Protein AF-0000000074441657 (afdb_homodimer)

pLDDT: mean 85.47, std 17.8, range [18.61, 98.5]

Secondary structure (DSSP, 8-state):
--GGGSHHHHHHHHHHHHHHHHHHHHHHHHHHHHHHHHHHHHHHHHH-HHHH-HHHHH--SPPTT-----TTGGGTHHHH--HHHHHHHH-HHHHHHHHHHHHHHHHHHHHHHHIIIIIHHHHHTSB----GGGGGSGGGBPTT-GGGHHHHHHHHHHHHHHHHHHHHHHHHHHHHHHHHHTS--GGGGEEEEES--GGG-SHHHHHHHHHHHSTTTEEEEEEEE--HHHHHHHHHHHHHHHHHHHHHHHHHHHSSPPEEE-TTTTT-EEEHHHHHHHHHHHHHHHHHHHHHSPPPEEEEEEEEESSHHHHHHHHHS---S-TTS-EEEEPPPGGGB-GGGGG--HHHHHHHHHHHHHHHHHHHHHTHHHHHHHHHHHSHHHHHHH-GGGGGGGGS-HHHHHHIIIIIHHHHHHHHHTTHHHHHHHHHHHTT-SBHHHHHHHHHHHHHHIIIIIIIIIHHHHHH-TTHHHHHHH-GGGHHHHHHHHGGGGHHHHHHHHHIIIIIIHHHHHH-HHHHHHHHHIIIII--SHHHHHHHTPPPPP-HHHHHHHHHHHHHHHHHHHTTSTTHHHHHHHHHHHHHHHHHHHHHHT---SS--TTTHHHHHHHHHHHHHHHHHHHHHHHHHHTT-HHHHHTTTHHHHHHHHHHHHHHHHHHHHHHS--HHHHHTSPPPPHHHHHHHHHHT-GGGG--------S-----SGGGSHHHH--------------/--GGGSHHHHHHHHHHHHHHHHHHHHHHHHHHHHHHHHHHHHHHHHH-HHHH-HHHHH--SPPTT-----TTGGGTHHHH--HHHHHHHH-HHHHHHHHHHHHHHHHHHHHHHIIIIIIHHHHHTSB----GGGGGSGGGBPTT-GGGHHHHHHHHHHHHHHHHHHHHHHHHHHHHHHHHHTS--GGGGEEEEES--GGG-SHHHHHHHHHHHSTTTEEEEEEEE--HHHHHHHHHHHHHHHHHHHHHHHHHHHSSPPEEE-TTTTT-EEEHHHHHHHHHHHHHHHHHHHHHSPPPEEEEEEEEESSHHHHHHHHHS---S-TTS-EEEEPPPGGGB-GGGGG--HHHHHHHHHHHHHHHHHHHHHTHHHHHHHHHHHSHHHHHHH-GGGGGGGGS-HHHHHHIIIIIHHHHHHHHHTTHHHHHHHHHHHTT-SBHHHHHHHHHHHHHHIIIIIIIIIHHHHHH-TTHHHHHHH-GGGHHHHHHHHGGGGHHHHHHHHHIIIIIIHHHHHH-HHHHHHHHHIIIII--SHHHHHHHTPPPPP-HHHHHHHHHHHHHHHHHHHTTSTTHHHHHHHHHHHHHHHHHHHHHHT---SS--TTTHHHHHHHHHHHHHHHHHHHHHHHHHHTT-HHHHHTTTHHHHHHHHHHHHHHHHHHHHHHS--HHHHHTSPPPPHHHHHHHHHHT-GGGG--------S-----SGGGTHHHH--------------

Structure (mmCIF, N/CA/C/O backbone):
data_AF-0000000074441657-model_v1
#
loop_
_entity.id
_entity.type
_entity.pdbx_description
1 polymer 'Putative membrane protein C2G11.09'
#
loop_
_atom_site.group_PDB
_atom_site.id
_atom_site.type_symbol
_atom_site.label_atom_id
_atom_site.label_alt_id
_atom_site.label_comp_id
_atom_site.label_asym_id
_atom_site.label_entity_id
_atom_site.label_seq_id
_atom_site.pdbx_PDB_ins_code
_atom_site.Cartn_x
_atom_site.Cartn_y
_atom_site.Cartn_z
_atom_site.occupancy
_atom_site.B_iso_or_equiv
_atom_site.auth_seq_id
_atom_site.auth_comp_id
_atom_site.auth_asym_id
_atom_site.auth_atom_id
_atom_site.pdbx_PDB_model_num
ATOM 1 N N . MET A 1 1 ? -62.219 13.516 2.383 1 20.77 1 MET A N 1
ATOM 2 C CA . MET A 1 1 ? -61.062 13.477 3.268 1 20.77 1 MET A CA 1
ATOM 3 C C . MET A 1 1 ? -59.781 13.773 2.494 1 20.77 1 MET A C 1
ATOM 5 O O . MET A 1 1 ? -58.688 13.523 2.986 1 20.77 1 MET A O 1
ATOM 9 N N . ALA A 1 2 ? -59.875 14.156 1.187 1 24.62 2 ALA A N 1
ATOM 10 C CA . ALA A 1 2 ? -59.125 14.555 0.015 1 24.62 2 ALA A CA 1
ATOM 11 C C . ALA A 1 2 ? -58.375 15.867 0.267 1 24.62 2 ALA A C 1
ATOM 13 O O . ALA A 1 2 ? -57.562 16.297 -0.552 1 24.62 2 ALA A O 1
ATOM 14 N N . ASN A 1 3 ? -59 16.594 1.187 1 26.42 3 ASN A N 1
ATOM 15 C CA . ASN A 1 3 ? -58.531 17.984 1.292 1 26.42 3 ASN A CA 1
ATOM 16 C C . ASN A 1 3 ? -57.156 18.047 1.92 1 26.42 3 ASN A C 1
ATOM 18 O O . ASN A 1 3 ? -56.656 19.141 2.205 1 26.42 3 ASN A O 1
ATOM 22 N N . ASP A 1 4 ? -56.781 16.984 2.65 1 27.11 4 ASP A N 1
ATOM 23 C CA . ASP A 1 4 ? -55.594 17.109 3.5 1 27.11 4 ASP A CA 1
ATOM 24 C C . ASP A 1 4 ? -54.312 17.016 2.676 1 27.11 4 ASP A C 1
ATOM 26 O O . ASP A 1 4 ? -53.25 16.797 3.223 1 27.11 4 ASP A O 1
ATOM 30 N N . SER A 1 5 ? -54.469 16.766 1.38 1 32.03 5 SER A N 1
ATOM 31 C CA . SER A 1 5 ? -53.25 16.656 0.582 1 32.03 5 SER A CA 1
ATOM 32 C C . SER A 1 5 ? -52.531 18 0.481 1 32.03 5 SER A C 1
ATOM 34 O O . SER A 1 5 ? -51.438 18.078 -0.107 1 32.03 5 SER A O 1
ATOM 36 N N . ALA A 1 6 ? -53.312 19.078 0.592 1 33.84 6 ALA A N 1
ATOM 37 C CA . ALA A 1 6 ? -52.812 20.438 0.366 1 33.84 6 ALA A CA 1
ATOM 38 C C . ALA A 1 6 ? -51.844 20.844 1.466 1 33.84 6 ALA A C 1
ATOM 40 O O . ALA A 1 6 ? -51.188 21.891 1.373 1 33.84 6 ALA A O 1
ATOM 41 N N . SER A 1 7 ? -51.938 20.328 2.615 1 31.73 7 SER A N 1
ATOM 42 C CA . SER A 1 7 ? -51.094 20.75 3.73 1 31.73 7 SER A CA 1
ATOM 43 C C . SER A 1 7 ? -49.656 20.266 3.568 1 31.73 7 SER A C 1
ATOM 45 O O . SER A 1 7 ? -48.781 20.625 4.355 1 31.73 7 SER A O 1
ATOM 47 N N . GLY A 1 8 ? -49.438 19.188 2.818 1 34.69 8 GLY A N 1
ATOM 48 C CA . GLY A 1 8 ? -48.094 18.688 2.582 1 34.69 8 GLY A CA 1
ATOM 49 C C . GLY A 1 8 ? -47.219 19.656 1.78 1 34.69 8 GLY A C 1
ATOM 50 O O . GLY A 1 8 ? -46 19.531 1.766 1 34.69 8 GLY A O 1
ATOM 51 N N . ASN A 1 9 ? -47.812 20.438 0.836 1 36.59 9 ASN A N 1
ATOM 52 C CA . ASN A 1 9 ? -47.094 21.359 -0.031 1 36.59 9 ASN A CA 1
ATOM 53 C C . ASN A 1 9 ? -46.594 22.578 0.744 1 36.59 9 ASN A C 1
ATOM 55 O O . ASN A 1 9 ? -45.594 23.203 0.348 1 36.59 9 ASN A O 1
ATOM 59 N N . ASP A 1 10 ? -47.312 23.094 1.669 1 37.53 10 ASP A N 1
ATOM 60 C CA . ASP A 1 10 ? -46.906 24.281 2.408 1 37.53 10 ASP A CA 1
ATOM 61 C C . ASP A 1 10 ? -45.656 24.016 3.24 1 37.53 10 ASP A C 1
ATOM 63 O O . ASP A 1 10 ? -44.844 24.922 3.449 1 37.53 10 ASP A O 1
ATOM 67 N N . THR A 1 11 ? -45.469 22.875 3.787 1 38.56 11 THR A N 1
ATOM 68 C CA . THR A 1 11 ? -44.344 22.562 4.633 1 38.56 11 THR A CA 1
ATOM 69 C C . THR A 1 11 ? -43.062 22.484 3.807 1 38.56 11 THR A C 1
ATOM 71 O O . THR A 1 11 ? -42 22.875 4.277 1 38.56 11 THR A O 1
ATOM 74 N N . VAL A 1 12 ? -43.156 22.016 2.607 1 43.22 12 VAL A N 1
ATOM 75 C CA . VAL A 1 12 ? -41.969 21.953 1.752 1 43.22 12 VAL A CA 1
ATOM 76 C C . VAL A 1 12 ? -41.594 23.359 1.301 1 43.22 12 VAL A C 1
ATOM 78 O O . VAL A 1 12 ? -40.406 23.703 1.262 1 43.22 12 VAL A O 1
ATOM 81 N N . ASN A 1 13 ? -42.562 24.188 0.944 1 41.06 13 ASN A N 1
ATOM 82 C CA . ASN A 1 13 ? -42.281 25.547 0.482 1 41.06 13 ASN A CA 1
ATOM 83 C C . ASN A 1 13 ? -41.656 26.391 1.586 1 41.06 13 ASN A C 1
ATOM 85 O O . ASN A 1 13 ? -40.812 27.25 1.313 1 41.06 13 ASN A O 1
ATOM 89 N N . ASP A 1 14 ? -42.094 26.25 2.729 1 44.28 14 ASP A N 1
ATOM 90 C CA . ASP A 1 14 ? -41.562 27.016 3.857 1 44.28 14 ASP A CA 1
ATOM 91 C C . ASP A 1 14 ? -40.125 26.641 4.176 1 44.28 14 ASP A C 1
ATOM 93 O O . ASP A 1 14 ? -39.312 27.5 4.527 1 44.28 14 ASP A O 1
ATOM 97 N N . VAL A 1 15 ? -39.812 25.406 4.039 1 48.25 15 VAL A N 1
ATOM 98 C CA . VAL A 1 15 ? -38.438 24.953 4.332 1 48.25 15 VAL A CA 1
ATOM 99 C C . VAL A 1 15 ? -37.469 25.531 3.311 1 48.25 15 VAL A C 1
ATOM 101 O O . VAL A 1 15 ? -36.344 25.922 3.66 1 48.25 15 VAL A O 1
ATOM 104 N N . VAL A 1 16 ? -37.906 25.656 2.002 1 48.97 16 VAL A N 1
ATOM 105 C CA . VAL A 1 16 ? -37.094 26.094 0.882 1 48.97 16 VAL A CA 1
ATOM 106 C C . VAL A 1 16 ? -36.812 27.594 0.998 1 48.97 16 VAL A C 1
ATOM 108 O O . VAL A 1 16 ? -35.688 28.047 0.768 1 48.97 16 VAL A O 1
ATOM 111 N N . ALA A 1 17 ? -37.875 28.453 1.226 1 50.66 17 ALA A N 1
ATOM 112 C CA . ALA A 1 17 ? -37.75 29.891 1.392 1 50.66 17 ALA A CA 1
ATOM 113 C C . ALA A 1 17 ? -36.781 30.219 2.52 1 50.66 17 ALA A C 1
ATOM 115 O O . ALA A 1 17 ? -36.062 31.219 2.457 1 50.66 17 ALA A O 1
ATOM 116 N N . ASP A 1 18 ? -36.531 29.125 3.193 1 68.12 18 ASP A N 1
ATOM 117 C CA . ASP A 1 18 ? -35.719 29.25 4.41 1 68.12 18 ASP A CA 1
ATOM 118 C C . ASP A 1 18 ? -34.25 29.109 4.105 1 68.12 18 ASP A C 1
ATOM 120 O O . ASP A 1 18 ? -33.406 29.859 4.641 1 68.12 18 ASP A O 1
ATOM 124 N N . GLY A 1 19 ? -33.812 28.531 2.984 1 76.31 19 GLY A N 1
ATOM 125 C CA . GLY A 1 19 ? -32.406 28.375 2.666 1 76.31 19 GLY A CA 1
ATOM 126 C C . GLY A 1 19 ? -31.797 29.641 2.094 1 76.31 19 GLY A C 1
ATOM 127 O O . GLY A 1 19 ? -30.656 30 2.441 1 76.31 19 GLY A O 1
ATOM 128 N N . THR A 1 20 ? -32.562 30.344 1.317 1 81.38 20 THR A N 1
ATOM 129 C CA . THR A 1 20 ? -32.094 31.578 0.697 1 81.38 20 THR A CA 1
ATOM 130 C C . THR A 1 20 ? -31.938 32.688 1.737 1 81.38 20 THR A C 1
ATOM 132 O O . THR A 1 20 ? -30.984 33.469 1.692 1 81.38 20 THR A O 1
ATOM 135 N N . SER A 1 21 ? -32.875 32.719 2.605 1 81.19 21 SER A N 1
ATOM 136 C CA . SER A 1 21 ? -32.781 33.719 3.662 1 81.19 21 SER A CA 1
ATOM 137 C C . SER A 1 21 ? -31.562 33.469 4.559 1 81.19 21 SER A C 1
ATOM 139 O O . SER A 1 21 ? -30.891 34.438 4.977 1 81.19 21 SER A O 1
ATOM 141 N N . LYS A 1 22 ? -31.281 32.219 4.809 1 84.12 22 LYS A N 1
ATOM 142 C CA . LYS A 1 22 ? -30.109 31.844 5.578 1 84.12 22 LYS A CA 1
ATOM 143 C C . LYS A 1 22 ? -28.828 32.312 4.879 1 84.12 22 LYS A C 1
ATOM 145 O O . LYS A 1 22 ? -27.922 32.844 5.52 1 84.12 22 LYS A O 1
ATOM 150 N N . PHE A 1 23 ? -28.828 32.156 3.637 1 87.5 23 PHE A N 1
ATOM 151 C CA . PHE A 1 23 ? -27.656 32.469 2.822 1 87.5 23 PHE A CA 1
ATOM 152 C C . PHE A 1 23 ? -27.438 33.969 2.775 1 87.5 23 PHE A C 1
ATOM 154 O O . PHE A 1 23 ? -26.312 34.438 2.979 1 87.5 23 PHE A O 1
ATOM 161 N N . ILE A 1 24 ? -28.422 34.688 2.574 1 87.69 24 ILE A N 1
ATOM 162 C CA . ILE A 1 24 ? -28.312 36.125 2.42 1 87.69 24 ILE A CA 1
ATOM 163 C C . ILE A 1 24 ? -27.906 36.75 3.75 1 87.69 24 ILE A C 1
ATOM 165 O O . ILE A 1 24 ? -27.047 37.625 3.789 1 87.69 24 ILE A O 1
ATOM 169 N N . SER A 1 25 ? -28.531 36.344 4.816 1 88.38 25 SER A N 1
ATOM 170 C CA . SER A 1 25 ? -28.188 36.875 6.133 1 88.38 25 SER A CA 1
ATOM 171 C C . SER A 1 25 ? -26.719 36.562 6.465 1 88.38 25 SER A C 1
ATOM 173 O O . SER A 1 25 ? -26.016 37.438 6.98 1 88.38 25 SER A O 1
ATOM 175 N N . ALA A 1 26 ? -26.328 35.375 6.148 1 89 26 ALA A N 1
ATOM 176 C CA . ALA A 1 26 ? -24.953 34.969 6.414 1 89 26 ALA A CA 1
ATOM 177 C C . ALA A 1 26 ? -23.969 35.781 5.551 1 89 26 ALA A C 1
ATOM 179 O O . ALA A 1 26 ? -22.922 36.188 6.023 1 89 26 ALA A O 1
ATOM 180 N N . LEU A 1 27 ? -24.328 36 4.324 1 90.38 27 LEU A N 1
ATOM 181 C CA . LEU A 1 27 ? -23.484 36.75 3.396 1 90.38 27 LEU A CA 1
ATOM 182 C C . LEU A 1 27 ? -23.297 38.188 3.863 1 90.38 27 LEU A C 1
ATOM 184 O O . LEU A 1 27 ? -22.172 38.688 3.873 1 90.38 27 LEU A O 1
ATOM 188 N N . ILE A 1 28 ? -24.344 38.781 4.305 1 91.19 28 ILE A N 1
ATOM 189 C CA . ILE A 1 28 ? -24.297 40.188 4.727 1 91.19 28 ILE A CA 1
ATOM 190 C C . ILE A 1 28 ? -23.453 40.312 5.992 1 91.19 28 ILE A C 1
ATOM 192 O O . ILE A 1 28 ? -22.594 41.188 6.09 1 91.19 28 ILE A O 1
ATOM 196 N N . LEU A 1 29 ? -23.703 39.469 6.871 1 91.06 29 LEU A N 1
ATOM 197 C CA . LEU A 1 29 ? -22.953 39.5 8.125 1 91.06 29 LEU A CA 1
ATOM 198 C C . LEU A 1 29 ? -21.469 39.281 7.879 1 91.06 29 LEU A C 1
ATOM 200 O O . LEU A 1 29 ? -20.625 40 8.43 1 91.06 29 LEU A O 1
ATOM 204 N N . ASN A 1 30 ? -21.141 38.312 7.055 1 93.44 30 ASN A N 1
ATOM 205 C CA . ASN A 1 30 ? -19.75 38.031 6.754 1 93.44 30 ASN A CA 1
ATOM 206 C C . ASN A 1 30 ? -19.078 39.188 6.012 1 93.44 30 ASN A C 1
ATOM 208 O O . ASN A 1 30 ? -17.922 39.5 6.258 1 93.44 30 ASN A O 1
ATOM 212 N N . LEU A 1 31 ? -19.797 39.812 5.184 1 94.06 31 LEU A N 1
ATOM 213 C CA . LEU A 1 31 ? -19.25 40.938 4.422 1 94.06 31 LEU A CA 1
ATOM 214 C C . LEU A 1 31 ? -18.969 42.125 5.332 1 94.06 31 LEU A C 1
ATOM 216 O O . LEU A 1 31 ? -17.938 42.781 5.195 1 94.06 31 LEU A O 1
ATOM 220 N N . ILE A 1 32 ? -19.875 42.344 6.23 1 94.38 32 ILE A N 1
ATOM 221 C CA . ILE A 1 32 ? -19.703 43.469 7.16 1 94.38 32 ILE A CA 1
ATOM 222 C C . ILE A 1 32 ? -18.484 43.219 8.055 1 94.38 32 ILE A C 1
ATOM 224 O O . ILE A 1 32 ? -17.625 44.094 8.195 1 94.38 32 ILE A O 1
ATOM 228 N N . ILE A 1 33 ? -18.438 42.062 8.547 1 93.69 33 ILE A N 1
ATOM 229 C CA . ILE A 1 33 ? -17.328 41.719 9.438 1 93.69 33 ILE A CA 1
ATOM 230 C C . ILE A 1 33 ? -16.016 41.781 8.664 1 93.69 33 ILE A C 1
ATOM 232 O O . ILE A 1 33 ? -15.016 42.312 9.148 1 93.69 33 ILE A O 1
ATOM 236 N N . ALA A 1 34 ? -16 41.25 7.492 1 96.19 34 ALA A N 1
ATOM 237 C CA . ALA A 1 34 ? -14.797 41.219 6.664 1 96.19 34 ALA A CA 1
ATOM 238 C C . ALA A 1 34 ? -14.336 42.625 6.312 1 96.19 34 ALA A C 1
ATOM 240 O O . ALA A 1 34 ? -13.141 42.938 6.387 1 96.19 34 ALA A O 1
ATOM 241 N N . LEU A 1 35 ? -15.234 43.5 6.004 1 95.69 35 LEU A N 1
ATOM 242 C CA . LEU A 1 35 ? -14.891 44.844 5.625 1 95.69 35 LEU A CA 1
ATOM 243 C C . LEU A 1 35 ? -14.312 45.625 6.816 1 95.69 35 LEU A C 1
ATOM 245 O O . LEU A 1 35 ? -13.32 46.344 6.676 1 95.69 35 LEU A O 1
ATOM 249 N N . ILE A 1 36 ? -14.898 45.438 7.906 1 96.19 36 ILE A N 1
ATOM 250 C CA . ILE A 1 36 ? -14.414 46.094 9.117 1 96.19 36 ILE A CA 1
ATOM 251 C C . ILE A 1 36 ? -13.008 45.594 9.453 1 96.19 36 ILE A C 1
ATOM 253 O O . ILE A 1 36 ? -12.102 46.375 9.719 1 96.19 36 ILE A O 1
ATOM 257 N N . CYS A 1 37 ? -12.883 44.312 9.383 1 96.31 37 CYS A N 1
ATOM 258 C CA . CYS A 1 37 ? -11.594 43.688 9.711 1 96.31 37 CYS A CA 1
ATOM 259 C C . CYS A 1 37 ? -10.523 44.125 8.711 1 96.31 37 CYS A C 1
ATOM 261 O O . CYS A 1 37 ? -9.391 44.406 9.094 1 96.31 37 CYS A O 1
ATOM 263 N N . LEU A 1 38 ? -10.82 44.188 7.492 1 95.88 38 LEU A N 1
ATOM 264 C CA . LEU A 1 38 ? -9.852 44.531 6.457 1 95.88 38 LEU A CA 1
ATOM 265 C C . LEU A 1 38 ? -9.445 46 6.566 1 95.88 38 LEU A C 1
ATOM 267 O O . LEU A 1 38 ? -8.273 46.344 6.375 1 95.88 38 LEU A O 1
ATOM 271 N N . ILE A 1 39 ? -10.367 46.844 6.898 1 95.44 39 ILE A N 1
ATOM 272 C CA . ILE A 1 39 ? -10.07 48.25 7.062 1 95.44 39 ILE A CA 1
ATOM 273 C C . ILE A 1 39 ? -9.172 48.438 8.281 1 95.44 39 ILE A C 1
ATOM 275 O O . ILE A 1 39 ? -8.172 49.156 8.211 1 95.44 39 ILE A O 1
ATOM 279 N N . LEU A 1 40 ? -9.531 47.781 9.312 1 95.06 40 LEU A N 1
ATOM 280 C CA . LEU A 1 40 ? -8.719 47.875 10.523 1 95.06 40 LEU A CA 1
ATOM 281 C C . LEU A 1 40 ? -7.312 47.344 10.266 1 95.06 40 LEU A C 1
ATOM 283 O O . LEU A 1 40 ? -6.332 47.906 10.773 1 95.06 40 LEU A O 1
ATOM 287 N N . PHE A 1 41 ? -7.176 46.312 9.531 1 95.38 41 PHE A N 1
ATOM 288 C CA . PHE A 1 41 ? -5.891 45.719 9.18 1 95.38 41 PHE A CA 1
ATOM 289 C C . PHE A 1 41 ? -5.051 46.719 8.367 1 95.38 41 PHE A C 1
ATOM 291 O O . PHE A 1 41 ? -3.861 46.875 8.641 1 95.38 41 PHE A O 1
ATOM 298 N N . CYS A 1 42 ? -5.656 47.344 7.402 1 94.06 42 CYS A N 1
ATOM 299 C CA . CYS A 1 42 ? -4.922 48.25 6.543 1 94.06 42 CYS A CA 1
ATOM 300 C C . CYS A 1 42 ? -4.402 49.438 7.336 1 94.06 42 CYS A C 1
ATOM 302 O O . CYS A 1 42 ? -3.312 49.969 7.062 1 94.06 42 CYS A O 1
ATOM 304 N N . ILE A 1 43 ? -5.113 49.812 8.367 1 93.69 43 ILE A N 1
ATOM 305 C CA . ILE A 1 43 ? -4.711 50.938 9.188 1 93.69 43 ILE A CA 1
ATOM 306 C C . ILE A 1 43 ? -3.643 50.5 10.188 1 93.69 43 ILE A C 1
ATOM 308 O O . ILE A 1 43 ? -2.592 51.156 10.305 1 93.69 43 ILE A O 1
ATOM 312 N N . LEU A 1 44 ? -3.885 49.469 10.781 1 93.62 44 LEU A N 1
ATOM 313 C CA . LEU A 1 44 ? -3.021 49.031 11.875 1 93.62 44 LEU A CA 1
ATOM 314 C C . LEU A 1 44 ? -1.712 48.438 11.336 1 93.62 44 LEU A C 1
ATOM 316 O O . LEU A 1 44 ? -0.68 48.531 12.008 1 93.62 44 LEU A O 1
ATOM 320 N N . ARG A 1 45 ? -1.665 47.875 10.195 1 92.62 45 ARG A N 1
ATOM 321 C CA . ARG A 1 45 ? -0.482 47.281 9.578 1 92.62 45 ARG A CA 1
ATOM 322 C C . ARG A 1 45 ? 0.619 48.344 9.391 1 92.62 45 ARG A C 1
ATOM 324 O O . ARG A 1 45 ? 1.805 48 9.5 1 92.62 45 ARG A O 1
ATOM 331 N N . GLN A 1 46 ? 0.225 49.469 9.172 1 88.81 46 GLN A N 1
ATOM 332 C CA . GLN A 1 46 ? 1.188 50.562 8.938 1 88.81 46 GLN A CA 1
ATOM 333 C C . GLN A 1 46 ? 1.77 51.062 10.25 1 88.81 46 GLN A C 1
ATOM 335 O O . GLN A 1 46 ? 2.906 51.562 10.289 1 88.81 46 GLN A O 1
ATOM 340 N N . LYS A 1 47 ? 1.051 50.844 11.266 1 89.44 47 LYS A N 1
ATOM 341 C CA . LYS A 1 47 ? 1.471 51.406 12.547 1 89.44 47 LYS A CA 1
ATOM 342 C C . LYS A 1 47 ? 2.227 50.375 13.375 1 89.44 47 LYS A C 1
ATOM 344 O O . LYS A 1 47 ? 3.123 50.719 14.148 1 89.44 47 LYS A O 1
ATOM 349 N N . HIS A 1 48 ? 1.855 49.156 13.266 1 91.81 48 HIS A N 1
ATOM 350 C CA . HIS A 1 48 ? 2.424 48.125 14.133 1 91.81 48 HIS A CA 1
ATOM 351 C C . HIS A 1 48 ? 3.168 47.062 13.32 1 91.81 48 HIS A C 1
ATOM 353 O O . HIS A 1 48 ? 2.701 45.938 13.188 1 91.81 48 HIS A O 1
ATOM 359 N N . LYS A 1 49 ? 4.375 47.25 12.992 1 89.81 49 LYS A N 1
ATOM 360 C CA . LYS A 1 49 ? 5.168 46.344 12.141 1 89.81 49 LYS A CA 1
ATOM 361 C C . LYS A 1 49 ? 5.645 45.125 12.922 1 89.81 49 LYS A C 1
ATOM 363 O O . LYS A 1 49 ? 5.891 44.094 12.336 1 89.81 49 LYS A O 1
ATOM 368 N N . ILE A 1 50 ? 5.691 45.25 14.188 1 90.62 50 ILE A N 1
ATOM 369 C CA . ILE A 1 50 ? 6.172 44.188 15.039 1 90.62 50 ILE A CA 1
ATOM 370 C C . ILE A 1 50 ? 5.195 43 14.984 1 90.62 50 ILE A C 1
ATOM 372 O O . ILE A 1 50 ? 5.594 41.844 15.117 1 90.62 50 ILE A O 1
ATOM 376 N N . ILE A 1 51 ? 3.979 43.406 14.742 1 92.44 51 ILE A N 1
ATOM 377 C CA . ILE A 1 51 ? 2.947 42.375 14.734 1 92.44 51 ILE A CA 1
ATOM 378 C C . ILE A 1 51 ? 2.688 41.906 13.297 1 92.44 51 ILE A C 1
ATOM 380 O O . ILE A 1 51 ? 2.523 40.719 13.047 1 92.44 51 ILE A O 1
ATOM 384 N N . TYR A 1 52 ? 2.695 42.812 12.367 1 93.31 52 TYR A N 1
ATOM 385 C CA . TYR A 1 52 ? 2.203 42.531 11.023 1 93.31 52 TYR A CA 1
ATOM 386 C C . TYR A 1 52 ? 3.357 42.281 10.062 1 93.31 52 TYR A C 1
ATOM 388 O O . TYR A 1 52 ? 3.148 41.812 8.938 1 93.31 52 TYR A O 1
ATOM 396 N N . ALA A 1 53 ? 4.645 42.5 10.398 1 91.94 53 ALA A N 1
ATOM 397 C CA . ALA A 1 53 ? 5.801 42.188 9.562 1 91.94 53 ALA A CA 1
ATOM 398 C C . ALA A 1 53 ? 7.023 41.844 10.414 1 91.94 53 ALA A C 1
ATOM 400 O O . ALA A 1 53 ? 8.102 42.406 10.195 1 91.94 53 ALA A O 1
ATOM 401 N N . PRO A 1 54 ? 6.82 40.969 11.305 1 91.56 54 PRO A N 1
ATOM 402 C CA . PRO A 1 54 ? 7.965 40.625 12.156 1 91.56 54 PRO A CA 1
ATOM 403 C C . PRO A 1 54 ? 9.078 39.906 11.398 1 91.56 54 PRO A C 1
ATOM 405 O O . PRO A 1 54 ? 10.258 40.094 11.703 1 91.56 54 PRO A O 1
ATOM 408 N N . ARG A 1 55 ? 8.773 39.156 10.422 1 91.19 55 ARG A N 1
ATOM 409 C CA . ARG A 1 55 ? 9.766 38.438 9.625 1 91.19 55 ARG A CA 1
ATOM 410 C C . ARG A 1 55 ? 10.68 39.406 8.891 1 91.19 55 ARG A C 1
ATOM 412 O O . ARG A 1 55 ? 11.898 39.188 8.836 1 91.19 55 ARG A O 1
ATOM 419 N N . GLN A 1 56 ? 10.094 40.406 8.406 1 88.25 56 GLN A N 1
ATOM 420 C CA . GLN A 1 56 ? 10.859 41.406 7.648 1 88.25 56 GLN A CA 1
ATOM 421 C C . GLN A 1 56 ? 11.781 42.219 8.562 1 88.25 56 GLN A C 1
ATOM 423 O O . GLN A 1 56 ? 12.797 42.75 8.117 1 88.25 56 GLN A O 1
ATOM 428 N N . LEU A 1 57 ? 11.445 42.188 9.797 1 87.38 57 LEU A N 1
ATOM 429 C CA . LEU A 1 57 ? 12.266 42.875 10.766 1 87.38 57 LEU A CA 1
ATOM 430 C C . LEU A 1 57 ? 13.422 42 11.234 1 87.38 57 LEU A C 1
ATOM 432 O O . LEU A 1 57 ? 14.5 42.531 11.555 1 87.38 57 LEU A O 1
ATOM 436 N N . LEU A 1 58 ? 13.188 40.781 11.273 1 86.81 58 LEU A N 1
ATOM 437 C CA . LEU A 1 58 ? 14.172 39.875 11.859 1 86.81 58 LEU A CA 1
ATOM 438 C C . LEU A 1 58 ? 15.117 39.344 10.797 1 86.81 58 LEU A C 1
ATOM 440 O O . LEU A 1 58 ? 16.281 39.031 11.086 1 86.81 58 LEU A O 1
ATOM 444 N N . ILE A 1 59 ? 14.633 39.125 9.641 1 84.75 59 ILE A N 1
ATOM 445 C CA . ILE A 1 59 ? 15.453 38.562 8.57 1 84.75 59 ILE A CA 1
ATOM 446 C C . ILE A 1 59 ? 16.031 39.719 7.723 1 84.75 59 ILE A C 1
ATOM 448 O O . ILE A 1 59 ? 15.289 40.594 7.27 1 84.75 59 ILE A O 1
ATOM 452 N N . ASP A 1 60 ? 17.172 39.688 7.418 1 81.5 60 ASP A N 1
ATOM 453 C CA . ASP A 1 60 ? 17.875 40.781 6.727 1 81.5 60 ASP A CA 1
ATOM 454 C C . ASP A 1 60 ? 17.641 40.719 5.219 1 81.5 60 ASP A C 1
ATOM 456 O O . ASP A 1 60 ? 17.656 41.719 4.531 1 81.5 60 ASP A O 1
ATOM 460 N N . THR A 1 61 ? 17.328 39.469 4.766 1 80.88 61 THR A N 1
ATOM 461 C CA . THR A 1 61 ? 17.109 39.344 3.328 1 80.88 61 THR A CA 1
ATOM 462 C C . THR A 1 61 ? 15.82 40.031 2.898 1 80.88 61 THR A C 1
ATOM 464 O O . THR A 1 61 ? 14.805 39.938 3.588 1 80.88 61 THR A O 1
ATOM 467 N N . LEU A 1 62 ? 15.953 40.719 1.895 1 79.44 62 LEU A N 1
ATOM 468 C CA . LEU A 1 62 ? 14.797 41.438 1.38 1 79.44 62 LEU A CA 1
ATOM 469 C C . LEU A 1 62 ? 13.719 40.469 0.91 1 79.44 62 LEU A C 1
ATOM 471 O O . LEU A 1 62 ? 14.008 39.531 0.196 1 79.44 62 LEU A O 1
ATOM 475 N N . ALA A 1 63 ? 12.531 40.844 1.397 1 86.19 63 ALA A N 1
ATOM 476 C CA . ALA A 1 63 ? 11.398 40.031 0.965 1 86.19 63 ALA A CA 1
ATOM 477 C C . ALA A 1 63 ? 11.117 40.219 -0.521 1 86.19 63 ALA A C 1
ATOM 479 O O . ALA A 1 63 ? 11.172 41.344 -1.024 1 86.19 63 ALA A O 1
ATOM 480 N N . PRO A 1 64 ? 10.852 39.156 -1.182 1 85.75 64 PRO A N 1
ATOM 481 C CA . PRO A 1 64 ? 10.492 39.312 -2.594 1 85.75 64 PRO A CA 1
ATOM 482 C C . PRO A 1 64 ? 9.203 40.094 -2.797 1 85.75 64 PRO A C 1
ATOM 484 O O . PRO A 1 64 ? 8.266 39.969 -2.006 1 85.75 64 PRO A O 1
ATOM 487 N N . GLY A 1 65 ? 9.242 41.031 -3.717 1 75.94 65 GLY A N 1
ATOM 488 C CA . GLY A 1 65 ? 8.062 41.812 -4.074 1 75.94 65 GLY A CA 1
ATOM 489 C C . GLY A 1 65 ? 7.785 42.969 -3.117 1 75.94 65 GLY A C 1
ATOM 490 O O . GLY A 1 65 ? 6.668 43.469 -3.074 1 75.94 65 GLY A O 1
ATOM 491 N N . LYS A 1 66 ? 8.711 43.219 -2.238 1 78.75 66 LYS A N 1
ATOM 492 C CA . LYS A 1 66 ? 8.508 44.281 -1.262 1 78.75 66 LYS A CA 1
ATOM 493 C C . LYS A 1 66 ? 8.234 45.594 -1.952 1 78.75 66 LYS A C 1
ATOM 495 O O . LYS A 1 66 ? 8.93 45.969 -2.9 1 78.75 66 LYS A O 1
ATOM 500 N N . ARG A 1 67 ? 7.113 46.156 -1.547 1 74.81 67 ARG A N 1
ATOM 501 C CA . ARG A 1 67 ? 6.707 47.438 -2.064 1 74.81 67 ARG A CA 1
ATOM 502 C C . ARG A 1 67 ? 6.605 48.469 -0.942 1 74.81 67 ARG A C 1
ATOM 504 O O . ARG A 1 67 ? 6.59 48.125 0.237 1 74.81 67 ARG A O 1
ATOM 511 N N . PRO A 1 68 ? 6.555 49.719 -1.421 1 77.62 68 PRO A N 1
ATOM 512 C CA . PRO A 1 68 ? 6.363 50.75 -0.39 1 77.62 68 PRO A CA 1
ATOM 513 C C . PRO A 1 68 ? 5.035 50.594 0.348 1 77.62 68 PRO A C 1
ATOM 515 O O . PRO A 1 68 ? 4.051 50.125 -0.233 1 77.62 68 PRO A O 1
ATOM 518 N N . GLN A 1 69 ? 5.047 50.969 1.556 1 79.62 69 GLN A N 1
ATOM 519 C CA . GLN A 1 69 ? 3.895 50.75 2.43 1 79.62 69 GLN A CA 1
ATOM 520 C C . GLN A 1 69 ? 2.705 51.594 1.977 1 79.62 69 GLN A C 1
ATOM 522 O O . GLN A 1 69 ? 2.836 52.812 1.776 1 79.62 69 GLN A O 1
ATOM 527 N N . SER A 1 70 ? 1.706 51 1.467 1 84.75 70 SER A N 1
ATOM 528 C CA . SER A 1 70 ? 0.426 51.625 1.117 1 84.75 70 SER A CA 1
ATOM 529 C C . SER A 1 70 ? -0.741 50.781 1.637 1 84.75 70 SER A C 1
ATOM 531 O O . SER A 1 70 ? -0.541 49.688 2.166 1 84.75 70 SER A O 1
ATOM 533 N N . PHE A 1 71 ? -1.896 51.312 1.55 1 87.75 71 PHE A N 1
ATOM 534 C CA . PHE A 1 71 ? -3.098 50.688 2.072 1 87.75 71 PHE A CA 1
ATOM 535 C C . PHE A 1 71 ? -3.33 49.344 1.399 1 87.75 71 PHE A C 1
ATOM 537 O O . PHE A 1 71 ? -3.764 48.375 2.045 1 87.75 71 PHE A O 1
ATOM 544 N N . PHE A 1 72 ? -2.934 49.156 0.132 1 88.38 72 PHE A N 1
ATOM 545 C CA . PHE A 1 72 ? -3.244 47.938 -0.609 1 88.38 72 PHE A CA 1
ATOM 546 C C . PHE A 1 72 ? -1.966 47.219 -1.045 1 88.38 72 PHE A C 1
ATOM 548 O O . PHE A 1 72 ? -2 46.344 -1.914 1 88.38 72 PHE A O 1
ATOM 555 N N . SER A 1 73 ? -0.903 47.5 -0.468 1 88.06 73 SER A N 1
ATOM 556 C CA . SER A 1 73 ? 0.388 46.969 -0.868 1 88.06 73 SER A CA 1
ATOM 557 C C . SER A 1 73 ? 0.472 45.469 -0.56 1 88.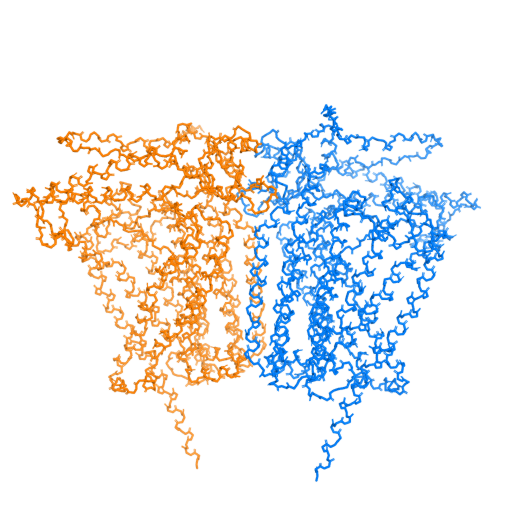06 73 SER A C 1
ATOM 559 O O . SER A 1 73 ? 1.245 44.75 -1.188 1 88.06 73 SER A O 1
ATOM 561 N N . TRP A 1 74 ? -0.322 45.031 0.392 1 90.38 74 TRP A N 1
ATOM 562 C CA . TRP A 1 74 ? -0.272 43.656 0.822 1 90.38 74 TRP A CA 1
ATOM 563 C C . TRP A 1 74 ? -0.838 42.719 -0.253 1 90.38 74 TRP A C 1
ATOM 565 O O . TRP A 1 74 ? -0.586 41.531 -0.239 1 90.38 74 TRP A O 1
ATOM 575 N N . LEU A 1 75 ? -1.497 43.219 -1.254 1 91.31 75 LEU A N 1
ATOM 576 C CA . LEU A 1 75 ? -2.164 42.438 -2.287 1 91.31 75 LEU A CA 1
ATOM 577 C C . LEU A 1 75 ? -1.197 42.094 -3.416 1 91.31 75 LEU A C 1
ATOM 579 O O . LEU A 1 75 ? -1.355 41.062 -4.082 1 91.31 75 LEU A O 1
ATOM 583 N N . PHE A 1 76 ? -0.169 42.75 -3.604 1 88.38 76 PHE A N 1
ATOM 584 C CA . PHE A 1 76 ? 0.597 42.75 -4.844 1 88.38 76 PHE A CA 1
ATOM 585 C C . PHE A 1 76 ? 1.553 41.562 -4.879 1 88.38 76 PHE A C 1
ATOM 587 O O . PHE A 1 76 ? 1.749 40.938 -5.93 1 88.38 76 PHE A O 1
ATOM 594 N N . PRO A 1 77 ? 2.096 41.188 -3.799 1 88.81 77 PRO A N 1
ATOM 595 C CA . PRO A 1 77 ? 3.037 40.062 -3.842 1 88.81 77 PRO A CA 1
ATOM 596 C C . PRO A 1 77 ? 2.414 38.812 -4.41 1 88.81 77 PRO A C 1
ATOM 598 O O . PRO A 1 77 ? 3.105 38 -5.047 1 88.81 77 PRO A O 1
ATOM 601 N N . ALA A 1 78 ? 1.209 38.594 -4.191 1 88.19 78 ALA A N 1
ATOM 602 C CA . ALA A 1 78 ? 0.526 37.406 -4.688 1 88.19 78 ALA A CA 1
ATOM 603 C C . ALA A 1 78 ? 0.577 37.344 -6.211 1 88.19 78 ALA A C 1
ATOM 605 O O . ALA A 1 78 ? 0.562 36.25 -6.789 1 88.19 78 ALA A O 1
ATOM 606 N N . PHE A 1 79 ? 0.737 38.406 -6.855 1 89.44 79 PHE A N 1
ATOM 607 C CA . PHE A 1 79 ? 0.666 38.438 -8.312 1 89.44 79 PHE A CA 1
ATOM 608 C C . PHE A 1 79 ? 2.057 38.594 -8.922 1 89.44 79 PHE A C 1
ATOM 610 O O . PHE A 1 79 ? 2.246 38.344 -10.117 1 89.44 79 PHE A O 1
ATOM 617 N N . THR A 1 80 ? 3.047 38.875 -8.102 1 90.88 80 THR A N 1
ATOM 618 C CA . THR A 1 80 ? 4.348 39.219 -8.672 1 90.88 80 THR A CA 1
ATOM 619 C C . THR A 1 80 ? 5.398 38.188 -8.25 1 90.88 80 THR A C 1
ATOM 621 O O . THR A 1 80 ? 6.352 37.938 -8.992 1 90.88 80 THR A O 1
ATOM 624 N N . VAL A 1 81 ? 5.324 37.656 -7.09 1 94.06 81 VAL A N 1
ATOM 625 C CA . VAL A 1 81 ? 6.352 36.781 -6.551 1 94.06 81 VAL A CA 1
ATOM 626 C C . VAL A 1 81 ? 6.242 35.406 -7.203 1 94.06 81 VAL A C 1
ATOM 628 O O . VAL A 1 81 ? 5.152 34.812 -7.273 1 94.06 81 VAL A O 1
ATOM 631 N N . LYS A 1 82 ? 7.363 34.906 -7.66 1 95.06 82 LYS A N 1
ATOM 632 C CA . LYS A 1 82 ? 7.406 33.594 -8.305 1 95.06 82 LYS A CA 1
ATOM 633 C C . LYS A 1 82 ? 7.668 32.5 -7.289 1 95.06 82 LYS A C 1
ATOM 635 O O . LYS A 1 82 ? 8.164 32.75 -6.188 1 95.06 82 LYS A O 1
ATOM 640 N N . ASP A 1 83 ? 7.371 31.312 -7.66 1 95.81 83 ASP A N 1
ATOM 641 C CA . ASP A 1 83 ? 7.535 30.156 -6.785 1 95.81 83 ASP A CA 1
ATOM 642 C C . ASP A 1 83 ? 9 29.984 -6.375 1 95.81 83 ASP A C 1
ATOM 644 O O . ASP A 1 83 ? 9.289 29.656 -5.223 1 95.81 83 ASP A O 1
ATOM 648 N N . ASP A 1 84 ? 9.922 30.266 -7.262 1 95.62 84 ASP A N 1
ATOM 649 C CA . ASP A 1 84 ? 11.352 30.109 -6.988 1 95.62 84 ASP A CA 1
ATOM 650 C C . ASP A 1 84 ? 11.812 31.078 -5.902 1 95.62 84 ASP A C 1
ATOM 652 O O . ASP A 1 84 ? 12.641 30.734 -5.062 1 95.62 84 ASP A O 1
ATOM 656 N N . GLU A 1 85 ? 11.203 32.25 -5.934 1 95.38 85 GLU A N 1
ATOM 657 C CA . GLU A 1 85 ? 11.547 33.25 -4.922 1 95.38 85 GLU A CA 1
ATOM 658 C C . GLU A 1 85 ? 11.016 32.844 -3.551 1 95.38 85 GLU A C 1
ATOM 660 O O . GLU A 1 85 ? 11.68 33.062 -2.535 1 95.38 85 GLU A O 1
ATOM 665 N N . VAL A 1 86 ? 9.828 32.344 -3.566 1 95.62 86 VAL A N 1
ATOM 666 C CA . VAL A 1 86 ? 9.258 31.859 -2.312 1 95.62 86 VAL A CA 1
ATOM 667 C C . VAL A 1 86 ? 10.109 30.719 -1.769 1 95.62 86 VAL A C 1
ATOM 669 O O . VAL A 1 86 ? 10.367 30.641 -0.565 1 95.62 86 VAL A O 1
ATOM 672 N N . PHE A 1 87 ? 10.586 29.859 -2.65 1 95.44 87 PHE A N 1
ATOM 673 C CA . PHE A 1 87 ? 11.414 28.719 -2.287 1 95.44 87 PHE A CA 1
ATOM 674 C C . PHE A 1 87 ? 12.695 29.172 -1.603 1 95.44 87 PHE A C 1
ATOM 676 O O . PHE A 1 87 ? 13.078 28.641 -0.563 1 95.44 87 PHE A O 1
ATOM 683 N N . LEU A 1 88 ? 13.266 30.219 -2.072 1 92.81 88 LEU A N 1
ATOM 684 C CA . LEU A 1 88 ? 14.547 30.703 -1.561 1 92.81 88 LEU A CA 1
ATOM 685 C C . LEU A 1 88 ? 14.352 31.5 -0.27 1 92.81 88 LEU A C 1
ATOM 687 O O . LEU A 1 88 ? 15.148 31.375 0.665 1 92.81 88 LEU A O 1
ATOM 691 N N . TYR A 1 89 ? 13.203 32.219 -0.221 1 93.69 89 TYR A N 1
ATOM 692 C CA . TYR A 1 89 ? 13.008 33.125 0.895 1 93.69 89 TYR A CA 1
ATOM 693 C C . TYR A 1 89 ? 12.305 32.438 2.057 1 93.69 89 TYR A C 1
ATOM 695 O O . TYR A 1 89 ? 12.664 32.625 3.219 1 93.69 89 TYR A O 1
ATOM 703 N N . ALA A 1 90 ? 11.281 31.625 1.756 1 94.12 90 ALA A N 1
ATOM 704 C CA . ALA A 1 90 ? 10.422 31.094 2.812 1 94.12 90 ALA A CA 1
ATOM 705 C C . ALA A 1 90 ? 10.594 29.578 2.949 1 94.12 90 ALA A C 1
ATOM 707 O O . ALA A 1 90 ? 10.133 28.984 3.926 1 94.12 90 ALA A O 1
ATOM 708 N N . GLY A 1 91 ? 11.219 28.922 2.012 1 94.19 91 GLY A N 1
ATOM 709 C CA . GLY A 1 91 ? 11.492 27.5 2.135 1 94.19 91 GLY A CA 1
ATOM 710 C C . GLY A 1 91 ? 10.562 26.625 1.31 1 94.19 91 GLY A C 1
ATOM 711 O O . GLY A 1 91 ? 9.602 27.141 0.716 1 94.19 91 GLY A O 1
ATOM 712 N N . ILE A 1 92 ? 10.766 25.344 1.291 1 96.56 92 ILE A N 1
ATOM 713 C CA . ILE A 1 92 ? 10.055 24.406 0.416 1 96.56 92 ILE A CA 1
ATOM 714 C C . ILE A 1 92 ? 8.633 24.203 0.932 1 96.56 92 ILE A C 1
ATOM 716 O O . ILE A 1 92 ? 7.699 24.047 0.145 1 96.56 92 ILE A O 1
ATOM 720 N N . ASP A 1 93 ? 8.438 24.156 2.246 1 97.31 93 ASP A N 1
ATOM 721 C CA . ASP A 1 93 ? 7.102 23.953 2.791 1 97.31 93 ASP A CA 1
ATOM 722 C C . ASP A 1 93 ? 6.156 25.078 2.387 1 97.31 93 ASP A C 1
ATOM 724 O O . ASP A 1 93 ? 4.98 24.828 2.105 1 97.31 93 ASP A O 1
ATOM 728 N N . ALA A 1 94 ? 6.633 26.297 2.357 1 97.19 94 ALA A N 1
ATOM 729 C CA . ALA A 1 94 ? 5.844 27.453 1.918 1 97.19 94 ALA A CA 1
ATOM 730 C C . ALA A 1 94 ? 5.469 27.328 0.444 1 97.19 94 ALA A C 1
ATOM 732 O O . ALA A 1 94 ? 4.332 27.609 0.059 1 97.19 94 ALA A O 1
ATOM 733 N N . VAL A 1 95 ? 6.398 26.891 -0.348 1 97.12 95 VAL A N 1
ATOM 734 C CA . VAL A 1 95 ? 6.133 26.734 -1.774 1 97.12 95 VAL A CA 1
ATOM 735 C C . VAL A 1 95 ? 5.055 25.672 -1.986 1 97.12 95 VAL A C 1
ATOM 737 O O . VAL A 1 95 ? 4.148 25.844 -2.803 1 97.12 95 VAL A O 1
ATOM 740 N N . VAL A 1 96 ? 5.211 24.578 -1.247 1 97.81 96 VAL A N 1
ATOM 741 C CA . VAL A 1 96 ? 4.234 23.5 -1.368 1 97.81 96 VAL A CA 1
ATOM 742 C C . VAL A 1 96 ? 2.848 24.016 -0.986 1 97.81 96 VAL A C 1
ATOM 744 O O . VAL A 1 96 ? 1.861 23.734 -1.667 1 97.81 96 VAL A O 1
ATOM 747 N N . HIS A 1 97 ? 2.777 24.797 0.025 1 98.06 97 HIS A N 1
ATOM 748 C CA . HIS A 1 97 ? 1.508 25.359 0.472 1 98.06 97 HIS A CA 1
ATOM 749 C C . HIS A 1 97 ? 0.931 26.312 -0.567 1 98.06 97 HIS A C 1
ATOM 751 O O . HIS A 1 97 ? -0.246 26.219 -0.922 1 98.06 97 HIS A O 1
ATOM 757 N N . MET A 1 98 ? 1.729 27.172 -1.092 1 97.62 98 MET A N 1
ATOM 758 C CA . MET A 1 98 ? 1.276 28.156 -2.066 1 97.62 98 MET A CA 1
ATOM 759 C C . MET A 1 98 ? 0.849 27.484 -3.367 1 97.62 98 MET A C 1
ATOM 761 O O . MET A 1 98 ? -0.177 27.844 -3.947 1 97.62 98 MET A O 1
ATOM 765 N N . ARG A 1 99 ? 1.576 26.547 -3.746 1 97.75 99 ARG A N 1
ATOM 766 C CA . ARG A 1 99 ? 1.235 25.844 -4.973 1 97.75 99 ARG A CA 1
ATOM 767 C C . ARG A 1 99 ? -0.03 25 -4.793 1 97.75 99 ARG A C 1
ATOM 769 O O . ARG A 1 99 ? -0.808 24.828 -5.734 1 97.75 99 ARG A O 1
ATOM 776 N N . PHE A 1 100 ? -0.125 24.5 -3.621 1 98.12 100 PHE A N 1
ATOM 777 C CA . PHE A 1 100 ? -1.358 23.781 -3.324 1 98.12 100 PHE A CA 1
ATOM 778 C C . PHE A 1 100 ? -2.564 24.703 -3.432 1 98.12 100 PHE A C 1
ATOM 780 O O . PHE A 1 100 ? -3.58 24.344 -4.027 1 98.12 100 PHE A O 1
ATOM 787 N N . MET A 1 101 ? -2.498 25.875 -2.863 1 98.19 101 MET A N 1
ATOM 788 C CA . MET A 1 101 ? -3.58 26.859 -2.941 1 98.19 101 MET A CA 1
ATOM 789 C C . MET A 1 101 ? -3.879 27.219 -4.391 1 98.19 101 MET A C 1
ATOM 791 O O . MET A 1 101 ? -5.043 27.297 -4.789 1 98.19 101 MET A O 1
ATOM 795 N N . LYS A 1 102 ? -2.863 27.391 -5.121 1 97.69 102 LYS A N 1
ATOM 796 C CA . LYS A 1 102 ? -3.027 27.703 -6.535 1 97.69 102 LYS A CA 1
ATOM 797 C C . LYS A 1 102 ? -3.68 26.547 -7.285 1 97.69 102 LYS A C 1
ATOM 799 O O . LYS A 1 102 ? -4.531 26.766 -8.148 1 97.69 102 LYS A O 1
ATOM 804 N N . LEU A 1 103 ? -3.238 25.359 -6.977 1 98.19 103 LEU A N 1
ATOM 805 C CA . LEU A 1 103 ? -3.787 24.172 -7.605 1 98.19 103 LEU A CA 1
ATOM 806 C C . LEU A 1 103 ? -5.289 24.062 -7.352 1 98.19 103 LEU A C 1
ATOM 808 O O . LEU A 1 103 ? -6.066 23.844 -8.281 1 98.19 103 LEU A O 1
ATOM 812 N N . CYS A 1 104 ? -5.684 24.219 -6.062 1 98.44 104 CYS A N 1
ATOM 813 C CA . CYS A 1 104 ? -7.098 24.125 -5.715 1 98.44 104 CYS A CA 1
ATOM 814 C C . CYS A 1 104 ? -7.891 25.25 -6.355 1 98.44 104 CYS A C 1
ATOM 816 O O . CYS A 1 104 ? -9.047 25.062 -6.75 1 98.44 104 CYS A O 1
ATOM 818 N N . PHE A 1 105 ? -7.301 26.438 -6.441 1 98.06 105 PHE A N 1
ATOM 819 C CA . PHE A 1 105 ? -7.93 27.547 -7.137 1 98.06 105 PHE A CA 1
ATOM 820 C C . PHE A 1 105 ? -8.156 27.219 -8.609 1 98.06 105 PHE A C 1
ATOM 822 O O . PHE A 1 105 ? -9.234 27.453 -9.141 1 98.06 105 PHE A O 1
ATOM 829 N N . LYS A 1 106 ? -7.168 26.672 -9.25 1 97.62 106 LYS A N 1
ATOM 830 C CA . LYS A 1 106 ? -7.266 26.266 -10.648 1 97.62 106 LYS A CA 1
ATOM 831 C C . LYS A 1 106 ? -8.352 25.219 -10.844 1 97.62 106 LYS A C 1
ATOM 833 O O . LYS A 1 106 ? -9.117 25.281 -11.812 1 97.62 106 LYS A O 1
ATOM 838 N N . ILE A 1 107 ? -8.391 24.266 -9.938 1 97.75 107 ILE A N 1
ATOM 839 C CA . ILE A 1 107 ? -9.414 23.234 -10.023 1 97.75 107 ILE A CA 1
ATOM 840 C C . ILE A 1 107 ? -10.797 23.859 -9.961 1 97.75 107 ILE A C 1
ATOM 842 O O . ILE A 1 107 ? -11.656 23.578 -10.797 1 97.75 107 ILE A O 1
ATOM 846 N N . ALA A 1 108 ? -10.977 24.766 -9.023 1 97.25 108 ALA A N 1
ATOM 847 C CA . ALA A 1 108 ? -12.273 25.422 -8.867 1 97.25 108 ALA A CA 1
ATOM 848 C C . ALA A 1 108 ? -12.609 26.266 -10.094 1 97.25 108 ALA A C 1
ATOM 850 O O . ALA A 1 108 ? -13.758 26.25 -10.555 1 97.25 108 ALA A O 1
ATOM 851 N N . LEU A 1 109 ? -11.688 26.906 -10.648 1 96.19 109 LEU A N 1
ATOM 852 C CA . LEU A 1 109 ? -11.906 27.781 -11.789 1 96.19 109 LEU A CA 1
ATOM 853 C C . LEU A 1 109 ? -12.273 26.969 -13.031 1 96.19 109 LEU A C 1
ATOM 855 O O . LEU A 1 109 ? -13.102 27.406 -13.836 1 96.19 109 LEU A O 1
ATOM 859 N N . VAL A 1 110 ? -11.648 25.875 -13.188 1 94.44 110 VAL A N 1
ATOM 860 C CA . VAL A 1 110 ? -11.859 25.062 -14.375 1 94.44 110 VAL A CA 1
ATOM 861 C C . VAL A 1 110 ? -13.203 24.344 -14.281 1 94.44 110 VAL A C 1
ATOM 863 O O . VAL A 1 110 ? -13.875 24.141 -15.297 1 94.44 110 VAL A O 1
ATOM 866 N N . LEU A 1 111 ? -13.625 24.016 -13.062 1 94.94 111 LEU A N 1
ATOM 867 C CA . LEU A 1 111 ? -14.883 23.297 -12.883 1 94.94 111 LEU A CA 1
ATOM 868 C C . LEU A 1 111 ? -16.062 24.266 -12.938 1 94.94 111 LEU A C 1
ATOM 870 O O . LEU A 1 111 ? -17.172 23.875 -13.305 1 94.94 111 LEU A O 1
ATOM 874 N N . MET A 1 112 ? -15.875 25.516 -12.648 1 95.44 112 MET A N 1
ATOM 875 C CA . MET A 1 112 ? -16.906 26.531 -12.43 1 95.44 112 MET A CA 1
ATOM 876 C C . MET A 1 112 ? -17.703 26.766 -13.703 1 95.44 112 MET A C 1
ATOM 878 O O . MET A 1 112 ? -18.938 26.781 -13.672 1 95.44 112 MET A O 1
ATOM 882 N N . PRO A 1 113 ? -17.125 26.828 -14.898 1 95.31 113 PRO A N 1
ATOM 883 C CA . PRO A 1 113 ? -17.906 27.141 -16.094 1 95.31 113 PRO A CA 1
ATOM 884 C C . PRO A 1 113 ? -18.922 26.062 -16.422 1 95.31 113 PRO A C 1
ATOM 886 O O . PRO A 1 113 ? -20.078 26.375 -16.75 1 95.31 113 PRO A O 1
ATOM 889 N N . TYR A 1 114 ? -18.562 24.812 -16.375 1 95.88 114 TYR A N 1
ATOM 890 C CA . TYR A 1 114 ? -19.531 23.75 -16.656 1 95.88 114 TYR A CA 1
ATOM 891 C C . TYR A 1 114 ? -20.656 23.75 -15.625 1 95.88 114 TYR A C 1
ATOM 893 O O . TYR A 1 114 ? -21.812 23.5 -15.961 1 95.88 114 TYR A O 1
ATOM 901 N N . GLY A 1 115 ? -20.312 24 -14.398 1 95.06 115 GLY A N 1
ATOM 902 C CA . GLY A 1 115 ? -21.312 24.031 -13.336 1 95.06 115 GLY A CA 1
ATOM 903 C C . GLY A 1 115 ? -22.297 25.172 -13.5 1 95.06 115 GLY A C 1
ATOM 904 O O . GLY A 1 115 ? -23.516 24.953 -13.414 1 95.06 115 GLY A O 1
ATOM 905 N N . ILE A 1 116 ? -21.891 26.344 -13.875 1 94.38 116 ILE A N 1
ATOM 906 C CA . ILE A 1 116 ? -22.719 27.547 -13.914 1 94.38 116 ILE A CA 1
ATOM 907 C C . ILE A 1 116 ? -23.453 27.609 -15.25 1 94.38 116 ILE A C 1
ATOM 909 O O . ILE A 1 116 ? -24.656 27.906 -15.289 1 94.38 116 ILE A O 1
ATOM 913 N N . ILE A 1 117 ? -22.844 27.156 -16.344 1 95.25 117 ILE A N 1
ATOM 914 C CA . ILE A 1 117 ? -23.406 27.359 -17.672 1 95.25 117 ILE A CA 1
ATOM 915 C C . ILE A 1 117 ? -24.297 26.172 -18.031 1 95.25 117 ILE A C 1
ATOM 917 O O . ILE A 1 117 ? -25.328 26.359 -18.703 1 95.25 117 ILE A O 1
ATOM 921 N N . VAL A 1 118 ? -23.953 25.031 -17.562 1 96.06 118 VAL A N 1
ATOM 922 C CA . VAL A 1 118 ? -24.672 23.844 -18.031 1 96.06 118 VAL A CA 1
ATOM 923 C C . VAL A 1 118 ? -25.531 23.281 -16.891 1 96.06 118 VAL A C 1
ATOM 925 O O . VAL A 1 118 ? -26.75 23.172 -17.047 1 96.06 118 VAL A O 1
ATOM 928 N N . LEU A 1 119 ? -25 23.062 -15.75 1 96.06 119 LEU A N 1
ATOM 929 C CA . LEU A 1 119 ? -25.703 22.312 -14.711 1 96.06 119 LEU A CA 1
ATOM 930 C C . LEU A 1 119 ? -26.781 23.172 -14.062 1 96.06 119 LEU A C 1
ATOM 932 O O . LEU A 1 119 ? -27.875 22.672 -13.766 1 96.06 119 LEU A O 1
ATOM 936 N N . ILE A 1 120 ? -26.547 24.438 -13.82 1 95.12 120 ILE A N 1
ATOM 937 C CA . ILE A 1 120 ? -27.531 25.281 -13.141 1 95.12 120 ILE A CA 1
ATOM 938 C C . ILE A 1 120 ? -28.797 25.406 -13.984 1 95.12 120 ILE A C 1
ATOM 940 O O . ILE A 1 120 ? -29.891 25.172 -13.492 1 95.12 120 ILE A O 1
ATOM 944 N N . PRO A 1 121 ? -28.656 25.656 -15.305 1 95.19 121 PRO A N 1
ATOM 945 C CA . PRO A 1 121 ? -29.859 25.688 -16.125 1 95.19 121 PRO A CA 1
ATOM 946 C C . PRO A 1 121 ? -30.547 24.328 -16.219 1 95.19 121 PRO A C 1
ATOM 948 O O . PRO A 1 121 ? -31.781 24.25 -16.219 1 95.19 121 PRO A O 1
ATOM 951 N N . VAL A 1 122 ? -29.812 23.312 -16.281 1 95.38 122 VAL A N 1
ATOM 952 C CA . VAL A 1 122 ? -30.375 21.969 -16.328 1 95.38 122 VAL A CA 1
ATOM 953 C C . VAL A 1 122 ? -31.156 21.672 -15.062 1 95.38 122 VAL A C 1
ATOM 955 O O . VAL A 1 122 ? -32.25 21.094 -15.109 1 95.38 122 VAL A O 1
ATOM 958 N N . ASN A 1 123 ? -30.641 22.078 -13.961 1 93.75 123 ASN A N 1
ATOM 959 C CA . ASN A 1 123 ? -31.312 21.906 -12.688 1 93.75 123 ASN A CA 1
ATOM 960 C C . ASN A 1 123 ? -32.562 22.781 -12.594 1 93.75 123 ASN A C 1
ATOM 962 O O . ASN A 1 123 ? -33.594 22.344 -12.07 1 93.75 123 ASN A O 1
ATOM 966 N N . TYR A 1 124 ? -32.438 24 -13.062 1 93 124 TYR A N 1
ATOM 967 C CA . TYR A 1 124 ? -33.562 24.938 -13.008 1 93 124 TYR A CA 1
ATOM 968 C C . TYR A 1 124 ? -34.75 24.391 -13.766 1 93 124 TYR A C 1
ATOM 970 O O . TYR A 1 124 ? -35.906 24.516 -13.297 1 93 124 TYR A O 1
ATOM 978 N N . PHE A 1 125 ? -34.5 23.672 -14.75 1 92.56 125 PHE A N 1
ATOM 979 C CA . PHE A 1 125 ? -35.594 23.125 -15.57 1 92.56 125 PHE A CA 1
ATOM 980 C C . PHE A 1 125 ? -35.812 21.656 -15.25 1 92.56 125 PHE A C 1
ATOM 982 O O . PHE A 1 125 ? -36.281 20.906 -16.094 1 92.56 125 PHE A O 1
ATOM 989 N N . GLY A 1 126 ? -35.406 21.25 -14.125 1 90.5 126 GLY A N 1
ATOM 990 C CA . GLY A 1 126 ? -35.438 19.844 -13.75 1 90.5 126 GLY A CA 1
ATOM 991 C C . GLY A 1 126 ? -36.844 19.344 -13.438 1 90.5 126 GLY A C 1
ATOM 992 O O . GLY A 1 126 ? -37.062 18.141 -13.32 1 90.5 126 GLY A O 1
ATOM 993 N N . GLY A 1 127 ? -37.812 20.234 -13.258 1 86.88 127 GLY A N 1
ATOM 994 C CA . GLY A 1 127 ? -39.219 19.812 -13.102 1 86.88 127 GLY A CA 1
ATOM 995 C C . GLY A 1 127 ? -39.625 19.641 -11.648 1 86.88 127 GLY A C 1
ATOM 996 O O . GLY A 1 127 ? -40.75 19.234 -11.359 1 86.88 127 GLY A O 1
ATOM 997 N N . GLY A 1 128 ? -38.781 19.719 -10.578 1 84.31 128 GLY A N 1
ATOM 998 C CA . GLY A 1 128 ? -39.094 19.453 -9.188 1 84.31 128 GLY A CA 1
ATOM 999 C C . GLY A 1 128 ? -39.844 20.578 -8.508 1 84.31 128 GLY A C 1
ATOM 1000 O O . GLY A 1 128 ? -40.406 20.406 -7.414 1 84.31 128 GLY A O 1
ATOM 1001 N N . ASP A 1 129 ? -40.125 21.703 -9.023 1 83.19 129 ASP A N 1
ATOM 1002 C CA . ASP A 1 129 ? -40.875 22.875 -8.539 1 83.19 129 ASP A CA 1
ATOM 1003 C C . ASP A 1 129 ? -40.281 23.375 -7.219 1 83.19 129 ASP A C 1
ATOM 1005 O O . ASP A 1 129 ? -41.031 23.734 -6.305 1 83.19 129 ASP A O 1
ATOM 1009 N N . LEU A 1 130 ? -39.094 23.109 -6.938 1 82.44 130 LEU A N 1
ATOM 1010 C CA . LEU A 1 130 ? -38.438 23.656 -5.762 1 82.44 130 LEU A CA 1
ATOM 1011 C C . LEU A 1 130 ? -38.094 25.141 -5.969 1 82.44 130 LEU A C 1
ATOM 1013 O O . LEU A 1 130 ? -38.219 25.656 -7.082 1 82.44 130 LEU A O 1
ATOM 1017 N N . SER A 1 131 ? -37.969 25.828 -4.805 1 81.94 131 SER A N 1
ATOM 1018 C CA . SER A 1 131 ? -37.719 27.266 -4.91 1 81.94 131 SER A CA 1
ATOM 1019 C C . SER A 1 131 ? -36.375 27.641 -4.273 1 81.94 131 SER A C 1
ATOM 1021 O O . SER A 1 131 ? -35.781 26.844 -3.555 1 81.94 131 SER A O 1
ATOM 1023 N N . GLY A 1 132 ? -35.844 28.812 -4.723 1 81 132 GLY A N 1
ATOM 1024 C CA . GLY A 1 132 ? -34.625 29.359 -4.125 1 81 132 GLY A CA 1
ATOM 1025 C C . GLY A 1 132 ? -33.344 28.656 -4.598 1 81 132 GLY A C 1
ATOM 1026 O O . GLY A 1 132 ? -33.219 28.359 -5.785 1 81 132 GLY A O 1
ATOM 1027 N N . LEU A 1 133 ? -32.5 28.391 -3.652 1 83.19 133 LEU A N 1
ATOM 1028 C CA . LEU A 1 133 ? -31.219 27.766 -3.98 1 83.19 133 LEU A CA 1
ATOM 1029 C C . LEU A 1 133 ? -31.406 26.297 -4.352 1 83.19 133 LEU A C 1
ATOM 1031 O O . LEU A 1 133 ? -30.609 25.734 -5.105 1 83.19 133 LEU A O 1
ATOM 1035 N N . GLU A 1 134 ? -32.406 25.719 -3.904 1 83.69 134 GLU A N 1
ATOM 1036 C CA . GLU A 1 134 ? -32.688 24.312 -4.195 1 83.69 134 GLU A CA 1
ATOM 1037 C C . GLU A 1 134 ? -33.156 24.125 -5.633 1 83.69 134 GLU A C 1
ATOM 1039 O O . GLU A 1 134 ? -33.094 23.031 -6.188 1 83.69 134 GLU A O 1
ATOM 1044 N N . GLN A 1 135 ? -33.688 25.25 -6.195 1 87.38 135 GLN A N 1
ATOM 1045 C CA . GLN A 1 135 ? -34.188 25.203 -7.566 1 87.38 135 GLN A CA 1
ATOM 1046 C C . GLN A 1 135 ? -33.031 25.016 -8.555 1 87.38 135 GLN A C 1
ATOM 1048 O O . GLN A 1 135 ? -33.219 24.484 -9.648 1 87.38 135 GLN A O 1
ATOM 1053 N N . ILE A 1 136 ? -31.891 25.438 -8.133 1 89.31 136 ILE A N 1
ATOM 1054 C CA . ILE A 1 136 ? -30.766 25.359 -9.047 1 89.31 136 ILE A CA 1
ATOM 1055 C C . ILE A 1 136 ? -29.859 24.203 -8.664 1 89.31 136 ILE A C 1
ATOM 1057 O O . ILE A 1 136 ? -28.734 24.094 -9.164 1 89.31 136 ILE A O 1
ATOM 1061 N N . ALA A 1 137 ? -30.375 23.375 -7.789 1 89.5 137 ALA A N 1
ATOM 1062 C CA . ALA A 1 137 ? -29.625 22.203 -7.352 1 89.5 137 ALA A CA 1
ATOM 1063 C C . ALA A 1 137 ? -30.172 20.922 -8.008 1 89.5 137 ALA A C 1
ATOM 1065 O O . ALA A 1 137 ? -31.234 20.953 -8.625 1 89.5 137 ALA A O 1
ATOM 1066 N N . LEU A 1 138 ? -29.375 19.875 -7.934 1 89.94 138 LEU A N 1
ATOM 1067 C CA . LEU A 1 138 ? -29.734 18.594 -8.539 1 89.94 138 LEU A CA 1
ATOM 1068 C C . LEU A 1 138 ? -31.016 18.047 -7.922 1 89.94 138 LEU A C 1
ATOM 1070 O O . LEU A 1 138 ? -31.719 17.25 -8.555 1 89.94 138 LEU A O 1
ATOM 1074 N N . SER A 1 139 ? -31.344 18.5 -6.754 1 84.5 139 SER A N 1
ATOM 1075 C CA . SER A 1 139 ? -32.562 18.047 -6.066 1 84.5 139 SER A CA 1
ATOM 1076 C C . SER A 1 139 ? -33.812 18.438 -6.84 1 84.5 139 SER A C 1
ATOM 1078 O O . SER A 1 139 ? -34.875 17.797 -6.691 1 84.5 139 SER A O 1
ATOM 1080 N N . ASN A 1 140 ? -33.75 19.344 -7.73 1 88.94 140 ASN A N 1
ATOM 1081 C CA . ASN A 1 140 ? -34.906 19.844 -8.477 1 88.94 140 ASN A CA 1
ATOM 1082 C C . ASN A 1 140 ? -35.188 18.984 -9.703 1 88.94 140 ASN A C 1
ATOM 1084 O O . ASN A 1 140 ? -36.219 19.156 -10.359 1 88.94 140 ASN A O 1
ATOM 1088 N N . ILE A 1 141 ? -34.344 18.078 -9.977 1 91.62 141 ILE A N 1
ATOM 1089 C CA . ILE A 1 141 ? -34.562 17.203 -11.125 1 91.62 141 ILE A CA 1
ATOM 1090 C C . ILE A 1 141 ? -35.438 16.031 -10.711 1 91.62 141 ILE A C 1
ATOM 1092 O O . ILE A 1 141 ? -35.188 15.367 -9.711 1 91.62 141 ILE A O 1
ATOM 1096 N N . VAL A 1 142 ? -36.406 15.797 -11.469 1 91.38 142 VAL A N 1
ATOM 1097 C CA . VAL A 1 142 ? -37.375 14.734 -11.18 1 91.38 142 VAL A CA 1
ATOM 1098 C C . VAL A 1 142 ? -36.719 13.375 -11.445 1 91.38 142 VAL A C 1
ATOM 1100 O O . VAL A 1 142 ? -35.812 13.266 -12.242 1 91.38 142 VAL A O 1
ATOM 1103 N N . PRO A 1 143 ? -37.125 12.367 -10.719 1 89.25 143 PRO A N 1
ATOM 1104 C CA . PRO A 1 143 ? -36.562 11.023 -10.922 1 89.25 143 PRO A CA 1
ATOM 1105 C C . PRO A 1 143 ? -36.781 10.523 -12.352 1 89.25 143 PRO A C 1
ATOM 1107 O O . PRO A 1 143 ? -37.781 10.859 -13 1 89.25 143 PRO A O 1
ATOM 1110 N N . LYS A 1 144 ? -35.906 9.773 -12.945 1 89.75 144 LYS A N 1
ATOM 1111 C CA . LYS A 1 144 ? -35.938 9.125 -14.258 1 89.75 144 LYS A CA 1
ATOM 1112 C C . LYS A 1 144 ? -35.781 10.148 -15.375 1 89.75 144 LYS A C 1
ATOM 1114 O O . LYS A 1 144 ? -36.125 9.867 -16.531 1 89.75 144 LYS A O 1
ATOM 1119 N N . SER A 1 145 ? -35.406 11.289 -14.977 1 92.31 145 SER A N 1
ATOM 1120 C CA . SER A 1 145 ? -35.188 12.32 -15.992 1 92.31 145 SER A CA 1
ATOM 1121 C C . SER A 1 145 ? -33.906 12.102 -16.75 1 92.31 145 SER A C 1
ATOM 1123 O O . SER A 1 145 ? -32.875 11.703 -16.156 1 92.31 145 SER A O 1
ATOM 1125 N N . SER A 1 146 ? -33.844 12.375 -18.016 1 92.75 146 SER A N 1
ATOM 1126 C CA . SER A 1 146 ? -32.656 12.234 -18.828 1 92.75 146 SER A CA 1
ATOM 1127 C C . SER A 1 146 ? -31.672 13.375 -18.578 1 92.75 146 SER A C 1
ATOM 1129 O O . SER A 1 146 ? -30.5 13.297 -18.984 1 92.75 146 SER A O 1
ATOM 1131 N N . LYS A 1 147 ? -32.156 14.344 -17.875 1 94.06 147 LYS A N 1
ATOM 1132 C CA . LYS A 1 147 ? -31.312 15.516 -17.625 1 94.06 147 LYS A CA 1
ATOM 1133 C C . LYS A 1 147 ? -30.156 15.164 -16.688 1 94.06 147 LYS A C 1
ATOM 1135 O O . LYS A 1 147 ? -29.172 15.898 -16.609 1 94.06 147 LYS A O 1
ATOM 1140 N N . VAL A 1 148 ? -30.234 14.031 -16.031 1 93.81 148 VAL A N 1
ATOM 1141 C CA . VAL A 1 148 ? -29.219 13.617 -15.078 1 93.81 148 VAL A CA 1
ATOM 1142 C C . VAL A 1 148 ? -27.922 13.25 -15.82 1 93.81 148 VAL A C 1
ATOM 1144 O O . VAL A 1 148 ? -26.859 13.195 -15.227 1 93.81 148 VAL A O 1
ATOM 1147 N N . TRP A 1 149 ? -27.969 13.086 -17.125 1 94.81 149 TRP A N 1
ATOM 1148 C CA . TRP A 1 149 ? -26.797 12.734 -17.938 1 94.81 149 TRP A CA 1
ATOM 1149 C C . TRP A 1 149 ? -25.781 13.867 -17.953 1 94.81 149 TRP A C 1
ATOM 1151 O O . TRP A 1 149 ? -24.578 13.625 -18.078 1 94.81 149 TRP A O 1
ATOM 1161 N N . ALA A 1 150 ? -26.266 15.078 -17.812 1 95.5 150 ALA A N 1
ATOM 1162 C CA . ALA A 1 150 ? -25.359 16.219 -17.75 1 95.5 150 ALA A CA 1
ATOM 1163 C C . ALA A 1 150 ? -24.453 16.109 -16.531 1 95.5 150 ALA A C 1
ATOM 1165 O O . ALA A 1 150 ? -23.281 16.484 -16.578 1 95.5 150 ALA A O 1
ATOM 1166 N N . HIS A 1 151 ? -25.016 15.633 -15.484 1 95.69 151 HIS A N 1
ATOM 1167 C CA . HIS A 1 151 ? -24.25 15.469 -14.25 1 95.69 151 HIS A CA 1
ATOM 1168 C C . HIS A 1 151 ? -23.25 14.328 -14.383 1 95.69 151 HIS A C 1
ATOM 1170 O O . HIS A 1 151 ? -22.156 14.398 -13.82 1 95.69 151 HIS A O 1
ATOM 1176 N N . THR A 1 152 ? -23.594 13.281 -15.102 1 96 152 THR A N 1
ATOM 1177 C CA . THR A 1 152 ? -22.672 12.18 -15.359 1 96 152 THR A CA 1
ATOM 1178 C C . THR A 1 152 ? -21.484 12.648 -16.188 1 96 152 THR A C 1
ATOM 1180 O O . THR A 1 152 ? -20.344 12.289 -15.906 1 96 152 THR A O 1
ATOM 1183 N N . VAL A 1 153 ? -21.781 13.43 -17.141 1 96.38 153 VAL A N 1
ATOM 1184 C CA . VAL A 1 153 ? -20.719 13.984 -17.969 1 96.38 153 VAL A CA 1
ATOM 1185 C C . VAL A 1 153 ? -19.797 14.867 -17.125 1 96.38 153 VAL A C 1
ATOM 1187 O O . VAL A 1 153 ? -18.578 14.828 -17.281 1 96.38 153 VAL A O 1
ATOM 1190 N N . ALA A 1 154 ? -20.375 15.625 -16.25 1 96.62 154 ALA A N 1
ATOM 1191 C CA . ALA A 1 154 ? -19.594 16.469 -15.359 1 96.62 154 ALA A CA 1
ATOM 1192 C C . ALA A 1 154 ? -18.656 15.633 -14.492 1 96.62 154 ALA A C 1
ATOM 1194 O O . ALA A 1 154 ? -17.484 15.984 -14.312 1 96.62 154 ALA A O 1
ATOM 1195 N N . ALA A 1 155 ? -19.141 14.523 -13.969 1 96.75 155 ALA A N 1
ATOM 1196 C CA . ALA A 1 155 ? -18.328 13.656 -13.133 1 96.75 155 ALA A CA 1
ATOM 1197 C C . ALA A 1 155 ? -17.109 13.148 -13.891 1 96.75 155 ALA A C 1
ATOM 1199 O O . ALA A 1 155 ? -16 13.125 -13.352 1 96.75 155 ALA A O 1
ATOM 1200 N N . TRP A 1 156 ? -17.281 12.773 -15.133 1 96.62 156 TRP A N 1
ATOM 1201 C CA . TRP A 1 156 ? -16.188 12.266 -15.961 1 96.62 156 TRP A CA 1
ATOM 1202 C C . TRP A 1 156 ? -15.195 13.375 -16.281 1 96.62 156 TRP A C 1
ATOM 1204 O O . TRP A 1 156 ? -13.992 13.211 -16.094 1 96.62 156 TRP A O 1
ATOM 1214 N N . VAL A 1 157 ? -15.68 14.508 -16.656 1 96.44 157 VAL A N 1
ATOM 1215 C CA . VAL A 1 157 ? -14.82 15.609 -17.062 1 96.44 157 VAL A CA 1
ATOM 1216 C C . VAL A 1 157 ? -14.047 16.141 -15.859 1 96.44 157 VAL A C 1
ATOM 1218 O O . VAL A 1 157 ? -12.836 16.359 -15.938 1 96.44 157 VAL A O 1
ATOM 1221 N N . TYR A 1 158 ? -14.75 16.328 -14.758 1 97.25 158 TYR A N 1
ATOM 1222 C CA . TYR A 1 158 ? -14.102 16.828 -13.547 1 97.25 158 TYR A CA 1
ATOM 1223 C C . TYR A 1 158 ? -12.992 15.875 -13.094 1 97.25 158 TYR A C 1
ATOM 1225 O O . TYR A 1 158 ? -11.898 16.312 -12.742 1 97.25 158 TYR A O 1
ATOM 1233 N N . THR A 1 159 ? -13.258 14.562 -13.109 1 97.31 159 THR A N 1
ATOM 1234 C CA . THR A 1 159 ? -12.297 13.57 -12.656 1 97.31 159 THR A CA 1
ATOM 1235 C C . THR A 1 159 ? -11.039 13.602 -13.523 1 97.31 159 THR A C 1
ATOM 1237 O O . THR A 1 159 ? -9.922 13.609 -13.008 1 97.31 159 THR A O 1
ATOM 1240 N N . LEU A 1 160 ? -11.195 13.711 -14.828 1 96.38 160 LEU A N 1
ATOM 1241 C CA . LEU A 1 160 ? -10.055 13.719 -15.742 1 96.38 160 LEU A CA 1
ATOM 1242 C C . LEU A 1 160 ? -9.227 14.984 -15.57 1 96.38 160 LEU A C 1
ATOM 1244 O O . LEU A 1 160 ? -7.992 14.93 -15.586 1 96.38 160 LEU A O 1
ATOM 1248 N N . ILE A 1 161 ? -9.906 16.047 -15.305 1 96.56 161 ILE A N 1
ATOM 1249 C CA . ILE A 1 161 ? -9.219 17.312 -15.109 1 96.56 161 ILE A CA 1
ATOM 1250 C C . ILE A 1 161 ? -8.43 17.281 -13.797 1 96.56 161 ILE A C 1
ATOM 1252 O O . ILE A 1 161 ? -7.27 17.703 -13.75 1 96.56 161 ILE A O 1
ATOM 1256 N N . ILE A 1 162 ? -9.031 16.781 -12.773 1 97.81 162 ILE A N 1
ATOM 1257 C CA . ILE A 1 162 ? -8.383 16.688 -11.477 1 97.81 162 ILE A CA 1
ATOM 1258 C C . ILE A 1 162 ? -7.145 15.805 -11.57 1 97.81 162 ILE A C 1
ATOM 1260 O O . ILE A 1 162 ? -6.07 16.156 -11.078 1 97.81 162 ILE A O 1
ATOM 1264 N N . CYS A 1 163 ? -7.234 14.656 -12.234 1 97.38 163 CYS A N 1
ATOM 1265 C CA . CYS A 1 163 ? -6.098 13.75 -12.391 1 97.38 163 CYS A CA 1
ATOM 1266 C C . CYS A 1 163 ? -4.977 14.43 -13.172 1 97.38 163 CYS A C 1
ATOM 1268 O O . CYS A 1 163 ? -3.805 14.312 -12.805 1 97.38 163 CYS A O 1
ATOM 1270 N N . TYR A 1 164 ? -5.344 15.148 -14.172 1 96.88 164 TYR A N 1
ATOM 1271 C CA . TYR A 1 164 ? -4.348 15.828 -14.984 1 96.88 164 TYR A CA 1
ATOM 1272 C C . TYR A 1 164 ? -3.625 16.906 -14.18 1 96.88 164 TYR A C 1
ATOM 1274 O O . TYR A 1 164 ? -2.396 17 -14.219 1 96.88 164 TYR A O 1
ATOM 1282 N N . LEU A 1 165 ? -4.367 17.688 -13.469 1 97.94 165 LEU A N 1
ATOM 1283 C CA . LEU A 1 165 ? -3.775 18.766 -12.68 1 97.94 165 LEU A CA 1
ATOM 1284 C C . LEU A 1 165 ? -2.904 18.203 -11.562 1 97.94 165 LEU A C 1
ATOM 1286 O O . LEU A 1 165 ? -1.849 18.766 -11.25 1 97.94 165 LEU A O 1
ATOM 1290 N N . LEU A 1 166 ? -3.348 17.125 -10.953 1 98.19 166 LEU A N 1
ATOM 1291 C CA . LEU A 1 166 ? -2.551 16.484 -9.906 1 98.19 166 LEU A CA 1
ATOM 1292 C C . LEU A 1 166 ? -1.256 15.922 -10.477 1 98.19 166 LEU A C 1
ATOM 1294 O O . LEU A 1 166 ? -0.205 15.992 -9.836 1 98.19 166 LEU A O 1
ATOM 1298 N N . TYR A 1 167 ? -1.312 15.391 -11.711 1 96.81 167 TYR A N 1
ATOM 1299 C CA . TYR A 1 167 ? -0.129 14.867 -12.383 1 96.81 167 TYR A CA 1
ATOM 1300 C C . TYR A 1 167 ? 0.89 15.969 -12.633 1 96.81 167 TYR A C 1
ATOM 1302 O O . TYR A 1 167 ? 2.08 15.805 -12.352 1 96.81 167 TYR A O 1
ATOM 1310 N N . THR A 1 168 ? 0.429 17.094 -13.055 1 96.75 168 THR A N 1
ATOM 1311 C CA . THR A 1 168 ? 1.31 18.219 -13.352 1 96.75 168 THR A CA 1
ATOM 1312 C C . THR A 1 168 ? 1.923 18.781 -12.07 1 96.75 168 THR A C 1
ATOM 1314 O O . THR A 1 168 ? 3.076 19.219 -12.062 1 96.75 168 THR A O 1
ATOM 1317 N N . GLU A 1 169 ? 1.14 18.734 -11.039 1 97.75 169 GLU A N 1
ATOM 1318 C CA . GLU A 1 169 ? 1.658 19.25 -9.773 1 97.75 169 GLU A CA 1
ATOM 1319 C C . GLU A 1 169 ? 2.742 18.328 -9.211 1 97.75 169 GLU A C 1
ATOM 1321 O O . GLU A 1 169 ? 3.717 18.797 -8.625 1 97.75 169 GLU A O 1
ATOM 1326 N N . TRP A 1 170 ? 2.611 17.047 -9.359 1 97 170 TRP A N 1
ATOM 1327 C CA . TRP A 1 170 ? 3.635 16.094 -8.922 1 97 170 TRP A CA 1
ATOM 1328 C C . TRP A 1 170 ? 4.941 16.328 -9.672 1 97 170 TRP A C 1
ATOM 1330 O O . TRP A 1 170 ? 6.023 16.266 -9.078 1 97 170 TRP A O 1
ATOM 1340 N N . LYS A 1 171 ? 4.863 16.641 -10.961 1 95.56 171 LYS A N 1
ATOM 1341 C CA . LYS A 1 171 ? 6.055 16.922 -11.758 1 95.56 171 LYS A CA 1
ATOM 1342 C C . LYS A 1 171 ? 6.789 18.156 -11.227 1 95.56 171 LYS A C 1
ATOM 1344 O O . LYS A 1 171 ? 8.016 18.125 -11.07 1 95.56 171 LYS A O 1
ATOM 1349 N N . ALA A 1 172 ? 6.031 19.125 -10.914 1 96.38 172 ALA A N 1
ATOM 1350 C CA . ALA A 1 172 ? 6.625 20.344 -10.375 1 96.38 172 ALA A CA 1
ATOM 1351 C C . ALA A 1 172 ? 7.215 20.109 -8.984 1 96.38 172 ALA A C 1
ATOM 1353 O O . ALA A 1 172 ? 8.305 20.594 -8.672 1 96.38 172 ALA A O 1
ATOM 1354 N N . PHE A 1 173 ? 6.527 19.391 -8.203 1 96.88 173 PHE A N 1
ATOM 1355 C CA . PHE A 1 173 ? 6.961 19.109 -6.84 1 96.88 173 PHE A CA 1
ATOM 1356 C C . PHE A 1 173 ? 8.305 18.391 -6.836 1 96.88 173 PHE A C 1
ATOM 1358 O O . PHE A 1 173 ? 9.18 18.703 -6.031 1 96.88 173 PHE A O 1
ATOM 1365 N N . ILE A 1 174 ? 8.461 17.406 -7.715 1 95.25 174 ILE A N 1
ATOM 1366 C CA . ILE A 1 174 ? 9.68 16.594 -7.746 1 95.25 174 ILE A CA 1
ATOM 1367 C C . ILE A 1 174 ? 10.883 17.5 -8.055 1 95.25 174 ILE A C 1
ATOM 1369 O O . ILE A 1 174 ? 11.961 17.312 -7.484 1 95.25 174 ILE A O 1
ATOM 1373 N N . VAL A 1 175 ? 10.719 18.484 -8.859 1 93.88 175 VAL A N 1
ATOM 1374 C CA . VAL A 1 175 ? 11.805 19.406 -9.211 1 93.88 175 VAL A CA 1
ATOM 1375 C C . VAL A 1 175 ? 12.258 20.172 -7.969 1 93.88 175 VAL A C 1
ATOM 1377 O O . VAL A 1 175 ? 13.445 20.203 -7.656 1 93.88 175 VAL A O 1
ATOM 1380 N N . TYR A 1 176 ? 11.305 20.719 -7.195 1 95.69 176 TYR A N 1
ATOM 1381 C CA . TYR A 1 176 ? 11.633 21.469 -5.984 1 95.69 176 TYR A CA 1
ATOM 1382 C C . TYR A 1 176 ? 12.188 20.531 -4.906 1 95.69 176 TYR A C 1
ATOM 1384 O O . TYR A 1 176 ? 13.086 20.906 -4.152 1 95.69 176 TYR A O 1
ATOM 1392 N N . ARG A 1 177 ? 11.641 19.328 -4.867 1 95.56 177 ARG A N 1
ATOM 1393 C CA . ARG A 1 177 ? 12.086 18.359 -3.859 1 95.56 177 ARG A CA 1
ATOM 1394 C C . ARG A 1 177 ? 13.531 17.953 -4.09 1 95.56 177 ARG A C 1
ATOM 1396 O O . ARG A 1 177 ? 14.328 17.906 -3.15 1 95.56 177 ARG A O 1
ATOM 1403 N N . GLN A 1 178 ? 13.898 17.703 -5.316 1 92.69 178 GLN A N 1
ATOM 1404 C CA . GLN A 1 178 ? 15.266 17.328 -5.645 1 92.69 178 GLN A CA 1
ATOM 1405 C C . GLN A 1 178 ? 16.234 18.469 -5.367 1 92.69 178 GLN A C 1
ATOM 1407 O O . GLN A 1 178 ? 17.344 18.25 -4.891 1 92.69 178 GLN A O 1
ATOM 1412 N N . GLN A 1 179 ? 15.797 19.688 -5.59 1 92.56 179 GLN A N 1
ATOM 1413 C CA . GLN A 1 179 ? 16.609 20.859 -5.281 1 92.56 179 GLN A CA 1
ATOM 1414 C C . GLN A 1 179 ? 16.828 21 -3.775 1 92.56 179 GLN A C 1
ATOM 1416 O O . GLN A 1 179 ? 17.906 21.359 -3.328 1 92.56 179 GLN A O 1
ATOM 1421 N N . TYR A 1 180 ? 15.797 20.734 -3.053 1 94.56 180 TYR A N 1
ATOM 1422 C CA . TYR A 1 180 ? 15.867 20.797 -1.597 1 94.56 180 TYR A CA 1
ATOM 1423 C C . TYR A 1 180 ? 16.828 19.75 -1.05 1 94.56 180 TYR A C 1
ATOM 1425 O O . TYR A 1 180 ? 17.641 20.031 -0.166 1 94.56 180 TYR A O 1
ATOM 1433 N N . LEU A 1 181 ? 16.766 18.547 -1.583 1 92.38 181 LEU A N 1
ATOM 1434 C CA . LEU A 1 181 ? 17.578 17.438 -1.104 1 92.38 181 LEU A CA 1
ATOM 1435 C C . LEU A 1 181 ? 19.047 17.641 -1.474 1 92.38 181 LEU A C 1
ATOM 1437 O O . LEU A 1 181 ? 19.938 17.094 -0.813 1 92.38 181 LEU A O 1
ATOM 1441 N N . ASN A 1 182 ? 19.266 18.453 -2.439 1 89.88 182 ASN A N 1
ATOM 1442 C CA . ASN A 1 182 ? 20.641 18.703 -2.904 1 89.88 182 ASN A CA 1
ATOM 1443 C C . ASN A 1 182 ? 21.219 19.969 -2.305 1 89.88 182 ASN A C 1
ATOM 1445 O O . ASN A 1 182 ? 22.266 20.453 -2.744 1 89.88 182 ASN A O 1
ATOM 1449 N N . LYS A 1 183 ? 20.625 20.609 -1.352 1 89.62 183 LYS A N 1
ATOM 1450 C CA . LYS A 1 183 ? 21.062 21.875 -0.772 1 89.62 183 LYS A CA 1
ATOM 1451 C C . LYS A 1 183 ? 22.312 21.688 0.081 1 89.62 183 LYS A C 1
ATOM 1453 O O . LYS A 1 183 ? 23.094 22.625 0.249 1 89.62 183 LYS A O 1
ATOM 1458 N N . GLY A 1 184 ? 22.469 20.438 0.672 1 88.94 184 GLY A N 1
ATOM 1459 C CA . GLY A 1 184 ? 23.656 20.156 1.465 1 88.94 184 GLY A CA 1
ATOM 1460 C C . GLY A 1 184 ? 23.562 20.688 2.883 1 88.94 184 GLY A C 1
ATOM 1461 O O . GLY A 1 184 ? 24.547 21.203 3.422 1 88.94 184 GLY A O 1
ATOM 1462 N N . MET A 1 185 ? 22.391 20.672 3.416 1 91.38 185 MET A N 1
ATOM 1463 C CA . MET A 1 185 ? 22.219 21.047 4.82 1 91.38 185 MET A CA 1
ATOM 1464 C C . MET A 1 185 ? 22.828 19.984 5.734 1 91.38 185 MET A C 1
ATOM 1466 O O . MET A 1 185 ? 22.922 18.812 5.363 1 91.38 185 MET A O 1
ATOM 1470 N N . GLY A 1 186 ? 23.25 20.344 6.91 1 92.38 186 GLY A N 1
ATOM 1471 C CA . GLY A 1 186 ? 23.984 19.484 7.832 1 92.38 186 GLY A CA 1
ATOM 1472 C C . GLY A 1 186 ? 23.281 18.156 8.078 1 92.38 186 GLY A C 1
ATOM 1473 O O . GLY A 1 186 ? 23.906 17.094 7.941 1 92.38 186 GLY A O 1
ATOM 1474 N N . TYR A 1 187 ? 22.047 18.203 8.359 1 93.62 187 TYR A N 1
ATOM 1475 C CA . TYR A 1 187 ? 21.328 16.984 8.742 1 93.62 187 TYR A CA 1
ATOM 1476 C C . TYR A 1 187 ? 21.172 16.047 7.559 1 93.62 187 TYR A C 1
ATOM 1478 O O . TYR A 1 187 ? 20.891 14.852 7.734 1 93.62 187 TYR A O 1
ATOM 1486 N N . GLN A 1 188 ? 21.344 16.516 6.289 1 93.81 188 GLN A N 1
ATOM 1487 C CA . GLN A 1 188 ? 21.188 15.695 5.09 1 93.81 188 GLN A CA 1
ATOM 1488 C C . GLN A 1 188 ? 22.375 14.734 4.93 1 93.81 188 GLN A C 1
ATOM 1490 O O . GLN A 1 188 ? 22.297 13.773 4.164 1 93.81 188 GLN A O 1
ATOM 1495 N N . TYR A 1 189 ? 23.484 15 5.699 1 95.19 189 TYR A N 1
ATOM 1496 C CA . TYR A 1 189 ? 24.656 14.133 5.672 1 95.19 189 TYR A CA 1
ATOM 1497 C C . TYR A 1 189 ? 24.547 13.055 6.746 1 95.19 189 TYR A C 1
ATOM 1499 O O . TYR A 1 189 ? 25.469 12.242 6.902 1 95.19 189 TYR A O 1
ATOM 1507 N N . ALA A 1 190 ? 23.453 13.07 7.453 1 96.44 190 ALA A N 1
ATOM 1508 C CA . ALA A 1 190 ? 23.312 12.148 8.57 1 96.44 190 ALA A CA 1
ATOM 1509 C C . ALA A 1 190 ? 22.094 11.242 8.391 1 96.44 190 ALA A C 1
ATOM 1511 O O . ALA A 1 190 ? 21.156 11.594 7.668 1 96.44 190 ALA A O 1
ATOM 1512 N N . VAL A 1 191 ? 22.156 10.047 8.93 1 97 191 VAL A N 1
ATOM 1513 C CA . VAL A 1 191 ? 21.031 9.125 8.977 1 97 191 VAL A CA 1
ATOM 1514 C C . VAL A 1 191 ? 20.734 8.742 10.422 1 97 191 VAL A C 1
ATOM 1516 O O . VAL A 1 191 ? 21.641 8.672 11.25 1 97 191 VAL A O 1
ATOM 1519 N N . LEU A 1 192 ? 19.469 8.633 10.742 1 97.62 192 LEU A N 1
ATOM 1520 C CA . LEU A 1 192 ? 19.016 8.164 12.047 1 97.62 192 LEU A CA 1
ATOM 1521 C C . LEU A 1 192 ? 18.797 6.656 12.031 1 97.62 192 LEU A C 1
ATOM 1523 O O . LEU A 1 192 ? 18.047 6.145 11.195 1 97.62 192 LEU A O 1
ATOM 1527 N N . VAL A 1 193 ? 19.5 5.938 12.82 1 96.38 193 VAL A N 1
ATOM 1528 C CA . VAL A 1 193 ? 19.359 4.488 12.945 1 96.38 193 VAL A CA 1
ATOM 1529 C C . VAL A 1 193 ? 18.672 4.152 14.266 1 96.38 193 VAL A C 1
ATOM 1531 O O . VAL A 1 193 ? 19.203 4.449 15.344 1 96.38 193 VAL A O 1
ATOM 1534 N N . ARG A 1 194 ? 17.562 3.494 14.188 1 95.25 194 ARG A N 1
ATOM 1535 C CA . ARG A 1 194 ? 16.812 3.119 15.375 1 95.25 194 ARG A CA 1
ATOM 1536 C C . ARG A 1 194 ? 16.797 1.604 15.562 1 95.25 194 ARG A C 1
ATOM 1538 O O . ARG A 1 194 ? 17.094 0.856 14.633 1 95.25 194 ARG A O 1
ATOM 1545 N N . ASP A 1 195 ? 16.469 1.179 16.75 1 94.38 195 ASP A N 1
ATOM 1546 C CA . ASP A 1 195 ? 16.344 -0.23 17.109 1 94.38 195 ASP A CA 1
ATOM 1547 C C . ASP A 1 195 ? 17.672 -0.962 16.953 1 94.38 195 ASP A C 1
ATOM 1549 O O . ASP A 1 195 ? 17.734 -2.021 16.328 1 94.38 195 ASP A O 1
ATOM 1553 N N . LEU A 1 196 ? 18.656 -0.335 17.531 1 93.94 196 LEU A N 1
ATOM 1554 C CA . LEU A 1 196 ? 19.984 -0.932 17.547 1 93.94 196 LEU A CA 1
ATOM 1555 C C . LEU A 1 196 ? 20.031 -2.141 18.484 1 93.94 196 LEU A C 1
ATOM 1557 O O . LEU A 1 196 ? 19.594 -2.059 19.641 1 93.94 196 LEU A O 1
ATOM 1561 N N . PRO A 1 197 ? 20.516 -3.197 17.969 1 91.88 197 PRO A N 1
ATOM 1562 C CA . PRO A 1 197 ? 20.719 -4.336 18.875 1 91.88 197 PRO A CA 1
ATOM 1563 C C . PRO A 1 197 ? 21.719 -4.027 19.984 1 91.88 197 PRO A C 1
ATOM 1565 O O . PRO A 1 197 ? 22.531 -3.113 19.859 1 91.88 197 PRO A O 1
ATOM 1568 N N . GLU A 1 198 ? 21.703 -4.797 21 1 91.38 198 GLU A N 1
ATOM 1569 C CA . GLU A 1 198 ? 22.547 -4.586 22.188 1 91.38 198 GLU A CA 1
ATOM 1570 C C . GLU A 1 198 ? 24.031 -4.691 21.828 1 91.38 198 GLU A C 1
ATOM 1572 O O . GLU A 1 198 ? 24.859 -3.99 22.406 1 91.38 198 GLU A O 1
ATOM 1577 N N . LYS A 1 199 ? 24.281 -5.422 20.766 1 90.06 199 LYS A N 1
ATOM 1578 C CA . LYS A 1 199 ? 25.672 -5.633 20.359 1 90.06 199 LYS A CA 1
ATOM 1579 C C . LYS A 1 199 ? 26.281 -4.371 19.75 1 90.06 199 LYS A C 1
ATOM 1581 O O . LYS A 1 199 ? 27.5 -4.188 19.75 1 90.06 199 LYS A O 1
ATOM 1586 N N . PHE A 1 200 ? 25.438 -3.504 19.328 1 91.19 200 PHE A N 1
ATOM 1587 C CA . PHE A 1 200 ? 25.922 -2.314 18.641 1 91.19 200 PHE A CA 1
ATOM 1588 C C . PHE A 1 200 ? 25.75 -1.075 19.5 1 91.19 200 PHE A C 1
ATOM 1590 O O . PHE A 1 200 ? 25.953 0.048 19.047 1 91.19 200 PHE A O 1
ATOM 1597 N N . LYS A 1 201 ? 25.453 -1.284 20.828 1 91.38 201 LYS A N 1
ATOM 1598 C CA . LYS A 1 201 ? 25.25 -0.154 21.719 1 91.38 201 LYS A CA 1
ATOM 1599 C C . LYS A 1 201 ? 26.562 0.307 22.344 1 91.38 201 LYS A C 1
ATOM 1601 O O . LYS A 1 201 ? 26.672 0.476 23.547 1 91.38 201 LYS A O 1
ATOM 1606 N N . ASP A 1 202 ? 27.5 0.357 21.531 1 93.19 202 ASP A N 1
ATOM 1607 C CA . ASP A 1 202 ? 28.828 0.888 21.859 1 93.19 202 ASP A CA 1
ATOM 1608 C C . ASP A 1 202 ? 29.453 1.584 20.656 1 93.19 202 ASP A C 1
ATOM 1610 O O . ASP A 1 202 ? 29.266 1.15 19.516 1 93.19 202 ASP A O 1
ATOM 1614 N N . TYR A 1 203 ? 30.141 2.66 20.969 1 93.38 203 TYR A N 1
ATOM 1615 C CA . TYR A 1 203 ? 30.703 3.516 19.922 1 93.38 203 TYR A CA 1
ATOM 1616 C C . TYR A 1 203 ? 31.609 2.717 18.984 1 93.38 203 TYR A C 1
ATOM 1618 O O . TYR A 1 203 ? 31.453 2.777 17.766 1 93.38 203 TYR A O 1
ATOM 1626 N N . GLU A 1 204 ? 32.5 1.922 19.484 1 94.31 204 GLU A N 1
ATOM 1627 C CA . GLU A 1 204 ? 33.469 1.202 18.688 1 94.31 204 GLU A CA 1
ATOM 1628 C C . GLU A 1 204 ? 32.812 0.113 17.844 1 94.31 204 GLU A C 1
ATOM 1630 O O . GLU A 1 204 ? 33.125 -0.054 16.672 1 94.31 204 GLU A O 1
ATOM 1635 N N . SER A 1 205 ? 31.922 -0.552 18.453 1 94.44 205 SER A N 1
ATOM 1636 C CA . SER A 1 205 ? 31.25 -1.637 17.75 1 94.44 205 SER A CA 1
ATOM 1637 C C . SER A 1 205 ? 30.375 -1.102 16.625 1 94.44 205 SER A C 1
ATOM 1639 O O . SER A 1 205 ? 30.375 -1.655 15.516 1 94.44 205 SER A O 1
ATOM 1641 N N . LEU A 1 206 ? 29.672 -0.025 16.938 1 95.12 206 LEU A N 1
ATOM 1642 C CA . LEU A 1 206 ? 28.781 0.544 15.922 1 95.12 206 LEU A CA 1
ATOM 1643 C C . LEU A 1 206 ? 29.594 1.171 14.789 1 95.12 206 LEU A C 1
ATOM 1645 O O . LEU A 1 206 ? 29.297 0.957 13.609 1 95.12 206 LEU A O 1
ATOM 1649 N N . LYS A 1 207 ? 30.578 1.963 15.164 1 96 207 LYS A N 1
ATOM 1650 C CA . LYS A 1 207 ? 31.422 2.586 14.148 1 96 207 LYS A CA 1
ATOM 1651 C C . LYS A 1 207 ? 32.094 1.535 13.266 1 96 207 LYS A C 1
ATOM 1653 O O . LYS A 1 207 ? 32.156 1.686 12.047 1 96 207 LYS A O 1
ATOM 1658 N N . GLY A 1 208 ? 32.594 0.473 13.883 1 94.06 208 GLY A N 1
ATOM 1659 C CA . GLY A 1 208 ? 33.188 -0.619 13.141 1 94.06 208 GLY A CA 1
ATOM 1660 C C . GLY A 1 208 ? 32.219 -1.294 12.18 1 94.06 208 GLY A C 1
ATOM 1661 O O . GLY A 1 208 ? 32.562 -1.572 11.031 1 94.06 208 GLY A O 1
ATOM 1662 N N . HIS A 1 209 ? 31.062 -1.528 12.664 1 92.38 209 HIS A N 1
ATOM 1663 C CA . HIS A 1 209 ? 30.031 -2.176 11.852 1 92.38 209 HIS A CA 1
ATOM 1664 C C . HIS A 1 209 ? 29.656 -1.315 10.648 1 92.38 209 HIS A C 1
ATOM 1666 O O . HIS A 1 209 ? 29.562 -1.817 9.531 1 92.38 209 HIS A O 1
ATOM 1672 N N . VAL A 1 210 ? 29.469 0 10.852 1 94.75 210 VAL A N 1
ATOM 1673 C CA . VAL A 1 210 ? 29.047 0.898 9.781 1 94.75 210 VAL A CA 1
ATOM 1674 C C . VAL A 1 210 ? 30.188 1.066 8.773 1 94.75 210 VAL A C 1
ATOM 1676 O O . VAL A 1 210 ? 29.938 1.146 7.566 1 94.75 210 VAL A O 1
ATOM 1679 N N . GLU A 1 211 ? 31.391 1.097 9.25 1 93.94 211 GLU A N 1
ATOM 1680 C CA . GLU A 1 211 ? 32.531 1.201 8.367 1 93.94 211 GLU A CA 1
ATOM 1681 C C . GLU A 1 211 ? 32.688 -0.044 7.496 1 93.94 211 GLU A C 1
ATOM 1683 O O . GLU A 1 211 ? 33.188 0.035 6.363 1 93.94 211 GLU A O 1
ATOM 1688 N N . GLU A 1 212 ? 32.25 -1.134 8.047 1 90.31 212 GLU A N 1
ATOM 1689 C CA . GLU A 1 212 ? 32.281 -2.365 7.258 1 90.31 212 GLU A CA 1
ATOM 1690 C C . GLU A 1 212 ? 31.25 -2.301 6.129 1 90.31 212 GLU A C 1
ATOM 1692 O O . GLU A 1 212 ? 31.5 -2.795 5.027 1 90.31 212 GLU A O 1
ATOM 1697 N N . LEU A 1 213 ? 30.156 -1.742 6.422 1 90.69 213 LEU A N 1
ATOM 1698 C CA . LEU A 1 213 ? 29.094 -1.642 5.438 1 90.69 213 LEU A CA 1
ATOM 1699 C C . LEU A 1 213 ? 29.406 -0.576 4.395 1 90.69 213 LEU A C 1
ATOM 1701 O O . LEU A 1 213 ? 29.078 -0.74 3.215 1 90.69 213 LEU A O 1
ATOM 1705 N N . PHE A 1 214 ? 29.969 0.563 4.852 1 91.38 214 PHE A N 1
ATOM 1706 C CA . PHE A 1 214 ? 30.312 1.692 3.998 1 91.38 214 PHE A CA 1
ATOM 1707 C C . PHE A 1 214 ? 31.766 2.09 4.191 1 91.38 214 PHE A C 1
ATOM 1709 O O . PHE A 1 214 ? 32.062 3.111 4.816 1 91.38 214 PHE A O 1
ATOM 1716 N N . PRO A 1 215 ? 32.625 1.433 3.514 1 89 215 PRO A N 1
ATOM 1717 C CA . PRO A 1 215 ? 34.031 1.666 3.75 1 89 215 PRO A CA 1
ATOM 1718 C C . PRO A 1 215 ? 34.469 3.062 3.328 1 89 215 PRO A C 1
ATOM 1720 O O . PRO A 1 215 ? 34.188 3.496 2.209 1 89 215 PRO A O 1
ATOM 1723 N N . ASP A 1 216 ? 35.062 3.777 4.211 1 88.62 216 ASP A N 1
ATOM 1724 C CA . ASP A 1 216 ? 35.75 5.059 4.004 1 88.62 216 ASP A CA 1
ATOM 1725 C C . ASP A 1 216 ? 34.75 6.168 3.717 1 88.62 216 ASP A C 1
ATOM 1727 O O . ASP A 1 216 ? 35.094 7.188 3.113 1 88.62 216 ASP A O 1
ATOM 1731 N N . GLU A 1 217 ? 33.531 5.984 4.066 1 91.94 217 GLU A N 1
ATOM 1732 C CA . GLU A 1 217 ? 32.5 6.98 3.771 1 91.94 217 GLU A CA 1
ATOM 1733 C C . GLU A 1 217 ? 31.891 7.551 5.055 1 91.94 217 GLU A C 1
ATOM 1735 O O . GLU A 1 217 ? 31.203 8.578 5.023 1 91.94 217 GLU A O 1
ATOM 1740 N N . VAL A 1 218 ? 32.25 6.961 6.18 1 95.5 218 VAL A N 1
ATOM 1741 C CA . VAL A 1 218 ? 31.641 7.344 7.453 1 95.5 218 VAL A CA 1
ATOM 1742 C C . VAL A 1 218 ? 32.531 8.375 8.148 1 95.5 218 VAL A C 1
ATOM 1744 O O . VAL A 1 218 ? 33.719 8.188 8.266 1 95.5 218 VAL A O 1
ATOM 1747 N N . GLU A 1 219 ? 31.953 9.5 8.539 1 95.19 219 GLU A N 1
ATOM 1748 C CA . GLU A 1 219 ? 32.688 10.492 9.328 1 95.19 219 GLU A CA 1
ATOM 1749 C C . GLU A 1 219 ? 32.656 10.141 10.812 1 95.19 219 GLU A C 1
ATOM 1751 O O . GLU A 1 219 ? 33.719 10.094 11.453 1 95.19 219 GLU A O 1
ATOM 1756 N N . ASP A 1 220 ? 31.422 9.984 11.312 1 95.88 220 ASP A N 1
ATOM 1757 C CA . ASP A 1 220 ? 31.297 9.664 12.727 1 95.88 220 ASP A CA 1
ATOM 1758 C C . ASP A 1 220 ? 29.922 9.078 13.047 1 95.88 220 ASP A C 1
ATOM 1760 O O . ASP A 1 220 ? 29.031 9.102 12.203 1 95.88 220 ASP A O 1
ATOM 1764 N N . VAL A 1 221 ? 29.891 8.375 14.195 1 96.81 221 VAL A N 1
ATOM 1765 C CA . VAL A 1 221 ? 28.641 7.828 14.703 1 96.81 221 VAL A CA 1
ATOM 1766 C C . VAL A 1 221 ? 28.375 8.359 16.109 1 96.81 221 VAL A C 1
ATOM 1768 O O . VAL A 1 221 ? 29.312 8.492 16.922 1 96.81 221 VAL A O 1
ATOM 1771 N N . VAL A 1 222 ? 27.156 8.82 16.391 1 95.94 222 VAL A N 1
ATOM 1772 C CA . VAL A 1 222 ? 26.797 9.336 17.703 1 95.94 222 VAL A CA 1
ATOM 1773 C C . VAL A 1 222 ? 25.609 8.539 18.266 1 95.94 222 VAL A C 1
ATOM 1775 O O . VAL A 1 222 ? 24.5 8.641 17.75 1 95.94 222 VAL A O 1
ATOM 1778 N N . ILE A 1 223 ? 25.875 7.746 19.266 1 95.94 223 ILE A N 1
ATOM 1779 C CA . ILE A 1 223 ? 24.812 7.012 19.922 1 95.94 223 ILE A CA 1
ATOM 1780 C C . ILE A 1 223 ? 24.094 7.926 20.922 1 95.94 223 ILE A C 1
ATOM 1782 O O . ILE A 1 223 ? 24.75 8.602 21.719 1 95.94 223 ILE A O 1
ATOM 1786 N N . VAL A 1 224 ? 22.797 7.973 20.859 1 95.25 224 VAL A N 1
ATOM 1787 C CA . VAL A 1 224 ? 22 8.875 21.688 1 95.25 224 VAL A CA 1
ATOM 1788 C C . VAL A 1 224 ? 22.047 8.398 23.141 1 95.25 224 VAL A C 1
ATOM 1790 O O . VAL A 1 224 ? 21.906 7.203 23.422 1 95.25 224 VAL A O 1
ATOM 1793 N N . GLU A 1 225 ? 22.234 9.352 24.078 1 93.69 225 GLU A N 1
ATOM 1794 C CA . GLU A 1 225 ? 22.266 9.07 25.5 1 93.69 225 GLU A CA 1
ATOM 1795 C C . GLU A 1 225 ? 20.938 9.438 26.156 1 93.69 225 GLU A C 1
ATOM 1797 O O . GLU A 1 225 ? 20.219 10.305 25.672 1 93.69 225 GLU A O 1
ATOM 1802 N N . ASP A 1 226 ? 20.672 8.695 27.203 1 93.12 226 ASP A N 1
ATOM 1803 C CA . ASP A 1 226 ? 19.484 9.039 27.969 1 93.12 226 ASP A CA 1
ATOM 1804 C C . ASP A 1 226 ? 19.734 10.281 28.828 1 93.12 226 ASP A C 1
ATOM 1806 O O . ASP A 1 226 ? 20.219 10.18 29.953 1 93.12 226 ASP A O 1
ATOM 1810 N N . LEU A 1 227 ? 19.312 11.422 28.328 1 92.25 227 LEU A N 1
ATOM 1811 C CA . LEU A 1 227 ? 19.578 12.695 28.984 1 92.25 227 LEU A CA 1
ATOM 1812 C C . LEU A 1 227 ? 18.281 13.344 29.453 1 92.25 227 LEU A C 1
ATOM 1814 O O . LEU A 1 227 ? 18.125 14.562 29.359 1 92.25 227 LEU A O 1
ATOM 1818 N N . LYS A 1 228 ? 17.391 12.539 29.875 1 90.44 228 LYS A N 1
ATOM 1819 C CA . LYS A 1 228 ? 16.125 13.094 30.344 1 90.44 228 LYS A CA 1
ATOM 1820 C C . LYS A 1 228 ? 16.312 13.977 31.578 1 90.44 228 LYS A C 1
ATOM 1822 O O . LYS A 1 228 ? 15.852 15.117 31.609 1 90.44 228 LYS A O 1
ATOM 1827 N N . LYS A 1 229 ? 17.031 13.445 32.562 1 91.44 229 LYS A N 1
ATOM 1828 C CA . LYS A 1 229 ? 17.297 14.195 33.781 1 91.44 229 LYS A CA 1
ATOM 1829 C C . LYS A 1 229 ? 18.172 15.414 33.5 1 91.44 229 LYS A C 1
ATOM 1831 O O . LYS A 1 229 ? 17.969 16.484 34.094 1 91.44 229 LYS A O 1
ATOM 1836 N N . TRP A 1 230 ? 19.125 15.203 32.656 1 92.44 230 TRP A N 1
ATOM 1837 C CA . TRP A 1 230 ? 20 16.297 32.25 1 92.44 230 TRP A CA 1
ATOM 1838 C C . TRP A 1 230 ? 19.188 17.438 31.641 1 92.44 230 TRP A C 1
ATOM 1840 O O . TRP A 1 230 ? 19.391 18.609 31.984 1 92.44 230 TRP A O 1
ATOM 1850 N N . GLN A 1 231 ? 18.297 17.125 30.797 1 90.69 231 GLN A N 1
ATOM 1851 C CA . GLN A 1 231 ? 17.484 18.125 30.125 1 90.69 231 GLN A CA 1
ATOM 1852 C C . GLN A 1 231 ? 16.578 18.844 31.125 1 90.69 231 GLN A C 1
ATOM 1854 O O . GLN A 1 231 ? 16.344 20.047 30.984 1 90.69 231 GLN A O 1
ATOM 1859 N N . GLU A 1 232 ? 16.094 18.141 32.062 1 92.25 232 GLU A N 1
ATOM 1860 C CA . GLU A 1 232 ? 15.258 18.75 33.094 1 92.25 232 GLU A CA 1
ATOM 1861 C C . GLU A 1 232 ? 16.047 19.781 33.906 1 92.25 232 GLU A C 1
ATOM 1863 O O . GLU A 1 232 ? 15.539 20.859 34.219 1 92.25 232 GLU A O 1
ATOM 1868 N N . LEU A 1 233 ? 17.234 19.438 34.188 1 92.94 233 LEU A N 1
ATOM 1869 C CA . LEU A 1 233 ? 18.094 20.328 34.938 1 92.94 233 LEU A CA 1
ATOM 1870 C C . LEU A 1 233 ? 18.469 21.562 34.094 1 92.94 233 LEU A C 1
ATOM 1872 O O . LEU A 1 233 ? 18.562 22.672 34.625 1 92.94 233 LEU A O 1
ATOM 1876 N N . VAL A 1 234 ? 18.641 21.266 32.812 1 90.88 234 VAL A N 1
ATOM 1877 C CA . VAL A 1 234 ? 18.922 22.391 31.922 1 90.88 234 VAL A CA 1
ATOM 1878 C C . VAL A 1 234 ? 17.734 23.344 31.906 1 90.88 234 VAL A C 1
ATOM 1880 O O . VAL A 1 234 ? 17.906 24.562 31.984 1 90.88 234 VAL A O 1
ATOM 1883 N N . ASN A 1 235 ? 16.594 22.797 31.828 1 91.31 235 ASN A N 1
ATOM 1884 C CA . ASN A 1 235 ? 15.391 23.609 31.812 1 91.31 235 ASN A CA 1
ATOM 1885 C C . ASN A 1 235 ? 15.219 24.391 33.125 1 91.31 235 ASN A C 1
ATOM 1887 O O . ASN A 1 235 ? 14.812 25.547 33.094 1 91.31 235 ASN A O 1
ATOM 1891 N N . GLU A 1 236 ? 15.5 23.734 34.156 1 92.94 236 GLU A N 1
ATOM 1892 C CA . GLU A 1 236 ? 15.422 24.375 35.469 1 92.94 236 GLU A CA 1
ATOM 1893 C C . GLU A 1 236 ? 16.422 25.516 35.562 1 92.94 236 GLU A C 1
ATOM 1895 O O . GLU A 1 236 ? 16.078 26.609 36.031 1 92.94 236 GLU A O 1
ATOM 1900 N N . ARG A 1 237 ? 17.578 25.234 35.188 1 93.31 237 ARG A N 1
ATOM 1901 C CA . ARG A 1 237 ? 18.625 26.25 35.219 1 93.31 237 ARG A CA 1
ATOM 1902 C C . ARG A 1 237 ? 18.234 27.453 34.375 1 93.31 237 ARG A C 1
ATOM 1904 O O . ARG A 1 237 ? 18.359 28.594 34.812 1 93.31 237 ARG A O 1
ATOM 1911 N N . ASP A 1 238 ? 17.781 27.172 33.188 1 91.25 238 ASP A N 1
ATOM 1912 C CA . ASP A 1 238 ? 17.406 28.25 32.281 1 91.25 238 ASP A CA 1
ATOM 1913 C C . ASP A 1 238 ? 16.219 29.047 32.844 1 91.25 238 ASP A C 1
ATOM 1915 O O . ASP A 1 238 ? 16.188 30.281 32.719 1 91.25 238 ASP A O 1
ATOM 1919 N N . ALA A 1 239 ? 15.289 28.359 33.438 1 93.06 239 ALA A N 1
ATOM 1920 C CA . ALA A 1 239 ? 14.148 29.047 34.031 1 93.06 239 ALA A CA 1
ATOM 1921 C C . ALA A 1 239 ? 14.586 29.984 35.156 1 93.06 239 ALA A C 1
ATOM 1923 O O . ALA A 1 239 ? 14.086 31.094 35.281 1 93.06 239 ALA A O 1
ATOM 1924 N N . LEU A 1 240 ? 15.477 29.578 35.938 1 92.94 240 LEU A N 1
ATOM 1925 C CA . LEU A 1 240 ? 15.992 30.375 37.031 1 92.94 240 LEU A CA 1
ATOM 1926 C C . LEU A 1 240 ? 16.812 31.562 36.531 1 92.94 240 LEU A C 1
ATOM 1928 O O . LEU A 1 240 ? 16.766 32.656 37.094 1 92.94 240 LEU A O 1
ATOM 1932 N N . LYS A 1 241 ? 17.516 31.234 35.5 1 92.75 241 LYS A N 1
ATOM 1933 C CA . LYS A 1 241 ? 18.297 32.312 34.875 1 92.75 241 LYS A CA 1
ATOM 1934 C C . LYS A 1 241 ? 17.391 33.406 34.375 1 92.75 241 LYS A C 1
ATOM 1936 O O . LYS A 1 241 ? 17.688 34.594 34.594 1 92.75 241 LYS A O 1
ATOM 1941 N N . TRP A 1 242 ? 16.344 33.062 33.906 1 91.06 242 TRP A N 1
ATOM 1942 C CA . TRP A 1 242 ? 15.414 34.062 33.375 1 91.06 242 TRP A CA 1
ATOM 1943 C C . TRP A 1 242 ? 14.695 34.781 34.469 1 91.06 242 TRP A C 1
ATOM 1945 O O . TRP A 1 242 ? 14.453 36 34.375 1 91.06 242 TRP A O 1
ATOM 1955 N N . LYS A 1 243 ? 14.359 34.094 35.5 1 91.25 243 LYS A N 1
ATOM 1956 C CA . LYS A 1 243 ? 13.734 34.75 36.656 1 91.25 243 LYS A CA 1
ATOM 1957 C C . LYS A 1 243 ? 14.68 35.719 37.312 1 91.25 243 LYS A C 1
ATOM 1959 O O . LYS A 1 243 ? 14.258 36.812 37.75 1 91.25 243 LYS A O 1
ATOM 1964 N N . LEU A 1 244 ? 15.891 35.375 37.344 1 93.06 244 LEU A N 1
ATOM 1965 C CA . LEU A 1 244 ? 16.891 36.25 37.938 1 93.06 244 LEU A CA 1
ATOM 1966 C C . LEU A 1 244 ? 17.094 37.5 37.062 1 93.06 244 LEU A C 1
ATOM 1968 O O . LEU A 1 244 ? 17.188 38.594 37.594 1 93.06 244 LEU A O 1
ATOM 1972 N N . GLU A 1 245 ? 17.156 37.219 35.781 1 92.56 245 GLU A N 1
ATOM 1973 C CA . GLU A 1 245 ? 17.281 38.344 34.844 1 92.56 245 GLU A CA 1
ATOM 1974 C C . GLU A 1 245 ? 16.109 39.281 34.969 1 92.56 245 GLU A C 1
ATOM 1976 O O . GLU A 1 245 ? 16.281 40.5 34.938 1 92.56 245 GLU A O 1
ATOM 1981 N N . HIS A 1 246 ? 14.977 38.781 35.125 1 92.19 246 HIS A N 1
ATOM 1982 C CA . HIS A 1 246 ? 13.773 39.594 35.312 1 92.19 246 HIS A CA 1
ATOM 1983 C C . HIS A 1 246 ? 13.812 40.375 36.594 1 92.19 246 HIS A C 1
ATOM 1985 O O . HIS A 1 246 ? 13.469 41.562 36.625 1 92.19 246 HIS A O 1
ATOM 1991 N N . ALA A 1 247 ? 14.219 39.781 37.656 1 92 247 ALA A N 1
ATOM 1992 C CA . ALA A 1 247 ? 14.297 40.438 38.969 1 92 247 ALA A CA 1
ATOM 1993 C C . ALA A 1 247 ? 15.312 41.562 38.969 1 92 247 ALA A C 1
ATOM 1995 O O . ALA A 1 247 ? 15.078 42.625 39.562 1 92 247 ALA A O 1
ATOM 1996 N N . LYS A 1 248 ? 16.359 41.312 38.312 1 93.44 248 LYS A N 1
ATOM 1997 C CA . LYS A 1 248 ? 17.391 42.344 38.219 1 93.44 248 LYS A CA 1
ATOM 1998 C C . LYS A 1 248 ? 16.875 43.531 37.406 1 93.44 248 LYS A C 1
ATOM 2000 O O . LYS A 1 248 ? 17.188 44.688 37.719 1 93.44 248 LYS A O 1
ATOM 2005 N N . ALA A 1 249 ? 16.156 43.219 36.406 1 93.06 249 ALA A N 1
ATOM 2006 C CA . ALA A 1 249 ? 15.602 44.281 35.562 1 93.06 249 ALA A CA 1
ATOM 2007 C C . ALA A 1 249 ? 14.57 45.094 36.344 1 93.06 249 ALA A C 1
ATOM 2009 O O . ALA A 1 249 ? 14.508 46.312 36.188 1 93.06 249 ALA A O 1
ATOM 2010 N N . VAL A 1 250 ? 13.75 44.438 37.125 1 91.88 250 VAL A N 1
ATOM 2011 C CA . VAL A 1 250 ? 12.75 45.156 37.938 1 91.88 250 VAL A CA 1
ATOM 2012 C C . VAL A 1 250 ? 13.453 46.031 38.969 1 91.88 250 VAL A C 1
ATOM 2014 O O . VAL A 1 250 ? 13.008 47.156 39.219 1 91.88 250 VAL A O 1
ATOM 2017 N N . PHE A 1 251 ? 14.5 45.562 39.5 1 92.5 251 PHE A N 1
ATOM 2018 C CA . PHE A 1 251 ? 15.281 46.312 40.469 1 92.5 251 PHE A CA 1
ATOM 2019 C C . PHE A 1 251 ? 15.875 47.562 39.844 1 92.5 251 PHE A C 1
ATOM 2021 O O . PHE A 1 251 ? 15.867 48.625 40.438 1 92.5 251 PHE A O 1
ATOM 2028 N N . GLU A 1 252 ? 16.328 47.375 38.656 1 91.81 252 GLU A N 1
ATOM 2029 C CA . GLU A 1 252 ? 16.953 48.5 37.969 1 91.81 252 GLU A CA 1
ATOM 2030 C C . GLU A 1 252 ? 15.922 49.562 37.594 1 91.81 252 GLU A C 1
ATOM 2032 O O . GLU A 1 252 ? 16.234 50.75 37.625 1 91.81 252 GLU A O 1
ATOM 2037 N N . GLN A 1 253 ? 14.773 49.188 37.344 1 89.31 253 GLN A N 1
ATOM 2038 C CA . GLN A 1 253 ? 13.734 50.125 36.906 1 89.31 253 GLN A CA 1
ATOM 2039 C C . GLN A 1 253 ? 13.055 50.781 38.125 1 89.31 253 GLN A C 1
ATOM 2041 O O . GLN A 1 253 ? 12.766 51.969 38.094 1 89.31 253 GLN A O 1
ATOM 2046 N N . SER A 1 254 ? 12.781 49.969 39.125 1 88.94 254 SER A N 1
ATOM 2047 C CA . SER A 1 254 ? 12.008 50.469 40.25 1 88.94 254 SER A CA 1
ATOM 2048 C C . SER A 1 254 ? 12.922 50.969 41.375 1 88.94 254 SER A C 1
ATOM 2050 O O . SER A 1 254 ? 12.516 51.781 42.188 1 88.94 254 SER A O 1
ATOM 2052 N N . GLY A 1 255 ? 14.172 50.406 41.469 1 88.38 255 GLY A N 1
ATOM 2053 C CA . GLY A 1 255 ? 15.094 50.75 42.531 1 88.38 255 GLY A CA 1
ATOM 2054 C C . GLY A 1 255 ? 14.875 49.938 43.812 1 88.38 255 GLY A C 1
ATOM 2055 O O . GLY A 1 255 ? 15.695 49.969 44.719 1 88.38 255 GLY A O 1
ATOM 2056 N N . GLU A 1 256 ? 13.758 49.25 43.844 1 90.56 256 GLU A N 1
ATOM 2057 C CA . GLU A 1 256 ? 13.438 48.406 45 1 90.56 256 GLU A CA 1
ATOM 2058 C C . GLU A 1 256 ? 13.688 46.938 44.688 1 90.56 256 GLU A C 1
ATOM 2060 O O . GLU A 1 256 ? 13.344 46.469 43.594 1 90.56 256 GLU A O 1
ATOM 2065 N N . ARG A 1 257 ? 14.352 46.281 45.562 1 89.81 257 ARG A N 1
ATOM 2066 C CA . ARG A 1 257 ? 14.625 44.875 45.375 1 89.81 257 ARG A CA 1
ATOM 2067 C C . ARG A 1 257 ? 13.336 44.062 45.406 1 89.81 257 ARG A C 1
ATOM 2069 O O . ARG A 1 257 ? 12.602 44.094 46.406 1 89.81 257 ARG A O 1
ATOM 2076 N N . PRO A 1 258 ? 13.008 43.375 44.344 1 90.88 258 PRO A N 1
ATOM 2077 C CA . PRO A 1 258 ? 11.758 42.625 44.25 1 90.88 258 PRO A CA 1
ATOM 2078 C C . PRO A 1 258 ? 11.727 41.438 45.219 1 90.88 258 PRO A C 1
ATOM 2080 O O . PRO A 1 258 ? 12.773 40.844 45.531 1 90.88 258 PRO A O 1
ATOM 2083 N N . THR A 1 259 ? 10.578 41.094 45.781 1 88.12 259 THR A N 1
ATOM 2084 C CA . THR A 1 259 ? 10.398 40 46.688 1 88.12 259 THR A CA 1
ATOM 2085 C C . THR A 1 259 ? 9.336 39.031 46.156 1 88.12 259 THR A C 1
ATOM 2087 O O . THR A 1 259 ? 8.523 39.406 45.312 1 88.12 259 THR A O 1
ATOM 2090 N N . HIS A 1 260 ? 9.453 37.719 46.281 1 85.62 260 HIS A N 1
ATOM 2091 C CA . HIS A 1 260 ? 8.422 36.75 45.938 1 85.62 260 HIS A CA 1
ATOM 2092 C C . HIS A 1 260 ? 8.102 35.812 47.094 1 85.62 260 HIS A C 1
ATOM 2094 O O . HIS A 1 260 ? 8.891 35.688 48.031 1 85.62 260 HIS A O 1
ATOM 2100 N N . LYS A 1 261 ? 6.863 35.438 47.125 1 80.62 261 LYS A N 1
ATOM 2101 C CA . LYS A 1 261 ? 6.422 34.531 48.219 1 80.62 261 LYS A CA 1
ATOM 2102 C C . LYS A 1 261 ? 6.438 33.094 47.75 1 80.62 261 LYS A C 1
ATOM 2104 O O . LYS A 1 261 ? 6.074 32.781 46.594 1 80.62 261 LYS A O 1
ATOM 2109 N N . LYS A 1 262 ? 7.121 32.25 48.406 1 73.25 262 LYS A N 1
ATOM 2110 C CA . LYS A 1 262 ? 7.055 30.812 48.094 1 73.25 262 LYS A CA 1
ATOM 2111 C C . LYS A 1 262 ? 5.812 30.172 48.719 1 73.25 262 LYS A C 1
ATOM 2113 O O . LYS A 1 262 ? 5.426 30.516 49.844 1 73.25 262 LYS A O 1
ATOM 2118 N N . PHE A 1 263 ? 4.992 29.547 47.875 1 64.38 263 PHE A N 1
ATOM 2119 C CA . PHE A 1 263 ? 3.727 28.969 48.312 1 64.38 263 PHE A CA 1
ATOM 2120 C C . PHE A 1 263 ? 3.92 28.109 49.562 1 64.38 263 PHE A C 1
ATOM 2122 O O . PHE A 1 263 ? 3.068 28.109 50.469 1 64.38 263 PHE A O 1
ATOM 2129 N N . ILE A 1 264 ? 4.906 27.297 49.625 1 57.62 264 ILE A N 1
ATOM 2130 C CA . ILE A 1 264 ? 5.023 26.344 50.719 1 57.62 264 ILE A CA 1
ATOM 2131 C C . ILE A 1 264 ? 5.359 27.078 52.031 1 57.62 264 ILE A C 1
ATOM 2133 O O . ILE A 1 264 ? 4.988 26.641 53.125 1 57.62 264 ILE A O 1
ATOM 2137 N N . CYS A 1 265 ? 6.332 27.938 52.062 1 54.53 265 CYS A N 1
ATOM 2138 C CA . CYS A 1 265 ? 6.859 28.438 53.344 1 54.53 265 CYS A CA 1
ATOM 2139 C C . CYS A 1 265 ? 6.043 29.609 53.844 1 54.53 265 CYS A C 1
ATOM 2141 O O . CYS A 1 265 ? 6.59 30.531 54.469 1 54.53 265 CYS A O 1
ATOM 2143 N N . CYS A 1 266 ? 4.766 29.516 53.969 1 55.34 266 CYS A N 1
ATOM 2144 C CA . CYS A 1 266 ? 3.844 30.266 54.812 1 55.34 266 CYS A CA 1
ATOM 2145 C C . CYS A 1 266 ? 4.109 31.766 54.719 1 55.34 266 CYS A C 1
ATOM 2147 O O . CYS A 1 266 ? 4.195 32.469 55.719 1 55.34 266 CYS A O 1
ATOM 2149 N N . GLY A 1 267 ? 4.336 32.312 53.531 1 63.69 267 GLY A N 1
ATOM 2150 C CA . GLY A 1 267 ? 4.18 33.75 53.469 1 63.69 267 GLY A CA 1
ATOM 2151 C C . GLY A 1 267 ? 5.496 34.5 53.562 1 63.69 267 GLY A C 1
ATOM 2152 O O . GLY A 1 267 ? 5.516 35.719 53.656 1 63.69 267 GLY A O 1
ATOM 2153 N N . THR A 1 268 ? 6.539 33.75 53.844 1 72.62 268 THR A N 1
ATOM 2154 C CA . THR A 1 268 ? 7.793 34.469 54.031 1 72.62 268 THR A CA 1
ATOM 2155 C C . THR A 1 268 ? 8.273 35.062 52.719 1 72.62 268 THR A C 1
ATOM 2157 O O . THR A 1 268 ? 8.266 34.406 51.688 1 72.62 268 THR A O 1
ATOM 2160 N N . LYS A 1 269 ? 8.461 36.312 52.719 1 82.5 269 LYS A N 1
ATOM 2161 C CA . LYS A 1 269 ? 8.953 37.094 51.562 1 82.5 269 LYS A CA 1
ATOM 2162 C C . LYS A 1 269 ? 10.461 36.938 51.406 1 82.5 269 LYS A C 1
ATOM 2164 O O . LYS A 1 269 ? 11.203 37.125 52.406 1 82.5 269 LYS A O 1
ATOM 2169 N N . PHE A 1 270 ? 10.859 36.438 50.375 1 86.5 270 PHE A N 1
ATOM 2170 C CA . PHE A 1 270 ? 12.281 36.312 50.062 1 86.5 270 PHE A CA 1
ATOM 2171 C C . PHE A 1 270 ? 12.703 37.312 49.031 1 86.5 270 PHE A C 1
ATOM 2173 O O . PHE A 1 270 ? 11.906 37.719 48.188 1 86.5 270 PHE A O 1
ATOM 2180 N N . ASP A 1 271 ? 13.977 37.812 49.219 1 90.56 271 ASP A N 1
ATOM 2181 C CA . ASP A 1 271 ? 14.57 38.625 48.188 1 90.56 271 ASP A CA 1
ATOM 2182 C C . ASP A 1 271 ? 14.781 37.844 46.906 1 90.56 271 ASP A C 1
ATOM 2184 O O . ASP A 1 271 ? 15.547 36.875 46.906 1 90.56 271 ASP A O 1
ATOM 2188 N N . SER A 1 272 ? 14.172 38.219 45.844 1 92.38 272 SER A N 1
ATOM 2189 C CA . SER A 1 272 ? 14.148 37.438 44.625 1 92.38 272 SER A CA 1
ATOM 2190 C C . SER A 1 272 ? 15.547 37.312 44.031 1 92.38 272 SER A C 1
ATOM 2192 O O . SER A 1 272 ? 15.914 36.281 43.5 1 92.38 272 SER A O 1
ATOM 2194 N N . ILE A 1 273 ? 16.359 38.25 44 1 93.38 273 ILE A N 1
ATOM 2195 C CA . ILE A 1 273 ? 17.672 38.281 43.375 1 93.38 273 ILE A CA 1
ATOM 2196 C C . ILE A 1 273 ? 18.609 37.312 44.125 1 93.38 273 ILE A C 1
ATOM 2198 O O . ILE A 1 273 ? 19.281 36.5 43.5 1 93.38 273 ILE A O 1
ATOM 2202 N N . THR A 1 274 ? 18.609 37.438 45.469 1 92 274 THR A N 1
ATOM 2203 C CA . THR A 1 274 ? 19.484 36.594 46.25 1 92 274 THR A CA 1
ATOM 2204 C C . THR A 1 274 ? 19.016 35.156 46.219 1 92 274 THR A C 1
ATOM 2206 O O . THR A 1 274 ? 19.828 34.219 46.094 1 92 274 THR A O 1
ATOM 2209 N N . GLN A 1 275 ? 17.75 35 46.312 1 91.62 275 GLN A N 1
ATOM 2210 C CA . GLN A 1 275 ? 17.219 33.656 46.344 1 91.62 275 GLN A CA 1
ATOM 2211 C C . GLN A 1 275 ? 17.406 32.969 45 1 91.62 275 GLN A C 1
ATOM 2213 O O . GLN A 1 275 ? 17.828 31.812 44.938 1 91.62 275 GLN A O 1
ATOM 2218 N N . TYR A 1 276 ? 17.031 33.625 43.906 1 93.94 276 TYR A N 1
ATOM 2219 C CA . TYR A 1 276 ? 17.188 33.031 42.562 1 93.94 276 TYR A CA 1
ATOM 2220 C C . TYR A 1 276 ? 18.672 32.812 42.25 1 93.94 276 TYR A C 1
ATOM 2222 O O . TYR A 1 276 ? 19.031 31.828 41.594 1 93.94 276 TYR A O 1
ATOM 2230 N N . GLY A 1 277 ? 19.469 33.656 42.625 1 93.25 277 GLY A N 1
ATOM 2231 C CA . GLY A 1 277 ? 20.906 33.469 42.469 1 93.25 277 GLY A CA 1
ATOM 2232 C C . GLY A 1 277 ? 21.422 32.25 43.156 1 93.25 277 GLY A C 1
ATOM 2233 O O . GLY A 1 277 ? 22.219 31.484 42.594 1 93.25 277 GLY A O 1
ATOM 2234 N N . ALA A 1 278 ? 21 32.094 44.375 1 92.75 278 ALA A N 1
ATOM 2235 C CA . ALA A 1 278 ? 21.406 30.906 45.125 1 92.75 278 ALA A CA 1
ATOM 2236 C C . ALA A 1 278 ? 20.875 29.625 44.5 1 92.75 278 ALA A C 1
ATOM 2238 O O . ALA A 1 278 ? 21.594 28.625 44.406 1 92.75 278 ALA A O 1
ATOM 2239 N N . GLU A 1 279 ? 19.656 29.656 44.125 1 93.62 279 GLU A N 1
ATOM 2240 C CA . GLU A 1 279 ? 19.047 28.484 43.5 1 93.62 279 GLU A CA 1
ATOM 2241 C C . GLU A 1 279 ? 19.719 28.172 42.156 1 93.62 279 GLU A C 1
ATOM 2243 O O . GLU A 1 279 ? 19.844 27 41.781 1 93.62 279 GLU A O 1
ATOM 2248 N N . LEU A 1 280 ? 20.078 29.172 41.375 1 95.25 280 LEU A N 1
ATOM 2249 C CA . LEU A 1 280 ? 20.781 29 40.125 1 95.25 280 LEU A CA 1
ATOM 2250 C C . LEU A 1 280 ? 22.125 28.312 40.312 1 95.25 280 LEU A C 1
ATOM 2252 O O . LEU A 1 280 ? 22.516 27.453 39.531 1 95.25 280 LEU A O 1
ATOM 2256 N N . GLU A 1 281 ? 22.812 28.75 41.344 1 93.88 281 GLU A N 1
ATOM 2257 C CA . GLU A 1 281 ? 24.094 28.125 41.656 1 93.88 281 GLU A CA 1
ATOM 2258 C C . GLU A 1 281 ? 23.922 26.656 42.031 1 93.88 281 GLU A C 1
ATOM 2260 O O . GLU A 1 281 ? 24.734 25.812 41.625 1 93.88 281 GLU A O 1
ATOM 2265 N N . THR A 1 282 ? 22.906 26.391 42.719 1 95.19 282 THR A N 1
ATOM 2266 C CA . THR A 1 282 ? 22.625 25 43.094 1 95.19 282 THR A CA 1
ATOM 2267 C C . THR A 1 282 ? 22.25 24.188 41.875 1 95.19 282 THR A C 1
ATOM 2269 O O . THR A 1 282 ? 22.703 23.047 41.719 1 95.19 282 THR A O 1
ATOM 2272 N N . ALA A 1 283 ? 21.375 24.734 41.031 1 95.25 283 ALA A N 1
ATOM 2273 C CA . ALA A 1 283 ? 20.953 24.047 39.812 1 95.25 283 ALA A CA 1
ATOM 2274 C C . ALA A 1 283 ? 22.141 23.812 38.906 1 95.25 283 ALA A C 1
ATOM 2276 O O . ALA A 1 283 ? 22.234 22.766 38.25 1 95.25 283 ALA A O 1
ATOM 2277 N N . GLN A 1 284 ? 23.016 24.719 38.812 1 93.56 284 GLN A N 1
ATOM 2278 C CA . GLN A 1 284 ? 24.203 24.594 38 1 93.56 284 GLN A CA 1
ATOM 2279 C C . GLN A 1 284 ? 25.109 23.484 38.531 1 93.56 284 GLN A C 1
ATOM 2281 O O . GLN A 1 284 ? 25.703 22.734 37.75 1 93.56 284 GLN A O 1
ATOM 2286 N N . ALA A 1 285 ? 25.234 23.438 39.781 1 94.06 285 ALA A N 1
ATOM 2287 C CA . ALA A 1 285 ? 26.062 22.391 40.406 1 94.06 285 ALA A CA 1
ATOM 2288 C C . ALA A 1 285 ? 25.484 21 40.094 1 94.06 285 ALA A C 1
ATOM 2290 O O . ALA A 1 285 ? 26.219 20.078 39.781 1 94.06 285 ALA A O 1
ATOM 2291 N N . LYS A 1 286 ? 24.219 20.922 40.219 1 94.81 286 LYS A N 1
ATOM 2292 C CA . LYS A 1 286 ? 23.562 19.656 39.906 1 94.81 286 LYS A CA 1
ATOM 2293 C C . LYS A 1 286 ? 23.734 19.297 38.438 1 94.81 286 LYS A C 1
ATOM 2295 O O . LYS A 1 286 ? 23.922 18.125 38.094 1 94.81 286 LYS A O 1
ATOM 2300 N N . LEU A 1 287 ? 23.609 20.266 37.562 1 94 287 LEU A N 1
ATOM 2301 C CA . LEU A 1 287 ? 23.766 20.062 36.125 1 94 287 LEU A CA 1
ATOM 2302 C C . LEU A 1 287 ? 25.172 19.609 35.781 1 94 287 LEU A C 1
ATOM 2304 O O . LEU A 1 287 ? 25.359 18.719 34.938 1 94 287 LEU A O 1
ATOM 2308 N N . ASP A 1 288 ? 26.141 20.203 36.375 1 92.12 288 ASP A N 1
ATOM 2309 C CA . ASP A 1 288 ? 27.531 19.828 36.125 1 92.12 288 ASP A CA 1
ATOM 2310 C C . ASP A 1 288 ? 27.797 18.391 36.594 1 92.12 288 ASP A C 1
ATOM 2312 O O . ASP A 1 288 ? 28.5 17.641 35.906 1 92.12 288 ASP A O 1
ATOM 2316 N N . ALA A 1 289 ? 27.25 18.031 37.656 1 93.44 289 ALA A N 1
ATOM 2317 C CA . ALA A 1 289 ? 27.391 16.672 38.156 1 93.44 289 ALA A CA 1
ATOM 2318 C C . ALA A 1 289 ? 26.734 15.672 37.219 1 93.44 289 ALA A C 1
ATOM 2320 O O . ALA A 1 289 ? 27.266 14.586 37 1 93.44 289 ALA A O 1
ATOM 2321 N N . GLU A 1 290 ? 25.594 16.078 36.75 1 92.75 290 GLU A N 1
ATOM 2322 C CA . GLU A 1 290 ? 24.844 15.195 35.875 1 92.75 290 GLU A CA 1
ATOM 2323 C C . GLU A 1 290 ? 25.547 15.07 34.5 1 92.75 290 GLU A C 1
ATOM 2325 O O . GLU A 1 290 ? 25.484 14.023 33.875 1 92.75 290 GLU A O 1
ATOM 2330 N N . THR A 1 291 ? 26.141 16.109 34.062 1 91.06 291 THR A N 1
ATOM 2331 C CA . THR A 1 291 ? 26.828 16.125 32.75 1 91.06 291 THR A CA 1
ATOM 2332 C C . THR A 1 291 ? 28.031 15.203 32.781 1 91.06 291 THR A C 1
ATOM 2334 O O . THR A 1 291 ? 28.375 14.586 31.781 1 91.06 291 THR A O 1
ATOM 2337 N N . GLU A 1 292 ? 28.625 15.008 33.938 1 88.75 292 GLU A N 1
ATOM 2338 C CA . GLU A 1 292 ? 29.844 14.195 34.062 1 88.75 292 GLU A CA 1
ATOM 2339 C C . GLU A 1 292 ? 29.484 12.727 34.281 1 88.75 292 GLU A C 1
ATOM 2341 O O . GLU A 1 292 ? 30.328 11.844 34.062 1 88.75 292 GLU A O 1
ATOM 2346 N N . LYS A 1 293 ? 28.281 12.508 34.562 1 90.62 293 LYS A N 1
ATOM 2347 C CA . LYS A 1 293 ? 27.844 11.133 34.812 1 90.62 293 LYS A CA 1
ATOM 2348 C C . LYS A 1 293 ? 27.734 10.367 33.5 1 90.62 293 LYS A C 1
ATOM 2350 O O . LYS A 1 293 ? 27.453 10.953 32.438 1 90.62 293 LYS A O 1
ATOM 2355 N N . LYS A 1 294 ? 28.094 9.086 33.562 1 89.12 294 LYS A N 1
ATOM 2356 C CA . LYS A 1 294 ? 27.891 8.227 32.406 1 89.12 294 LYS A CA 1
ATOM 2357 C C . LYS A 1 294 ? 26.422 7.867 32.219 1 89.12 294 LYS A C 1
ATOM 2359 O O . LYS A 1 294 ? 25.781 7.367 33.156 1 89.12 294 LYS A O 1
ATOM 2364 N N . HIS A 1 295 ? 25.906 8.188 31.156 1 92.25 295 HIS A N 1
ATOM 2365 C CA . HIS A 1 295 ? 24.5 7.953 30.875 1 92.25 295 HIS A CA 1
ATOM 2366 C C . HIS A 1 295 ? 24.297 6.676 30.078 1 92.25 295 HIS A C 1
ATOM 2368 O O . HIS A 1 295 ? 25.188 6.258 29.328 1 92.25 295 HIS A O 1
ATOM 2374 N N . THR A 1 296 ? 23.156 6.078 30.266 1 92.25 296 THR A N 1
ATOM 2375 C CA . THR A 1 296 ? 22.812 4.879 29.5 1 92.25 296 THR A CA 1
ATOM 2376 C C . THR A 1 296 ? 22.594 5.207 28.031 1 92.25 296 THR A C 1
ATOM 2378 O O . THR A 1 296 ? 22 6.238 27.703 1 92.25 296 THR A O 1
ATOM 2381 N N . LEU A 1 297 ? 23.062 4.34 27.203 1 93.75 297 LEU A N 1
ATOM 2382 C CA . LEU A 1 297 ? 22.922 4.523 25.766 1 93.75 297 LEU A CA 1
ATOM 2383 C C . LEU A 1 297 ? 21.578 4.012 25.266 1 93.75 297 LEU A C 1
ATOM 2385 O O . LEU A 1 297 ? 21.125 2.936 25.672 1 93.75 297 LEU A O 1
ATOM 2389 N N . LEU A 1 298 ? 20.922 4.812 24.562 1 94.44 298 LEU A N 1
ATOM 2390 C CA . LEU A 1 298 ? 19.625 4.469 23.969 1 94.44 298 LEU A CA 1
ATOM 2391 C C . LEU A 1 298 ? 19.797 3.68 22.688 1 94.44 298 LEU A C 1
ATOM 2393 O O . LEU A 1 298 ? 20.891 3.65 22.109 1 94.44 298 LEU A O 1
ATOM 2397 N N . PRO A 1 299 ? 18.734 2.969 22.172 1 94.56 299 PRO A N 1
ATOM 2398 C CA . PRO A 1 299 ? 18.844 2.164 20.953 1 94.56 299 PRO A CA 1
ATOM 2399 C C . PRO A 1 299 ? 18.703 2.994 19.688 1 94.56 299 PRO A C 1
ATOM 2401 O O . PRO A 1 299 ? 18.016 2.574 18.75 1 94.56 299 PRO A O 1
ATOM 2404 N N . SER A 1 300 ? 19.141 4.176 19.641 1 96.56 300 SER A N 1
ATOM 2405 C CA . SER A 1 300 ? 19.125 5.062 18.484 1 96.56 300 SER A CA 1
ATOM 2406 C C . SER A 1 300 ? 20.469 5.75 18.281 1 96.56 300 SER A C 1
ATOM 2408 O O . SER A 1 300 ? 21.172 6.035 19.266 1 96.56 300 SER A O 1
ATOM 2410 N N . SER A 1 301 ? 20.844 5.934 17.078 1 97.06 301 SER A N 1
ATOM 2411 C CA . SER A 1 301 ? 22.109 6.574 16.766 1 97.06 301 SER A CA 1
ATOM 2412 C C . SER A 1 301 ? 22.016 7.434 15.516 1 97.06 301 SER A C 1
ATOM 2414 O O . SER A 1 301 ? 21.125 7.238 14.688 1 97.06 301 SER A O 1
ATOM 2416 N N . PHE A 1 302 ? 22.828 8.445 15.469 1 97.69 302 PHE A N 1
ATOM 2417 C CA . PHE A 1 302 ? 23.016 9.25 14.273 1 97.69 302 PHE A CA 1
ATOM 2418 C C . PHE A 1 302 ? 24.344 8.914 13.594 1 97.69 302 PHE A C 1
ATOM 2420 O O . PHE A 1 302 ? 25.391 8.914 14.242 1 97.69 302 PHE A O 1
ATOM 2427 N N . VAL A 1 303 ? 24.25 8.555 12.367 1 97.88 303 VAL A N 1
ATOM 2428 C CA . VAL A 1 303 ? 25.453 8.273 11.586 1 97.88 303 VAL A CA 1
ATOM 2429 C C . VAL A 1 303 ? 25.688 9.383 10.57 1 97.88 303 VAL A C 1
ATOM 2431 O O . VAL A 1 303 ? 24.797 9.68 9.75 1 97.88 303 VAL A O 1
ATOM 2434 N N . VAL A 1 304 ? 26.844 9.977 10.641 1 97.5 304 VAL A N 1
ATOM 2435 C CA . VAL A 1 304 ? 27.172 11.094 9.758 1 97.5 304 VAL A CA 1
ATOM 2436 C C . VAL A 1 304 ? 28.141 10.625 8.68 1 97.5 304 VAL A C 1
ATOM 2438 O O . VAL A 1 304 ? 29.172 10 8.984 1 97.5 304 VAL A O 1
ATOM 2441 N N . PHE A 1 305 ? 27.844 10.891 7.488 1 96 305 PHE A N 1
ATOM 2442 C CA . PHE A 1 305 ? 28.656 10.477 6.348 1 96 305 PHE A CA 1
ATOM 2443 C C . PHE A 1 305 ? 29.438 11.656 5.781 1 96 305 PHE A C 1
ATOM 2445 O O . PHE A 1 305 ? 29.125 12.812 6.07 1 96 305 PHE A O 1
ATOM 2452 N N . ARG A 1 306 ? 30.391 11.375 4.918 1 93.19 306 ARG A N 1
ATOM 2453 C CA . ARG A 1 306 ? 31.297 12.383 4.387 1 93.19 306 ARG A CA 1
ATOM 2454 C C . ARG A 1 306 ? 30.734 13.031 3.131 1 93.19 306 ARG A C 1
ATOM 2456 O O . ARG A 1 306 ? 31.141 14.133 2.756 1 93.19 306 ARG A O 1
ATOM 2463 N N . SER A 1 307 ? 29.844 12.352 2.486 1 91.56 307 SER A N 1
ATOM 2464 C CA . SER A 1 307 ? 29.25 12.867 1.261 1 91.56 307 SER A CA 1
ATOM 2465 C C . SER A 1 307 ? 27.734 12.656 1.25 1 91.56 307 SER A C 1
ATOM 2467 O O . SER A 1 307 ? 27.234 11.773 1.945 1 91.56 307 SER A O 1
ATOM 2469 N N . LEU A 1 308 ? 27.125 13.523 0.456 1 91.69 308 LEU A N 1
ATOM 2470 C CA . LEU A 1 308 ? 25.672 13.406 0.306 1 91.69 308 LEU A CA 1
ATOM 2471 C C . LEU A 1 308 ? 25.312 12.109 -0.418 1 91.69 308 LEU A C 1
ATOM 2473 O O . LEU A 1 308 ? 24.281 11.5 -0.125 1 91.69 308 LEU A O 1
ATOM 2477 N N . ARG A 1 309 ? 26.125 11.656 -1.278 1 89.81 309 ARG A N 1
ATOM 2478 C CA . ARG A 1 309 ? 25.922 10.414 -2.018 1 89.81 309 ARG A CA 1
ATOM 2479 C C . ARG A 1 309 ? 25.906 9.219 -1.076 1 89.81 309 ARG A C 1
ATOM 2481 O O . ARG A 1 309 ? 25 8.375 -1.154 1 89.81 309 ARG A O 1
ATOM 2488 N N . SER A 1 310 ? 26.844 9.211 -0.19 1 91.44 310 SER A N 1
ATOM 2489 C CA . SER A 1 310 ? 26.938 8.094 0.742 1 91.44 310 SER A CA 1
ATOM 2490 C C . SER A 1 310 ? 25.766 8.062 1.704 1 91.44 310 SER A C 1
ATOM 2492 O O . SER A 1 310 ? 25.25 6.988 2.031 1 91.44 310 SER A O 1
ATOM 2494 N N . SER A 1 311 ? 25.406 9.25 2.172 1 93.56 311 SER A N 1
ATOM 2495 C CA . SER A 1 311 ? 24.25 9.312 3.072 1 93.56 311 SER A CA 1
ATOM 2496 C C . SER A 1 311 ? 22.984 8.852 2.375 1 93.56 311 SER A C 1
ATOM 2498 O O . SER A 1 311 ? 22.172 8.141 2.969 1 93.56 311 SER A O 1
ATOM 2500 N N . THR A 1 312 ? 22.812 9.258 1.121 1 91.94 312 THR A N 1
ATOM 2501 C CA . THR A 1 312 ? 21.641 8.867 0.351 1 91.94 312 THR A CA 1
ATOM 2502 C C . THR A 1 312 ? 21.625 7.363 0.111 1 91.94 312 THR A C 1
ATOM 2504 O O . THR A 1 312 ? 20.562 6.727 0.211 1 91.94 312 THR A O 1
ATOM 2507 N N . LEU A 1 313 ? 22.734 6.777 -0.192 1 91.81 313 LEU A N 1
ATOM 2508 C CA . LEU A 1 313 ? 22.844 5.34 -0.401 1 91.81 313 LEU A CA 1
ATOM 2509 C C . LEU A 1 313 ? 22.562 4.578 0.89 1 91.81 313 LEU A C 1
ATOM 2511 O O . LEU A 1 313 ? 21.875 3.549 0.87 1 91.81 313 LEU A O 1
ATOM 2515 N N . ALA A 1 314 ? 23.062 5.102 1.94 1 93.31 314 ALA A N 1
ATOM 2516 C CA . ALA A 1 314 ? 22.859 4.461 3.236 1 93.31 314 ALA A CA 1
ATOM 2517 C C . ALA A 1 314 ? 21.375 4.453 3.615 1 93.31 314 ALA A C 1
ATOM 2519 O O . ALA A 1 314 ? 20.891 3.496 4.219 1 93.31 314 ALA A O 1
ATOM 2520 N N . ASN A 1 315 ? 20.703 5.492 3.25 1 92.69 315 ASN A N 1
ATOM 2521 C CA . ASN A 1 315 ? 19.281 5.605 3.555 1 92.69 315 ASN A CA 1
ATOM 2522 C C . ASN A 1 315 ? 18.469 4.609 2.748 1 92.69 315 ASN A C 1
ATOM 2524 O O . ASN A 1 315 ? 17.406 4.148 3.207 1 92.69 315 ASN A O 1
ATOM 2528 N N . GLN A 1 316 ? 18.875 4.285 1.609 1 90.81 316 GLN A N 1
ATOM 2529 C CA . GLN A 1 316 ? 18.078 3.461 0.701 1 90.81 316 GLN A CA 1
ATOM 2530 C C . GLN A 1 316 ? 18.438 1.984 0.847 1 90.81 316 GLN A C 1
ATOM 2532 O O . GLN A 1 316 ? 17.656 1.109 0.476 1 90.81 316 GLN A O 1
ATOM 2537 N N . ALA A 1 317 ? 19.594 1.693 1.414 1 90.75 317 ALA A N 1
ATOM 2538 C CA . ALA A 1 317 ? 20.094 0.325 1.491 1 90.75 317 ALA A CA 1
ATOM 2539 C C . ALA A 1 317 ? 19.578 -0.382 2.74 1 90.75 317 ALA A C 1
ATOM 2541 O O . ALA A 1 317 ? 19.297 0.26 3.758 1 90.75 317 ALA A O 1
ATOM 2542 N N . ASP A 1 318 ? 19.438 -1.679 2.586 1 89.94 318 ASP A N 1
ATOM 2543 C CA . ASP A 1 318 ? 19.156 -2.514 3.75 1 89.94 318 ASP A CA 1
ATOM 2544 C C . ASP A 1 318 ? 20.438 -2.92 4.461 1 89.94 318 ASP A C 1
ATOM 2546 O O . ASP A 1 318 ? 21.281 -3.613 3.885 1 89.94 318 ASP A O 1
ATOM 2550 N N . TRP A 1 319 ? 20.547 -2.492 5.691 1 89.81 319 TRP A N 1
ATOM 2551 C CA . TRP A 1 319 ? 21.812 -2.668 6.398 1 89.81 319 TRP A CA 1
ATOM 2552 C C . TRP A 1 319 ? 21.953 -4.094 6.926 1 89.81 319 TRP A C 1
ATOM 2554 O O . TRP A 1 319 ? 22.984 -4.738 6.73 1 89.81 319 TRP A O 1
ATOM 2564 N N . ASP A 1 320 ? 20.875 -4.531 7.613 1 85.56 320 ASP A N 1
ATOM 2565 C CA . ASP A 1 320 ? 20.969 -5.77 8.383 1 85.56 320 ASP A CA 1
ATOM 2566 C C . ASP A 1 320 ? 20 -6.82 7.844 1 85.56 320 ASP A C 1
ATOM 2568 O O . ASP A 1 320 ? 19 -6.48 7.191 1 85.56 320 ASP A O 1
ATOM 2572 N N . ASN A 1 321 ? 20.359 -8.07 8.172 1 81.19 321 ASN A N 1
ATOM 2573 C CA . ASN A 1 321 ? 19.562 -9.211 7.719 1 81.19 321 ASN A CA 1
ATOM 2574 C C . ASN A 1 321 ? 18.297 -9.375 8.555 1 81.19 321 ASN A C 1
ATOM 2576 O O . ASN A 1 321 ? 17.328 -9.977 8.094 1 81.19 321 ASN A O 1
ATOM 2580 N N . SER A 1 322 ? 18.359 -8.844 9.664 1 83.12 322 SER A N 1
ATOM 2581 C CA . SER A 1 322 ? 17.188 -8.984 10.531 1 83.12 322 SER A CA 1
ATOM 2582 C C . SER A 1 322 ? 16.125 -7.934 10.203 1 83.12 322 SER A C 1
ATOM 2584 O O . SER A 1 322 ? 16.406 -6.73 10.25 1 83.12 322 SER A O 1
ATOM 2586 N N . PRO A 1 323 ? 14.922 -8.375 9.93 1 84.81 323 PRO A N 1
ATOM 2587 C CA . PRO A 1 323 ? 13.875 -7.441 9.508 1 84.81 323 PRO A CA 1
ATOM 2588 C C . PRO A 1 323 ? 13.445 -6.492 10.625 1 84.81 323 PRO A C 1
ATOM 2590 O O . PRO A 1 323 ? 12.891 -5.422 10.352 1 84.81 323 PRO A O 1
ATOM 2593 N N . LEU A 1 324 ? 13.672 -6.82 11.898 1 86.88 324 LEU A N 1
ATOM 2594 C CA . LEU A 1 324 ? 13.125 -6.016 12.984 1 86.88 324 LEU A CA 1
ATOM 2595 C C . LEU A 1 324 ? 14.227 -5.219 13.68 1 86.88 324 LEU A C 1
ATOM 2597 O O . LEU A 1 324 ? 13.992 -4.594 14.719 1 86.88 324 LEU A O 1
ATOM 2601 N N . ALA A 1 325 ? 15.375 -5.281 12.992 1 85.62 325 ALA A N 1
ATOM 2602 C CA . ALA A 1 325 ? 16.484 -4.547 13.602 1 85.62 325 ALA A CA 1
ATOM 2603 C C . ALA A 1 325 ? 17.062 -3.52 12.633 1 85.62 325 ALA A C 1
ATOM 2605 O O . ALA A 1 325 ? 16.922 -3.658 11.414 1 85.62 325 ALA A O 1
ATOM 2606 N N . VAL A 1 326 ? 17.484 -2.461 13.195 1 89.19 326 VAL A N 1
ATOM 2607 C CA . VAL A 1 326 ? 18.234 -1.435 12.484 1 89.19 326 VAL A CA 1
ATOM 2608 C C . VAL A 1 326 ? 17.328 -0.733 11.477 1 89.19 326 VAL A C 1
ATOM 2610 O O . VAL A 1 326 ? 17.391 -1.001 10.273 1 89.19 326 VAL A O 1
ATOM 2613 N N . ASP A 1 327 ? 16.516 -0.003 11.93 1 91 327 ASP A N 1
ATOM 2614 C CA . ASP A 1 327 ? 15.648 0.835 11.102 1 91 327 ASP A CA 1
ATOM 2615 C C . ASP A 1 327 ? 16.344 2.135 10.719 1 91 327 ASP A C 1
ATOM 2617 O O . ASP A 1 327 ? 16.609 2.982 11.57 1 91 327 ASP A O 1
ATOM 2621 N N . VAL A 1 328 ? 16.672 2.293 9.43 1 93.94 328 VAL A N 1
ATOM 2622 C CA . VAL A 1 328 ? 17.453 3.43 8.945 1 93.94 328 VAL A CA 1
ATOM 2623 C C . VAL A 1 328 ? 16.531 4.43 8.25 1 93.94 328 VAL A C 1
ATOM 2625 O O . VAL A 1 328 ? 15.695 4.043 7.426 1 93.94 328 VAL A O 1
ATOM 2628 N N . MET A 1 329 ? 16.609 5.66 8.617 1 94.12 329 MET A N 1
ATOM 2629 C CA . MET A 1 329 ? 15.867 6.738 7.98 1 94.12 329 MET A CA 1
ATOM 2630 C C . MET A 1 329 ? 16.703 8.008 7.887 1 94.12 329 MET A C 1
ATOM 2632 O O . MET A 1 329 ? 17.719 8.133 8.578 1 94.12 329 MET A O 1
ATOM 2636 N N . PRO A 1 330 ? 16.359 8.914 7.004 1 94.62 330 PRO A N 1
ATOM 2637 C CA . PRO A 1 330 ? 17.094 10.18 6.98 1 94.62 330 PRO A CA 1
ATOM 2638 C C . PRO A 1 330 ? 16.984 10.953 8.297 1 94.62 330 PRO A C 1
ATOM 2640 O O . PRO A 1 330 ? 15.914 10.961 8.922 1 94.62 330 PRO A O 1
ATOM 2643 N N . ALA A 1 331 ? 18.062 11.516 8.734 1 96.19 331 ALA A N 1
ATOM 2644 C CA . ALA A 1 331 ? 18.031 12.305 9.961 1 96.19 331 ALA A CA 1
ATOM 2645 C C . ALA A 1 331 ? 17.156 13.547 9.797 1 96.19 331 ALA A C 1
ATOM 2647 O O . ALA A 1 331 ? 17.266 14.258 8.797 1 96.19 331 ALA A O 1
ATOM 2648 N N . PRO A 1 332 ? 16.266 13.758 10.719 1 94.62 332 PRO A N 1
ATOM 2649 C CA . PRO A 1 332 ? 15.516 15.016 10.68 1 94.62 332 PRO A CA 1
ATOM 2650 C C . PRO A 1 332 ? 16.375 16.219 11.055 1 94.62 332 PRO A C 1
ATOM 2652 O O . PRO A 1 332 ? 17.5 16.062 11.531 1 94.62 332 PRO A O 1
ATOM 2655 N N . GLU A 1 333 ? 15.828 17.391 10.75 1 94.38 333 GLU A N 1
ATOM 2656 C CA . GLU A 1 333 ? 16.5 18.594 11.227 1 94.38 333 GLU A CA 1
ATOM 2657 C C . GLU A 1 333 ? 16.703 18.547 12.734 1 94.38 333 GLU A C 1
ATOM 2659 O O . GLU A 1 333 ? 15.828 18.094 13.477 1 94.38 333 GLU A O 1
ATOM 2664 N N . LEU A 1 334 ? 17.766 19.016 13.172 1 93.5 334 LEU A N 1
ATOM 2665 C CA . LEU A 1 334 ? 18.156 18.922 14.57 1 93.5 334 LEU A CA 1
ATOM 2666 C C . LEU A 1 334 ? 17.094 19.516 15.477 1 93.5 334 LEU A C 1
ATOM 2668 O O . LEU A 1 334 ? 16.766 18.953 16.531 1 93.5 334 LEU A O 1
ATOM 2672 N N . THR A 1 335 ? 16.453 20.594 14.977 1 92.38 335 THR A N 1
ATOM 2673 C CA . THR A 1 335 ? 15.453 21.297 15.781 1 92.38 335 THR A CA 1
ATOM 2674 C C . THR A 1 335 ? 14.148 20.5 15.805 1 92.38 335 THR A C 1
ATOM 2676 O O . THR A 1 335 ? 13.297 20.734 16.672 1 92.38 335 THR A O 1
ATOM 2679 N N . SER A 1 336 ? 14.039 19.594 14.906 1 94.62 336 SER A N 1
ATOM 2680 C CA . SER A 1 336 ? 12.797 18.828 14.789 1 94.62 336 SER A CA 1
ATOM 2681 C C . SER A 1 336 ? 12.891 17.5 15.539 1 94.62 336 SER A C 1
ATOM 2683 O O . SER A 1 336 ? 11.891 16.812 15.711 1 94.62 336 SER A O 1
ATOM 2685 N N . VAL A 1 337 ? 14.062 17.125 16.062 1 95.62 337 VAL A N 1
ATOM 2686 C CA . VAL A 1 337 ? 14.281 15.82 16.688 1 95.62 337 VAL A CA 1
ATOM 2687 C C . VAL A 1 337 ? 13.586 15.773 18.047 1 95.62 337 VAL A C 1
ATOM 2689 O O . VAL A 1 337 ? 13.711 16.703 18.844 1 95.62 337 VAL A O 1
ATOM 2692 N N . LEU A 1 338 ? 12.773 14.773 18.297 1 95.75 338 LEU A N 1
ATOM 2693 C CA . LEU A 1 338 ? 12.188 14.484 19.594 1 95.75 338 LEU A CA 1
ATOM 2694 C C . LEU A 1 338 ? 13.023 13.461 20.359 1 95.75 338 LEU A C 1
ATOM 2696 O O . LEU A 1 338 ? 12.758 12.266 20.281 1 95.75 338 LEU A O 1
ATOM 2700 N N . TRP A 1 339 ? 13.906 13.977 21.109 1 94 339 TRP A N 1
ATOM 2701 C CA . TRP A 1 339 ? 14.938 13.18 21.766 1 94 339 TRP A CA 1
ATOM 2702 C C . TRP A 1 339 ? 14.312 12.156 22.703 1 94 339 TRP A C 1
ATOM 2704 O O . TRP A 1 339 ? 14.805 11.031 22.812 1 94 339 TRP A O 1
ATOM 2714 N N . THR A 1 340 ? 13.227 12.477 23.344 1 92.25 340 THR A N 1
ATOM 2715 C CA . THR A 1 340 ? 12.594 11.578 24.297 1 92.25 340 THR A CA 1
ATOM 2716 C C . THR A 1 340 ? 12.016 10.352 23.609 1 92.25 340 THR A C 1
ATOM 2718 O O . THR A 1 340 ? 11.953 9.273 24.188 1 92.25 340 THR A O 1
ATOM 2721 N N . ASN A 1 341 ? 11.633 10.492 22.375 1 95.25 341 ASN A N 1
ATOM 2722 C CA . ASN A 1 341 ? 11 9.414 21.641 1 95.25 341 ASN A CA 1
ATOM 2723 C C . ASN A 1 341 ? 12.039 8.438 21.078 1 95.25 341 ASN A C 1
ATOM 2725 O O . ASN A 1 341 ? 11.695 7.348 20.625 1 95.25 341 ASN A O 1
ATOM 2729 N N . LEU A 1 342 ? 13.336 8.789 21.109 1 95.69 342 LEU A N 1
ATOM 2730 C CA . LEU A 1 342 ? 14.398 7.945 20.562 1 95.69 342 LEU A CA 1
ATOM 2731 C C . LEU A 1 342 ? 14.711 6.785 21.516 1 95.69 342 LEU A C 1
ATOM 2733 O O . LEU A 1 342 ? 15.406 5.844 21.125 1 95.69 342 LEU A O 1
ATOM 2737 N N . SER A 1 343 ? 14.102 6.863 22.766 1 94.38 343 SER A N 1
ATOM 2738 C CA . SER A 1 343 ? 14.32 5.797 23.734 1 94.38 343 SER A CA 1
ATOM 2739 C C . SER A 1 343 ? 13.312 4.664 23.547 1 94.38 343 SER A C 1
ATOM 2741 O O . SER A 1 343 ? 13.5 3.564 24.062 1 94.38 343 SER A O 1
ATOM 2743 N N . ILE A 1 344 ? 12.336 4.844 22.766 1 94.75 344 ILE A N 1
ATOM 2744 C CA . ILE A 1 344 ? 11.227 3.895 22.656 1 94.75 344 ILE A CA 1
ATOM 2745 C C . ILE A 1 344 ? 11.578 2.809 21.641 1 94.75 344 ILE A C 1
ATOM 2747 O O . ILE A 1 344 ? 11.953 3.111 20.5 1 94.75 344 ILE A O 1
ATOM 2751 N N . GLY A 1 345 ? 11.438 1.617 22.047 1 93 345 GLY A N 1
ATOM 2752 C CA . GLY A 1 345 ? 11.75 0.482 21.188 1 93 345 GLY A CA 1
ATOM 2753 C C . GLY A 1 345 ? 10.672 0.19 20.172 1 93 345 GLY A C 1
ATOM 2754 O O . GLY A 1 345 ? 9.609 0.808 20.188 1 93 345 GLY A O 1
ATOM 2755 N N . LEU A 1 346 ? 10.953 -0.74 19.281 1 92.88 346 LEU A N 1
ATOM 2756 C CA . LEU A 1 346 ? 10.094 -1.047 18.141 1 92.88 346 LEU A CA 1
ATOM 2757 C C . LEU A 1 346 ? 8.734 -1.557 18.609 1 92.88 346 LEU A C 1
ATOM 2759 O O . LEU A 1 346 ? 7.695 -1.032 18.203 1 92.88 346 LEU A O 1
ATOM 2763 N N . TRP A 1 347 ? 8.656 -2.562 19.469 1 91.62 347 TRP A N 1
ATOM 2764 C CA . TRP A 1 347 ? 7.41 -3.193 19.891 1 91.62 347 TRP A CA 1
ATOM 2765 C C . TRP A 1 347 ? 6.547 -2.217 20.688 1 91.62 347 TRP A C 1
ATOM 2767 O O . TRP A 1 347 ? 5.324 -2.215 20.562 1 91.62 347 TRP A O 1
ATOM 2777 N N . GLU A 1 348 ? 7.215 -1.468 21.5 1 93.94 348 GLU A N 1
ATOM 2778 C CA . GLU A 1 348 ? 6.477 -0.451 22.25 1 93.94 348 GLU A CA 1
ATOM 2779 C C . GLU A 1 348 ? 5.871 0.589 21.312 1 93.94 348 GLU A C 1
ATOM 2781 O O . GLU A 1 348 ? 4.746 1.044 21.516 1 93.94 348 GLU A O 1
ATOM 2786 N N . ARG A 1 349 ? 6.594 0.998 20.344 1 94.25 349 ARG A N 1
ATOM 2787 C CA . ARG A 1 349 ? 6.09 1.961 19.359 1 94.25 349 ARG A CA 1
ATOM 2788 C C . ARG A 1 349 ? 4.871 1.411 18.625 1 94.25 349 ARG A C 1
ATOM 2790 O O . ARG A 1 349 ? 3.887 2.125 18.438 1 94.25 349 ARG A O 1
ATOM 2797 N N . LYS A 1 350 ? 4.93 0.181 18.234 1 91.56 350 LYS A N 1
ATOM 2798 C CA . LYS A 1 350 ? 3.814 -0.431 17.531 1 91.56 350 LYS A CA 1
ATOM 2799 C C . LYS A 1 350 ? 2.58 -0.54 18.422 1 91.56 350 LYS A C 1
ATOM 2801 O O . LYS A 1 350 ? 1.46 -0.285 17.969 1 91.56 350 LYS A O 1
ATOM 2806 N N . LEU A 1 351 ? 2.789 -0.959 19.641 1 92.75 351 LEU A N 1
ATOM 2807 C CA . LEU A 1 351 ? 1.68 -1.021 20.578 1 92.75 351 LEU A CA 1
ATOM 2808 C C . LEU A 1 351 ? 1.065 0.359 20.797 1 92.75 351 LEU A C 1
ATOM 2810 O O . LEU A 1 351 ? -0.159 0.499 20.828 1 92.75 351 LEU A O 1
ATOM 2814 N N . ARG A 1 352 ? 1.931 1.354 20.969 1 95.38 352 ARG A N 1
ATOM 2815 C CA . ARG A 1 352 ? 1.455 2.725 21.125 1 95.38 352 ARG A CA 1
ATOM 2816 C C . ARG A 1 352 ? 0.656 3.178 19.922 1 95.38 352 ARG A C 1
ATOM 2818 O O . ARG A 1 352 ? -0.37 3.848 20.047 1 95.38 352 ARG A O 1
ATOM 2825 N N . THR A 1 353 ? 1.154 2.836 18.75 1 93.19 353 THR A N 1
ATOM 2826 C CA . THR A 1 353 ? 0.448 3.201 17.531 1 93.19 353 THR A CA 1
ATOM 2827 C C . THR A 1 353 ? -0.953 2.596 17.516 1 93.19 353 THR A C 1
ATOM 2829 O O . THR A 1 353 ? -1.929 3.283 17.203 1 93.19 353 THR A O 1
ATOM 2832 N N . VAL A 1 354 ? -1.098 1.327 17.891 1 90.56 354 VAL A N 1
ATOM 2833 C CA . VAL A 1 354 ? -2.393 0.653 17.906 1 90.56 354 VAL A CA 1
ATOM 2834 C C . VAL A 1 354 ? -3.301 1.31 18.953 1 90.56 354 VAL A C 1
ATOM 2836 O O . VAL A 1 354 ? -4.477 1.565 18.672 1 90.56 354 VAL A O 1
ATOM 2839 N N . LEU A 1 355 ? -2.738 1.578 20.047 1 93.69 355 LEU A N 1
ATOM 2840 C CA . LEU A 1 355 ? -3.512 2.199 21.125 1 93.69 355 LEU A CA 1
ATOM 2841 C C . LEU A 1 355 ? -3.996 3.586 20.703 1 93.69 355 LEU A C 1
ATOM 2843 O O . LEU A 1 355 ? -5.152 3.938 20.938 1 93.69 355 LEU A O 1
ATOM 2847 N N . ILE A 1 356 ? -3.107 4.34 20.125 1 95.44 356 ILE A N 1
ATOM 2848 C CA . ILE A 1 356 ? -3.447 5.703 19.734 1 95.44 356 ILE A CA 1
ATOM 2849 C C . ILE A 1 356 ? -4.52 5.68 18.641 1 95.44 356 ILE A C 1
ATOM 2851 O O . ILE A 1 356 ? -5.477 6.457 18.688 1 95.44 356 ILE A O 1
ATOM 2855 N N . TYR A 1 357 ? -4.426 4.82 17.719 1 91.5 357 TYR A N 1
ATOM 2856 C CA . TYR A 1 357 ? -5.434 4.773 16.656 1 91.5 357 TYR A CA 1
ATOM 2857 C C . TYR A 1 357 ? -6.77 4.27 17.203 1 91.5 357 TYR A C 1
ATOM 2859 O O . TYR A 1 357 ? -7.832 4.648 16.703 1 91.5 357 TYR A O 1
ATOM 2867 N N . THR A 1 358 ? -6.703 3.416 18.172 1 91.25 358 THR A N 1
ATOM 2868 C CA . THR A 1 358 ? -7.93 3.033 18.859 1 91.25 358 THR A CA 1
ATOM 2869 C C . THR A 1 358 ? -8.562 4.238 19.547 1 91.25 358 THR A C 1
ATOM 2871 O O . THR A 1 358 ? -9.773 4.445 19.469 1 91.25 358 THR A O 1
ATOM 2874 N N . LEU A 1 359 ? -7.711 4.992 20.125 1 95.06 359 LEU A N 1
ATOM 2875 C CA . LEU A 1 359 ? -8.195 6.203 20.781 1 95.06 359 LEU A CA 1
ATOM 2876 C C . LEU A 1 359 ? -8.758 7.191 19.766 1 95.06 359 LEU A C 1
ATOM 2878 O O . LEU A 1 359 ? -9.766 7.848 20.031 1 95.06 359 LEU A O 1
ATOM 2882 N N . VAL A 1 360 ? -8.055 7.344 18.656 1 95.31 360 VAL A N 1
ATOM 2883 C CA . VAL A 1 360 ? -8.539 8.219 17.594 1 95.31 360 VAL A CA 1
ATOM 2884 C C . VAL A 1 360 ? -9.898 7.723 17.109 1 95.31 360 VAL A C 1
ATOM 2886 O O . VAL A 1 360 ? -10.82 8.523 16.891 1 95.31 360 VAL A O 1
ATOM 2889 N N . PHE A 1 361 ? -10.07 6.438 16.953 1 92.38 361 PHE A N 1
ATOM 2890 C CA . PHE A 1 361 ? -11.344 5.863 16.531 1 92.38 361 PHE A CA 1
ATOM 2891 C C . PHE A 1 361 ? -12.445 6.195 17.531 1 92.38 361 PHE A C 1
ATOM 2893 O O . PHE A 1 361 ? -13.547 6.598 17.156 1 92.38 361 PHE A O 1
ATOM 2900 N N . LEU A 1 362 ? -12.086 6.047 18.766 1 92.94 362 LEU A N 1
ATOM 2901 C CA . LEU A 1 362 ? -13.047 6.363 19.828 1 92.94 362 LEU A CA 1
ATOM 2902 C C . LEU A 1 362 ? -13.383 7.852 19.828 1 92.94 362 LEU A C 1
ATOM 2904 O O . LEU A 1 362 ? -14.539 8.234 20.016 1 92.94 362 LEU A O 1
ATOM 2908 N N . LEU A 1 363 ? -12.367 8.602 19.625 1 95.06 363 LEU A N 1
ATOM 2909 C CA . LEU A 1 363 ? -12.586 10.047 19.594 1 95.06 363 LEU A CA 1
ATOM 2910 C C . LEU A 1 363 ? -13.477 10.445 18.422 1 95.06 363 LEU A C 1
ATOM 2912 O O . LEU A 1 363 ? -14.328 11.32 18.562 1 95.06 363 LEU A O 1
ATOM 2916 N N . VAL A 1 364 ? -13.289 9.867 17.281 1 94 364 VAL A N 1
ATOM 2917 C CA . VAL A 1 364 ? -14.117 10.133 16.109 1 94 364 VAL A CA 1
ATOM 2918 C C . VAL A 1 364 ? -15.562 9.742 16.406 1 94 364 VAL A C 1
ATOM 2920 O O . VAL A 1 364 ? -16.5 10.477 16.062 1 94 364 VAL A O 1
ATOM 2923 N N . PHE A 1 365 ? -15.711 8.633 17.047 1 90.56 365 PHE A N 1
ATOM 2924 C CA . PHE A 1 365 ? -17.031 8.125 17.391 1 90.56 365 PHE A CA 1
ATOM 2925 C C . PHE A 1 365 ? -17.734 9.047 18.375 1 90.56 365 PHE A C 1
ATOM 2927 O O . PHE A 1 365 ? -18.891 9.43 18.172 1 90.56 365 PHE A O 1
ATOM 2934 N N . PHE A 1 366 ? -17.031 9.461 19.359 1 91.31 366 PHE A N 1
ATOM 2935 C CA . PHE A 1 366 ? -17.625 10.289 20.406 1 91.31 366 PHE A CA 1
ATOM 2936 C C . PHE A 1 366 ? -17.797 11.727 19.938 1 91.31 366 PHE A C 1
ATOM 2938 O O . PHE A 1 366 ? -18.625 12.469 20.469 1 91.31 366 PHE A O 1
ATOM 2945 N N . TRP A 1 367 ? -17 12.133 18.984 1 92.12 367 TRP A N 1
ATOM 2946 C CA . TRP A 1 367 ? -17.078 13.5 18.484 1 92.12 367 TRP A CA 1
ATOM 2947 C C . TRP A 1 367 ? -18.344 13.711 17.672 1 92.12 367 TRP A C 1
ATOM 2949 O O . TRP A 1 367 ? -18.641 14.828 17.234 1 92.12 367 TRP A O 1
ATOM 2959 N N . THR A 1 368 ? -19.078 12.664 17.406 1 88.88 368 THR A N 1
ATOM 2960 C CA . THR A 1 368 ? -20.359 12.773 16.734 1 88.88 368 THR A CA 1
ATOM 2961 C C . THR A 1 368 ? -21.375 13.516 17.594 1 88.88 368 THR A C 1
ATOM 2963 O O . THR A 1 368 ? -22.328 14.102 17.078 1 88.88 368 THR A O 1
ATOM 2966 N N . VAL A 1 369 ? -21.109 13.547 18.859 1 86.25 369 VAL A N 1
ATOM 2967 C CA . VAL A 1 369 ? -22.031 14.18 19.797 1 86.25 369 VAL A CA 1
ATOM 2968 C C . VAL A 1 369 ? -22 15.695 19.609 1 86.25 369 VAL A C 1
ATOM 2970 O O . VAL A 1 369 ? -23.016 16.312 19.312 1 86.25 369 VAL A O 1
ATOM 2973 N N . PRO A 1 370 ? -20.875 16.297 19.703 1 87.25 370 PRO A N 1
ATOM 2974 C CA . PRO A 1 370 ? -20.859 17.734 19.469 1 87.25 370 PRO A CA 1
ATOM 2975 C C . PRO A 1 370 ? -21.312 18.094 18.062 1 87.25 370 PRO A C 1
ATOM 2977 O O . PRO A 1 370 ? -21.938 19.141 17.844 1 87.25 370 PRO A O 1
ATOM 2980 N N . VAL A 1 371 ? -20.969 17.344 17.141 1 86.56 371 VAL A N 1
ATOM 2981 C CA . VAL A 1 371 ? -21.344 17.609 15.758 1 86.56 371 VAL A CA 1
ATOM 2982 C C . VAL A 1 371 ? -22.875 17.531 15.617 1 86.56 371 VAL A C 1
ATOM 2984 O O . VAL A 1 371 ? -23.469 18.312 14.891 1 86.56 371 VAL A O 1
ATOM 2987 N N . ALA A 1 372 ? -23.453 16.562 16.25 1 82.62 372 ALA A N 1
ATOM 2988 C CA . ALA A 1 372 ? -24.906 16.469 16.25 1 82.62 372 ALA A CA 1
ATOM 2989 C C . ALA A 1 372 ? -25.531 17.734 16.844 1 82.62 372 ALA A C 1
ATOM 2991 O O . ALA A 1 372 ? -26.562 18.203 16.359 1 82.62 372 ALA A O 1
ATOM 2992 N N . PHE A 1 373 ? -24.906 18.234 17.859 1 82.06 373 PHE A N 1
ATOM 2993 C CA . PHE A 1 373 ? -25.359 19.484 18.438 1 82.06 373 PHE A CA 1
ATOM 2994 C C . PHE A 1 373 ? -25.328 20.609 17.422 1 82.06 373 PHE A C 1
ATOM 2996 O O . PHE A 1 373 ? -26.297 21.391 17.312 1 82.06 373 PHE A O 1
ATOM 3003 N N . VAL A 1 374 ? -24.25 20.75 16.703 1 82.19 374 VAL A N 1
ATOM 3004 C CA . VAL A 1 374 ? -24.109 21.781 15.672 1 82.19 374 VAL A CA 1
ATOM 3005 C C . VAL A 1 374 ? -25.188 21.594 14.609 1 82.19 374 VAL A C 1
ATOM 3007 O O . VAL A 1 374 ? -25.75 22.562 14.094 1 82.19 374 VAL A O 1
ATOM 3010 N N . SER A 1 375 ? -25.406 20.359 14.297 1 80.69 375 SER A N 1
ATOM 3011 C CA . SER A 1 375 ? -26.406 20.062 13.281 1 80.69 375 SER A CA 1
ATOM 3012 C C . SER A 1 375 ? -27.781 20.609 13.672 1 80.69 375 SER A C 1
ATOM 3014 O O . SER A 1 375 ? -28.578 20.984 12.812 1 80.69 375 SER A O 1
ATOM 3016 N N . THR A 1 376 ? -28.062 20.641 14.922 1 78.75 376 THR A N 1
ATOM 3017 C CA . THR A 1 376 ? -29.328 21.188 15.383 1 78.75 376 THR A CA 1
ATOM 3018 C C . THR A 1 376 ? -29.375 22.688 15.18 1 78.75 376 THR A C 1
ATOM 3020 O O . THR A 1 376 ? -30.453 23.266 15.016 1 78.75 376 THR A O 1
ATOM 3023 N N . LEU A 1 377 ? -28.25 23.312 15.211 1 77.44 377 LEU A N 1
ATOM 3024 C CA . LEU A 1 377 ? -28.172 24.75 14.969 1 77.44 377 LEU A CA 1
ATOM 3025 C C . LEU A 1 377 ? -28.406 25.062 13.492 1 77.44 377 LEU A C 1
ATOM 3027 O O . LEU A 1 377 ? -28.844 26.156 13.148 1 77.44 377 LEU A O 1
ATOM 3031 N N . VAL A 1 378 ? -28.078 24.125 12.672 1 74.94 378 VAL A N 1
ATOM 3032 C CA . VAL A 1 378 ? -28.25 24.281 11.234 1 74.94 378 VAL A CA 1
ATOM 3033 C C . VAL A 1 378 ? -29.734 24.328 10.875 1 74.94 378 VAL A C 1
ATOM 3035 O O . VAL A 1 378 ? -30.141 25.109 10.023 1 74.94 378 VAL A O 1
ATOM 3038 N N . GLU A 1 379 ? -30.391 23.469 11.523 1 75.81 379 GLU A N 1
ATOM 3039 C CA . GLU A 1 379 ? -31.844 23.422 11.383 1 75.81 379 GLU A CA 1
ATOM 3040 C C . GLU A 1 379 ? -32.531 23.625 12.727 1 75.81 379 GLU A C 1
ATOM 3042 O O . GLU A 1 379 ? -32.75 22.656 13.461 1 75.81 379 GLU A O 1
ATOM 3047 N N . LEU A 1 380 ? -32.906 24.859 12.898 1 73.88 380 LEU A N 1
ATOM 3048 C CA . LEU A 1 380 ? -33.406 25.25 14.203 1 73.88 380 LEU A CA 1
ATOM 3049 C C . LEU A 1 380 ? -34.688 24.484 14.523 1 73.88 380 LEU A C 1
ATOM 3051 O O . LEU A 1 380 ? -35.031 24.297 15.695 1 73.88 380 LEU A O 1
ATOM 3055 N N . GLN A 1 381 ? -35.344 24.062 13.406 1 69.56 381 GLN A N 1
ATOM 3056 C CA . GLN A 1 381 ? -36.562 23.297 13.641 1 69.56 381 GLN A CA 1
ATOM 3057 C C . GLN A 1 381 ? -36.25 22.016 14.43 1 69.56 381 GLN A C 1
ATOM 3059 O O . GLN A 1 381 ? -37.062 21.594 15.266 1 69.56 381 GLN A O 1
ATOM 3064 N N . ASN A 1 382 ? -35.094 21.594 14.195 1 67.31 382 ASN A N 1
ATOM 3065 C CA . ASN A 1 382 ? -34.688 20.359 14.891 1 67.31 382 ASN A CA 1
ATOM 3066 C C . ASN A 1 382 ? -34.281 20.641 16.328 1 67.31 382 ASN A C 1
ATOM 3068 O O . ASN A 1 382 ? -34.406 19.781 17.188 1 67.31 382 ASN A O 1
ATOM 3072 N N . LEU A 1 383 ? -33.75 21.828 16.594 1 64.75 383 LEU A N 1
ATOM 3073 C CA . LEU A 1 383 ? -33.312 22.219 17.922 1 64.75 383 LEU A CA 1
ATOM 3074 C C . LEU A 1 383 ? -34.469 22.234 18.906 1 64.75 383 LEU A C 1
ATOM 3076 O O . LEU A 1 383 ? -34.312 21.812 20.062 1 64.75 383 LEU A O 1
ATOM 3080 N N . THR A 1 384 ? -35.594 22.656 18.391 1 66.44 384 THR A N 1
ATOM 3081 C CA . THR A 1 384 ? -36.75 22.781 19.266 1 66.44 384 THR A CA 1
ATOM 3082 C C . THR A 1 384 ? -37.312 21.406 19.625 1 66.44 384 THR A C 1
ATOM 3084 O O . THR A 1 384 ? -37.969 21.25 20.641 1 66.44 384 THR A O 1
ATOM 3087 N N . LYS A 1 385 ? -36.938 20.531 18.719 1 66.06 385 LYS A N 1
ATOM 3088 C CA . LYS A 1 385 ? -37.375 19.172 19.031 1 66.06 385 LYS A CA 1
ATOM 3089 C C . LYS A 1 385 ? -36.562 18.562 20.172 1 66.06 385 LYS A C 1
ATOM 3091 O O . LYS A 1 385 ? -37.094 17.844 21.016 1 66.06 385 LYS A O 1
ATOM 3096 N N . ILE A 1 386 ? -35.344 18.938 20.188 1 63.41 386 ILE A N 1
ATOM 3097 C CA . ILE A 1 386 ? -34.469 18.359 21.188 1 63.41 386 ILE A CA 1
ATOM 3098 C C . ILE A 1 386 ? -34.5 19.25 22.438 1 63.41 386 ILE A C 1
ATOM 3100 O O . ILE A 1 386 ? -34.438 18.75 23.562 1 63.41 386 ILE A O 1
ATOM 3104 N N . ALA A 1 387 ? -34.469 20.641 22.219 1 65.44 387 ALA A N 1
ATOM 3105 C CA . ALA A 1 387 ? -34.5 21.578 23.328 1 65.44 387 ALA A CA 1
ATOM 3106 C C . ALA A 1 387 ? -35.656 22.547 23.219 1 65.44 387 ALA A C 1
ATOM 3108 O O . ALA A 1 387 ? -35.531 23.656 22.688 1 65.44 387 ALA A O 1
ATOM 3109 N N . PRO A 1 388 ? -36.812 22.188 23.688 1 67.94 388 PRO A N 1
ATOM 3110 C CA . PRO A 1 388 ? -38.031 23 23.547 1 67.94 388 PRO A CA 1
ATOM 3111 C C . PRO A 1 388 ? -37.875 24.391 24.172 1 67.94 388 PRO A C 1
ATOM 3113 O O . PRO A 1 388 ? -38.625 25.312 23.797 1 67.94 388 PRO A O 1
ATOM 3116 N N . PHE A 1 389 ? -36.875 24.469 25.078 1 66.94 389 PHE A N 1
ATOM 3117 C CA . PHE A 1 389 ? -36.719 25.766 25.734 1 66.94 389 PHE A CA 1
ATOM 3118 C C . PHE A 1 389 ? -36.219 26.812 24.734 1 66.94 389 PHE A C 1
ATOM 3120 O O . PHE A 1 389 ? -36.344 28.016 25 1 66.94 389 PHE A O 1
ATOM 3127 N N . LEU A 1 390 ? -35.844 26.422 23.516 1 69.31 390 LEU A N 1
ATOM 3128 C CA . LEU A 1 390 ? -35.312 27.359 22.516 1 69.31 390 LEU A CA 1
ATOM 3129 C C . LEU A 1 390 ? -36.375 27.703 21.484 1 69.31 390 LEU A C 1
ATOM 3131 O O . LEU A 1 390 ? -36.094 28.281 20.438 1 69.31 390 LEU A O 1
ATOM 3135 N N . LYS A 1 391 ? -37.531 27.344 21.75 1 73.75 391 LYS A N 1
ATOM 3136 C CA . LYS A 1 391 ? -38.688 27.625 20.891 1 73.75 391 LYS A CA 1
ATOM 3137 C C . LYS A 1 391 ? -38.812 29.109 20.609 1 73.75 391 LYS A C 1
ATOM 3139 O O . LYS A 1 391 ? -39.188 29.516 19.5 1 73.75 391 LYS A O 1
ATOM 3144 N N . PRO A 1 392 ? -38.469 29.906 21.594 1 74.75 392 PRO A N 1
ATOM 3145 C CA . PRO A 1 392 ? -38.594 31.344 21.297 1 74.75 392 PRO A CA 1
ATOM 3146 C C . PRO A 1 392 ? -37.656 31.797 20.188 1 74.75 392 PRO A C 1
ATOM 3148 O O . PRO A 1 392 ? -37.906 32.812 19.547 1 74.75 392 PRO A O 1
ATOM 3151 N N . VAL A 1 393 ? -36.719 31.094 19.938 1 76 393 VAL A N 1
ATOM 3152 C CA . VAL A 1 393 ? -35.75 31.453 18.891 1 76 393 VAL A CA 1
ATOM 3153 C C . VAL A 1 393 ? -36.438 31.375 17.516 1 76 393 VAL A C 1
ATOM 3155 O O . VAL A 1 393 ? -36.094 32.094 16.594 1 76 393 VAL A O 1
ATOM 3158 N N . LEU A 1 394 ? -37.5 30.531 17.438 1 74.94 394 LEU A N 1
ATOM 3159 C CA . LEU A 1 394 ? -38.188 30.359 16.172 1 74.94 394 LEU A CA 1
ATOM 3160 C C . LEU A 1 394 ? -39.062 31.578 15.867 1 74.94 394 LEU A C 1
ATOM 3162 O O . LEU A 1 394 ? -39.5 31.766 14.727 1 74.94 394 LEU A O 1
ATOM 3166 N N . GLU A 1 395 ? -39.219 32.344 16.922 1 75.69 395 GLU A N 1
ATOM 3167 C CA . GLU A 1 395 ? -40.094 33.5 16.75 1 75.69 395 GLU A CA 1
ATOM 3168 C C . GLU A 1 395 ? -39.281 34.75 16.406 1 75.69 395 GLU A C 1
ATOM 3170 O O . GLU A 1 395 ? -39.875 35.812 16.156 1 75.69 395 GLU A O 1
ATOM 3175 N N . LEU A 1 396 ? -38.125 34.562 16.266 1 78.81 396 LEU A N 1
ATOM 3176 C CA . LEU A 1 396 ? -37.25 35.688 15.938 1 78.81 396 LEU A CA 1
ATOM 3177 C C . LEU A 1 396 ? -37.406 36.062 14.469 1 78.81 396 LEU A C 1
ATOM 3179 O O . LEU A 1 396 ? -38.031 35.344 13.695 1 78.81 396 LEU A O 1
ATOM 3183 N N . SER A 1 397 ? -36.906 37.219 14.164 1 78.12 397 SER A N 1
ATOM 3184 C CA . SER A 1 397 ? -36.969 37.688 12.789 1 78.12 397 SER A CA 1
ATOM 3185 C C . SER A 1 397 ? -36.219 36.75 11.844 1 78.12 397 SER A C 1
ATOM 3187 O O . SER A 1 397 ? -35.344 36 12.273 1 78.12 397 SER A O 1
ATOM 3189 N N . SER A 1 398 ? -36.625 36.812 10.641 1 79.12 398 SER A N 1
ATOM 3190 C CA . SER A 1 398 ? -36.031 35.938 9.617 1 79.12 398 SER A CA 1
ATOM 3191 C C . SER A 1 398 ? -34.531 36.156 9.484 1 79.12 398 SER A C 1
ATOM 3193 O O . SER A 1 398 ? -33.781 35.219 9.234 1 79.12 398 SER A O 1
ATOM 3195 N N . PHE A 1 399 ? -34.188 37.281 9.719 1 81.19 399 PHE A N 1
ATOM 3196 C CA . PHE A 1 399 ? -32.781 37.625 9.617 1 81.19 399 PHE A CA 1
ATOM 3197 C C . PHE A 1 399 ? -31.984 37 10.758 1 81.19 399 PHE A C 1
ATOM 3199 O O . PHE A 1 399 ? -30.922 36.438 10.547 1 81.19 399 PHE A O 1
ATOM 3206 N N . VAL A 1 400 ? -32.469 37.094 11.938 1 82 400 VAL A N 1
ATOM 3207 C CA . VAL A 1 400 ? -31.797 36.562 13.109 1 82 400 VAL A CA 1
ATOM 3208 C C . VAL A 1 400 ? -31.75 35.062 13.031 1 82 400 VAL A C 1
ATOM 3210 O O . VAL A 1 400 ? -30.734 34.438 13.344 1 82 400 VAL A O 1
ATOM 3213 N N . LYS A 1 401 ? -32.75 34.469 12.609 1 81.19 401 LYS A N 1
ATOM 3214 C CA . LYS A 1 401 ? -32.781 33.031 12.422 1 81.19 401 LYS A CA 1
ATOM 3215 C C . LYS A 1 401 ? -31.781 32.594 11.367 1 81.19 401 LYS A C 1
ATOM 3217 O O . LYS A 1 401 ? -31.062 31.609 11.562 1 81.19 401 LYS A O 1
ATOM 3222 N N . GLY A 1 402 ? -31.828 33.375 10.406 1 78.69 402 GLY A N 1
ATOM 3223 C CA . GLY A 1 402 ? -30.875 33.094 9.344 1 78.69 402 GLY A CA 1
ATOM 3224 C C . GLY A 1 402 ? -29.438 33.25 9.781 1 78.69 402 GLY A C 1
ATOM 3225 O O . GLY A 1 402 ? -28.578 32.469 9.375 1 78.69 402 GLY A O 1
ATOM 3226 N N . ALA A 1 403 ? -29.297 34.188 10.555 1 82.38 403 ALA A N 1
ATOM 3227 C CA . ALA A 1 403 ? -27.953 34.438 11.086 1 82.38 403 ALA A CA 1
ATOM 3228 C C . ALA A 1 403 ? -27.516 33.281 11.984 1 82.38 403 ALA A C 1
ATOM 3230 O O . ALA A 1 403 ? -26.344 32.875 11.953 1 82.38 403 ALA A O 1
ATOM 3231 N N . ILE A 1 404 ? -28.359 32.844 12.719 1 78.19 404 ILE A N 1
ATOM 3232 C CA . ILE A 1 404 ? -28.031 31.719 13.609 1 78.19 404 ILE A CA 1
ATOM 3233 C C . ILE A 1 404 ? -27.766 30.453 12.789 1 78.19 404 ILE A C 1
ATOM 3235 O O . ILE A 1 404 ? -26.75 29.797 12.969 1 78.19 404 ILE A O 1
ATOM 3239 N N . GLU A 1 405 ? -28.578 30.203 11.875 1 78.62 405 GLU A N 1
ATOM 3240 C CA . GLU A 1 405 ? -28.484 28.984 11.07 1 78.62 405 GLU A CA 1
ATOM 3241 C C . GLU A 1 405 ? -27.312 29.047 10.102 1 78.62 405 GLU A C 1
ATOM 3243 O O . GLU A 1 405 ? -26.672 28.031 9.82 1 78.62 405 GLU A O 1
ATOM 3248 N N . GLY A 1 406 ? -27.031 30.203 9.711 1 76.69 406 GLY A N 1
ATOM 3249 C CA . GLY A 1 406 ? -26.031 30.344 8.672 1 76.69 406 GLY A CA 1
ATOM 3250 C C . GLY A 1 406 ? -24.656 30.703 9.219 1 76.69 406 GLY A C 1
ATOM 3251 O O . GLY A 1 406 ? -23.641 30.203 8.742 1 76.69 406 GLY A O 1
ATOM 3252 N N . PHE A 1 407 ? -24.703 31.516 10.164 1 84.19 407 PHE A N 1
ATOM 3253 C CA . PHE A 1 407 ? -23.438 32.031 10.672 1 84.19 407 PHE A CA 1
ATOM 3254 C C . PHE A 1 407 ? -23.031 31.312 11.961 1 84.19 407 PHE A C 1
ATOM 3256 O O . PHE A 1 407 ? -21.938 30.75 12.047 1 84.19 407 PHE A O 1
ATOM 3263 N N . LEU A 1 408 ? -23.938 31.203 12.883 1 80.31 408 LEU A N 1
ATOM 3264 C CA . LEU A 1 408 ? -23.609 30.656 14.195 1 80.31 408 LEU A CA 1
ATOM 3265 C C . LEU A 1 408 ? -23.328 29.172 14.109 1 80.31 408 LEU A C 1
ATOM 3267 O O . LEU A 1 408 ? -22.5 28.641 14.852 1 80.31 408 LEU A O 1
ATOM 3271 N N . SER A 1 409 ? -24.031 28.516 13.242 1 83.88 409 SER A N 1
ATOM 3272 C CA . SER A 1 409 ? -23.781 27.078 13.078 1 83.88 409 SER A CA 1
ATOM 3273 C C . SER A 1 409 ? -22.375 26.812 12.547 1 83.88 409 SER A C 1
ATOM 3275 O O . SER A 1 409 ? -21.688 25.906 13.023 1 83.88 409 SER A O 1
ATOM 3277 N N . GLY A 1 410 ? -21.969 27.609 11.617 1 86.94 410 GLY A N 1
ATOM 3278 C CA . GLY A 1 410 ? -20.609 27.484 11.109 1 86.94 410 GLY A CA 1
ATOM 3279 C C . GLY A 1 410 ? -19.562 27.812 12.141 1 86.94 410 GLY A C 1
ATOM 3280 O O . GLY A 1 410 ? -18.547 27.109 12.258 1 86.94 410 GLY A O 1
ATOM 3281 N N . LEU A 1 411 ? -19.844 28.812 12.891 1 87.19 411 LEU A N 1
ATOM 3282 C CA . LEU A 1 411 ? -18.906 29.234 13.945 1 87.19 411 LEU A CA 1
ATOM 3283 C C . LEU A 1 411 ? -18.797 28.156 15.016 1 87.19 411 LEU A C 1
ATOM 3285 O O . LEU A 1 411 ? -17.703 27.891 15.516 1 87.19 411 LEU A O 1
ATOM 3289 N N . ALA A 1 412 ? -19.922 27.594 15.32 1 86.88 412 ALA A N 1
ATOM 3290 C CA . ALA A 1 412 ? -19.938 26.516 16.297 1 86.88 412 ALA A CA 1
ATOM 3291 C C . ALA A 1 412 ? -19.062 25.344 15.828 1 86.88 412 ALA A C 1
ATOM 3293 O O . ALA A 1 412 ? -18.328 24.766 16.625 1 86.88 412 ALA A O 1
ATOM 3294 N N . LEU A 1 413 ? -19.203 25.109 14.609 1 87.88 413 LEU A N 1
ATOM 3295 C CA . LEU A 1 413 ? -18.406 24.031 14.039 1 87.88 413 LEU A CA 1
ATOM 3296 C C . LEU A 1 413 ? -16.922 24.328 14.148 1 87.88 413 LEU A C 1
ATOM 3298 O O . LEU A 1 413 ? -16.141 23.469 14.539 1 87.88 413 LEU A O 1
ATOM 3302 N N . ILE A 1 414 ? -16.547 25.516 13.859 1 88.94 414 ILE A N 1
ATOM 3303 C CA . ILE A 1 414 ? -15.148 25.922 13.914 1 88.94 414 ILE A CA 1
ATOM 3304 C C . ILE A 1 414 ? -14.633 25.828 15.352 1 88.94 414 ILE A C 1
ATOM 3306 O O . ILE A 1 414 ? -13.547 25.312 15.594 1 88.94 414 ILE A O 1
ATOM 3310 N N . ILE A 1 415 ? -15.367 26.219 16.328 1 87.38 415 ILE A N 1
ATOM 3311 C CA . ILE A 1 415 ? -14.977 26.25 17.719 1 87.38 415 ILE A CA 1
ATOM 3312 C C . ILE A 1 415 ? -14.789 24.844 18.25 1 87.38 415 ILE A C 1
ATOM 3314 O O . ILE A 1 415 ? -13.789 24.547 18.922 1 87.38 415 ILE A O 1
ATOM 3318 N N . PHE A 1 416 ? -15.711 23.953 17.922 1 87.88 416 PHE A N 1
ATOM 3319 C CA . PHE A 1 416 ? -15.648 22.578 18.406 1 87.88 416 PHE A CA 1
ATOM 3320 C C . PHE A 1 416 ? -14.438 21.859 17.828 1 87.88 416 PHE A C 1
ATOM 3322 O O . PHE A 1 416 ? -13.844 20.984 18.484 1 87.88 416 PHE A O 1
ATOM 3329 N N . PHE A 1 417 ? -14.07 22.234 16.656 1 90.81 417 PHE A N 1
ATOM 3330 C CA . PHE A 1 417 ? -12.977 21.531 16 1 90.81 417 PHE A CA 1
ATOM 3331 C C . PHE A 1 417 ? -11.641 22.188 16.312 1 90.81 417 PHE A C 1
ATOM 3333 O O . PHE A 1 417 ? -10.586 21.656 15.977 1 90.81 417 PHE A O 1
ATOM 3340 N N . ALA A 1 418 ? -11.609 23.281 17.078 1 90.62 418 ALA A N 1
ATOM 3341 C CA . ALA A 1 418 ? -10.406 24.078 17.312 1 90.62 418 ALA A CA 1
ATOM 3342 C C . ALA A 1 418 ? -9.445 23.344 18.25 1 90.62 418 ALA A C 1
ATOM 3344 O O . ALA A 1 418 ? -8.227 23.5 18.156 1 90.62 418 ALA A O 1
ATOM 3345 N N . ILE A 1 419 ? -9.953 22.453 19.094 1 92.19 419 ILE A N 1
ATOM 3346 C CA . ILE A 1 419 ? -9.133 21.812 20.109 1 92.19 419 ILE A CA 1
ATOM 3347 C C . ILE A 1 419 ? -8.539 20.516 19.547 1 92.19 419 ILE A C 1
ATOM 3349 O O . ILE A 1 419 ? -7.555 20 20.078 1 92.19 419 ILE A O 1
ATOM 3353 N N . LEU A 1 420 ? -9.102 20.016 18.516 1 93.62 420 LEU A N 1
ATOM 3354 C CA . LEU A 1 420 ? -8.781 18.688 18.016 1 93.62 420 LEU A CA 1
ATOM 3355 C C . LEU A 1 420 ? -7.316 18.609 17.594 1 93.62 420 LEU A C 1
ATOM 3357 O O . LEU A 1 420 ? -6.625 17.641 17.891 1 93.62 420 LEU A O 1
ATOM 3361 N N . PRO A 1 421 ? -6.766 19.672 16.922 1 94.81 421 PRO A N 1
ATOM 3362 C CA . PRO A 1 421 ? -5.363 19.578 16.5 1 94.81 421 PRO A CA 1
ATOM 3363 C C . PRO A 1 421 ? -4.402 19.438 17.672 1 94.81 421 PRO A C 1
ATOM 3365 O O . PRO A 1 421 ? -3.396 18.719 17.578 1 94.81 421 PRO A O 1
ATOM 3368 N N . LEU A 1 422 ? -4.695 20.062 18.781 1 95 422 LEU A N 1
ATOM 3369 C CA . LEU A 1 422 ? -3.844 19.984 19.969 1 95 422 LEU A CA 1
ATOM 3370 C C . LEU A 1 422 ? -3.84 18.578 20.531 1 95 422 LEU A C 1
ATOM 3372 O O . LEU A 1 422 ? -2.779 18.031 20.859 1 95 422 LEU A O 1
ATOM 3376 N N . VAL A 1 423 ? -4.977 18.031 20.578 1 96.31 423 VAL A N 1
ATOM 3377 C CA . VAL A 1 423 ? -5.109 16.688 21.109 1 96.31 423 VAL A CA 1
ATOM 3378 C C . VAL A 1 423 ? -4.426 15.688 20.188 1 96.31 423 VAL A C 1
ATOM 3380 O O . VAL A 1 423 ? -3.695 14.805 20.641 1 96.31 423 VAL A O 1
ATOM 3383 N N . LEU A 1 424 ? -4.648 15.828 18.938 1 97.19 424 LEU A N 1
ATOM 3384 C CA . LEU A 1 424 ? -4.117 14.883 17.953 1 97.19 424 LEU A CA 1
ATOM 3385 C C . LEU A 1 424 ? -2.605 15.031 17.828 1 97.19 424 LEU A C 1
ATOM 3387 O O . LEU A 1 424 ? -1.906 14.062 17.516 1 97.19 424 LEU A O 1
ATOM 3391 N N . GLN A 1 425 ? -2.094 16.234 18.062 1 97.06 425 GLN A N 1
ATOM 3392 C CA . GLN A 1 425 ? -0.648 16.422 18.109 1 97.06 425 GLN A CA 1
ATOM 3393 C C . GLN A 1 425 ? -0.039 15.641 19.281 1 97.06 425 GLN A C 1
ATOM 3395 O O . GLN A 1 425 ? 1.019 15.023 19.125 1 97.06 425 GLN A O 1
ATOM 3400 N N . LEU A 1 426 ? -0.714 15.711 20.359 1 96.75 426 LEU A N 1
ATOM 3401 C CA . LEU A 1 426 ? -0.253 14.969 21.531 1 96.75 426 LEU A CA 1
ATOM 3402 C C . LEU A 1 426 ? -0.286 13.469 21.266 1 96.75 426 LEU A C 1
ATOM 3404 O O . LEU A 1 426 ? 0.655 12.75 21.609 1 96.75 426 LEU A O 1
ATOM 3408 N N . PHE A 1 427 ? -1.371 13.008 20.594 1 97 427 PHE A N 1
ATOM 3409 C CA . PHE A 1 427 ? -1.486 11.594 20.25 1 97 427 PHE A CA 1
ATOM 3410 C C . PHE A 1 427 ? -0.338 11.164 19.344 1 97 427 PHE A C 1
ATOM 3412 O O . PHE A 1 427 ? 0.266 10.109 19.547 1 97 427 PHE A O 1
ATOM 3419 N N . SER A 1 428 ? 0.01 12 18.422 1 96.88 428 SER A N 1
ATOM 3420 C CA . SER A 1 428 ? 1.07 11.672 17.469 1 96.88 428 SER A CA 1
ATOM 3421 C C . SER A 1 428 ? 2.432 11.633 18.156 1 96.88 428 SER A C 1
ATOM 3423 O O . SER A 1 428 ? 3.275 10.797 17.828 1 96.88 428 SER A O 1
ATOM 3425 N N . LYS A 1 429 ? 2.627 12.516 19.094 1 96.56 429 LYS A N 1
ATOM 3426 C CA . LYS A 1 429 ? 3.875 12.516 19.859 1 96.56 429 LYS A CA 1
ATOM 3427 C C . LYS A 1 429 ? 3.994 11.258 20.719 1 96.56 429 LYS A C 1
ATOM 3429 O O . LYS A 1 429 ? 5.078 10.688 20.844 1 96.56 429 LYS A O 1
ATOM 3434 N N . LEU A 1 430 ? 2.902 10.805 21.203 1 96.62 430 LEU A N 1
ATOM 3435 C CA . LEU A 1 430 ? 2.891 9.656 22.109 1 96.62 430 LEU A CA 1
ATOM 3436 C C . LEU A 1 430 ? 3.127 8.359 21.328 1 96.62 430 LEU A C 1
ATOM 3438 O O . LEU A 1 430 ? 3.439 7.324 21.938 1 96.62 430 LEU A O 1
ATOM 3442 N N . GLU A 1 431 ? 2.99 8.328 20.078 1 95.75 431 GLU A N 1
ATOM 3443 C CA . GLU A 1 431 ? 3.201 7.145 19.25 1 95.75 431 GLU A CA 1
ATOM 3444 C C . GLU A 1 431 ? 4.68 6.77 19.188 1 95.75 431 GLU A C 1
ATOM 3446 O O . GLU A 1 431 ? 5.027 5.648 18.812 1 95.75 431 GLU A O 1
ATOM 3451 N N . GLY A 1 432 ? 5.562 7.789 19.5 1 95.12 432 GLY A N 1
ATOM 3452 C CA . GLY A 1 432 ? 6.988 7.512 19.469 1 95.12 432 GLY A CA 1
ATOM 3453 C C . GLY A 1 432 ? 7.641 7.945 18.156 1 95.12 432 GLY A C 1
ATOM 3454 O O . GLY A 1 432 ? 8.664 7.383 17.75 1 95.12 432 GLY A O 1
ATOM 3455 N N . ILE A 1 433 ? 7.07 8.875 17.484 1 95.62 433 ILE A N 1
ATOM 3456 C CA . ILE A 1 433 ? 7.633 9.438 16.266 1 95.62 433 ILE A CA 1
ATOM 3457 C C . ILE A 1 433 ? 8.891 10.242 16.594 1 95.62 433 ILE A C 1
ATOM 3459 O O . ILE A 1 433 ? 8.906 11.008 17.562 1 95.62 433 ILE A O 1
ATOM 3463 N N . PRO A 1 434 ? 9.891 10.094 15.859 1 95.75 434 PRO A N 1
ATOM 3464 C CA . PRO A 1 434 ? 11.195 10.625 16.266 1 95.75 434 PRO A CA 1
ATOM 3465 C C . PRO A 1 434 ? 11.352 12.109 15.953 1 95.75 434 PRO A C 1
ATOM 3467 O O . PRO A 1 434 ? 12.281 12.758 16.438 1 95.75 434 PRO A O 1
ATOM 3470 N N . SER A 1 435 ? 10.531 12.695 15.109 1 96.5 435 SER A N 1
ATOM 3471 C CA . SER A 1 435 ? 10.688 14.094 14.719 1 96.5 435 SER A CA 1
ATOM 3472 C C . SER A 1 435 ? 9.352 14.828 14.734 1 96.5 435 SER A C 1
ATOM 3474 O O . SER A 1 435 ? 8.305 14.219 14.516 1 96.5 435 SER A O 1
ATOM 3476 N N . GLN A 1 436 ? 9.406 16.109 14.984 1 96.38 436 GLN A N 1
ATOM 3477 C CA . GLN A 1 436 ? 8.211 16.953 15.008 1 96.38 436 GLN A CA 1
ATOM 3478 C C . GLN A 1 436 ? 7.602 17.078 13.617 1 96.38 436 GLN A C 1
ATOM 3480 O O . GLN A 1 436 ? 6.383 17.156 13.469 1 96.38 436 GLN A O 1
ATOM 3485 N N . SER A 1 437 ? 8.469 17.125 12.594 1 95.38 437 SER A N 1
ATOM 3486 C CA . SER A 1 437 ? 7.984 17.203 11.227 1 95.38 437 SER A CA 1
ATOM 3487 C C . SER A 1 437 ? 7.113 16 10.883 1 95.38 437 SER A C 1
ATOM 3489 O O . SER A 1 437 ? 6.062 16.141 10.25 1 95.38 437 SER A O 1
ATOM 3491 N N . GLU A 1 438 ? 7.52 14.852 11.344 1 95.75 438 GLU A N 1
ATOM 3492 C CA . GLU A 1 438 ? 6.723 13.648 11.094 1 95.75 438 GLU A CA 1
ATOM 3493 C C . GLU A 1 438 ? 5.457 13.641 11.945 1 95.75 438 GLU A C 1
ATOM 3495 O O . GLU A 1 438 ? 4.422 13.117 11.523 1 95.75 438 GLU A O 1
ATOM 3500 N N . VAL A 1 439 ? 5.527 14.188 13.133 1 96.94 439 VAL A N 1
ATOM 3501 C CA . VAL A 1 439 ? 4.352 14.32 13.992 1 96.94 439 VAL A CA 1
ATOM 3502 C C . VAL A 1 439 ? 3.299 15.172 13.289 1 96.94 439 VAL A C 1
ATOM 3504 O O . VAL A 1 439 ? 2.113 14.828 13.289 1 96.94 439 VAL A O 1
ATOM 3507 N N . ASP A 1 440 ? 3.748 16.25 12.68 1 96.5 440 ASP A N 1
ATOM 3508 C CA . ASP A 1 440 ? 2.838 17.141 11.953 1 96.5 440 ASP A CA 1
ATOM 3509 C C . ASP A 1 440 ? 2.152 16.391 10.812 1 96.5 440 ASP A C 1
ATOM 3511 O O . ASP A 1 440 ? 0.95 16.547 10.586 1 96.5 440 ASP A O 1
ATOM 3515 N N . ARG A 1 441 ? 2.934 15.625 10.109 1 95.81 441 ARG A N 1
ATOM 3516 C CA . ARG A 1 441 ? 2.377 14.859 9 1 95.81 441 ARG A CA 1
ATOM 3517 C C . ARG A 1 441 ? 1.344 13.852 9.492 1 95.81 441 ARG A C 1
ATOM 3519 O O . ARG A 1 441 ? 0.281 13.703 8.883 1 95.81 441 ARG A O 1
ATOM 3526 N N . SER A 1 442 ? 1.698 13.172 10.562 1 96.44 442 SER A N 1
ATOM 3527 C CA . SER A 1 442 ? 0.774 12.203 11.148 1 96.44 442 SER A CA 1
ATOM 3528 C C . SER A 1 442 ? -0.496 12.883 11.648 1 96.44 442 SER A C 1
ATOM 3530 O O . SER A 1 442 ? -1.596 12.352 11.492 1 96.44 442 SER A O 1
ATOM 3532 N N . THR A 1 443 ? -0.348 14 12.203 1 97.25 443 THR A N 1
ATOM 3533 C CA . THR A 1 443 ? -1.482 14.758 12.727 1 97.25 443 THR A CA 1
ATOM 3534 C C . THR A 1 443 ? -2.418 15.164 11.594 1 97.25 443 THR A C 1
ATOM 3536 O O . THR A 1 443 ? -3.641 15.102 11.734 1 97.25 443 THR A O 1
ATOM 3539 N N . LEU A 1 444 ? -1.846 15.617 10.477 1 97.25 444 LEU A N 1
ATOM 3540 C CA . LEU A 1 444 ? -2.658 15.969 9.312 1 97.25 444 LEU A CA 1
ATOM 3541 C C . LEU A 1 444 ? -3.547 14.797 8.898 1 97.25 444 LEU A C 1
ATOM 3543 O O . LEU A 1 444 ? -4.738 14.984 8.648 1 97.25 444 LEU A O 1
ATOM 3547 N N . GLY A 1 445 ? -2.943 13.648 8.906 1 95.81 445 GLY A N 1
ATOM 3548 C CA . GLY A 1 445 ? -3.717 12.477 8.539 1 95.81 445 GLY A CA 1
ATOM 3549 C C . GLY A 1 445 ? -4.879 12.211 9.477 1 95.81 445 GLY A C 1
ATOM 3550 O O . GLY A 1 445 ? -5.996 11.93 9.031 1 95.81 445 GLY A O 1
ATOM 3551 N N . LYS A 1 446 ? -4.676 12.32 10.695 1 96.44 446 LYS A N 1
ATOM 3552 C CA . LYS A 1 446 ? -5.707 12.07 11.703 1 96.44 446 LYS A CA 1
ATOM 3553 C C . LYS A 1 446 ? -6.781 13.156 11.664 1 96.44 446 LYS A C 1
ATOM 3555 O O . LYS A 1 446 ? -7.973 12.867 11.789 1 96.44 446 LYS A O 1
ATOM 3560 N N . LEU A 1 447 ? -6.309 14.336 11.469 1 96.69 447 LEU A N 1
ATOM 3561 C CA . LEU A 1 447 ? -7.242 15.453 11.406 1 96.69 447 LEU A CA 1
ATOM 3562 C C . LEU A 1 447 ? -8.195 15.297 10.219 1 96.69 447 LEU A C 1
ATOM 3564 O O . LEU A 1 447 ? -9.383 15.586 10.336 1 96.69 447 LEU A O 1
ATOM 3568 N N . TYR A 1 448 ? -7.668 14.883 9.133 1 96.19 448 TYR A N 1
ATOM 3569 C CA . TYR A 1 448 ? -8.492 14.758 7.938 1 96.19 448 TYR A CA 1
ATOM 3570 C C . TYR A 1 448 ? -9.586 13.719 8.133 1 96.19 448 TYR A C 1
ATOM 3572 O O . TYR A 1 448 ? -10.68 13.844 7.574 1 96.19 448 TYR A O 1
ATOM 3580 N N . ILE A 1 449 ? -9.359 12.719 8.922 1 94.94 449 ILE A N 1
ATOM 3581 C CA . ILE A 1 449 ? -10.398 11.734 9.234 1 94.94 449 ILE A CA 1
ATOM 3582 C C . ILE A 1 449 ? -11.578 12.43 9.906 1 94.94 449 ILE A C 1
ATOM 3584 O O . ILE A 1 449 ? -12.734 12.172 9.57 1 94.94 449 ILE A O 1
ATOM 3588 N N . PHE A 1 450 ? -11.289 13.281 10.789 1 94.81 450 PHE A N 1
ATOM 3589 C CA . PHE A 1 450 ? -12.328 14.039 11.469 1 94.81 450 PHE A CA 1
ATOM 3590 C C . PHE A 1 450 ? -13.062 14.953 10.492 1 94.81 450 PHE A C 1
ATOM 3592 O O . PHE A 1 450 ? -14.281 15.102 10.57 1 94.81 450 PHE A O 1
ATOM 3599 N N . MET A 1 451 ? -12.297 15.539 9.562 1 94.75 451 MET A N 1
ATOM 3600 C CA . MET A 1 451 ? -12.906 16.422 8.562 1 94.75 451 MET A CA 1
ATOM 3601 C C . MET A 1 451 ? -13.867 15.641 7.676 1 94.75 451 MET A C 1
ATOM 3603 O O . MET A 1 451 ? -14.969 16.109 7.387 1 94.75 451 MET A O 1
ATOM 3607 N N . LEU A 1 452 ? -13.469 14.508 7.309 1 94.69 452 LEU A N 1
ATOM 3608 C CA . LEU A 1 452 ? -14.242 13.703 6.371 1 94.69 452 LEU A CA 1
ATOM 3609 C C . LEU A 1 452 ? -15.43 13.047 7.066 1 94.69 452 LEU A C 1
ATOM 3611 O O . LEU A 1 452 ? -16.578 13.211 6.637 1 94.69 452 LEU A O 1
ATOM 3615 N N . VAL A 1 453 ? -15.203 12.445 8.18 1 93.19 453 VAL A N 1
ATOM 3616 C CA . VAL A 1 453 ? -16.219 11.602 8.812 1 93.19 453 VAL A CA 1
ATOM 3617 C C . VAL A 1 453 ? -17.172 12.461 9.641 1 93.19 453 VAL A C 1
ATOM 3619 O O . VAL A 1 453 ? -18.391 12.375 9.477 1 93.19 453 VAL A O 1
ATOM 3622 N N . ASN A 1 454 ? -16.609 13.289 10.484 1 93.38 454 ASN A N 1
ATOM 3623 C CA . ASN A 1 454 ? -17.438 14.055 11.414 1 93.38 454 ASN A CA 1
ATOM 3624 C C . ASN A 1 454 ? -17.938 15.344 10.781 1 93.38 454 ASN A C 1
ATOM 3626 O O . ASN A 1 454 ? -19.156 15.586 10.734 1 93.38 454 ASN A O 1
ATOM 3630 N N . LYS A 1 455 ? -17.062 16.062 10.266 1 92.06 455 LYS A N 1
ATOM 3631 C CA . LYS A 1 455 ? -17.406 17.406 9.812 1 92.06 455 LYS A CA 1
ATOM 3632 C C . LYS A 1 455 ? -18.219 17.344 8.516 1 92.06 455 LYS A C 1
ATOM 3634 O O . LYS A 1 455 ? -19.094 18.188 8.289 1 92.06 455 LYS A O 1
ATOM 3639 N N . PHE A 1 456 ? -17.969 16.422 7.645 1 92.56 456 PHE A N 1
ATOM 3640 C CA . PHE A 1 456 ? -18.609 16.375 6.336 1 92.56 456 PHE A CA 1
ATOM 3641 C C . PHE A 1 456 ? -19.719 15.344 6.316 1 92.56 456 PHE A C 1
ATOM 3643 O O . PHE A 1 456 ? -20.906 15.695 6.305 1 92.56 456 PHE A O 1
ATOM 3650 N N . LEU A 1 457 ? -19.438 14.086 6.508 1 88.12 457 LEU A N 1
ATOM 3651 C CA . LEU A 1 457 ? -20.406 13.016 6.285 1 88.12 457 LEU A CA 1
ATOM 3652 C C . LEU A 1 457 ? -21.422 12.961 7.414 1 88.12 457 LEU A C 1
ATOM 3654 O O . LEU A 1 457 ? -22.641 12.961 7.16 1 88.12 457 LEU A O 1
ATOM 3658 N N . PHE A 1 458 ? -20.953 13.016 8.594 1 86.38 458 PHE A N 1
ATOM 3659 C CA . PHE A 1 458 ? -21.891 12.883 9.711 1 86.38 458 PHE A CA 1
ATOM 3660 C C . PHE A 1 458 ? -22.766 14.125 9.836 1 86.38 458 PHE A C 1
ATOM 3662 O O . PHE A 1 458 ? -23.953 14.023 10.133 1 86.38 458 PHE A O 1
ATOM 3669 N N . LEU A 1 459 ? -22.156 15.18 9.68 1 85.25 459 LEU A N 1
ATOM 3670 C CA . LEU A 1 459 ? -22.953 16.406 9.766 1 85.25 459 LEU A CA 1
ATOM 3671 C C . LEU A 1 459 ? -24.047 16.406 8.703 1 85.25 459 LEU A C 1
ATOM 3673 O O . LEU A 1 459 ? -25.188 16.828 8.977 1 85.25 459 LEU A O 1
ATOM 3677 N N . THR A 1 460 ? -23.688 16.031 7.559 1 81.12 460 THR A N 1
ATOM 3678 C CA . THR A 1 460 ? -24.656 15.938 6.477 1 81.12 460 THR A CA 1
ATOM 3679 C C . THR A 1 460 ? -25.781 14.977 6.852 1 81.12 460 THR A C 1
ATOM 3681 O O . THR A 1 460 ? -26.969 15.273 6.625 1 81.12 460 THR A O 1
ATOM 3684 N N . PHE A 1 461 ? -25.422 13.992 7.406 1 78.88 461 PHE A N 1
ATOM 3685 C CA . PHE A 1 461 ? -26.391 12.984 7.812 1 78.88 461 PHE A CA 1
ATOM 3686 C C . PHE A 1 461 ? -27.25 13.5 8.961 1 78.88 461 PHE A C 1
ATOM 3688 O O . PHE A 1 461 ? -28.469 13.367 8.93 1 78.88 461 PHE A O 1
ATOM 3695 N N . ALA A 1 462 ? -26.641 14.031 9.977 1 73.88 462 ALA A N 1
ATOM 3696 C CA . ALA A 1 462 ? -27.328 14.492 11.18 1 73.88 462 ALA A CA 1
ATOM 3697 C C . ALA A 1 462 ? -28.234 15.672 10.875 1 73.88 462 ALA A C 1
ATOM 3699 O O . ALA A 1 462 ? -29.281 15.836 11.508 1 73.88 462 ALA A O 1
ATOM 3700 N N . GLY A 1 463 ? -27.844 16.484 10.031 1 69.94 463 GLY A N 1
ATOM 3701 C CA . GLY A 1 463 ? -28.641 17.656 9.672 1 69.94 463 GLY A CA 1
ATOM 3702 C C . GLY A 1 463 ? -29.938 17.297 8.977 1 69.94 463 GLY A C 1
ATOM 3703 O O . GLY A 1 463 ? -30.922 18.031 9.086 1 69.94 463 GLY A O 1
ATOM 3704 N N . SER A 1 464 ? -29.922 16.203 8.203 1 66.56 464 SER A N 1
ATOM 3705 C CA . SER A 1 464 ? -31.109 15.844 7.434 1 66.56 464 SER A CA 1
ATOM 3706 C C . SER A 1 464 ? -32.094 15.031 8.273 1 66.56 464 SER A C 1
ATOM 3708 O O . SER A 1 464 ? -33.312 15.133 8.086 1 66.56 464 SER A O 1
ATOM 3710 N N . ALA A 1 465 ? -31.609 14.094 8.945 1 62.75 465 ALA A N 1
ATOM 3711 C CA . ALA A 1 465 ? -32.656 13.281 9.562 1 62.75 465 ALA A CA 1
ATOM 3712 C C . ALA A 1 465 ? -32.156 12.648 10.859 1 62.75 465 ALA A C 1
ATOM 3714 O O . ALA A 1 465 ? -31.859 11.453 10.898 1 62.75 465 ALA A O 1
ATOM 3715 N N . LEU A 1 466 ? -32.062 13.547 11.844 1 60.88 466 LEU A N 1
ATOM 3716 C CA . LEU A 1 466 ? -31.719 12.961 13.133 1 60.88 466 LEU A CA 1
ATOM 3717 C C . LEU A 1 466 ? -32.688 11.844 13.5 1 60.88 466 LEU A C 1
ATOM 3719 O O . LEU A 1 466 ? -32.312 10.859 14.133 1 60.88 466 LEU A O 1
ATOM 3723 N N . ASN A 1 467 ? -33.875 11.977 12.977 1 60.03 467 ASN A N 1
ATOM 3724 C CA . ASN A 1 467 ? -34.906 10.984 13.266 1 60.03 467 ASN A CA 1
ATOM 3725 C C . ASN A 1 467 ? -34.656 9.672 12.539 1 60.03 467 ASN A C 1
ATOM 3727 O O . ASN A 1 467 ? -35.094 8.609 12.984 1 60.03 467 ASN A O 1
ATOM 3731 N N . LYS A 1 468 ? -33.906 9.844 11.508 1 64 468 LYS A N 1
ATOM 3732 C CA . LYS A 1 468 ? -33.656 8.633 10.734 1 64 468 LYS A CA 1
ATOM 3733 C C . LYS A 1 468 ? -32.438 7.879 11.273 1 64 468 LYS A C 1
ATOM 3735 O O . LYS A 1 468 ? -32.125 6.777 10.812 1 64 468 LYS A O 1
ATOM 3740 N N . LEU A 1 469 ? -31.781 8.539 12.18 1 64.38 469 LEU A N 1
ATOM 3741 C CA . LEU A 1 469 ? -30.641 7.863 12.797 1 64.38 469 LEU A CA 1
ATOM 3742 C C . LEU A 1 469 ? -31.078 6.559 13.453 1 64.38 469 LEU A C 1
ATOM 3744 O O . LEU A 1 469 ? -30.359 5.555 13.375 1 64.38 469 LEU A O 1
ATOM 3748 N N . LYS A 1 470 ? -32.25 6.59 14.07 1 63.28 470 LYS A N 1
ATOM 3749 C CA . LYS A 1 470 ? -32.75 5.395 14.742 1 63.28 470 LYS A CA 1
ATOM 3750 C C . LYS A 1 470 ? -33.094 4.309 13.734 1 63.28 470 LYS A C 1
ATOM 3752 O O . LYS A 1 470 ? -32.844 3.125 13.969 1 63.28 470 LYS A O 1
ATOM 3757 N N . GLU A 1 471 ? -33.656 4.797 12.695 1 64.75 471 GLU A N 1
ATOM 3758 C CA . GLU A 1 471 ? -34.031 3.842 11.664 1 64.75 471 GLU A CA 1
ATOM 3759 C C . GLU A 1 471 ? -32.781 3.219 11.008 1 64.75 471 GLU A C 1
ATOM 3761 O O . GLU A 1 471 ? -32.812 2.045 10.633 1 64.75 471 GLU A O 1
ATOM 3766 N N . MET A 1 472 ? -31.797 3.906 10.953 1 64.31 472 MET A N 1
ATOM 3767 C CA . MET A 1 472 ? -30.547 3.445 10.352 1 64.31 472 MET A CA 1
ATOM 3768 C C . MET A 1 472 ? -29.875 2.383 11.219 1 64.31 472 MET A C 1
ATOM 3770 O O . MET A 1 472 ? -29.25 1.454 10.695 1 64.31 472 MET A O 1
ATOM 3774 N N . ALA A 1 473 ? -30.031 2.664 12.477 1 62.5 473 ALA A N 1
ATOM 3775 C CA . ALA A 1 473 ? -29.469 1.675 13.391 1 62.5 473 ALA A CA 1
ATOM 3776 C C . ALA A 1 473 ? -30.109 0.31 13.188 1 62.5 473 ALA A C 1
ATOM 3778 O O . ALA A 1 473 ? -29.469 -0.726 13.352 1 62.5 473 ALA A O 1
ATOM 3779 N N . ASP A 1 474 ? -31.375 0.371 12.633 1 60.94 474 ASP A N 1
ATOM 3780 C CA . ASP A 1 474 ? -32.125 -0.872 12.461 1 60.94 474 ASP A CA 1
ATOM 3781 C C . ASP A 1 474 ? -31.844 -1.494 11.094 1 60.94 474 ASP A C 1
ATOM 3783 O O . ASP A 1 474 ? -31.906 -2.715 10.938 1 60.94 474 ASP A O 1
ATOM 3787 N N . LYS A 1 475 ? -31.609 -0.494 10.133 1 65.25 475 LYS A N 1
ATOM 3788 C CA . LYS A 1 475 ? -31.328 -1.003 8.789 1 65.25 475 LYS A CA 1
ATOM 3789 C C . LYS A 1 475 ? -30.062 -0.389 8.219 1 65.25 475 LYS A C 1
ATOM 3791 O O . LYS A 1 475 ? -30.109 0.42 7.289 1 65.25 475 LYS A O 1
ATOM 3796 N N . PRO A 1 476 ? -28.875 -0.917 8.656 1 64.12 476 PRO A N 1
ATOM 3797 C CA . PRO A 1 476 ? -27.594 -0.319 8.258 1 64.12 476 PRO A CA 1
ATOM 3798 C C . PRO A 1 476 ? -27.375 -0.362 6.75 1 64.12 476 PRO A C 1
ATOM 3800 O O . PRO A 1 476 ? -26.625 0.466 6.211 1 64.12 476 PRO A O 1
ATOM 3803 N N . SER A 1 477 ? -28.016 -1.305 6.07 1 63.12 477 SER A N 1
ATOM 3804 C CA . SER A 1 477 ? -27.828 -1.44 4.629 1 63.12 477 SER A CA 1
ATOM 3805 C C . SER A 1 477 ? -28.391 -0.235 3.883 1 63.12 477 SER A C 1
ATOM 3807 O O . SER A 1 477 ? -28.047 0.003 2.725 1 63.12 477 SER A O 1
ATOM 3809 N N . GLN A 1 478 ? -29.156 0.641 4.594 1 67.56 478 GLN A N 1
ATOM 3810 C CA . GLN A 1 478 ? -29.812 1.768 3.936 1 67.56 478 GLN A CA 1
ATOM 3811 C C . GLN A 1 478 ? -29.031 3.057 4.141 1 67.56 478 GLN A C 1
ATOM 3813 O O . GLN A 1 478 ? -29.391 4.109 3.615 1 67.56 478 GLN A O 1
ATOM 3818 N N . ILE A 1 479 ? -27.938 3.006 4.77 1 68.94 479 ILE A N 1
ATOM 3819 C CA . ILE A 1 479 ? -27.156 4.18 5.141 1 68.94 479 ILE A CA 1
ATOM 3820 C C . ILE A 1 479 ? -26.703 4.914 3.885 1 68.94 479 ILE A C 1
ATOM 3822 O O . ILE A 1 479 ? -26.859 6.133 3.775 1 68.94 479 ILE A O 1
ATOM 3826 N N . PRO A 1 480 ? -26.172 4.199 2.928 1 65.81 480 PRO A N 1
ATOM 3827 C CA . PRO A 1 480 ? -25.719 4.926 1.736 1 65.81 480 PRO A CA 1
ATOM 3828 C C . PRO A 1 480 ? -26.859 5.637 1.016 1 65.81 480 PRO A C 1
ATOM 3830 O O . PRO A 1 480 ? -26.688 6.746 0.511 1 65.81 480 PRO A O 1
ATOM 3833 N N . SER A 1 481 ? -28.016 5.031 1.048 1 69.62 481 SER A N 1
ATOM 3834 C CA . SER A 1 481 ? -29.188 5.637 0.411 1 69.62 481 SER A CA 1
ATOM 3835 C C . SER A 1 481 ? -29.656 6.867 1.178 1 69.62 481 SER A C 1
ATOM 3837 O O . SER A 1 481 ? -30.031 7.875 0.574 1 69.62 481 SER A O 1
ATOM 3839 N N . PHE A 1 482 ? -29.547 6.77 2.441 1 72.75 482 PHE A N 1
ATOM 3840 C CA . PHE A 1 482 ? -29.938 7.902 3.271 1 72.75 482 PHE A CA 1
ATOM 3841 C C . PHE A 1 482 ? -28.984 9.078 3.078 1 72.75 482 PHE A C 1
ATOM 3843 O O . PHE A 1 482 ? -29.406 10.227 3.004 1 72.75 482 PHE A O 1
ATOM 3850 N N . LEU A 1 483 ? -27.703 8.758 2.963 1 70.75 483 LEU A N 1
ATOM 3851 C CA . LEU A 1 483 ? -26.688 9.797 2.764 1 70.75 483 LEU A CA 1
ATOM 3852 C C . LEU A 1 483 ? -26.891 10.5 1.425 1 70.75 483 LEU A C 1
ATOM 3854 O O . LEU A 1 483 ? -26.797 11.727 1.343 1 70.75 483 LEU A O 1
ATOM 3858 N N . ALA A 1 484 ? -27.172 9.711 0.477 1 69.62 484 ALA A N 1
ATOM 3859 C CA . ALA A 1 484 ? -27.391 10.266 -0.855 1 69.62 484 ALA A CA 1
ATOM 3860 C C . ALA A 1 484 ? -28.609 11.18 -0.877 1 69.62 484 ALA A C 1
ATOM 3862 O O . ALA A 1 484 ? -28.641 12.18 -1.598 1 69.62 484 ALA A O 1
ATOM 3863 N N . GLU A 1 485 ? -29.547 10.891 -0.041 1 73.31 485 GLU A N 1
ATOM 3864 C CA . GLU A 1 485 ? -30.766 11.68 0.03 1 73.31 485 GLU A CA 1
ATOM 3865 C C . GLU A 1 485 ? -30.547 12.969 0.818 1 73.31 485 GLU A C 1
ATOM 3867 O O . GLU A 1 485 ? -31.172 14 0.526 1 73.31 485 GLU A O 1
ATOM 3872 N N . ALA A 1 486 ? -29.672 12.875 1.73 1 75.5 486 ALA A N 1
ATOM 3873 C CA . ALA A 1 486 ? -29.469 13.977 2.668 1 75.5 486 ALA A CA 1
ATOM 3874 C C . ALA A 1 486 ? -28.5 15.016 2.102 1 75.5 486 ALA A C 1
ATOM 3876 O O . ALA A 1 486 ? -28.578 16.188 2.447 1 75.5 486 ALA A O 1
ATOM 3877 N N . LEU A 1 487 ? -27.656 14.672 1.252 1 79.19 487 LEU A N 1
ATOM 3878 C CA . LEU A 1 487 ? -26.516 15.469 0.816 1 79.19 487 LEU A CA 1
ATOM 3879 C C . LEU A 1 487 ? -26.969 16.75 0.139 1 79.19 487 LEU A C 1
ATOM 3881 O O . LEU A 1 487 ? -26.5 17.844 0.481 1 79.19 487 LEU A O 1
ATOM 3885 N N . PRO A 1 488 ? -27.953 16.625 -0.683 1 75.94 488 PRO A N 1
ATOM 3886 C CA . PRO A 1 488 ? -28.312 17.844 -1.407 1 75.94 488 PRO A CA 1
ATOM 3887 C C . PRO A 1 488 ? -28.938 18.891 -0.506 1 75.94 488 PRO A C 1
ATOM 3889 O O . PRO A 1 488 ? -28.781 20.094 -0.748 1 75.94 488 PRO A O 1
ATOM 3892 N N . SER A 1 489 ? -29.578 18.469 0.553 1 77.06 489 SER A N 1
ATOM 3893 C CA . SER A 1 489 ? -30.312 19.406 1.416 1 77.06 489 SER A CA 1
ATOM 3894 C C . SER A 1 489 ? -29.359 20.203 2.289 1 77.06 489 SER A C 1
ATOM 3896 O O . SER A 1 489 ? -29.734 21.25 2.834 1 77.06 489 SER A O 1
ATOM 3898 N N . GLN A 1 490 ? -28.125 19.875 2.383 1 83.5 490 GLN A N 1
ATOM 3899 C CA . GLN A 1 490 ? -27.188 20.547 3.271 1 83.5 490 GLN A CA 1
ATOM 3900 C C . GLN A 1 490 ? -26.266 21.484 2.488 1 83.5 490 GLN A C 1
ATOM 3902 O O . GLN A 1 490 ? -25.312 22.031 3.045 1 83.5 490 GLN A O 1
ATOM 3907 N N . SER A 1 491 ? -26.5 21.672 1.246 1 87.19 491 SER A N 1
ATOM 3908 C CA . SER A 1 491 ? -25.641 22.484 0.39 1 87.19 491 SER A CA 1
ATOM 3909 C C . SER A 1 491 ? -25.547 23.922 0.893 1 87.19 491 SER A C 1
ATOM 3911 O O . SER A 1 491 ? -24.484 24.531 0.899 1 87.19 491 SER A O 1
ATOM 3913 N N . THR A 1 492 ? -26.672 24.453 1.39 1 87.25 492 THR A N 1
ATOM 3914 C CA . THR A 1 492 ? -26.703 25.828 1.844 1 87.25 492 THR A CA 1
ATOM 3915 C C . THR A 1 492 ? -25.812 26.031 3.066 1 87.25 492 THR A C 1
ATOM 3917 O O . THR A 1 492 ? -25.109 27.031 3.176 1 87.25 492 THR A O 1
ATOM 3920 N N . PHE A 1 493 ? -25.844 25.109 3.934 1 87.38 493 PHE A N 1
ATOM 3921 C CA . PHE A 1 493 ? -25 25.203 5.113 1 87.38 493 PHE A CA 1
ATOM 3922 C C . PHE A 1 493 ? -23.531 25.281 4.715 1 87.38 493 PHE A C 1
ATOM 3924 O O . PHE A 1 493 ? -22.781 26.109 5.246 1 87.38 493 PHE A O 1
ATOM 3931 N N . PHE A 1 494 ? -23.125 24.438 3.842 1 92.56 494 PHE A N 1
ATOM 3932 C CA . PHE A 1 494 ? -21.719 24.375 3.477 1 92.56 494 PHE A CA 1
ATOM 3933 C C . PHE A 1 494 ? -21.297 25.625 2.699 1 92.56 494 PHE A C 1
ATOM 3935 O O . PHE A 1 494 ? -20.172 26.078 2.814 1 92.56 494 PHE A O 1
ATOM 3942 N N . ILE A 1 495 ? -22.188 26.125 1.939 1 92.44 495 ILE A N 1
ATOM 3943 C CA . ILE A 1 495 ? -21.906 27.391 1.251 1 92.44 495 ILE A CA 1
ATOM 3944 C C . ILE A 1 495 ? -21.672 28.5 2.273 1 92.44 495 ILE A C 1
ATOM 3946 O O . ILE A 1 495 ? -20.719 29.266 2.168 1 92.44 495 ILE A O 1
ATOM 3950 N N . CYS A 1 496 ? -22.531 28.5 3.273 1 92.44 496 CYS A N 1
ATOM 3951 C CA . CYS A 1 496 ? -22.406 29.5 4.336 1 92.44 496 CYS A CA 1
ATOM 3952 C C . CYS A 1 496 ? -21.109 29.297 5.109 1 92.44 496 CYS A C 1
ATOM 3954 O O . CYS A 1 496 ? -20.453 30.266 5.48 1 92.44 496 CYS A O 1
ATOM 3956 N N . PHE A 1 497 ? -20.828 28.094 5.297 1 93.69 497 PHE A N 1
ATOM 3957 C CA . PHE A 1 497 ? -19.594 27.797 6.016 1 93.69 497 PHE A CA 1
ATOM 3958 C C . PHE A 1 497 ? -18.375 28.297 5.246 1 93.69 497 PHE A C 1
ATOM 3960 O O . PHE A 1 497 ? -17.469 28.891 5.828 1 93.69 497 PHE A O 1
ATOM 3967 N N . ILE A 1 498 ? -18.328 28.016 3.951 1 96 498 ILE A N 1
ATOM 3968 C CA . ILE A 1 498 ? -17.203 28.438 3.109 1 96 498 ILE A CA 1
ATOM 3969 C C . ILE A 1 498 ? -17.125 29.969 3.08 1 96 498 ILE A C 1
ATOM 3971 O O . ILE A 1 498 ? -16.031 30.531 3.113 1 96 498 ILE A O 1
ATOM 3975 N N . MET A 1 499 ? -18.234 30.562 3.055 1 94.31 499 MET A N 1
ATOM 3976 C CA . MET A 1 499 ? -18.266 32.031 3.084 1 94.31 499 MET A CA 1
ATOM 3977 C C . MET A 1 499 ? -17.703 32.562 4.395 1 94.31 499 MET A C 1
ATOM 3979 O O . MET A 1 499 ? -16.938 33.531 4.395 1 94.31 499 MET A O 1
ATOM 3983 N N . LEU A 1 500 ? -18.125 31.938 5.418 1 94.69 500 LEU A N 1
ATOM 3984 C CA . LEU A 1 500 ? -17.594 32.312 6.73 1 94.69 500 LEU A CA 1
ATOM 3985 C C . LEU A 1 500 ? -16.078 32.125 6.777 1 94.69 500 LEU A C 1
ATOM 3987 O O . LEU A 1 500 ? -15.367 33.031 7.219 1 94.69 500 LEU A O 1
ATOM 3991 N N . ALA A 1 501 ? -15.602 31.031 6.336 1 95.44 501 ALA A N 1
ATOM 3992 C CA . ALA A 1 501 ? -14.172 30.734 6.344 1 95.44 501 ALA A CA 1
ATOM 3993 C C . ALA A 1 501 ? -13.406 31.688 5.43 1 95.44 501 ALA A C 1
ATOM 3995 O O . ALA A 1 501 ? -12.258 32.031 5.711 1 95.44 501 ALA A O 1
ATOM 3996 N N . THR A 1 502 ? -13.992 32.156 4.359 1 96.56 502 THR A N 1
ATOM 3997 C CA . THR A 1 502 ? -13.336 32.969 3.35 1 96.56 502 THR A CA 1
ATOM 3998 C C . THR A 1 502 ? -13.305 34.438 3.781 1 96.56 502 THR A C 1
ATOM 4000 O O . THR A 1 502 ? -12.234 35.031 3.877 1 96.56 502 THR A O 1
ATOM 4003 N N . LEU A 1 503 ? -14.484 34.969 4.062 1 95.25 503 LEU A N 1
ATOM 4004 C CA . LEU A 1 503 ? -14.586 36.375 4.32 1 95.25 503 LEU A CA 1
ATOM 4005 C C . LEU A 1 503 ? -14.172 36.719 5.75 1 95.25 503 LEU A C 1
ATOM 4007 O O . LEU A 1 503 ? -13.148 37.375 5.973 1 95.25 503 LEU A O 1
ATOM 4011 N N . THR A 1 504 ? -14.828 36.125 6.656 1 93.81 504 THR A N 1
ATOM 4012 C CA . THR A 1 504 ? -14.516 36.375 8.055 1 93.81 504 THR A CA 1
ATOM 4013 C C . THR A 1 504 ? -13.211 35.719 8.453 1 93.81 504 THR A C 1
ATOM 4015 O O . THR A 1 504 ? -12.367 36.312 9.125 1 93.81 504 THR A O 1
ATOM 4018 N N . GLY A 1 505 ? -13.016 34.531 8.062 1 94.94 505 GLY A N 1
ATOM 4019 C CA . GLY A 1 505 ? -11.844 33.75 8.453 1 94.94 505 GLY A CA 1
ATOM 4020 C C . GLY A 1 505 ? -10.539 34.375 7.992 1 94.94 505 GLY A C 1
ATOM 4021 O O . GLY A 1 505 ? -9.641 34.625 8.797 1 94.94 505 GLY A O 1
ATOM 4022 N N . TYR A 1 506 ? -10.352 34.688 6.719 1 97 506 TYR A N 1
ATOM 4023 C CA . TYR A 1 506 ? -9.117 35.25 6.188 1 97 506 TYR A CA 1
ATOM 4024 C C . TYR A 1 506 ? -8.922 36.688 6.656 1 97 506 TYR A C 1
ATOM 4026 O O . TYR A 1 506 ? -7.793 37.156 6.848 1 97 506 TYR A O 1
ATOM 4034 N N . ALA A 1 507 ? -10.039 37.406 6.852 1 96.31 507 ALA A N 1
ATOM 4035 C CA . ALA A 1 507 ? -9.93 38.781 7.383 1 96.31 507 ALA A CA 1
ATOM 4036 C C . ALA A 1 507 ? -9.352 38.75 8.797 1 96.31 507 ALA A C 1
ATOM 4038 O O . ALA A 1 507 ? -8.508 39.594 9.133 1 96.31 507 ALA A O 1
ATOM 4039 N N . LEU A 1 508 ? -9.812 37.812 9.539 1 94.44 508 LEU A N 1
ATOM 4040 C CA . LEU A 1 508 ? -9.305 37.688 10.898 1 94.44 508 LEU A CA 1
ATOM 4041 C C . LEU A 1 508 ? -7.852 37.219 10.891 1 94.44 508 LEU A C 1
ATOM 4043 O O . LEU A 1 508 ? -7.066 37.594 11.758 1 94.44 508 LEU A O 1
ATOM 4047 N N . GLN A 1 509 ? -7.52 36.406 9.938 1 94.75 509 GLN A N 1
ATOM 4048 C CA . GLN A 1 509 ? -6.141 35.938 9.789 1 94.75 509 GLN A CA 1
ATOM 4049 C C . GLN A 1 509 ? -5.203 37.125 9.516 1 94.75 509 GLN A C 1
ATOM 4051 O O . GLN A 1 509 ? -4.074 37.156 10.016 1 94.75 509 GLN A O 1
ATOM 4056 N N . LEU A 1 510 ? -5.633 38.062 8.75 1 95.5 510 LEU A N 1
ATOM 4057 C CA . LEU A 1 510 ? -4.844 39.25 8.445 1 95.5 510 LEU A CA 1
ATOM 4058 C C . LEU A 1 510 ? -4.781 40.188 9.641 1 95.5 510 LEU A C 1
ATOM 4060 O O . LEU A 1 510 ? -3.711 40.688 9.984 1 95.5 510 LEU A O 1
ATOM 4064 N N . LEU A 1 511 ? -5.879 40.344 10.281 1 95.31 511 LEU A N 1
ATOM 4065 C CA . LEU A 1 511 ? -5.969 41.312 11.367 1 95.31 511 LEU A CA 1
ATOM 4066 C C . LEU A 1 511 ? -5.152 40.875 12.57 1 95.31 511 LEU A C 1
ATOM 4068 O O . LEU A 1 511 ? -4.586 41.688 13.289 1 95.31 511 LEU A O 1
ATOM 4072 N N . ARG A 1 512 ? -5.059 39.562 12.812 1 94.88 512 ARG A N 1
ATOM 4073 C CA . ARG A 1 512 ? -4.316 39 13.945 1 94.88 512 ARG A CA 1
ATOM 4074 C C . ARG A 1 512 ? -4.641 39.75 15.234 1 94.88 512 ARG A C 1
ATOM 4076 O O . ARG A 1 512 ? -3.736 40.188 15.945 1 94.88 512 ARG A O 1
ATOM 4083 N N . ILE A 1 513 ? -5.867 39.75 15.586 1 91.69 513 ILE A N 1
ATOM 4084 C CA . ILE A 1 513 ? -6.34 40.562 16.703 1 91.69 513 ILE A CA 1
ATOM 4085 C C . ILE A 1 513 ? -5.801 40 18.016 1 91.69 513 ILE A C 1
ATOM 4087 O O . ILE A 1 513 ? -5.477 40.781 18.922 1 91.69 513 ILE A O 1
ATOM 4091 N N . VAL A 1 514 ? -5.688 38.75 18.094 1 89.5 514 VAL A N 1
ATOM 4092 C CA . VAL A 1 514 ? -5.27 38.156 19.344 1 89.5 514 VAL A CA 1
ATOM 4093 C C . VAL A 1 514 ? -3.801 38.469 19.625 1 89.5 514 VAL A C 1
ATOM 4095 O O . VAL A 1 514 ? -3.461 39 20.688 1 89.5 514 VAL A O 1
ATOM 4098 N N . PRO A 1 515 ? -2.912 38.188 18.672 1 91.38 515 PRO A N 1
ATOM 4099 C CA . PRO A 1 515 ? -1.521 38.562 18.906 1 91.38 515 PRO A CA 1
ATOM 4100 C C . PRO A 1 515 ? -1.362 40.094 19.125 1 91.38 515 PRO A C 1
ATOM 4102 O O . PRO A 1 515 ? -0.504 40.5 19.906 1 91.38 515 PRO A O 1
ATOM 4105 N N . LEU A 1 516 ? -2.148 40.875 18.469 1 92.19 516 LEU A N 1
ATOM 4106 C CA . LEU A 1 516 ? -2.076 42.312 18.656 1 92.19 516 LEU A CA 1
ATOM 4107 C C . LEU A 1 516 ? -2.363 42.719 20.094 1 92.19 516 LEU A C 1
ATOM 4109 O O . LEU A 1 516 ? -1.617 43.469 20.703 1 92.19 516 LEU A O 1
ATOM 4113 N N . ILE A 1 517 ? -3.402 42.094 20.625 1 92.38 517 ILE A N 1
ATOM 4114 C CA . ILE A 1 517 ? -3.803 42.438 22 1 92.38 517 ILE A CA 1
ATOM 4115 C C . ILE A 1 517 ? -2.795 41.844 22.984 1 92.38 517 ILE A C 1
ATOM 4117 O O . ILE A 1 517 ? -2.357 42.531 23.906 1 92.38 517 ILE A O 1
ATOM 4121 N N . LEU A 1 518 ? -2.361 40.688 22.781 1 91.56 518 LEU A N 1
ATOM 4122 C CA . LEU A 1 518 ? -1.485 40 23.719 1 91.56 518 LEU A CA 1
ATOM 4123 C C . LEU A 1 518 ? -0.098 40.625 23.734 1 91.56 518 LEU A C 1
ATOM 4125 O O . LEU A 1 518 ? 0.484 40.844 24.797 1 91.56 518 LEU A O 1
ATOM 4129 N N . VAL A 1 519 ? 0.482 40.906 22.594 1 91.75 519 VAL A N 1
ATOM 4130 C CA . VAL A 1 519 ? 1.809 41.5 22.516 1 91.75 519 VAL A CA 1
ATOM 4131 C C . VAL A 1 519 ? 1.776 42.906 23.125 1 91.75 519 VAL A C 1
ATOM 4133 O O . VAL A 1 519 ? 2.701 43.281 23.844 1 91.75 519 VAL A O 1
ATOM 4136 N N . SER A 1 520 ? 0.669 43.656 22.875 1 90.88 520 SER A N 1
ATOM 4137 C CA . SER A 1 520 ? 0.546 45 23.422 1 90.88 520 SER A CA 1
ATOM 4138 C C . SER A 1 520 ? 0.454 44.969 24.953 1 90.88 520 SER A C 1
ATOM 4140 O O . SER A 1 520 ? 1.087 45.781 25.625 1 90.88 520 SER A O 1
ATOM 4142 N N . ILE A 1 521 ? -0.241 44 25.453 1 92.81 521 ILE A N 1
ATOM 4143 C CA . ILE A 1 521 ? -0.399 43.875 26.906 1 92.81 521 ILE A CA 1
ATOM 4144 C C . ILE A 1 521 ? 0.919 43.438 27.531 1 92.81 521 ILE A C 1
ATOM 4146 O O . ILE A 1 521 ? 1.337 43.969 28.562 1 92.81 521 ILE A O 1
ATOM 4150 N N . LYS A 1 522 ? 1.597 42.531 26.938 1 92.25 522 LYS A N 1
ATOM 4151 C CA . LYS A 1 522 ? 2.857 42 27.469 1 92.25 522 LYS A CA 1
ATOM 4152 C C . LYS A 1 522 ? 3.941 43.094 27.438 1 92.25 522 LYS A C 1
ATOM 4154 O O . LYS A 1 522 ? 4.688 43.25 28.406 1 92.25 522 LYS A O 1
ATOM 4159 N N . ARG A 1 523 ? 4.02 43.781 26.375 1 90.5 523 ARG A N 1
ATOM 4160 C CA . ARG A 1 523 ? 5.066 44.812 26.234 1 90.5 523 ARG A CA 1
ATOM 4161 C C . ARG A 1 523 ? 4.828 45.969 27.156 1 90.5 523 ARG A C 1
ATOM 4163 O O . ARG A 1 523 ? 5.777 46.594 27.641 1 90.5 523 ARG A O 1
ATOM 4170 N N . LYS A 1 524 ? 3.576 46.25 27.469 1 89.44 524 LYS A N 1
ATOM 4171 C CA . LYS A 1 524 ? 3.256 47.375 28.312 1 89.44 524 LYS A CA 1
ATOM 4172 C C . LYS A 1 524 ? 3.393 47.031 29.797 1 89.44 524 LYS A C 1
ATOM 4174 O O . LYS A 1 524 ? 3.924 47.812 30.578 1 89.44 524 LYS A O 1
ATOM 4179 N N . TRP A 1 525 ? 3.062 45.781 30.141 1 88.75 525 TRP A N 1
ATOM 4180 C CA . TRP A 1 525 ? 2.92 45.531 31.562 1 88.75 525 TRP A CA 1
ATOM 4181 C C . TRP A 1 525 ? 3.877 44.438 32.031 1 88.75 525 TRP A C 1
ATOM 4183 O O . TRP A 1 525 ? 4.195 44.344 33.219 1 88.75 525 TRP A O 1
ATOM 4193 N N . LEU A 1 526 ? 4.387 43.594 31.172 1 88.25 526 LEU A N 1
ATOM 4194 C CA . LEU A 1 526 ? 5.066 42.406 31.641 1 88.25 526 LEU A CA 1
ATOM 4195 C C . LEU A 1 526 ? 6.531 42.406 31.234 1 88.25 526 LEU A C 1
ATOM 4197 O O . LEU A 1 526 ? 7.391 41.906 31.969 1 88.25 526 LEU A O 1
ATOM 4201 N N . VAL A 1 527 ? 6.859 42.906 30.094 1 90.19 527 VAL A N 1
ATOM 4202 C CA . VAL A 1 527 ? 8.211 42.875 29.547 1 90.19 527 VAL A CA 1
ATOM 4203 C C . VAL A 1 527 ? 9.102 43.844 30.312 1 90.19 527 VAL A C 1
ATOM 4205 O O . VAL A 1 527 ? 8.773 45.031 30.438 1 90.19 527 VAL A O 1
ATOM 4208 N N . LYS A 1 528 ? 10.258 43.312 30.812 1 88.75 528 LYS A N 1
ATOM 4209 C CA . LYS A 1 528 ? 11.188 44.125 31.562 1 88.75 528 LYS A CA 1
ATOM 4210 C C . LYS A 1 528 ? 12.602 44.031 31 1 88.75 528 LYS A C 1
ATOM 4212 O O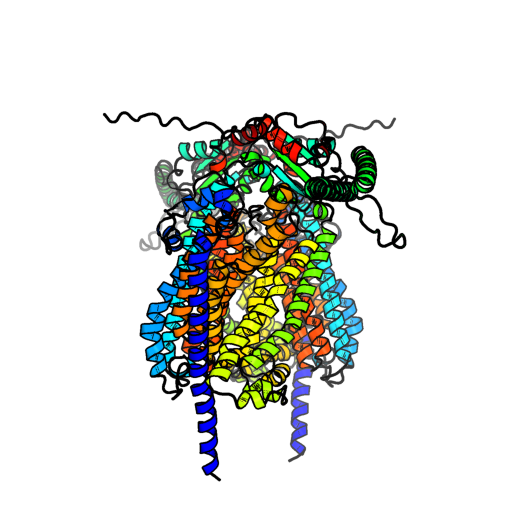 . LYS A 1 528 ? 13.43 44.906 31.219 1 88.75 528 LYS A O 1
ATOM 4217 N N . THR A 1 529 ? 12.852 42.938 30.266 1 89.94 529 THR A N 1
ATOM 4218 C CA . THR A 1 529 ? 14.172 42.688 29.703 1 89.94 529 THR A CA 1
ATOM 4219 C C . THR A 1 529 ? 14.109 42.656 28.172 1 89.94 529 THR A C 1
ATOM 4221 O O . THR A 1 529 ? 13.039 42.438 27.609 1 89.94 529 THR A O 1
ATOM 4224 N N . PRO A 1 530 ? 15.211 42.938 27.516 1 87.31 530 PRO A N 1
ATOM 4225 C CA . PRO A 1 530 ? 15.25 42.844 26.047 1 87.31 530 PRO A CA 1
ATOM 4226 C C . PRO A 1 530 ? 14.938 41.438 25.547 1 87.31 530 PRO A C 1
ATOM 4228 O O . PRO A 1 530 ? 14.312 41.281 24.5 1 87.31 530 PRO A O 1
ATOM 4231 N N . ARG A 1 531 ? 15.32 40.531 26.172 1 88.38 531 ARG A N 1
ATOM 4232 C CA . ARG A 1 531 ? 15.023 39.156 25.797 1 88.38 531 ARG A CA 1
ATOM 4233 C C . ARG A 1 531 ? 13.531 38.875 25.844 1 88.38 531 ARG A C 1
ATOM 4235 O O . ARG A 1 531 ? 12.977 38.219 24.953 1 88.38 531 ARG A O 1
ATOM 4242 N N . GLU A 1 532 ? 12.922 39.312 26.922 1 89.62 532 GLU A N 1
ATOM 4243 C CA . GLU A 1 532 ? 11.477 39.125 27.062 1 89.62 532 GLU A CA 1
ATOM 4244 C C . GLU A 1 532 ? 10.719 39.844 25.953 1 89.62 532 GLU A C 1
ATOM 4246 O O . GLU A 1 532 ? 9.672 39.375 25.5 1 89.62 532 GLU A O 1
ATOM 4251 N N . ASP A 1 533 ? 11.242 40.969 25.609 1 89.88 533 ASP A N 1
ATOM 4252 C CA . ASP A 1 533 ? 10.609 41.719 24.531 1 89.88 533 ASP A CA 1
ATOM 4253 C C . ASP A 1 533 ? 10.688 40.969 23.203 1 89.88 533 ASP A C 1
ATOM 4255 O O . ASP A 1 533 ? 9.703 40.875 22.484 1 89.88 533 ASP A O 1
ATOM 4259 N N . GLU A 1 534 ? 11.844 40.406 22.938 1 87.06 534 GLU A N 1
ATOM 4260 C CA . GLU A 1 534 ? 12.016 39.625 21.734 1 87.06 534 GLU A CA 1
ATOM 4261 C C . GLU A 1 534 ? 11.109 38.406 21.734 1 87.06 534 GLU A C 1
ATOM 4263 O O . GLU A 1 534 ? 10.562 38.031 20.688 1 87.06 534 GLU A O 1
ATOM 4268 N N . LEU A 1 535 ? 10.977 37.906 22.812 1 87.31 535 LEU A N 1
ATOM 4269 C CA . LEU A 1 535 ? 10.148 36.719 22.938 1 87.31 535 LEU A CA 1
ATOM 4270 C C . LEU A 1 535 ? 8.664 37.062 22.797 1 87.31 535 LEU A C 1
ATOM 4272 O O . LEU A 1 535 ? 7.875 36.25 22.297 1 87.31 535 LEU A O 1
ATOM 4276 N N . ALA A 1 536 ? 8.375 38.219 23.266 1 88.56 536 ALA A N 1
ATOM 4277 C CA . ALA A 1 536 ? 6.98 38.625 23.25 1 88.56 536 ALA A CA 1
ATOM 4278 C C . ALA A 1 536 ? 6.449 38.75 21.828 1 88.56 536 ALA A C 1
ATOM 4280 O O . ALA A 1 536 ? 5.281 38.438 21.562 1 88.56 536 ALA A O 1
ATOM 4281 N N . TRP A 1 537 ? 7.242 39.188 20.953 1 89.12 537 TRP A N 1
ATOM 4282 C CA . TRP A 1 537 ? 6.734 39.375 19.594 1 89.12 537 TRP A CA 1
ATOM 4283 C C . TRP A 1 537 ? 7.422 38.406 18.625 1 89.12 537 TRP A C 1
ATOM 4285 O O . TRP A 1 537 ? 7.531 38.688 17.438 1 89.12 537 TRP A O 1
ATOM 4295 N N . LYS A 1 538 ? 7.973 37.312 19.109 1 88 538 LYS A N 1
ATOM 4296 C CA . LYS A 1 538 ? 8.547 36.281 18.25 1 88 538 LYS A CA 1
ATOM 4297 C C . LYS A 1 538 ? 7.496 35.719 17.297 1 88 538 LYS A C 1
ATOM 4299 O O . LYS A 1 538 ? 6.402 35.344 17.719 1 88 538 LYS A O 1
ATOM 4304 N N . PRO A 1 539 ? 7.789 35.812 16.031 1 88.81 539 PRO A N 1
ATOM 4305 C CA . PRO A 1 539 ? 6.82 35.312 15.055 1 88.81 539 PRO A CA 1
ATOM 4306 C C . PRO A 1 539 ? 6.547 33.812 15.203 1 88.81 539 PRO A C 1
ATOM 4308 O O . PRO A 1 539 ? 7.477 33.031 15.406 1 88.81 539 PRO A O 1
ATOM 4311 N N . PRO A 1 540 ? 5.328 33.406 15.203 1 88.94 540 PRO A N 1
ATOM 4312 C CA . PRO A 1 540 ? 4.984 31.984 15.281 1 88.94 540 PRO A CA 1
ATOM 4313 C C . PRO A 1 540 ? 5.176 31.25 13.953 1 88.94 540 PRO A C 1
ATOM 4315 O O . PRO A 1 540 ? 5.23 31.891 12.898 1 88.94 540 PRO A O 1
ATOM 4318 N N . PRO A 1 541 ? 5.398 29.969 13.945 1 93.38 541 PRO A N 1
ATOM 4319 C CA . PRO A 1 541 ? 5.445 29.188 12.703 1 93.38 541 PRO A CA 1
ATOM 4320 C C . PRO A 1 541 ? 4.055 28.891 12.148 1 93.38 541 PRO A C 1
ATOM 4322 O O . PRO A 1 541 ? 3.062 28.969 12.875 1 93.38 541 PRO A O 1
ATOM 4325 N N . ILE A 1 542 ? 4.008 28.656 10.906 1 95 542 ILE A N 1
ATOM 4326 C CA . ILE A 1 542 ? 2.762 28.188 10.312 1 95 542 ILE A CA 1
ATOM 4327 C C . ILE A 1 542 ? 2.523 26.734 10.688 1 95 542 ILE A C 1
ATOM 4329 O O . ILE A 1 542 ? 3.414 25.891 10.539 1 95 542 ILE A O 1
ATOM 4333 N N . LEU A 1 543 ? 1.414 26.5 11.234 1 94.88 543 LEU A N 1
ATOM 4334 C CA . LEU A 1 543 ? 1.037 25.125 11.555 1 94.88 543 LEU A CA 1
ATOM 4335 C C . LEU A 1 543 ? 0.394 24.438 10.352 1 94.88 543 LEU A C 1
ATOM 4337 O O . LEU A 1 543 ? -0.833 24.359 10.258 1 94.88 543 LEU A O 1
ATOM 4341 N N . TYR A 1 544 ? 1.205 23.875 9.539 1 95.62 544 TYR A N 1
ATOM 4342 C CA . TYR A 1 544 ? 0.778 23.375 8.234 1 95.62 544 TYR A CA 1
ATOM 4343 C C . TYR A 1 544 ? -0.179 22.203 8.391 1 95.62 544 TYR A C 1
ATOM 4345 O O . TYR A 1 544 ? -0.999 21.938 7.504 1 95.62 544 TYR A O 1
ATOM 4353 N N . ASP A 1 545 ? -0.081 21.391 9.469 1 95.19 545 ASP A N 1
ATOM 4354 C CA . ASP A 1 545 ? -1.007 20.281 9.672 1 95.19 545 ASP A CA 1
ATOM 4355 C C . ASP A 1 545 ? -2.449 20.781 9.75 1 95.19 545 ASP A C 1
ATOM 4357 O O . ASP A 1 545 ? -3.332 20.234 9.078 1 95.19 545 ASP A O 1
ATOM 4361 N N . ARG A 1 546 ? -2.646 21.891 10.453 1 94.88 546 ARG A N 1
ATOM 4362 C CA . ARG A 1 546 ? -3.982 22.453 10.625 1 94.88 546 ARG A CA 1
ATOM 4363 C C . ARG A 1 546 ? -4.441 23.172 9.359 1 94.88 546 ARG A C 1
ATOM 4365 O O . ARG A 1 546 ? -5.586 23.016 8.93 1 94.88 546 ARG A O 1
ATOM 4372 N N . VAL A 1 547 ? -3.545 23.906 8.797 1 96.19 547 VAL A N 1
ATOM 4373 C CA . VAL A 1 547 ? -3.873 24.719 7.637 1 96.19 547 VAL A CA 1
ATOM 4374 C C . VAL A 1 547 ? -4.277 23.812 6.473 1 96.19 547 VAL A C 1
ATOM 4376 O O . VAL A 1 547 ? -5.324 24.031 5.852 1 96.19 547 VAL A O 1
ATOM 4379 N N . PHE A 1 548 ? -3.531 22.75 6.211 1 97.81 548 PHE A N 1
ATOM 4380 C CA . PHE A 1 548 ? -3.85 21.828 5.121 1 97.81 548 PHE A CA 1
ATOM 4381 C C . PHE A 1 548 ? -5.156 21.094 5.395 1 97.81 548 PHE A C 1
ATOM 4383 O O . PHE A 1 548 ? -5.949 20.875 4.48 1 97.81 548 PHE A O 1
ATOM 4390 N N . ALA A 1 549 ? -5.309 20.688 6.656 1 96.94 549 ALA A N 1
ATOM 4391 C CA . ALA A 1 549 ? -6.539 19.969 6.988 1 96.94 549 ALA A CA 1
ATOM 4392 C C . ALA A 1 549 ? -7.766 20.812 6.676 1 96.94 549 ALA A C 1
ATOM 4394 O O . ALA A 1 549 ? -8.742 20.312 6.113 1 96.94 549 ALA A O 1
ATOM 4395 N N . ASN A 1 550 ? -7.73 22.078 7.016 1 96.25 550 ASN A N 1
ATOM 4396 C CA . ASN A 1 550 ? -8.844 23 6.754 1 96.25 550 ASN A CA 1
ATOM 4397 C C . ASN A 1 550 ? -9.07 23.188 5.258 1 96.25 550 ASN A C 1
ATOM 4399 O O . ASN A 1 550 ? -10.203 23.172 4.789 1 96.25 550 ASN A O 1
ATOM 4403 N N . HIS A 1 551 ? -7.957 23.375 4.539 1 98.06 551 HIS A N 1
ATOM 4404 C CA . HIS A 1 551 ? -8.07 23.547 3.094 1 98.06 551 HIS A CA 1
ATOM 4405 C C . HIS A 1 551 ? -8.641 22.297 2.436 1 98.06 551 HIS A C 1
ATOM 4407 O O . HIS A 1 551 ? -9.469 22.391 1.526 1 98.06 551 HIS A O 1
ATOM 4413 N N . LEU A 1 552 ? -8.148 21.156 2.906 1 98.19 552 LEU A N 1
ATOM 4414 C CA . LEU A 1 552 ? -8.602 19.891 2.336 1 98.19 552 LEU A CA 1
ATOM 4415 C C . LEU A 1 552 ? -10.086 19.672 2.609 1 98.19 552 LEU A C 1
ATOM 4417 O O . LEU A 1 552 ? -10.797 19.094 1.787 1 98.19 552 LEU A O 1
ATOM 4421 N N . PHE A 1 553 ? -10.539 20.141 3.756 1 97.19 553 PHE A N 1
ATOM 4422 C CA . PHE A 1 553 ? -11.961 20.062 4.066 1 97.19 553 PHE A CA 1
ATOM 4423 C C . PHE A 1 553 ? -12.781 20.859 3.066 1 97.19 553 PHE A C 1
ATOM 4425 O O . PHE A 1 553 ? -13.781 20.375 2.543 1 97.19 553 PHE A O 1
ATOM 4432 N N . ILE A 1 554 ? -12.359 22.062 2.797 1 97.88 554 ILE A N 1
ATOM 4433 C CA . ILE A 1 554 ? -13.062 22.922 1.85 1 97.88 554 ILE A CA 1
ATOM 4434 C C . ILE A 1 554 ? -13.055 22.266 0.466 1 97.88 554 ILE A C 1
ATOM 4436 O O . ILE A 1 554 ? -14.062 22.312 -0.252 1 97.88 554 ILE A O 1
ATOM 4440 N N . LEU A 1 555 ? -11.969 21.641 0.144 1 97.88 555 LEU A N 1
ATOM 4441 C CA . LEU A 1 555 ? -11.852 21 -1.16 1 97.88 555 LEU A CA 1
ATOM 4442 C C . LEU A 1 555 ? -12.836 19.828 -1.282 1 97.88 555 LEU A C 1
ATOM 4444 O O . LEU A 1 555 ? -13.523 19.703 -2.301 1 97.88 555 LEU A O 1
ATOM 4448 N N . ILE A 1 556 ? -12.891 18.984 -0.311 1 97 556 ILE A N 1
ATOM 4449 C CA . ILE A 1 556 ? -13.758 17.812 -0.401 1 97 556 ILE A CA 1
ATOM 4450 C C . ILE A 1 556 ? -15.219 18.266 -0.477 1 97 556 ILE A C 1
ATOM 4452 O O . ILE A 1 556 ? -16.016 17.688 -1.223 1 97 556 ILE A O 1
ATOM 4456 N N . VAL A 1 557 ? -15.578 19.281 0.283 1 96.19 557 VAL A N 1
ATOM 4457 C CA . VAL A 1 557 ? -16.938 19.812 0.228 1 96.19 557 VAL A CA 1
ATOM 4458 C C . VAL A 1 557 ? -17.203 20.406 -1.152 1 96.19 557 VAL A C 1
ATOM 4460 O O . VAL A 1 557 ? -18.219 20.141 -1.771 1 96.19 557 VAL A O 1
ATOM 4463 N N . GLY A 1 558 ? -16.266 21.203 -1.58 1 96.56 558 GLY A N 1
ATOM 4464 C CA . GLY A 1 558 ? -16.406 21.828 -2.881 1 96.56 558 GLY A CA 1
ATOM 4465 C C . GLY A 1 558 ? -16.547 20.844 -4.02 1 96.56 558 GLY A C 1
ATOM 4466 O O . GLY A 1 558 ? -17.391 21.016 -4.895 1 96.56 558 GLY A O 1
ATOM 4467 N N . LEU A 1 559 ? -15.781 19.781 -4.004 1 96.06 559 LEU A N 1
ATOM 4468 C CA . LEU A 1 559 ? -15.844 18.766 -5.051 1 96.06 559 LEU A CA 1
ATOM 4469 C C . LEU A 1 559 ? -17.156 17.984 -4.977 1 96.06 559 LEU A C 1
ATOM 4471 O O . LEU A 1 559 ? -17.797 17.75 -6 1 96.06 559 LEU A O 1
ATOM 4475 N N . SER A 1 560 ? -17.516 17.656 -3.809 1 93.5 560 SER A N 1
ATOM 4476 C CA . SER A 1 560 ? -18.703 16.844 -3.617 1 93.5 560 SER A CA 1
ATOM 4477 C C . SER A 1 560 ? -19.953 17.578 -4.055 1 93.5 560 SER A C 1
ATOM 4479 O O . SER A 1 560 ? -20.875 16.984 -4.625 1 93.5 560 SER A O 1
ATOM 4481 N N . TYR A 1 561 ? -20.016 18.891 -3.855 1 94.19 561 TYR A N 1
ATOM 4482 C CA . TYR A 1 561 ? -21.234 19.641 -4.141 1 94.19 561 TYR A CA 1
ATOM 4483 C C . TYR A 1 561 ? -21.125 20.375 -5.48 1 94.19 561 TYR A C 1
ATOM 4485 O O . TYR A 1 561 ? -22.062 21.016 -5.922 1 94.19 561 TYR A O 1
ATOM 4493 N N . SER A 1 562 ? -19.969 20.25 -6.137 1 94.94 562 SER A N 1
ATOM 4494 C CA . SER A 1 562 ? -19.766 20.953 -7.402 1 94.94 562 SER A CA 1
ATOM 4495 C C . SER A 1 562 ? -20.812 20.531 -8.438 1 94.94 562 SER A C 1
ATOM 4497 O O . SER A 1 562 ? -21.219 21.328 -9.273 1 94.94 562 SER A O 1
ATOM 4499 N N . THR A 1 563 ? -21.25 19.266 -8.367 1 93.94 563 THR A N 1
ATOM 4500 C CA . THR A 1 563 ? -22.25 18.781 -9.32 1 93.94 563 THR A CA 1
ATOM 4501 C C . THR A 1 563 ? -23.641 18.781 -8.695 1 93.94 563 THR A C 1
ATOM 4503 O O . THR A 1 563 ? -24.641 18.891 -9.398 1 93.94 563 THR A O 1
ATOM 4506 N N . LEU A 1 564 ? -23.719 18.703 -7.367 1 91.88 564 LEU A N 1
ATOM 4507 C CA . LEU A 1 564 ? -25 18.656 -6.664 1 91.88 564 LEU A CA 1
ATOM 4508 C C . LEU A 1 564 ? -25.594 20.047 -6.547 1 91.88 564 LEU A C 1
ATOM 4510 O O . LEU A 1 564 ? -26.797 20.234 -6.742 1 91.88 564 LEU A O 1
ATOM 4514 N N . ALA A 1 565 ? -24.812 20.953 -6.156 1 93.25 565 ALA A N 1
ATOM 4515 C CA . ALA A 1 565 ? -25.156 22.375 -6.051 1 93.25 565 ALA A CA 1
ATOM 4516 C C . ALA A 1 565 ? -24.047 23.25 -6.645 1 93.25 565 ALA A C 1
ATOM 4518 O O . ALA A 1 565 ? -23.266 23.859 -5.906 1 93.25 565 ALA A O 1
ATOM 4519 N N . PRO A 1 566 ? -24.047 23.391 -7.973 1 94.31 566 PRO A N 1
ATOM 4520 C CA . PRO A 1 566 ? -22.938 24.016 -8.688 1 94.31 566 PRO A CA 1
ATOM 4521 C C . PRO A 1 566 ? -22.656 25.438 -8.227 1 94.31 566 PRO A C 1
ATOM 4523 O O . PRO A 1 566 ? -21.562 25.969 -8.453 1 94.31 566 PRO A O 1
ATOM 4526 N N . ILE A 1 567 ? -23.562 26.109 -7.543 1 93.31 567 ILE A N 1
ATOM 4527 C CA . ILE A 1 567 ? -23.406 27.5 -7.094 1 93.31 567 ILE A CA 1
ATOM 4528 C C . ILE A 1 567 ? -22.297 27.562 -6.035 1 93.31 567 ILE A C 1
ATOM 4530 O O . ILE A 1 567 ? -21.797 28.641 -5.727 1 93.31 567 ILE A O 1
ATOM 4534 N N . ILE A 1 568 ? -21.891 26.484 -5.496 1 94.69 568 ILE A N 1
ATOM 4535 C CA . ILE A 1 568 ? -20.875 26.438 -4.441 1 94.69 568 ILE A CA 1
ATOM 4536 C C . ILE A 1 568 ? -19.5 26.703 -5.031 1 94.69 568 ILE A C 1
ATOM 4538 O O . ILE A 1 568 ? -18.594 27.172 -4.332 1 94.69 568 ILE A O 1
ATOM 4542 N N . THR A 1 569 ? -19.219 26.453 -6.348 1 96.19 569 THR A N 1
ATOM 4543 C CA . THR A 1 569 ? -17.891 26.453 -6.98 1 96.19 569 THR A CA 1
ATOM 4544 C C . THR A 1 569 ? -17.297 27.859 -6.973 1 96.19 569 THR A C 1
ATOM 4546 O O . THR A 1 569 ? -16.094 28.016 -6.719 1 96.19 569 THR A O 1
ATOM 4549 N N . PRO A 1 570 ? -18.094 28.906 -7.191 1 95.5 570 PRO A N 1
ATOM 4550 C CA . PRO A 1 570 ? -17.516 30.234 -7.098 1 95.5 570 PRO A CA 1
ATOM 4551 C C . PRO A 1 570 ? -17.016 30.578 -5.691 1 95.5 570 PRO A C 1
ATOM 4553 O O . PRO A 1 570 ? -16.031 31.281 -5.531 1 95.5 570 PRO A O 1
ATOM 4556 N N . PHE A 1 571 ? -17.703 30.156 -4.703 1 95.88 571 PHE A N 1
ATOM 4557 C CA . PHE A 1 571 ? -17.297 30.422 -3.33 1 95.88 571 PHE A CA 1
ATOM 4558 C C . PHE A 1 571 ? -16.031 29.641 -2.986 1 95.88 571 PHE A C 1
ATOM 4560 O O . PHE A 1 571 ? -15.172 30.125 -2.248 1 95.88 571 PHE A O 1
ATOM 4567 N N . VAL A 1 572 ? -15.922 28.406 -3.512 1 97.75 572 VAL A N 1
ATOM 4568 C CA . VAL A 1 572 ? -14.703 27.625 -3.324 1 97.75 572 VAL A CA 1
ATOM 4569 C C . VAL A 1 572 ? -13.539 28.328 -4.027 1 97.75 572 VAL A C 1
ATOM 4571 O O . VAL A 1 572 ? -12.43 28.406 -3.48 1 97.75 572 VAL A O 1
ATOM 4574 N N . ALA A 1 573 ? -13.773 28.812 -5.227 1 97.88 573 ALA A N 1
ATOM 4575 C CA . ALA A 1 573 ? -12.758 29.562 -5.957 1 97.88 573 ALA A CA 1
ATOM 4576 C C . ALA A 1 573 ? -12.328 30.797 -5.188 1 97.88 573 ALA A C 1
ATOM 4578 O O . ALA A 1 573 ? -11.141 31.125 -5.129 1 97.88 573 ALA A O 1
ATOM 4579 N N . LEU A 1 574 ? -13.289 31.453 -4.594 1 97.31 574 LEU A N 1
ATOM 4580 C CA . LEU A 1 574 ? -12.992 32.625 -3.797 1 97.31 574 LEU A CA 1
ATOM 4581 C C . LEU A 1 574 ? -12.164 32.281 -2.572 1 97.31 574 LEU A C 1
ATOM 4583 O O . LEU A 1 574 ? -11.242 33 -2.199 1 97.31 574 LEU A O 1
ATOM 4587 N N . TYR A 1 575 ? -12.477 31.203 -1.966 1 98.25 575 TYR A N 1
ATOM 4588 C CA . TYR A 1 575 ? -11.742 30.75 -0.79 1 98.25 575 TYR A CA 1
ATOM 4589 C C . TYR A 1 575 ? -10.273 30.531 -1.122 1 98.25 575 TYR A C 1
ATOM 4591 O O . TYR A 1 575 ? -9.383 31.031 -0.424 1 98.25 575 TYR A O 1
ATOM 4599 N N . PHE A 1 576 ? -9.992 29.797 -2.168 1 98.5 576 PHE A N 1
ATOM 4600 C CA . PHE A 1 576 ? -8.609 29.469 -2.504 1 98.5 576 PHE A CA 1
ATOM 4601 C C . PHE A 1 576 ? -7.914 30.656 -3.164 1 98.5 576 PHE A C 1
ATOM 4603 O O . PHE A 1 576 ? -6.715 30.859 -2.969 1 98.5 576 PHE A O 1
ATOM 4610 N N . GLY A 1 577 ? -8.633 31.438 -3.957 1 97.56 577 GLY A N 1
ATOM 4611 C CA . GLY A 1 577 ? -8.047 32.594 -4.582 1 97.56 577 GLY A CA 1
ATOM 4612 C C . GLY A 1 577 ? -7.676 33.688 -3.588 1 97.56 577 GLY A C 1
ATOM 4613 O O . GLY A 1 577 ? -6.523 34.125 -3.537 1 97.56 577 GLY A O 1
ATOM 4614 N N . PHE A 1 578 ? -8.664 34.125 -2.805 1 97.38 578 PHE A N 1
ATOM 4615 C CA . PHE A 1 578 ? -8.406 35.125 -1.772 1 97.38 578 PHE A CA 1
ATOM 4616 C C . PHE A 1 578 ? -7.445 34.594 -0.722 1 97.38 578 PHE A C 1
ATOM 4618 O O . PHE A 1 578 ? -6.59 35.312 -0.222 1 97.38 578 PHE A O 1
ATOM 4625 N N . GLY A 1 579 ? -7.602 33.344 -0.404 1 97.88 579 GLY A N 1
ATOM 4626 C CA . GLY A 1 579 ? -6.688 32.688 0.533 1 97.88 579 GLY A CA 1
ATOM 4627 C C . GLY A 1 579 ? -5.242 32.719 0.067 1 97.88 579 GLY A C 1
ATOM 4628 O O . GLY A 1 579 ? -4.328 32.906 0.873 1 97.88 579 GLY A O 1
ATOM 4629 N N . TYR A 1 580 ? -5.074 32.5 -1.222 1 97.88 580 TYR A N 1
ATOM 4630 C CA . TYR A 1 580 ? -3.732 32.562 -1.794 1 97.88 580 TYR A CA 1
ATOM 4631 C C . TYR A 1 580 ? -3.094 33.938 -1.557 1 97.88 580 TYR A C 1
ATOM 4633 O O . TYR A 1 580 ? -1.919 34 -1.191 1 97.88 580 TYR A O 1
ATOM 4641 N N . ILE A 1 581 ? -3.818 34.969 -1.681 1 96.94 581 ILE A N 1
ATOM 4642 C CA . ILE A 1 581 ? -3.328 36.344 -1.491 1 96.94 581 ILE A CA 1
ATOM 4643 C C . ILE A 1 581 ? -2.98 36.562 -0.021 1 96.94 581 ILE A C 1
ATOM 4645 O O . ILE A 1 581 ? -1.905 37.062 0.299 1 96.94 581 ILE A O 1
ATOM 4649 N N . VAL A 1 582 ? -3.842 36.125 0.814 1 97.06 582 VAL A N 1
ATOM 4650 C CA . VAL A 1 582 ? -3.668 36.344 2.25 1 97.06 582 VAL A CA 1
ATOM 4651 C C . VAL A 1 582 ? -2.449 35.531 2.732 1 97.06 582 VAL A C 1
ATOM 4653 O O . VAL A 1 582 ? -1.584 36.094 3.422 1 97.06 582 VAL A O 1
ATOM 4656 N N . TRP A 1 583 ? -2.33 34.312 2.352 1 96.94 583 TRP A N 1
ATOM 4657 C CA . TRP A 1 583 ? -1.251 33.469 2.836 1 96.94 583 TRP A CA 1
ATOM 4658 C C . TRP A 1 583 ? 0.087 33.875 2.238 1 96.94 583 TRP A C 1
ATOM 4660 O O . TRP A 1 583 ? 1.133 33.719 2.875 1 96.94 583 TRP A O 1
ATOM 4670 N N . MET A 1 584 ? 0.043 34.344 1.048 1 96.06 584 MET A N 1
ATOM 4671 C CA . MET A 1 584 ? 1.274 34.906 0.48 1 96.06 584 MET A CA 1
ATOM 4672 C C . MET A 1 584 ? 1.808 36.031 1.329 1 96.06 584 MET A C 1
ATOM 4674 O O . MET A 1 584 ? 2.992 36.094 1.664 1 96.06 584 MET A O 1
ATOM 4678 N N . HIS A 1 585 ? 0.941 36.906 1.688 1 94.5 585 HIS A N 1
ATOM 4679 C CA . HIS A 1 585 ? 1.344 38 2.537 1 94.5 585 HIS A CA 1
ATOM 4680 C C . HIS A 1 585 ? 1.838 37.531 3.895 1 94.5 585 HIS A C 1
ATOM 4682 O O . HIS A 1 585 ? 2.889 37.938 4.371 1 94.5 585 HIS A O 1
ATOM 4688 N N . GLN A 1 586 ? 1.099 36.625 4.5 1 95.5 586 GLN A N 1
ATOM 4689 C CA . GLN A 1 586 ? 1.439 36.156 5.832 1 95.5 586 GLN A CA 1
ATOM 4690 C C . GLN A 1 586 ? 2.76 35.375 5.812 1 95.5 586 GLN A C 1
ATOM 4692 O O . GLN A 1 586 ? 3.561 35.5 6.742 1 95.5 586 GLN A O 1
ATOM 4697 N N . THR A 1 587 ? 3.014 34.625 4.785 1 95.06 587 THR A N 1
ATOM 4698 C CA . THR A 1 587 ? 4.223 33.812 4.664 1 95.06 587 THR A CA 1
ATOM 4699 C C . THR A 1 587 ? 5.449 34.688 4.461 1 95.06 587 THR A C 1
ATOM 4701 O O . THR A 1 587 ? 6.516 34.438 5.02 1 95.06 587 THR A O 1
ATOM 4704 N N . LEU A 1 588 ? 5.312 35.781 3.76 1 93.56 588 LEU A N 1
ATOM 4705 C CA . LEU A 1 588 ? 6.445 36.625 3.43 1 93.56 588 LEU A CA 1
ATOM 4706 C C . LEU A 1 588 ? 6.695 37.656 4.535 1 93.56 588 LEU A C 1
ATOM 4708 O O . LEU A 1 588 ? 7.82 38.125 4.711 1 93.56 588 LEU A O 1
ATOM 4712 N N . SER A 1 589 ? 5.641 37.938 5.348 1 92.81 589 SER A N 1
ATOM 4713 C CA . SER A 1 589 ? 5.793 39.062 6.238 1 92.81 589 SER A CA 1
ATOM 4714 C C . SER A 1 589 ? 5.727 38.656 7.703 1 92.81 589 SER A C 1
ATOM 4716 O O . SER A 1 589 ? 6.281 39.312 8.578 1 92.81 589 SER A O 1
ATOM 4718 N N . VAL A 1 590 ? 5.109 37.594 7.984 1 94.12 590 VAL A N 1
ATOM 4719 C CA . VAL A 1 590 ? 4.766 37.406 9.391 1 94.12 590 VAL A CA 1
ATOM 4720 C C . VAL A 1 590 ? 5.418 36.125 9.906 1 94.12 590 VAL A C 1
ATOM 4722 O O . VAL A 1 590 ? 6.203 36.156 10.859 1 94.12 590 VAL A O 1
ATOM 4725 N N . TYR A 1 591 ? 5.234 34.969 9.328 1 94.75 591 TYR A N 1
ATOM 4726 C CA . TYR A 1 591 ? 5.539 33.656 9.914 1 94.75 591 TYR A CA 1
ATOM 4727 C C . TYR A 1 591 ? 6.965 33.219 9.586 1 94.75 591 TYR A C 1
ATOM 4729 O O . TYR A 1 591 ? 7.445 33.469 8.477 1 94.75 591 TYR A O 1
ATOM 4737 N N . ILE A 1 592 ? 7.621 32.656 10.562 1 93.31 592 ILE A N 1
ATOM 4738 C CA . ILE A 1 592 ? 8.953 32.094 10.406 1 93.31 592 ILE A CA 1
ATOM 4739 C C . ILE A 1 592 ? 8.953 30.641 10.906 1 93.31 592 ILE A C 1
ATOM 4741 O O . ILE A 1 592 ? 8.57 30.375 12.047 1 93.31 592 ILE A O 1
ATOM 4745 N N . PRO A 1 593 ? 9.32 29.703 10.039 1 91.81 593 PRO A N 1
ATOM 4746 C CA . PRO A 1 593 ? 9.312 28.297 10.461 1 91.81 593 PRO A CA 1
ATOM 4747 C C . PRO A 1 593 ? 10.414 27.969 11.461 1 91.81 593 PRO A C 1
ATOM 4749 O O . PRO A 1 593 ? 11.516 28.531 11.367 1 91.81 593 PRO A O 1
ATOM 4752 N N . VAL A 1 594 ? 10.148 27.094 12.391 1 91.06 594 VAL A N 1
ATOM 4753 C CA . VAL A 1 594 ? 11.125 26.625 13.359 1 91.06 594 VAL A CA 1
ATOM 4754 C C . VAL A 1 594 ? 11.898 25.438 12.773 1 91.06 594 VAL A C 1
ATOM 4756 O O . VAL A 1 594 ? 13.094 25.281 13.031 1 91.06 594 VAL A O 1
ATOM 4759 N N . TYR A 1 595 ? 11.234 24.641 12.062 1 92.31 595 TYR A N 1
ATOM 4760 C CA . TYR A 1 595 ? 11.805 23.5 11.344 1 92.31 595 TYR A CA 1
ATOM 4761 C C . TYR A 1 595 ? 11.102 23.297 10.008 1 92.31 595 TYR A C 1
ATOM 4763 O O . TYR A 1 595 ? 10.023 23.859 9.773 1 92.31 595 TYR A O 1
ATOM 4771 N N . SER A 1 596 ? 11.789 22.641 9.156 1 92.06 596 SER A N 1
ATOM 4772 C CA . SER A 1 596 ? 11.219 22.344 7.848 1 92.06 596 SER A CA 1
ATOM 4773 C C . SER A 1 596 ? 10.727 20.906 7.777 1 92.06 596 SER A C 1
ATOM 4775 O O . SER A 1 596 ? 11.328 20 8.367 1 92.06 596 SER A O 1
ATOM 4777 N N . CYS A 1 597 ? 9.648 20.688 7.117 1 93.12 597 CYS A N 1
ATOM 4778 C CA . CYS A 1 597 ? 9.141 19.344 6.863 1 93.12 597 CYS A CA 1
ATOM 4779 C C . CYS A 1 597 ? 9.68 18.797 5.547 1 93.12 597 CYS A C 1
ATOM 4781 O O . CYS A 1 597 ? 9.336 17.672 5.145 1 93.12 597 CYS A O 1
ATOM 4783 N N . GLY A 1 598 ? 10.469 19.547 4.922 1 93.75 598 GLY A N 1
ATOM 4784 C CA . GLY A 1 598 ? 11.094 19.125 3.676 1 93.75 598 GLY A CA 1
ATOM 4785 C C . GLY A 1 598 ? 10.109 18.984 2.533 1 93.75 598 GLY A C 1
ATOM 4786 O O . GLY A 1 598 ? 10.344 18.219 1.595 1 93.75 598 GLY A O 1
ATOM 4787 N N . GLY A 1 599 ? 8.977 19.594 2.592 1 95.81 599 GLY A N 1
ATOM 4788 C CA . GLY A 1 599 ? 7.973 19.5 1.548 1 95.81 599 GLY A CA 1
ATOM 4789 C C . GLY A 1 599 ? 7.199 18.188 1.58 1 95.81 599 GLY A C 1
ATOM 4790 O O . GLY A 1 599 ? 6.32 17.969 0.743 1 95.81 599 GLY A O 1
ATOM 4791 N N . MET A 1 600 ? 7.434 17.359 2.523 1 95.19 600 MET A N 1
ATOM 4792 C CA . MET A 1 600 ? 6.902 16 2.539 1 95.19 600 MET A CA 1
ATOM 4793 C C . MET A 1 600 ? 5.449 15.992 3.006 1 95.19 600 MET A C 1
ATOM 4795 O O . MET A 1 600 ? 4.832 14.93 3.094 1 95.19 600 MET A O 1
ATOM 4799 N N . MET A 1 601 ? 4.867 17.156 3.209 1 96.75 601 MET A N 1
ATOM 4800 C CA . MET A 1 601 ? 3.43 17.25 3.436 1 96.75 601 MET A CA 1
ATOM 4801 C C . MET A 1 601 ? 2.656 16.953 2.152 1 96.75 601 MET A C 1
ATOM 4803 O O . MET A 1 601 ? 1.528 16.453 2.201 1 96.75 601 MET A O 1
ATOM 4807 N N . TRP A 1 602 ? 3.307 17.141 1.049 1 97.44 602 TRP A N 1
ATOM 4808 C CA . TRP A 1 602 ? 2.631 17.062 -0.243 1 97.44 602 TRP A CA 1
ATOM 4809 C C . TRP A 1 602 ? 2.119 15.648 -0.5 1 97.44 602 TRP A C 1
ATOM 4811 O O . TRP A 1 602 ? 0.948 15.453 -0.835 1 97.44 602 TRP A O 1
ATOM 4821 N N . PRO A 1 603 ? 2.93 14.609 -0.338 1 96.81 603 PRO A N 1
ATOM 4822 C CA . PRO A 1 603 ? 2.4 13.266 -0.586 1 96.81 603 PRO A CA 1
ATOM 4823 C C . PRO A 1 603 ? 1.18 12.945 0.271 1 96.81 603 PRO A C 1
ATOM 4825 O O . PRO A 1 603 ? 0.24 12.305 -0.203 1 96.81 603 PRO A O 1
ATOM 4828 N N . ARG A 1 604 ? 1.177 13.398 1.476 1 96.75 604 ARG A N 1
ATOM 4829 C CA . ARG A 1 604 ? 0.035 13.148 2.35 1 96.75 604 ARG A CA 1
ATOM 4830 C C . ARG A 1 604 ? -1.188 13.938 1.892 1 96.75 604 ARG A C 1
ATOM 4832 O O . ARG A 1 604 ? -2.312 13.43 1.938 1 96.75 604 ARG A O 1
ATOM 4839 N N . VAL A 1 605 ? -0.965 15.172 1.505 1 98.06 605 VAL A N 1
ATOM 4840 C CA . VAL A 1 605 ? -2.039 16.016 1 1 98.06 605 VAL A CA 1
ATOM 4841 C C . VAL A 1 605 ? -2.619 15.422 -0.277 1 98.06 605 VAL A C 1
ATOM 4843 O O . VAL A 1 605 ? -3.84 15.359 -0.442 1 98.06 605 VAL A O 1
ATOM 4846 N N . PHE A 1 606 ? -1.751 14.891 -1.16 1 97.69 606 PHE A N 1
ATOM 4847 C CA . PHE A 1 606 ? -2.166 14.242 -2.398 1 97.69 606 PHE A CA 1
ATOM 4848 C C . PHE A 1 606 ? -3.08 13.055 -2.109 1 97.69 606 PHE A C 1
ATOM 4850 O O . PHE A 1 606 ? -4.125 12.898 -2.744 1 97.69 606 PHE A O 1
ATOM 4857 N N . ASN A 1 607 ? -2.652 12.242 -1.149 1 97.56 607 ASN A N 1
ATOM 4858 C CA . ASN A 1 607 ? -3.475 11.094 -0.784 1 97.56 607 ASN A CA 1
ATOM 4859 C C . ASN A 1 607 ? -4.883 11.523 -0.381 1 97.56 607 ASN A C 1
ATOM 4861 O O . ASN A 1 607 ? -5.863 10.883 -0.767 1 97.56 607 ASN A O 1
ATOM 4865 N N . ARG A 1 608 ? -4.977 12.57 0.31 1 97.56 608 ARG A N 1
ATOM 4866 C CA . ARG A 1 608 ? -6.27 13.039 0.797 1 97.56 608 ARG A CA 1
ATOM 4867 C C . ARG A 1 608 ? -7.078 13.68 -0.325 1 97.56 608 ARG A C 1
ATOM 4869 O O . ARG A 1 608 ? -8.305 13.594 -0.34 1 97.56 608 ARG A O 1
ATOM 4876 N N . MET A 1 609 ? -6.426 14.305 -1.26 1 98 609 MET A N 1
ATOM 4877 C CA . MET A 1 609 ? -7.133 14.836 -2.42 1 98 609 MET A CA 1
ATOM 4878 C C . MET A 1 609 ? -7.742 13.711 -3.254 1 98 609 MET A C 1
ATOM 4880 O O . MET A 1 609 ? -8.836 13.859 -3.795 1 98 609 MET A O 1
ATOM 4884 N N . ILE A 1 610 ? -7.027 12.609 -3.354 1 98.12 610 ILE A N 1
ATOM 4885 C CA . ILE A 1 610 ? -7.535 11.445 -4.062 1 98.12 610 ILE A CA 1
ATOM 4886 C C . ILE A 1 610 ? -8.773 10.906 -3.352 1 98.12 610 ILE A C 1
ATOM 4888 O O . ILE A 1 610 ? -9.773 10.578 -3.992 1 98.12 610 ILE A O 1
ATOM 4892 N N . ILE A 1 611 ? -8.688 10.836 -2.051 1 97.12 611 ILE A N 1
ATOM 4893 C CA . ILE A 1 611 ? -9.844 10.383 -1.276 1 97.12 611 ILE A CA 1
ATOM 4894 C C . ILE A 1 611 ? -11.031 11.305 -1.531 1 97.12 611 ILE A C 1
ATOM 4896 O O . ILE A 1 611 ? -12.164 10.836 -1.702 1 97.12 611 ILE A O 1
ATOM 4900 N N . ALA A 1 612 ? -10.773 12.578 -1.553 1 97.25 612 ALA A N 1
ATOM 4901 C CA . ALA A 1 612 ? -11.828 13.547 -1.824 1 97.25 612 ALA A CA 1
ATOM 4902 C C . ALA A 1 612 ? -12.469 13.289 -3.186 1 97.25 612 ALA A C 1
ATOM 4904 O O . ALA A 1 612 ? -13.695 13.352 -3.324 1 97.25 612 ALA A O 1
ATOM 4905 N N . THR A 1 613 ? -11.672 12.961 -4.137 1 97.81 613 THR A N 1
ATOM 4906 C CA . THR A 1 613 ? -12.164 12.703 -5.484 1 97.81 613 THR A CA 1
ATOM 4907 C C . THR A 1 613 ? -12.984 11.414 -5.523 1 97.81 613 THR A C 1
ATOM 4909 O O . THR A 1 613 ? -14.047 11.359 -6.148 1 97.81 613 THR A O 1
ATOM 4912 N N . VAL A 1 614 ? -12.523 10.422 -4.824 1 97.19 614 VAL A N 1
ATOM 4913 C CA . VAL A 1 614 ? -13.234 9.148 -4.793 1 97.19 614 VAL A CA 1
ATOM 4914 C C . VAL A 1 614 ? -14.578 9.32 -4.086 1 97.19 614 VAL A C 1
ATOM 4916 O O . VAL A 1 614 ? -15.594 8.781 -4.527 1 97.19 614 VAL A O 1
ATOM 4919 N N . VAL A 1 615 ? -14.555 10.07 -3.002 1 93.62 615 VAL A N 1
ATOM 4920 C CA . VAL A 1 615 ? -15.797 10.328 -2.273 1 93.62 615 VAL A CA 1
ATOM 4921 C C . VAL A 1 615 ? -16.781 11.062 -3.178 1 93.62 615 VAL A C 1
ATOM 4923 O O . VAL A 1 615 ? -17.969 10.727 -3.215 1 93.62 615 VAL A O 1
ATOM 4926 N N . PHE A 1 616 ? -16.344 12.031 -3.916 1 95.31 616 PHE A N 1
ATOM 4927 C CA . PHE A 1 616 ? -17.156 12.75 -4.891 1 95.31 616 PHE A CA 1
ATOM 4928 C C . PHE A 1 616 ? -17.797 11.789 -5.883 1 95.31 616 PHE A C 1
ATOM 4930 O O . PHE A 1 616 ? -19 11.852 -6.129 1 95.31 616 PHE A O 1
ATOM 4937 N N . GLN A 1 617 ? -17.094 10.836 -6.367 1 96.38 617 GLN A N 1
ATOM 4938 C CA . GLN A 1 617 ? -17.562 9.883 -7.367 1 96.38 617 GLN A CA 1
ATOM 4939 C C . GLN A 1 617 ? -18.578 8.922 -6.773 1 96.38 617 GLN A C 1
ATOM 4941 O O . GLN A 1 617 ? -19.609 8.625 -7.398 1 96.38 617 GLN A O 1
ATOM 4946 N N . LEU A 1 618 ? -18.266 8.461 -5.555 1 91.44 618 LEU A N 1
ATOM 4947 C CA . LEU A 1 618 ? -19.188 7.531 -4.902 1 91.44 618 LEU A CA 1
ATOM 4948 C C . LEU A 1 618 ? -20.5 8.219 -4.559 1 91.44 618 LEU A C 1
ATOM 4950 O O . LEU A 1 618 ? -21.562 7.613 -4.672 1 91.44 618 LEU A O 1
ATOM 4954 N N . LEU A 1 619 ? -20.406 9.438 -4.152 1 89.38 619 LEU A N 1
ATOM 4955 C CA . LEU A 1 619 ? -21.609 10.195 -3.854 1 89.38 619 LEU A CA 1
ATOM 4956 C C . LEU A 1 619 ? -22.438 10.43 -5.117 1 89.38 619 LEU A C 1
ATOM 4958 O O . LEU A 1 619 ? -23.656 10.312 -5.094 1 89.38 619 LEU A O 1
ATOM 4962 N N . MET A 1 620 ? -21.797 10.742 -6.203 1 92.75 620 MET A N 1
ATOM 4963 C CA . MET A 1 620 ? -22.484 10.938 -7.473 1 92.75 620 MET A CA 1
ATOM 4964 C C . MET A 1 620 ? -23.156 9.641 -7.926 1 92.75 620 MET A C 1
ATOM 4966 O O . MET A 1 620 ? -24.281 9.664 -8.43 1 92.75 620 MET A O 1
ATOM 4970 N N . PHE A 1 621 ? -22.469 8.531 -7.781 1 91.81 621 PHE A N 1
ATOM 4971 C CA . PHE A 1 621 ? -23.047 7.223 -8.094 1 91.81 621 PHE A CA 1
ATOM 4972 C C . PHE A 1 621 ? -24.312 6.977 -7.297 1 91.81 621 PHE A C 1
ATOM 4974 O O . PHE A 1 621 ? -25.328 6.543 -7.848 1 91.81 621 PHE A O 1
ATOM 4981 N N . GLY A 1 622 ? -24.266 7.293 -5.98 1 86.69 622 GLY A N 1
ATOM 4982 C CA . GLY A 1 622 ? -25.391 7.09 -5.094 1 86.69 622 GLY A CA 1
ATOM 4983 C C . GLY A 1 622 ? -26.562 8 -5.41 1 86.69 622 GLY A C 1
ATOM 4984 O O . GLY A 1 622 ? -27.719 7.547 -5.484 1 86.69 622 GLY A O 1
ATOM 4985 N N . VAL A 1 623 ? -26.375 9.273 -5.629 1 88.94 623 VAL A N 1
ATOM 4986 C CA . VAL A 1 623 ? -27.438 10.258 -5.832 1 88.94 623 VAL A CA 1
ATOM 4987 C C . VAL A 1 623 ? -28.125 10.008 -7.176 1 88.94 623 VAL A C 1
ATOM 4989 O O . VAL A 1 623 ? -29.344 10.047 -7.266 1 88.94 623 VAL A O 1
ATOM 4992 N N . ILE A 1 624 ? -27.344 9.742 -8.211 1 90.56 624 ILE A N 1
ATOM 4993 C CA . ILE A 1 624 ? -27.922 9.477 -9.523 1 90.56 624 ILE A CA 1
ATOM 4994 C C . ILE A 1 624 ? -28.688 8.164 -9.484 1 90.56 624 ILE A C 1
ATOM 4996 O O . ILE A 1 624 ? -29.734 8.031 -10.133 1 90.56 624 ILE A O 1
ATOM 5000 N N . GLY A 1 625 ? -28.188 7.207 -8.758 1 86.75 625 GLY A N 1
ATOM 5001 C CA . GLY A 1 625 ? -28.922 5.961 -8.578 1 86.75 625 GLY A CA 1
ATOM 5002 C C . GLY A 1 625 ? -30.266 6.156 -7.906 1 86.75 625 GLY A C 1
ATOM 5003 O O . GLY A 1 625 ? -31.25 5.504 -8.273 1 86.75 625 GLY A O 1
ATOM 5004 N N . LEU A 1 626 ? -30.375 7.043 -7.02 1 83.19 626 LEU A N 1
ATOM 5005 C CA . LEU A 1 626 ? -31.609 7.332 -6.305 1 83.19 626 LEU A CA 1
ATOM 5006 C C . LEU A 1 626 ? -32.625 8.039 -7.215 1 83.19 626 LEU A C 1
ATOM 5008 O O . LEU A 1 626 ? -33.812 7.961 -6.988 1 83.19 626 LEU A O 1
ATOM 5012 N N . LYS A 1 627 ? -32.062 8.742 -8.172 1 87.31 627 LYS A N 1
ATOM 5013 C CA . LYS A 1 627 ? -32.938 9.391 -9.164 1 87.31 627 LYS A CA 1
ATOM 5014 C C . LYS A 1 627 ? -33.438 8.383 -10.188 1 87.31 627 LYS A C 1
ATOM 5016 O O . LYS A 1 627 ? -34.031 8.758 -11.195 1 87.31 627 LYS A O 1
ATOM 5021 N N . GLN A 1 628 ? -33.125 7.117 -9.922 1 83.88 628 GLN A N 1
ATOM 5022 C CA . GLN A 1 628 ? -33.625 5.988 -10.695 1 83.88 628 GLN A CA 1
ATOM 5023 C C . GLN A 1 628 ? -33.094 6.012 -12.125 1 83.88 628 GLN A C 1
ATOM 5025 O O . GLN A 1 628 ? -33.781 5.617 -13.062 1 83.88 628 GLN A O 1
ATOM 5030 N N . SER A 1 629 ? -32.094 6.676 -12.352 1 88.12 629 SER A N 1
ATOM 5031 C CA . SER A 1 629 ? -31.344 6.59 -13.602 1 88.12 629 SER A CA 1
ATOM 5032 C C . SER A 1 629 ? -30.172 5.629 -13.484 1 88.12 629 SER A C 1
ATOM 5034 O O . SER A 1 629 ? -29.031 6.055 -13.32 1 88.12 629 SER A O 1
ATOM 5036 N N . TYR A 1 630 ? -30.391 4.426 -13.656 1 85.75 630 TYR A N 1
ATOM 5037 C CA . TYR A 1 630 ? -29.438 3.377 -13.328 1 85.75 630 TYR A CA 1
ATOM 5038 C C . TYR A 1 630 ? -28.312 3.307 -14.367 1 85.75 630 TYR A C 1
ATOM 5040 O O . TYR A 1 630 ? -27.156 3.072 -14.023 1 85.75 630 TYR A O 1
ATOM 5048 N N . ALA A 1 631 ? -28.641 3.52 -15.617 1 88.62 631 ALA A N 1
ATOM 5049 C CA . ALA A 1 631 ? -27.609 3.494 -16.656 1 88.62 631 ALA A CA 1
ATOM 5050 C C . ALA A 1 631 ? -26.562 4.574 -16.422 1 88.62 631 ALA A C 1
ATOM 5052 O O . ALA A 1 631 ? -25.359 4.312 -16.5 1 88.62 631 ALA A O 1
ATOM 5053 N N . ALA A 1 632 ? -27.078 5.762 -16.062 1 92 632 ALA A N 1
ATOM 5054 C CA . ALA A 1 632 ? -26.172 6.871 -15.781 1 92 632 ALA A CA 1
ATOM 5055 C C . ALA A 1 632 ? -25.344 6.605 -14.523 1 92 632 ALA A C 1
ATOM 5057 O O . ALA A 1 632 ? -24.172 6.953 -14.461 1 92 632 ALA A O 1
ATOM 5058 N N . SER A 1 633 ? -25.953 5.961 -13.594 1 90.69 633 SER A N 1
ATOM 5059 C CA . SER A 1 633 ? -25.266 5.652 -12.344 1 90.69 633 SER A CA 1
ATOM 5060 C C . SER A 1 633 ? -24.172 4.625 -12.547 1 90.69 633 SER A C 1
ATOM 5062 O O . SER A 1 633 ? -23.047 4.801 -12.062 1 90.69 633 SER A O 1
ATOM 5064 N N . VAL A 1 634 ? -24.391 3.592 -13.328 1 89 634 VAL A N 1
ATOM 5065 C CA . VAL A 1 634 ? -23.438 2.52 -13.562 1 89 634 VAL A CA 1
ATOM 5066 C C . VAL A 1 634 ? -22.234 3.057 -14.352 1 89 634 VAL A C 1
ATOM 5068 O O . VAL A 1 634 ? -21.109 2.607 -14.156 1 89 634 VAL A O 1
ATOM 5071 N N . LEU A 1 635 ? -22.469 4.008 -15.133 1 92.81 635 LEU A N 1
ATOM 5072 C CA . LEU A 1 635 ? -21.406 4.582 -15.945 1 92.81 635 LEU A CA 1
ATOM 5073 C C . LEU A 1 635 ? -20.438 5.371 -15.078 1 92.81 635 LEU A C 1
ATOM 5075 O O . LEU A 1 635 ? -19.328 5.707 -15.523 1 92.81 635 LEU A O 1
ATOM 5079 N N . ILE A 1 636 ? -20.781 5.648 -13.82 1 94.94 636 ILE A N 1
ATOM 5080 C CA . ILE A 1 636 ? -19.922 6.395 -12.922 1 94.94 636 ILE A CA 1
ATOM 5081 C C . ILE A 1 636 ? -19 5.434 -12.18 1 94.94 636 ILE A C 1
ATOM 5083 O O . ILE A 1 636 ? -17.938 5.832 -11.688 1 94.94 636 ILE A O 1
ATOM 5087 N N . LEU A 1 637 ? -19.25 4.168 -12.172 1 90.06 637 LEU A N 1
ATOM 5088 C CA . LEU A 1 637 ? -18.562 3.17 -11.367 1 90.06 637 LEU A CA 1
ATOM 5089 C C . LEU A 1 637 ? -17.109 3.018 -11.82 1 90.06 637 LEU A C 1
ATOM 5091 O O . LEU A 1 637 ? -16.219 2.795 -11 1 90.06 637 LEU A O 1
ATOM 5095 N N . PRO A 1 638 ? -16.734 3.205 -13.102 1 90.94 638 PRO A N 1
ATOM 5096 C CA . PRO A 1 638 ? -15.336 3.078 -13.516 1 90.94 638 PRO A CA 1
ATOM 5097 C C . PRO A 1 638 ? -14.469 4.223 -13.008 1 90.94 638 PRO A C 1
ATOM 5099 O O . PRO A 1 638 ? -13.234 4.102 -12.977 1 90.94 638 PRO A O 1
ATOM 5102 N N . LEU A 1 639 ? -15.094 5.285 -12.633 1 95.56 639 LEU A N 1
ATOM 5103 C CA . LEU A 1 639 ? -14.328 6.477 -12.281 1 95.56 639 LEU A CA 1
ATOM 5104 C C . LEU A 1 639 ? -13.516 6.246 -11.008 1 95.56 639 LEU A C 1
ATOM 5106 O O . LEU A 1 639 ? -12.328 6.566 -10.961 1 95.56 639 LEU A O 1
ATOM 5110 N N . PRO A 1 640 ? -14.141 5.672 -9.953 1 95.5 640 PRO A N 1
ATOM 5111 C CA . PRO A 1 640 ? -13.297 5.383 -8.797 1 95.5 640 PRO A CA 1
ATOM 5112 C C . PRO A 1 640 ? -12.148 4.434 -9.125 1 95.5 640 PRO A C 1
ATOM 5114 O O . PRO A 1 640 ? -11.055 4.57 -8.57 1 95.5 640 PRO A O 1
ATOM 5117 N N . VAL A 1 641 ? -12.32 3.541 -10.008 1 90.06 641 VAL A N 1
ATOM 5118 C CA . VAL A 1 641 ? -11.281 2.596 -10.406 1 90.06 641 VAL A CA 1
ATOM 5119 C C . VAL A 1 641 ? -10.164 3.332 -11.141 1 90.06 641 VAL A C 1
ATOM 5121 O O . VAL A 1 641 ? -8.984 3.133 -10.844 1 90.06 641 VAL A O 1
ATOM 5124 N N . ILE A 1 642 ? -10.578 4.168 -11.977 1 92.25 642 ILE A N 1
ATOM 5125 C CA . ILE A 1 642 ? -9.609 4.953 -12.734 1 92.25 642 ILE A CA 1
ATOM 5126 C C . ILE A 1 642 ? -8.805 5.832 -11.781 1 92.25 642 ILE A C 1
ATOM 5128 O O . ILE A 1 642 ? -7.582 5.949 -11.922 1 92.25 642 ILE A O 1
ATOM 5132 N N . THR A 1 643 ? -9.492 6.414 -10.836 1 96.56 643 THR A N 1
ATOM 5133 C CA . THR A 1 643 ? -8.828 7.285 -9.867 1 96.56 643 THR A CA 1
ATOM 5134 C C . THR A 1 643 ? -7.855 6.488 -9 1 96.56 643 THR A C 1
ATOM 5136 O O . THR A 1 643 ? -6.742 6.941 -8.734 1 96.56 643 THR A O 1
ATOM 5139 N N . VAL A 1 644 ? -8.227 5.34 -8.656 1 93.44 644 VAL A N 1
ATOM 5140 C CA . VAL A 1 644 ? -7.367 4.496 -7.832 1 93.44 644 VAL A CA 1
ATOM 5141 C C . VAL A 1 644 ? -6.172 4.027 -8.656 1 93.44 644 VAL A C 1
ATOM 5143 O O . VAL A 1 644 ? -5.047 3.969 -8.156 1 93.44 644 VAL A O 1
ATOM 5146 N N . LEU A 1 645 ? -6.355 3.688 -9.906 1 90.88 645 LEU A N 1
ATOM 5147 C CA . LEU A 1 645 ? -5.25 3.314 -10.781 1 90.88 645 LEU A CA 1
ATOM 5148 C C . LEU A 1 645 ? -4.277 4.473 -10.961 1 90.88 645 LEU A C 1
ATOM 5150 O O . LEU A 1 645 ? -3.061 4.273 -10.969 1 90.88 645 LEU A O 1
ATOM 5154 N N . PHE A 1 646 ? -4.852 5.617 -11.07 1 94.94 646 PHE A N 1
ATOM 5155 C CA . PHE A 1 646 ? -4.023 6.812 -11.164 1 94.94 646 PHE A CA 1
ATOM 5156 C C . PHE A 1 646 ? -3.211 7.004 -9.883 1 94.94 646 PHE A C 1
ATOM 5158 O O . PHE A 1 646 ? -2.023 7.328 -9.938 1 94.94 646 PHE A O 1
ATOM 5165 N N . TYR A 1 647 ? -3.838 6.824 -8.789 1 95.44 647 TYR A N 1
ATOM 5166 C CA . TYR A 1 647 ? -3.184 6.938 -7.488 1 95.44 647 TYR A CA 1
ATOM 5167 C C . TYR A 1 647 ? -1.991 5.996 -7.395 1 95.44 647 TYR A C 1
ATOM 5169 O O . TYR A 1 647 ? -0.894 6.406 -7.016 1 95.44 647 TYR A O 1
ATOM 5177 N N . PHE A 1 648 ? -2.146 4.809 -7.812 1 91.31 648 PHE A N 1
ATOM 5178 C CA . PHE A 1 648 ? -1.08 3.82 -7.715 1 91.31 648 PHE A CA 1
ATOM 5179 C C . PHE A 1 648 ? 0.018 4.105 -8.734 1 91.31 648 PHE A C 1
ATOM 5181 O O . PHE A 1 648 ? 1.195 3.852 -8.469 1 91.31 648 PHE A O 1
ATOM 5188 N N . PHE A 1 649 ? -0.395 4.586 -9.828 1 92.06 649 PHE A N 1
ATOM 5189 C CA . PHE A 1 649 ? 0.591 4.996 -10.82 1 92.06 649 PHE A CA 1
ATOM 5190 C C . PHE A 1 649 ? 1.529 6.051 -10.25 1 92.06 649 PHE A C 1
ATOM 5192 O O . PHE A 1 649 ? 2.748 5.957 -10.406 1 92.06 649 PHE A O 1
ATOM 5199 N N . ILE A 1 650 ? 0.95 6.996 -9.57 1 94.19 650 ILE A N 1
ATOM 5200 C CA . ILE A 1 650 ? 1.749 8.062 -8.984 1 94.19 650 ILE A CA 1
ATOM 5201 C C . ILE A 1 650 ? 2.613 7.508 -7.859 1 94.19 650 ILE A C 1
ATOM 5203 O O . ILE A 1 650 ? 3.797 7.836 -7.754 1 94.19 650 ILE A O 1
ATOM 5207 N N . LEU A 1 651 ? 2.082 6.668 -7.027 1 93.12 651 LEU A N 1
ATOM 5208 C CA . LEU A 1 651 ? 2.828 6.082 -5.918 1 93.12 651 LEU A CA 1
ATOM 5209 C C . LEU A 1 651 ? 4.023 5.285 -6.43 1 93.12 651 LEU A C 1
ATOM 5211 O O . LEU A 1 651 ? 5.109 5.34 -5.844 1 93.12 651 LEU A O 1
ATOM 5215 N N . GLN A 1 652 ? 3.82 4.645 -7.508 1 89.06 652 GLN A N 1
ATOM 5216 C CA . GLN A 1 652 ? 4.852 3.752 -8.031 1 89.06 652 GLN A CA 1
ATOM 5217 C C . GLN A 1 652 ? 6.016 4.543 -8.617 1 89.06 652 GLN A C 1
ATOM 5219 O O . GLN A 1 652 ? 7.176 4.145 -8.484 1 89.06 652 GLN A O 1
ATOM 5224 N N . HIS A 1 653 ? 5.754 5.699 -9.148 1 90.44 653 HIS A N 1
ATOM 5225 C CA . HIS A 1 653 ? 6.801 6.34 -9.938 1 90.44 653 HIS A CA 1
ATOM 5226 C C . HIS A 1 653 ? 7.293 7.617 -9.266 1 90.44 653 HIS A C 1
ATOM 5228 O O . HIS A 1 653 ? 8.43 8.039 -9.484 1 90.44 653 HIS A O 1
ATOM 5234 N N . TYR A 1 654 ? 6.465 8.172 -8.414 1 93.69 654 TYR A N 1
ATOM 5235 C CA . TYR A 1 654 ? 6.84 9.516 -7.965 1 93.69 654 TYR A CA 1
ATOM 5236 C C . TYR A 1 654 ? 7.18 9.516 -6.48 1 93.69 654 TYR A C 1
ATOM 5238 O O . TYR A 1 654 ? 7.816 10.445 -5.984 1 93.69 654 TYR A O 1
ATOM 5246 N N . ILE A 1 655 ? 6.863 8.531 -5.711 1 92.25 655 ILE A N 1
ATOM 5247 C CA . ILE A 1 655 ? 7.09 8.539 -4.27 1 92.25 655 ILE A CA 1
ATOM 5248 C C . ILE A 1 655 ? 8.578 8.328 -3.98 1 92.25 655 ILE A C 1
ATOM 5250 O O . ILE A 1 655 ? 9.148 9.008 -3.127 1 92.25 655 ILE A O 1
ATOM 5254 N N . ARG A 1 656 ? 9.211 7.488 -4.684 1 89.75 656 ARG A N 1
ATOM 5255 C CA . ARG A 1 656 ? 10.617 7.172 -4.426 1 89.75 656 ARG A CA 1
ATOM 5256 C C . ARG A 1 656 ? 11.508 8.375 -4.695 1 89.75 656 ARG A C 1
ATOM 5258 O O . ARG A 1 656 ? 12.32 8.758 -3.846 1 89.75 656 ARG A O 1
ATOM 5265 N N . PRO A 1 657 ? 11.312 8.992 -5.855 1 90.44 657 PRO A N 1
ATOM 5266 C CA . PRO A 1 657 ? 12.125 10.188 -6.094 1 90.44 657 PRO A CA 1
ATOM 5267 C C . PRO A 1 657 ? 11.805 11.32 -5.113 1 90.44 657 PRO A C 1
ATOM 5269 O O . PRO A 1 657 ? 12.625 12.227 -4.926 1 90.44 657 PRO A O 1
ATOM 5272 N N . ALA A 1 658 ? 10.664 11.289 -4.566 1 93.19 658 ALA A N 1
ATOM 5273 C CA . ALA A 1 658 ? 10.297 12.305 -3.582 1 93.19 658 ALA A CA 1
ATOM 5274 C C . ALA A 1 658 ? 10.992 12.047 -2.246 1 93.19 658 ALA A C 1
ATOM 5276 O O . ALA A 1 658 ? 11.297 12.977 -1.502 1 93.19 658 ALA A O 1
ATOM 5277 N N . GLU A 1 659 ? 11.281 10.812 -1.982 1 91.38 659 GLU A N 1
ATOM 5278 C CA . GLU A 1 659 ? 11.82 10.438 -0.678 1 91.38 659 GLU A CA 1
ATOM 5279 C C . GLU A 1 659 ? 13.344 10.438 -0.691 1 91.38 659 GLU A C 1
ATOM 5281 O O . GLU A 1 659 ? 13.984 10.609 0.351 1 91.38 659 GLU A O 1
ATOM 5286 N N . ASN A 1 660 ? 13.875 10.281 -1.907 1 90.38 660 ASN A N 1
ATOM 5287 C CA . ASN A 1 660 ? 15.32 10.086 -1.966 1 90.38 660 ASN A CA 1
ATOM 5288 C C . ASN A 1 660 ? 15.961 10.977 -3.027 1 90.38 660 ASN A C 1
ATOM 5290 O O . ASN A 1 660 ? 15.344 11.266 -4.055 1 90.38 660 ASN A O 1
ATOM 5294 N N . LEU A 1 661 ? 17.156 11.375 -2.695 1 91.31 661 LEU A N 1
ATOM 5295 C CA . LEU A 1 661 ? 17.969 12.078 -3.682 1 91.31 661 LEU A CA 1
ATOM 5296 C C . LEU A 1 661 ? 18.5 11.109 -4.73 1 91.31 661 LEU A C 1
ATOM 5298 O O . LEU A 1 661 ? 18.953 10.016 -4.395 1 91.31 661 LEU A O 1
ATOM 5302 N N . SER A 1 662 ? 18.375 11.461 -5.977 1 89.94 662 SER A N 1
ATOM 5303 C CA . SER A 1 662 ? 18.922 10.641 -7.051 1 89.94 662 SER A CA 1
ATOM 5304 C C . SER A 1 662 ? 20.453 10.688 -7.066 1 89.94 662 SER A C 1
ATOM 5306 O O . SER A 1 662 ? 21.047 11.688 -6.664 1 89.94 662 SER A O 1
ATOM 5308 N N . LEU A 1 663 ? 21.031 9.625 -7.48 1 89.94 663 LEU A N 1
ATOM 5309 C CA . LEU A 1 663 ? 22.484 9.555 -7.539 1 89.94 663 LEU A CA 1
ATOM 5310 C C . LEU A 1 663 ? 23.031 10.539 -8.562 1 89.94 663 LEU A C 1
ATOM 5312 O O . LEU A 1 663 ? 24.125 11.102 -8.375 1 89.94 663 LEU A O 1
ATOM 5316 N N . SER A 1 664 ? 22.312 10.742 -9.586 1 87.88 664 SER A N 1
ATOM 5317 C CA . SER A 1 664 ? 22.734 11.695 -10.602 1 87.88 664 SER A CA 1
ATOM 5318 C C . SER A 1 664 ? 22.797 13.109 -10.031 1 87.88 664 SER A C 1
ATOM 5320 O O . SER A 1 664 ? 23.688 13.883 -10.367 1 87.88 664 SER A O 1
ATOM 5322 N N . ALA A 1 665 ? 21.891 13.414 -9.203 1 85.62 665 ALA A N 1
ATOM 5323 C CA . ALA A 1 665 ? 21.859 14.734 -8.578 1 85.62 665 ALA A CA 1
ATOM 5324 C C . ALA A 1 665 ? 22.953 14.867 -7.523 1 85.62 665 ALA A C 1
ATOM 5326 O O . ALA A 1 665 ? 23.469 15.961 -7.293 1 85.62 665 ALA A O 1
ATOM 5327 N N . ALA A 1 666 ? 23.344 13.766 -6.941 1 84.5 666 ALA A N 1
ATOM 5328 C CA . ALA A 1 666 ? 24.344 13.773 -5.887 1 84.5 666 ALA A CA 1
ATOM 5329 C C . ALA A 1 666 ? 25.75 13.852 -6.477 1 84.5 666 ALA A C 1
ATOM 5331 O O . ALA A 1 666 ? 26.688 14.336 -5.824 1 84.5 666 ALA A O 1
ATOM 5332 N N . HIS A 1 667 ? 26.078 13.203 -7.582 1 78.94 667 HIS A N 1
ATOM 5333 C CA . HIS A 1 667 ? 27.406 13.086 -8.172 1 78.94 667 HIS A CA 1
ATOM 5334 C C . HIS A 1 667 ? 27.984 14.461 -8.492 1 78.94 667 HIS A C 1
ATOM 5336 O O . HIS A 1 667 ? 29.188 14.68 -8.336 1 78.94 667 HIS A O 1
ATOM 5342 N N . GLY A 1 668 ? 27.172 15.422 -8.766 1 69.38 668 GLY A N 1
ATOM 5343 C CA . GLY A 1 668 ? 27.703 16.719 -9.172 1 69.38 668 GLY A CA 1
ATOM 5344 C C . GLY A 1 668 ? 27.969 17.641 -8 1 69.38 668 GLY A C 1
ATOM 5345 O O . GLY A 1 668 ? 28.562 18.703 -8.172 1 69.38 668 GLY A O 1
ATOM 5346 N N . LEU A 1 669 ? 27.906 17.016 -6.836 1 78.44 669 LEU A N 1
ATOM 5347 C CA . LEU A 1 669 ? 28.031 17.906 -5.688 1 78.44 669 LEU A CA 1
ATOM 5348 C C . LEU A 1 669 ? 29.406 17.781 -5.047 1 78.44 669 LEU A C 1
ATOM 5350 O O . LEU A 1 669 ? 29.953 16.688 -4.977 1 78.44 669 LEU A O 1
ATOM 5354 N N . GLU A 1 670 ? 29.984 18.875 -4.793 1 78.06 670 GLU A N 1
ATOM 5355 C CA . GLU A 1 670 ? 31.281 18.906 -4.121 1 78.06 670 GLU A CA 1
ATOM 5356 C C . GLU A 1 670 ? 31.156 18.438 -2.672 1 78.06 670 GLU A C 1
ATOM 5358 O O . GLU A 1 670 ? 30.141 18.672 -2.023 1 78.06 670 GLU A O 1
ATOM 5363 N N . ASN A 1 671 ? 32.125 17.672 -2.256 1 82.69 671 ASN A N 1
ATOM 5364 C CA . ASN A 1 671 ? 32.156 17.266 -0.855 1 82.69 671 ASN A CA 1
ATOM 5365 C C . ASN A 1 671 ? 32.312 18.469 0.074 1 82.69 671 ASN A C 1
ATOM 5367 O O . ASN A 1 671 ? 33.031 19.422 -0.243 1 82.69 671 ASN A O 1
ATOM 5371 N N . PRO A 1 672 ? 31.578 18.438 1.098 1 87.31 672 PRO A N 1
ATOM 5372 C CA . PRO A 1 672 ? 31.672 19.562 2.037 1 87.31 672 PRO A CA 1
ATOM 5373 C C . PRO A 1 672 ? 33.031 19.625 2.734 1 87.31 672 PRO A C 1
ATOM 5375 O O . PRO A 1 672 ? 33.781 18.656 2.725 1 87.31 672 PRO A O 1
ATOM 5378 N N . ALA A 1 673 ? 33.281 20.781 3.346 1 88.25 673 ALA A N 1
ATOM 5379 C CA . ALA A 1 673 ? 34.5 20.969 4.117 1 88.25 673 ALA A CA 1
ATOM 5380 C C . ALA A 1 673 ? 34.531 20.031 5.324 1 88.25 673 ALA A C 1
ATOM 5382 O O . ALA A 1 673 ? 33.5 19.812 5.977 1 88.25 673 ALA A O 1
ATOM 5383 N N . PRO A 1 674 ? 35.625 19.422 5.531 1 89.44 674 PRO A N 1
ATOM 5384 C CA . PRO A 1 674 ? 35.75 18.469 6.645 1 89.44 674 PRO A CA 1
ATOM 5385 C C . PRO A 1 674 ? 35.312 19.078 7.98 1 89.44 674 PRO A C 1
ATOM 5387 O O . PRO A 1 674 ? 34.719 18.391 8.805 1 89.44 674 PRO A O 1
ATOM 5390 N N . ASN A 1 675 ? 35.594 20.281 8.156 1 90.31 675 ASN A N 1
ATOM 5391 C CA . ASN A 1 675 ? 35.219 20.922 9.414 1 90.31 675 ASN A CA 1
ATOM 5392 C C . ASN A 1 675 ? 33.688 21.031 9.555 1 90.31 675 ASN A C 1
ATOM 5394 O O . ASN A 1 675 ? 33.156 20.891 10.656 1 90.31 675 ASN A O 1
ATOM 5398 N N . PHE A 1 676 ? 33.156 21.203 8.461 1 91.06 676 PHE A N 1
ATOM 5399 C CA . PHE A 1 676 ? 31.703 21.312 8.461 1 91.06 676 PHE A CA 1
ATOM 5400 C C . PHE A 1 676 ? 31.062 20 8.891 1 91.06 676 PHE A C 1
ATOM 5402 O O . PHE A 1 676 ? 30.156 19.984 9.734 1 91.06 676 PHE A O 1
ATOM 5409 N N . ILE A 1 677 ? 31.531 18.984 8.367 1 92.62 677 ILE A N 1
ATOM 5410 C CA . ILE A 1 677 ? 30.953 17.672 8.641 1 92.62 677 ILE A CA 1
ATOM 5411 C C . ILE A 1 677 ? 31.25 17.266 10.078 1 92.62 677 ILE A C 1
ATOM 5413 O O . ILE A 1 677 ? 30.422 16.609 10.727 1 92.62 677 ILE A O 1
ATOM 5417 N N . GLN A 1 678 ? 32.375 17.641 10.57 1 92.31 678 GLN A N 1
ATOM 5418 C CA . GLN A 1 678 ? 32.719 17.359 11.961 1 92.31 678 GLN A CA 1
ATOM 5419 C C . GLN A 1 678 ? 31.797 18.109 12.914 1 92.31 678 GLN A C 1
ATOM 5421 O O . GLN A 1 678 ? 31.391 17.562 13.953 1 92.31 678 GLN A O 1
ATOM 5426 N N . ASP A 1 679 ? 31.5 19.281 12.531 1 91.44 679 ASP A N 1
ATOM 5427 C CA . ASP A 1 679 ? 30.609 20.078 13.344 1 91.44 679 ASP A CA 1
ATOM 5428 C C . ASP A 1 679 ? 29.203 19.484 13.367 1 91.44 679 ASP A C 1
ATOM 5430 O O . ASP A 1 679 ? 28.5 19.547 14.383 1 91.44 679 ASP A O 1
ATOM 5434 N N . VAL A 1 680 ? 28.859 18.953 12.25 1 92.44 680 VAL A N 1
ATOM 5435 C CA . VAL A 1 680 ? 27.562 18.312 12.172 1 92.44 680 VAL A CA 1
ATOM 5436 C C . VAL A 1 680 ? 27.516 17.109 13.125 1 92.44 680 VAL A C 1
ATOM 5438 O O . VAL A 1 680 ? 26.547 16.938 13.867 1 92.44 680 VAL A O 1
ATOM 5441 N N . ALA A 1 681 ? 28.484 16.391 13.164 1 93.25 681 ALA A N 1
ATOM 5442 C CA . ALA A 1 681 ? 28.547 15.227 14.047 1 93.25 681 ALA A CA 1
ATOM 5443 C C . ALA A 1 681 ? 28.5 15.656 15.508 1 93.25 681 ALA A C 1
ATOM 5445 O O . ALA A 1 681 ? 27.797 15.039 16.312 1 93.25 681 ALA A O 1
ATOM 5446 N N . LYS A 1 682 ? 29.141 16.719 15.789 1 91.62 682 LYS A N 1
ATOM 5447 C CA . LYS A 1 682 ? 29.203 17.219 17.156 1 91.62 682 LYS A CA 1
ATOM 5448 C C . LYS A 1 682 ? 27.859 17.766 17.609 1 91.62 682 LYS A C 1
ATOM 5450 O O . LYS A 1 682 ? 27.531 17.75 18.797 1 91.62 682 LYS A O 1
ATOM 5455 N N . SER A 1 683 ? 27.172 18.219 16.641 1 91.69 683 SER A N 1
ATOM 5456 C CA . SER A 1 683 ? 25.891 18.828 16.969 1 91.69 683 SER A CA 1
ATOM 5457 C C . SER A 1 683 ? 24.906 17.797 17.531 1 91.69 683 SER A C 1
ATOM 5459 O O . SER A 1 683 ? 23.953 18.156 18.219 1 91.69 683 SER A O 1
ATOM 5461 N N . TYR A 1 684 ? 25.125 16.562 17.297 1 92.31 684 TYR A N 1
ATOM 5462 C CA . TYR A 1 684 ? 24.219 15.523 17.781 1 92.31 684 TYR A CA 1
ATOM 5463 C C . TYR A 1 684 ? 24.594 15.102 19.203 1 92.31 684 TYR A C 1
ATOM 5465 O O . TYR A 1 684 ? 23.828 14.383 19.859 1 92.31 684 TYR A O 1
ATOM 5473 N N . THR A 1 685 ? 25.734 15.609 19.656 1 88.81 685 THR A N 1
ATOM 5474 C CA . THR A 1 685 ? 26.109 15.398 21.047 1 88.81 685 THR A CA 1
ATOM 5475 C C . THR A 1 685 ? 25.562 16.516 21.938 1 88.81 685 THR A C 1
ATOM 5477 O O . THR A 1 685 ? 26.125 17.609 21.984 1 88.81 685 THR A O 1
ATOM 5480 N N . ARG A 1 686 ? 24.594 16.328 22.641 1 82.44 686 ARG A N 1
ATOM 5481 C CA . ARG A 1 686 ? 23.812 17.344 23.328 1 82.44 686 ARG A CA 1
ATOM 5482 C C . ARG A 1 686 ? 24.562 17.891 24.531 1 82.44 686 ARG A C 1
ATOM 5484 O O . ARG A 1 686 ? 24.375 19.031 24.922 1 82.44 686 ARG A O 1
ATOM 5491 N N . THR A 1 687 ? 25.438 17.172 25.203 1 76.38 687 THR A N 1
ATOM 5492 C CA . THR A 1 687 ? 26.094 17.609 26.438 1 76.38 687 THR A CA 1
ATOM 5493 C C . THR A 1 687 ? 27.234 18.578 26.125 1 76.38 687 THR A C 1
ATOM 5495 O O . THR A 1 687 ? 27.656 19.344 27 1 76.38 687 THR A O 1
ATOM 5498 N N . GLN A 1 688 ? 27.719 18.609 24.953 1 64.5 688 GLN A N 1
ATOM 5499 C CA . GLN A 1 688 ? 28.844 19.469 24.656 1 64.5 688 GLN A CA 1
ATOM 5500 C C . GLN A 1 688 ? 28.391 20.906 24.391 1 64.5 688 GLN A C 1
ATOM 5502 O O . GLN A 1 688 ? 29.188 21.844 24.547 1 64.5 688 GLN A O 1
ATOM 5507 N N . GLY A 1 689 ? 27.219 21.281 24.141 1 54.12 689 GLY A N 1
ATOM 5508 C CA . GLY A 1 689 ? 26.844 22.625 23.719 1 54.12 689 GLY A CA 1
ATOM 5509 C C . GLY A 1 689 ? 26.203 23.453 24.812 1 54.12 689 GLY A C 1
ATOM 5510 O O . GLY A 1 689 ? 25.5 24.438 24.531 1 54.12 689 GLY A O 1
ATOM 5511 N N . VAL A 1 690 ? 26.156 23.016 25.984 1 48.62 690 VAL A N 1
ATOM 5512 C CA . VAL A 1 690 ? 25.5 23.891 26.953 1 48.62 690 VAL A CA 1
ATOM 5513 C C . VAL A 1 690 ? 26.406 25.078 27.297 1 48.62 690 VAL A C 1
ATOM 5515 O O . VAL A 1 690 ? 27.547 24.891 27.719 1 48.62 690 VAL A O 1
ATOM 5518 N N . PRO A 1 691 ? 26.188 26.172 26.641 1 45.5 691 PRO A N 1
ATOM 5519 C CA . PRO A 1 691 ? 27 27.328 27.031 1 45.5 691 PRO A CA 1
ATOM 5520 C C . PRO A 1 691 ? 27.094 27.5 28.547 1 45.5 691 PRO A C 1
ATOM 5522 O O . PRO A 1 691 ? 26.125 27.266 29.266 1 45.5 691 PRO A O 1
ATOM 5525 N N . ALA A 1 692 ? 28.234 27.375 29.141 1 37.53 692 ALA A N 1
ATOM 5526 C CA . ALA A 1 692 ? 28.453 27.734 30.531 1 37.53 692 ALA A CA 1
ATOM 5527 C C . ALA A 1 692 ? 27.766 29.062 30.875 1 37.53 692 ALA A C 1
ATOM 5529 O O . ALA A 1 692 ? 27.641 29.938 30.016 1 37.53 692 ALA A O 1
ATOM 5530 N N . PRO A 1 693 ? 27.047 29.125 31.938 1 36 693 PRO A N 1
ATOM 5531 C CA . PRO A 1 693 ? 26.531 30.438 32.344 1 36 693 PRO A CA 1
ATOM 5532 C C . PRO A 1 693 ? 27.609 31.531 32.312 1 36 693 PRO A C 1
ATOM 5534 O O . PRO A 1 693 ? 28.719 31.312 32.812 1 36 693 PRO A O 1
ATOM 5537 N N . VAL A 1 694 ? 27.672 32.406 31.266 1 34.75 694 VAL A N 1
ATOM 5538 C CA . VAL A 1 694 ? 28.5 33.594 31.438 1 34.75 694 VAL A CA 1
ATOM 5539 C C . VAL A 1 694 ? 28.188 34.25 32.781 1 34.75 694 VAL A C 1
ATOM 5541 O O . VAL A 1 694 ? 27.047 34.688 33 1 34.75 694 VAL A O 1
ATOM 5544 N N . LEU A 1 695 ? 28.75 33.969 33.906 1 30.61 695 LEU A N 1
ATOM 5545 C CA . LEU A 1 695 ? 28.672 34.906 35.031 1 30.61 695 LEU A CA 1
ATOM 5546 C C . LEU A 1 695 ? 28.797 36.344 34.562 1 30.61 695 LEU A C 1
ATOM 5548 O O . LEU A 1 695 ? 29.547 36.656 33.625 1 30.61 695 LEU A O 1
ATOM 5552 N N . GLU A 1 696 ? 27.812 37.25 34.812 1 29.44 696 GLU A N 1
ATOM 5553 C CA . GLU A 1 696 ? 27.719 38.688 34.594 1 29.44 696 GLU A CA 1
ATOM 5554 C C . GLU A 1 696 ? 29.062 39.375 34.844 1 29.44 696 GLU A C 1
ATOM 5556 O O . GLU A 1 696 ? 29.297 39.906 35.938 1 29.44 696 GLU A O 1
ATOM 5561 N N . THR A 1 697 ? 30.297 39 34.75 1 30.84 697 THR A N 1
ATOM 5562 C CA . THR A 1 697 ? 31.141 40.188 34.969 1 30.84 697 THR A CA 1
ATOM 5563 C C . THR A 1 697 ? 30.656 41.344 34.125 1 30.84 697 THR A C 1
ATOM 5565 O O . THR A 1 697 ? 29.906 41.188 33.156 1 30.84 697 THR A O 1
ATOM 5568 N N . ALA A 1 698 ? 31.312 42.812 34.281 1 30.52 698 ALA A N 1
ATOM 5569 C CA . ALA A 1 698 ? 30.984 44.094 33.688 1 30.52 698 ALA A CA 1
ATOM 5570 C C . ALA A 1 698 ? 30.656 43.969 32.219 1 30.52 698 ALA A C 1
ATOM 5572 O O . ALA A 1 698 ? 31.031 42.969 31.578 1 30.52 698 ALA A O 1
ATOM 5573 N N . PRO A 1 699 ? 30.031 45.062 31.516 1 28 699 PRO A N 1
ATOM 5574 C CA . PRO A 1 699 ? 29.672 45.344 30.125 1 28 699 PRO A CA 1
ATOM 5575 C C . PRO A 1 699 ? 30.734 44.906 29.141 1 28 699 PRO A C 1
ATOM 5577 O O . PRO A 1 699 ? 31.734 45.594 28.953 1 28 699 PRO A O 1
ATOM 5580 N N . ALA A 1 700 ? 31.531 43.875 29.328 1 26.66 700 ALA A N 1
ATOM 5581 C CA . ALA A 1 700 ? 32.531 43.812 28.266 1 26.66 700 ALA A CA 1
ATOM 5582 C C . ALA A 1 700 ? 31.859 43.844 26.891 1 26.66 700 ALA A C 1
ATOM 5584 O O . ALA A 1 700 ? 30.719 43.406 26.75 1 26.66 700 ALA A O 1
ATOM 5585 N N . GLU A 1 701 ? 32.438 44.594 25.797 1 25.22 701 GLU A N 1
ATOM 5586 C CA . GLU A 1 701 ? 32.125 44.844 24.391 1 25.22 701 GLU A CA 1
ATOM 5587 C C . GLU A 1 701 ? 31.812 43.531 23.672 1 25.22 701 GLU A C 1
ATOM 5589 O O . GLU A 1 701 ? 32.562 42.562 23.75 1 25.22 701 GLU A O 1
ATOM 5594 N N . VAL A 1 702 ? 30.578 43.156 23.688 1 26.52 702 VAL A N 1
ATOM 5595 C CA . VAL A 1 702 ? 30.031 42.125 22.844 1 26.52 702 VAL A CA 1
ATOM 5596 C C . VAL A 1 702 ? 30.734 42.125 21.484 1 26.52 702 VAL A C 1
ATOM 5598 O O . VAL A 1 702 ? 30.594 43.094 20.719 1 26.52 702 VAL A O 1
ATOM 5601 N N . ASP A 1 703 ? 31.969 41.719 21.359 1 22.48 703 ASP A N 1
ATOM 5602 C CA . ASP A 1 703 ? 32.531 41.5 20.031 1 22.48 703 ASP A CA 1
ATOM 5603 C C . ASP A 1 703 ? 31.562 40.688 19.156 1 22.48 703 ASP A C 1
ATOM 5605 O O . ASP A 1 703 ? 31.016 39.688 19.594 1 22.48 703 ASP A O 1
ATOM 5609 N N . GLN A 1 704 ? 30.859 41.344 18.109 1 22.77 704 GLN A N 1
ATOM 5610 C CA . GLN A 1 704 ? 29.953 41.094 16.984 1 22.77 704 GLN A CA 1
ATOM 5611 C C . GLN A 1 704 ? 30.328 39.844 16.234 1 22.77 704 GLN A C 1
ATOM 5613 O O . GLN A 1 704 ? 29.719 39.5 15.219 1 22.77 704 GLN A O 1
ATOM 5618 N N . THR A 1 705 ? 31.484 39.188 16.484 1 24.61 705 THR A N 1
ATOM 5619 C CA . THR A 1 705 ? 32 38.312 15.422 1 24.61 705 THR A CA 1
ATOM 5620 C C . THR A 1 705 ? 31.219 37 15.367 1 24.61 705 THR A C 1
ATOM 5622 O O . THR A 1 705 ? 31.516 36.125 14.547 1 24.61 705 THR A O 1
ATOM 5625 N N . VAL A 1 706 ? 30.438 36.688 16.297 1 27.16 706 VAL A N 1
ATOM 5626 C CA . VAL A 1 706 ? 30.031 35.312 16.219 1 27.16 706 VAL A CA 1
ATOM 5627 C C . VAL A 1 706 ? 29.016 35.125 15.094 1 27.16 706 VAL A C 1
ATOM 5629 O O . VAL A 1 706 ? 28.531 34 14.844 1 27.16 706 VAL A O 1
ATOM 5632 N N . GLY A 1 707 ? 28.344 36.281 14.609 1 24.16 707 GLY A N 1
ATOM 5633 C CA . GLY A 1 707 ? 27.359 36.062 13.562 1 24.16 707 GLY A CA 1
ATOM 5634 C C . GLY A 1 707 ? 27.922 35.344 12.352 1 24.16 707 GLY A C 1
ATOM 5635 O O . GLY A 1 707 ? 27.172 34.719 11.586 1 24.16 707 GLY A O 1
ATOM 5636 N N . THR A 1 708 ? 29.125 35.781 11.875 1 25.59 708 THR A N 1
ATOM 5637 C CA . THR A 1 708 ? 29.609 35.562 10.516 1 25.59 708 THR A CA 1
ATOM 5638 C C . THR A 1 708 ? 29.969 34.094 10.289 1 25.59 708 THR A C 1
ATOM 5640 O O . THR A 1 708 ? 30.188 33.656 9.156 1 25.59 708 THR A O 1
ATOM 5643 N N . GLU A 1 709 ? 30.297 33.344 11.344 1 26.14 709 GLU A N 1
ATOM 5644 C CA . GLU A 1 709 ? 31.016 32.156 10.914 1 26.14 709 GLU A CA 1
ATOM 5645 C C . GLU A 1 709 ? 30.078 31.156 10.258 1 26.14 709 GLU A C 1
ATOM 5647 O O . GLU A 1 709 ? 30.469 30.438 9.336 1 26.14 709 GLU A O 1
ATOM 5652 N N . LEU A 1 710 ? 28.891 30.969 10.812 1 25.84 710 LEU A N 1
ATOM 5653 C CA . LEU A 1 710 ? 28.297 29.781 10.211 1 25.84 710 LEU A CA 1
ATOM 5654 C C . LEU A 1 710 ? 27.766 30.078 8.812 1 25.84 710 LEU A C 1
ATOM 5656 O O . LEU A 1 710 ? 27.344 29.172 8.094 1 25.84 710 LEU A O 1
ATOM 5660 N N . GLU A 1 711 ? 27.453 31.406 8.484 1 25.09 711 GLU A N 1
ATOM 5661 C CA . GLU A 1 711 ? 26.922 31.656 7.148 1 25.09 711 GLU A CA 1
ATOM 5662 C C . GLU A 1 711 ? 28 31.438 6.086 1 25.09 711 GLU A C 1
ATOM 5664 O O . GLU A 1 711 ? 27.688 31.281 4.902 1 25.09 711 GLU A O 1
ATOM 5669 N N . SER A 1 712 ? 29.25 31.828 6.391 1 25.84 712 SER A N 1
ATOM 5670 C CA . SER A 1 712 ? 30.188 31.984 5.285 1 25.84 712 SER A CA 1
ATOM 5671 C C . SER A 1 712 ? 30.359 30.688 4.527 1 25.84 712 SER A C 1
ATOM 5673 O O . SER A 1 712 ? 30.891 30.672 3.412 1 25.84 712 SER A O 1
ATOM 5675 N N . SER A 1 713 ? 30.453 29.594 5.199 1 23.89 713 SER A N 1
ATOM 5676 C CA . SER A 1 713 ? 31.094 28.578 4.371 1 23.89 713 SER A CA 1
ATOM 5677 C C . SER A 1 713 ? 30.141 28.062 3.297 1 23.89 713 SER A C 1
ATOM 5679 O O . SER A 1 713 ? 29.641 26.938 3.387 1 23.89 713 SER A O 1
ATOM 5681 N N . LEU A 1 714 ? 29.141 28.906 2.92 1 24.55 714 LEU A N 1
ATOM 5682 C CA . LEU A 1 714 ? 28.469 28.438 1.719 1 24.55 714 LEU A CA 1
ATOM 5683 C C . LEU A 1 714 ? 29.453 28.188 0.587 1 24.55 714 LEU A C 1
ATOM 5685 O O . LEU A 1 714 ? 30.359 29 0.359 1 24.55 714 LEU A O 1
ATOM 5689 N N . PRO A 1 715 ? 29.672 26.984 0.14 1 25.5 715 PRO A N 1
ATOM 5690 C CA . PRO A 1 715 ? 30.656 26.688 -0.899 1 25.5 715 PRO A CA 1
ATOM 5691 C C . PRO A 1 715 ? 30.625 27.703 -2.045 1 25.5 715 PRO A C 1
ATOM 5693 O O . PRO A 1 715 ? 29.656 28.453 -2.184 1 25.5 715 PRO A O 1
ATOM 5696 N N . LEU A 1 716 ? 31.688 27.609 -3.156 1 22.47 716 LEU A N 1
ATOM 5697 C CA . LEU A 1 716 ? 32.312 28.297 -4.289 1 22.47 716 LEU A CA 1
ATOM 5698 C C . LEU A 1 716 ? 31.266 28.625 -5.352 1 22.47 716 LEU A C 1
ATOM 5700 O O . LEU A 1 716 ? 30.312 27.875 -5.555 1 22.47 716 LEU A O 1
ATOM 5704 N N . THR A 1 717 ? 31.125 29.984 -5.664 1 22.03 717 THR A N 1
ATOM 5705 C CA . THR A 1 717 ? 30.609 30.719 -6.812 1 22.03 717 THR A CA 1
ATOM 5706 C C . THR A 1 717 ? 31.062 30.078 -8.117 1 22.03 717 THR A C 1
ATOM 5708 O O . THR A 1 717 ? 32.25 29.844 -8.312 1 22.03 717 THR A O 1
ATOM 5711 N N . ALA A 1 718 ? 30.219 29.266 -8.812 1 24.58 718 ALA A N 1
ATOM 5712 C CA . ALA A 1 718 ? 30.578 28.906 -10.188 1 24.58 718 ALA A CA 1
ATOM 5713 C C . ALA A 1 718 ? 30.953 30.156 -10.992 1 24.58 718 ALA A C 1
ATOM 5715 O O . ALA A 1 718 ? 30.219 31.156 -10.977 1 24.58 718 ALA A O 1
ATOM 5716 N N . THR A 1 719 ? 32.281 30.422 -11.289 1 22.5 719 THR A N 1
ATOM 5717 C CA . THR A 1 719 ? 32.812 31.422 -12.211 1 22.5 719 THR A CA 1
ATOM 5718 C C . THR A 1 719 ? 32.156 31.281 -13.586 1 22.5 719 THR A C 1
ATOM 5720 O O . THR A 1 719 ? 32.188 30.219 -14.188 1 22.5 719 THR A O 1
ATOM 5723 N N . THR A 1 720 ? 31.094 31.984 -13.836 1 23.53 720 THR A N 1
ATOM 5724 C CA . THR A 1 720 ? 30.562 32.188 -15.188 1 23.53 720 THR A CA 1
ATOM 5725 C C . THR A 1 720 ? 31.672 32.625 -16.141 1 23.53 720 THR A C 1
ATOM 5727 O O . THR A 1 720 ? 32.281 33.656 -15.953 1 23.53 720 THR A O 1
ATOM 5730 N N . GLU A 1 721 ? 32.5 31.703 -16.688 1 20.81 721 GLU A N 1
ATOM 5731 C CA . GLU A 1 721 ? 33.281 32.125 -17.828 1 20.81 721 GLU A CA 1
ATOM 5732 C C . GLU A 1 721 ? 32.406 32.812 -18.891 1 20.81 721 GLU A C 1
ATOM 5734 O O . GLU A 1 721 ? 31.266 32.406 -19.094 1 20.81 721 GLU A O 1
ATOM 5739 N N . LYS A 1 722 ? 32.75 34.031 -19.375 1 23.89 722 LYS A N 1
ATOM 5740 C CA . LYS A 1 722 ? 32.375 34.906 -20.484 1 23.89 722 LYS A CA 1
ATOM 5741 C C . LYS A 1 722 ? 32.375 34.125 -21.797 1 23.89 722 LYS A C 1
ATOM 5743 O O . LYS A 1 722 ? 33.406 33.656 -22.25 1 23.89 722 LYS A O 1
ATOM 5748 N N . LYS A 1 723 ? 31.438 33.281 -22.109 1 25.7 723 LYS A N 1
ATOM 5749 C CA . LYS A 1 723 ? 31.438 33.125 -23.562 1 25.7 723 LYS A CA 1
ATOM 5750 C C . LYS A 1 723 ? 31.406 34.5 -24.25 1 25.7 723 LYS A C 1
ATOM 5752 O O . LYS A 1 723 ? 30.531 35.312 -23.953 1 25.7 723 LYS A O 1
ATOM 5757 N N . GLU A 1 724 ? 32.656 35.094 -24.516 1 19.72 724 GLU A N 1
ATOM 5758 C CA . GLU A 1 724 ? 32.938 36.094 -25.578 1 19.72 724 GLU A CA 1
ATOM 5759 C C . GLU A 1 724 ? 32.062 35.812 -26.797 1 19.72 724 GLU A C 1
ATOM 5761 O O . GLU A 1 724 ? 32.094 34.719 -27.359 1 19.72 724 GLU A O 1
ATOM 5766 N N . ASP A 1 725 ? 30.812 36.25 -26.766 1 20.02 725 ASP A N 1
ATOM 5767 C CA . ASP A 1 725 ? 30.266 36.562 -28.078 1 20.02 725 ASP A CA 1
ATOM 5768 C C . ASP A 1 725 ? 31.234 37.438 -28.891 1 20.02 725 ASP A C 1
ATOM 5770 O O . ASP A 1 725 ? 31.625 38.5 -28.453 1 20.02 725 ASP A O 1
ATOM 5774 N N . VAL A 1 726 ? 32.062 36.656 -29.656 1 18.61 726 VAL A N 1
ATOM 5775 C CA . VAL A 1 726 ? 32.188 37.156 -31.031 1 18.61 726 VAL A CA 1
ATOM 5776 C C . VAL A 1 726 ? 30.859 36.938 -31.766 1 18.61 726 VAL A C 1
ATOM 5778 O O . VAL A 1 726 ? 30.203 35.906 -31.578 1 18.61 726 VAL A O 1
ATOM 5781 N N . MET B 1 1 ? -58 -25.359 5.859 1 20.31 1 MET B N 1
ATOM 5782 C CA . MET B 1 1 ? -56.938 -24.953 4.961 1 20.31 1 MET B CA 1
ATOM 5783 C C . MET B 1 1 ? -55.562 -25.047 5.656 1 20.31 1 MET B C 1
ATOM 5785 O O . MET B 1 1 ? -54.562 -24.516 5.156 1 20.31 1 MET B O 1
ATOM 5789 N N . ALA B 1 2 ? -55.562 -25.469 6.992 1 24.92 2 ALA B N 1
ATOM 5790 C CA . ALA B 1 2 ? -54.594 -25.75 8.047 1 24.92 2 ALA B CA 1
ATOM 5791 C C . ALA B 1 2 ? -53.688 -26.922 7.656 1 24.92 2 ALA B C 1
ATOM 5793 O O . ALA B 1 2 ? -52.719 -27.219 8.359 1 24.92 2 ALA B O 1
ATOM 5794 N N . ASN B 1 3 ? -54.281 -27.766 6.84 1 26.28 3 ASN B N 1
ATOM 5795 C CA . ASN B 1 3 ? -53.594 -29.016 6.621 1 26.28 3 ASN B CA 1
ATOM 5796 C C . ASN B 1 3 ? -52.312 -28.828 5.789 1 26.28 3 ASN B C 1
ATOM 5798 O O . ASN B 1 3 ? -51.688 -29.797 5.402 1 26.28 3 ASN B O 1
ATOM 5802 N N . ASP B 1 4 ? -52.281 -27.719 5.031 1 27.52 4 ASP B N 1
ATOM 5803 C CA . ASP B 1 4 ? -51.219 -27.594 4.031 1 27.52 4 ASP B CA 1
ATOM 5804 C C . ASP B 1 4 ? -49.875 -27.25 4.68 1 27.52 4 ASP B C 1
ATOM 5806 O O . ASP B 1 4 ? -48.938 -26.828 3.998 1 27.52 4 ASP B O 1
ATOM 5810 N N . SER B 1 5 ? -49.875 -27.016 5.996 1 32.38 5 SER B N 1
ATOM 5811 C CA . SER B 1 5 ? -48.594 -26.672 6.621 1 32.38 5 SER B CA 1
ATOM 5812 C C . SER B 1 5 ? -47.656 -27.859 6.59 1 32.38 5 SER B C 1
ATOM 5814 O O . SER B 1 5 ? -46.5 -27.734 7.008 1 32.38 5 SER B O 1
ATOM 5816 N N . ALA B 1 6 ? -48.219 -29.078 6.578 1 34.19 6 ALA B N 1
ATOM 5817 C CA . ALA B 1 6 ? -47.438 -30.312 6.668 1 34.19 6 ALA B CA 1
ATOM 5818 C C . ALA B 1 6 ? -46.594 -30.516 5.422 1 34.19 6 ALA B C 1
ATOM 5820 O O . ALA B 1 6 ? -45.719 -31.406 5.383 1 34.19 6 ALA B O 1
ATOM 5821 N N . SER B 1 7 ? -46.969 -30.016 4.312 1 31.97 7 SER B N 1
ATOM 5822 C CA . SER B 1 7 ? -46.219 -30.25 3.072 1 31.97 7 SER B CA 1
ATOM 5823 C C . SER B 1 7 ? -44.906 -29.5 3.053 1 31.97 7 SER B C 1
ATOM 5825 O O . SER B 1 7 ? -44.094 -29.688 2.156 1 31.97 7 SER B O 1
ATOM 5827 N N . GLY B 1 8 ? -44.781 -28.391 3.793 1 34.81 8 GLY B N 1
ATOM 5828 C CA . GLY B 1 8 ? -43.531 -27.641 3.855 1 34.81 8 GLY B CA 1
ATOM 5829 C C . GLY B 1 8 ? -42.406 -28.406 4.512 1 34.81 8 GLY B C 1
ATOM 5830 O O . GLY B 1 8 ? -41.219 -28.078 4.324 1 34.81 8 GLY B O 1
ATOM 5831 N N . ASN B 1 9 ? -42.688 -29.266 5.516 1 36.66 9 ASN B N 1
ATOM 5832 C CA . ASN B 1 9 ? -41.688 -30.031 6.25 1 36.66 9 ASN B CA 1
ATOM 5833 C C . ASN B 1 9 ? -41.094 -31.141 5.387 1 36.66 9 ASN B C 1
ATOM 5835 O O . ASN B 1 9 ? -39.938 -31.516 5.57 1 36.66 9 ASN B O 1
ATOM 5839 N N . ASP B 1 10 ? -41.812 -31.797 4.574 1 37.59 10 ASP B N 1
ATOM 5840 C CA . ASP B 1 10 ? -41.312 -32.906 3.758 1 37.59 10 ASP B CA 1
ATOM 5841 C C . ASP B 1 10 ? -40.281 -32.406 2.754 1 37.59 10 ASP B C 1
ATOM 5843 O O . ASP B 1 10 ? -39.344 -33.125 2.418 1 37.59 10 ASP B O 1
ATOM 5847 N N . THR B 1 11 ? -40.406 -31.266 2.195 1 38.31 11 THR B N 1
ATOM 5848 C CA . THR B 1 11 ? -39.5 -30.734 1.2 1 38.31 11 THR B CA 1
ATOM 5849 C C . THR B 1 11 ? -38.156 -30.422 1.837 1 38.31 11 THR B C 1
ATOM 5851 O O . THR B 1 11 ? -37.094 -30.609 1.214 1 38.31 11 THR B O 1
ATOM 5854 N N . VAL B 1 12 ? -38.156 -29.969 3.047 1 43.5 12 VAL B N 1
ATOM 5855 C CA . VAL B 1 12 ? -36.875 -29.672 3.725 1 43.5 12 VAL B CA 1
ATOM 5856 C C . VAL B 1 12 ? -36.188 -30.969 4.094 1 43.5 12 VAL B C 1
ATOM 5858 O O . VAL B 1 12 ? -34.969 -31.094 3.953 1 43.5 12 VAL B O 1
ATOM 5861 N N . ASN B 1 13 ? -36.938 -31.953 4.574 1 41.31 13 ASN B N 1
ATOM 5862 C CA . ASN B 1 13 ? -36.344 -33.219 4.961 1 41.31 13 ASN B CA 1
ATOM 5863 C C . ASN B 1 13 ? -35.719 -33.969 3.764 1 41.31 13 ASN B C 1
ATOM 5865 O O . ASN B 1 13 ? -34.719 -34.625 3.889 1 41.31 13 ASN B O 1
ATOM 5869 N N . ASP B 1 14 ? -36.344 -33.906 2.695 1 44.34 14 ASP B N 1
ATOM 5870 C CA . ASP B 1 14 ? -35.875 -34.594 1.486 1 44.34 14 ASP B CA 1
ATOM 5871 C C . ASP B 1 14 ? -34.594 -33.938 0.961 1 44.34 14 ASP B C 1
ATOM 5873 O O . ASP B 1 14 ? -33.688 -34.656 0.475 1 44.34 14 ASP B O 1
ATOM 5877 N N . VAL B 1 15 ? -34.469 -32.656 1.051 1 48.31 15 VAL B N 1
ATOM 5878 C CA . VAL B 1 15 ? -33.312 -31.969 0.571 1 48.31 15 VAL B CA 1
ATOM 5879 C C . VAL B 1 15 ? -32.094 -32.344 1.425 1 48.31 15 VAL B C 1
ATOM 5881 O O . VAL B 1 15 ? -30.984 -32.5 0.907 1 48.31 15 VAL B O 1
ATOM 5884 N N . VAL B 1 16 ? -32.312 -32.562 2.773 1 49.25 16 VAL B N 1
ATOM 5885 C CA . VAL B 1 16 ? -31.25 -32.812 3.754 1 49.25 16 VAL B CA 1
ATOM 5886 C C . VAL B 1 16 ? -30.719 -34.219 3.568 1 49.25 16 VAL B C 1
ATOM 5888 O O . VAL B 1 16 ? -29.5 -34.438 3.619 1 49.25 16 VAL B O 1
ATOM 5891 N N . ALA B 1 17 ? -31.625 -35.281 3.504 1 51.09 17 ALA B N 1
ATOM 5892 C CA . ALA B 1 17 ? -31.25 -36.656 3.291 1 51.09 17 ALA B CA 1
ATOM 5893 C C . ALA B 1 17 ? -30.406 -36.812 2.021 1 51.09 17 ALA B C 1
ATOM 5895 O O . ALA B 1 17 ? -29.516 -37.656 1.954 1 51.09 17 ALA B O 1
ATOM 5896 N N . ASP B 1 18 ? -30.5 -35.719 1.343 1 68.12 18 ASP B N 1
ATOM 5897 C CA . ASP B 1 18 ? -29.891 -35.688 0.018 1 68.12 18 ASP B CA 1
ATOM 5898 C C . ASP B 1 18 ? -28.422 -35.281 0.095 1 68.12 18 ASP B C 1
ATOM 5900 O O . ASP B 1 18 ? -27.578 -35.844 -0.569 1 68.12 18 ASP B O 1
ATOM 5904 N N . GLY B 1 19 ? -27.969 -34.594 1.145 1 76.38 19 GLY B N 1
ATOM 5905 C CA . GLY B 1 19 ? -26.578 -34.188 1.246 1 76.38 19 GLY B CA 1
ATOM 5906 C C . GLY B 1 19 ? -25.656 -35.281 1.699 1 76.38 19 GLY B C 1
ATOM 5907 O O . GLY B 1 19 ? -24.547 -35.438 1.179 1 76.38 19 GLY B O 1
ATOM 5908 N N . THR B 1 20 ? -26.141 -36.125 2.568 1 81.25 20 THR B N 1
ATOM 5909 C CA . THR B 1 20 ? -25.359 -37.219 3.09 1 81.25 20 THR B CA 1
ATOM 5910 C C . THR B 1 20 ? -25.156 -38.312 2.021 1 81.25 20 THR B C 1
ATOM 5912 O O . THR B 1 20 ? 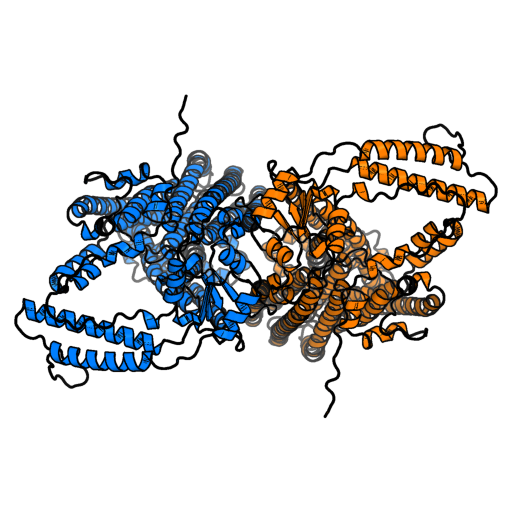-24.078 -38.875 1.908 1 81.25 20 THR B O 1
ATOM 5915 N N . SER B 1 21 ? -26.188 -38.531 1.308 1 81.19 21 SER B N 1
ATOM 5916 C CA . SER B 1 21 ? -26.078 -39.5 0.236 1 81.19 21 SER B CA 1
ATOM 5917 C C . SER B 1 21 ? -25.094 -39.062 -0.834 1 81.19 21 SER B C 1
ATOM 5919 O O . SER B 1 21 ? -24.312 -39.875 -1.358 1 81.19 21 SER B O 1
ATOM 5921 N N . LYS B 1 22 ? -25.094 -37.781 -1.112 1 84.25 22 LYS B N 1
ATOM 5922 C CA . LYS B 1 22 ? -24.125 -37.188 -2.049 1 84.25 22 LYS B CA 1
ATOM 5923 C C . LYS B 1 22 ? -22.703 -37.406 -1.562 1 84.25 22 LYS B C 1
ATOM 5925 O O . LYS B 1 22 ? -21.828 -37.781 -2.342 1 84.25 22 LYS B O 1
ATOM 5930 N N . PHE B 1 23 ? -22.531 -37.219 -0.33 1 87.44 23 PHE B N 1
ATOM 5931 C CA . PHE B 1 23 ? -21.219 -37.312 0.29 1 87.44 23 PHE B CA 1
ATOM 5932 C C . PHE B 1 23 ? -20.703 -38.75 0.279 1 87.44 23 PHE B C 1
ATOM 5934 O O . PHE B 1 23 ? -19.562 -39 -0.106 1 87.44 23 PHE B O 1
ATOM 5941 N N . ILE B 1 24 ? -21.5 -39.625 0.624 1 87.69 24 ILE B N 1
ATOM 5942 C CA . ILE B 1 24 ? -21.094 -41.031 0.738 1 87.69 24 ILE B CA 1
ATOM 5943 C C . ILE B 1 24 ? -20.797 -41.594 -0.647 1 87.69 24 ILE B C 1
ATOM 5945 O O . ILE B 1 24 ? -19.797 -42.281 -0.832 1 87.69 24 ILE B O 1
ATOM 5949 N N . SER B 1 25 ? -21.641 -41.312 -1.599 1 88.19 25 SER B N 1
ATOM 5950 C CA . SER B 1 25 ? -21.406 -41.781 -2.963 1 88.19 25 SER B CA 1
ATOM 5951 C C . SER B 1 25 ? -20.094 -41.219 -3.512 1 88.19 25 SER B C 1
ATOM 5953 O O . SER B 1 25 ? -19.328 -41.938 -4.141 1 88.19 25 SER B O 1
ATOM 5955 N N . ALA B 1 26 ? -19.906 -39.969 -3.246 1 88.81 26 ALA B N 1
ATOM 5956 C CA . ALA B 1 26 ? -18.672 -39.312 -3.717 1 88.81 26 ALA B CA 1
ATOM 5957 C C . ALA B 1 26 ? -17.453 -39.906 -3.027 1 88.81 26 ALA B C 1
ATOM 5959 O O . ALA B 1 26 ? -16.422 -40.125 -3.664 1 88.81 26 ALA B O 1
ATOM 5960 N N . LEU B 1 27 ? -17.562 -40.156 -1.759 1 90.25 27 LEU B N 1
ATOM 5961 C CA . LEU B 1 27 ? -16.469 -40.719 -0.984 1 90.25 27 LEU B CA 1
ATOM 5962 C C . LEU B 1 27 ? -16.078 -42.125 -1.494 1 90.25 27 LEU B C 1
ATOM 5964 O O . LEU B 1 27 ? -14.906 -42.406 -1.687 1 90.25 27 LEU B O 1
ATOM 5968 N N . ILE B 1 28 ? -17.031 -42.906 -1.778 1 91.12 28 ILE B N 1
ATOM 5969 C CA . ILE B 1 28 ? -16.797 -44.281 -2.227 1 91.12 28 ILE B CA 1
ATOM 5970 C C . ILE B 1 28 ? -16.141 -44.25 -3.609 1 91.12 28 ILE B C 1
ATOM 5972 O O . ILE B 1 28 ? -15.156 -44.969 -3.852 1 91.12 28 ILE B O 1
ATOM 5976 N N . LEU B 1 29 ? -16.672 -43.5 -4.43 1 90.94 29 LEU B N 1
ATOM 5977 C CA . LEU B 1 29 ? -16.141 -43.406 -5.781 1 90.94 29 LEU B CA 1
ATOM 5978 C C . LEU B 1 29 ? -14.695 -42.906 -5.766 1 90.94 29 LEU B C 1
ATOM 5980 O O . LEU B 1 29 ? -13.836 -43.469 -6.441 1 90.94 29 LEU B O 1
ATOM 5984 N N . ASN B 1 30 ? -14.445 -41.906 -4.98 1 93.31 30 ASN B N 1
ATOM 5985 C CA . ASN B 1 30 ? -13.102 -41.344 -4.895 1 93.31 30 ASN B CA 1
ATOM 5986 C C . ASN B 1 30 ? -12.125 -42.344 -4.281 1 93.31 30 ASN B C 1
ATOM 5988 O O . ASN B 1 30 ? -10.969 -42.438 -4.711 1 93.31 30 ASN B O 1
ATOM 5992 N N . LEU B 1 31 ? -12.57 -43.094 -3.355 1 94.06 31 LEU B N 1
ATOM 5993 C CA . LEU B 1 31 ? -11.711 -44.062 -2.705 1 94.06 31 LEU B CA 1
ATOM 5994 C C . LEU B 1 31 ? -11.359 -45.188 -3.662 1 94.06 31 LEU B C 1
ATOM 5996 O O . LEU B 1 31 ? -10.211 -45.656 -3.701 1 94.06 31 LEU B O 1
ATOM 6000 N N . ILE B 1 32 ? -12.328 -45.594 -4.414 1 94.31 32 ILE B N 1
ATOM 6001 C CA . ILE B 1 32 ? -12.094 -46.656 -5.375 1 94.31 32 ILE B CA 1
ATOM 6002 C C . ILE B 1 32 ? -11.102 -46.219 -6.438 1 94.31 32 ILE B C 1
ATOM 6004 O O . ILE B 1 32 ? -10.125 -46.906 -6.727 1 94.31 32 ILE B O 1
ATOM 6008 N N . ILE B 1 33 ? -11.352 -45.094 -6.926 1 93.69 33 ILE B N 1
ATOM 6009 C CA . ILE B 1 33 ? -10.477 -44.562 -7.969 1 93.69 33 ILE B CA 1
ATOM 6010 C C . ILE B 1 33 ? -9.078 -44.344 -7.41 1 93.69 33 ILE B C 1
ATOM 6012 O O . ILE B 1 33 ? -8.086 -44.688 -8.047 1 93.69 33 ILE B O 1
ATOM 6016 N N . ALA B 1 34 ? -8.977 -43.812 -6.246 1 96.12 34 ALA B N 1
ATOM 6017 C CA . ALA B 1 34 ? -7.688 -43.531 -5.613 1 96.12 34 ALA B CA 1
ATOM 6018 C C . ALA B 1 34 ? -6.918 -44.844 -5.359 1 96.12 34 ALA B C 1
ATOM 6020 O O . ALA B 1 34 ? -5.719 -44.906 -5.629 1 96.12 34 ALA B O 1
ATOM 6021 N N . LEU B 1 35 ? -7.582 -45.844 -4.926 1 95.69 35 LEU B N 1
ATOM 6022 C CA . LEU B 1 35 ? -6.93 -47.125 -4.625 1 95.69 35 LEU B CA 1
ATOM 6023 C C . LEU B 1 35 ? -6.414 -47.781 -5.898 1 95.69 35 LEU B C 1
ATOM 6025 O O . LEU B 1 35 ? -5.293 -48.281 -5.926 1 95.69 35 LEU B O 1
ATOM 6029 N N . ILE B 1 36 ? -7.176 -47.719 -6.879 1 96.12 36 ILE B N 1
ATOM 6030 C CA . ILE B 1 36 ? -6.77 -48.312 -8.156 1 96.12 36 ILE B CA 1
ATOM 6031 C C . ILE B 1 36 ? -5.559 -47.531 -8.695 1 96.12 36 ILE B C 1
ATOM 6033 O O . ILE B 1 36 ? -4.57 -48.156 -9.109 1 96.12 36 ILE B O 1
ATOM 6037 N N . CYS B 1 37 ? -5.668 -46.25 -8.641 1 96.19 37 CYS B N 1
ATOM 6038 C CA . CYS B 1 37 ? -4.582 -45.438 -9.156 1 96.19 37 CYS B CA 1
ATOM 6039 C C . CYS B 1 37 ? -3.312 -45.625 -8.336 1 96.19 37 CYS B C 1
ATOM 6041 O O . CYS B 1 37 ? -2.217 -45.688 -8.898 1 96.19 37 CYS B O 1
ATOM 6043 N N . LEU B 1 38 ? -3.4 -45.719 -7.082 1 95.88 38 LEU B N 1
ATOM 6044 C CA . LEU B 1 38 ? -2.238 -45.875 -6.211 1 95.88 38 LEU B CA 1
ATOM 6045 C C . LEU B 1 38 ? -1.58 -47.219 -6.402 1 95.88 38 LEU B C 1
ATOM 6047 O O . LEU B 1 38 ? -0.352 -47.344 -6.406 1 95.88 38 LEU B O 1
ATOM 6051 N N . ILE B 1 39 ? -2.371 -48.219 -6.602 1 95.44 39 ILE B N 1
ATOM 6052 C CA . ILE B 1 39 ? -1.837 -49.562 -6.828 1 95.44 39 ILE B CA 1
ATOM 6053 C C . ILE B 1 39 ? -1.114 -49.625 -8.172 1 95.44 39 ILE B C 1
ATOM 6055 O O . ILE B 1 39 ? 0.002 -50.125 -8.266 1 95.44 39 ILE B O 1
ATOM 6059 N N . LEU B 1 40 ? -1.743 -49.062 -9.117 1 95 40 LEU B N 1
ATOM 6060 C CA . LEU B 1 40 ? -1.123 -49 -10.438 1 95 40 LEU B CA 1
ATOM 6061 C C . LEU B 1 40 ? 0.178 -48.219 -10.398 1 95 40 LEU B C 1
ATOM 6063 O O . LEU B 1 40 ? 1.156 -48.594 -11.055 1 95 40 LEU B O 1
ATOM 6067 N N . PHE B 1 41 ? 0.22 -47.156 -9.688 1 95.31 41 PHE B N 1
ATOM 6068 C CA . PHE B 1 41 ? 1.412 -46.312 -9.539 1 95.31 41 PHE B CA 1
ATOM 6069 C C . PHE B 1 41 ? 2.537 -47.125 -8.875 1 95.31 41 PHE B C 1
ATOM 6071 O O . PHE B 1 41 ? 3.682 -47.094 -9.336 1 95.31 41 PHE B O 1
ATOM 6078 N N . CYS B 1 42 ? 2.217 -47.844 -7.832 1 94.06 42 CYS B N 1
ATOM 6079 C CA . CYS B 1 42 ? 3.234 -48.594 -7.109 1 94.06 42 CYS B CA 1
ATOM 6080 C C . CYS B 1 42 ? 3.838 -49.688 -7.992 1 94.06 42 CYS B C 1
ATOM 6082 O O . CYS B 1 42 ? 5.031 -49.969 -7.898 1 94.06 42 CYS B O 1
ATOM 6084 N N . ILE B 1 43 ? 3.057 -50.188 -8.898 1 93.69 43 ILE B N 1
ATOM 6085 C CA . ILE B 1 43 ? 3.533 -51.25 -9.789 1 93.69 43 ILE B CA 1
ATOM 6086 C C . ILE B 1 43 ? 4.332 -50.625 -10.938 1 93.69 43 ILE B C 1
ATOM 6088 O O . ILE B 1 43 ? 5.453 -51.062 -11.219 1 93.69 43 ILE B O 1
ATOM 6092 N N . LEU B 1 44 ? 3.814 -49.656 -11.469 1 93.56 44 LEU B N 1
ATOM 6093 C CA . LEU B 1 44 ? 4.402 -49.062 -12.672 1 93.56 44 LEU B CA 1
ATOM 6094 C C . LEU B 1 44 ? 5.652 -48.281 -12.336 1 93.56 44 LEU B C 1
ATOM 6096 O O . LEU B 1 44 ? 6.559 -48.156 -13.156 1 93.56 44 LEU B O 1
ATOM 6100 N N . ARG B 1 45 ? 5.762 -47.688 -11.211 1 92.56 45 ARG B N 1
ATOM 6101 C CA . ARG B 1 45 ? 6.891 -46.875 -10.781 1 92.56 45 ARG B CA 1
ATOM 6102 C C . ARG B 1 45 ? 8.18 -47.688 -10.781 1 92.56 45 ARG B C 1
ATOM 6104 O O . ARG B 1 45 ? 9.258 -47.156 -11.062 1 92.56 45 ARG B O 1
ATOM 6111 N N . GLN B 1 46 ? 8.047 -48.875 -10.523 1 88.81 46 GLN B N 1
ATOM 6112 C CA . GLN B 1 46 ? 9.219 -49.75 -10.445 1 88.81 46 GLN B CA 1
ATOM 6113 C C . GLN B 1 46 ? 9.672 -50.188 -11.844 1 88.81 46 GLN B C 1
ATOM 6115 O O . GLN B 1 46 ? 10.859 -50.438 -12.062 1 88.81 46 GLN B O 1
ATOM 6120 N N . LYS B 1 47 ? 8.781 -50.094 -12.727 1 89.44 47 LYS B N 1
ATOM 6121 C CA . LYS B 1 47 ? 9.094 -50.594 -14.062 1 89.44 47 LYS B CA 1
ATOM 6122 C C . LYS B 1 47 ? 9.508 -49.438 -14.992 1 89.44 47 LYS B C 1
ATOM 6124 O O . LYS B 1 47 ? 10.352 -49.625 -15.867 1 89.44 47 LYS B O 1
ATOM 6129 N N . HIS B 1 48 ? 8.938 -48.312 -14.812 1 91.81 48 HIS B N 1
ATOM 6130 C CA . HIS B 1 48 ? 9.164 -47.219 -15.742 1 91.81 48 HIS B CA 1
ATOM 6131 C C . HIS B 1 48 ? 9.812 -46.031 -15.047 1 91.81 48 HIS B C 1
ATOM 6133 O O . HIS B 1 48 ? 9.164 -45 -14.828 1 91.81 48 HIS B O 1
ATOM 6139 N N . LYS B 1 49 ? 11.07 -45.969 -14.906 1 89.75 49 LYS B N 1
ATOM 6140 C CA . LYS B 1 49 ? 11.805 -44.938 -14.18 1 89.75 49 LYS B CA 1
ATOM 6141 C C . LYS B 1 49 ? 11.914 -43.656 -15.008 1 89.75 49 LYS B C 1
ATOM 6143 O O . LYS B 1 49 ? 12.047 -42.562 -14.453 1 89.75 49 LYS B O 1
ATOM 6148 N N . ILE B 1 50 ? 11.781 -43.781 -16.266 1 90.5 50 ILE B N 1
ATOM 6149 C CA . ILE B 1 50 ? 11.914 -42.656 -17.156 1 90.5 50 ILE B CA 1
ATOM 6150 C C . ILE B 1 50 ? 10.758 -41.688 -16.938 1 90.5 50 ILE B C 1
ATOM 6152 O O . ILE B 1 50 ? 10.906 -40.469 -17.125 1 90.5 50 ILE B O 1
ATOM 6156 N N . ILE B 1 51 ? 9.688 -42.281 -16.516 1 92.31 51 ILE B N 1
ATOM 6157 C CA . ILE B 1 51 ? 8.5 -41.469 -16.344 1 92.31 51 ILE B CA 1
ATOM 6158 C C . ILE B 1 51 ? 8.383 -41.031 -14.875 1 92.31 51 ILE B C 1
ATOM 6160 O O . ILE B 1 51 ? 8.047 -39.906 -14.586 1 92.31 51 ILE B O 1
ATOM 6164 N N . TYR B 1 52 ? 8.711 -41.938 -13.977 1 93.25 52 TYR B N 1
ATOM 6165 C CA . TYR B 1 52 ? 8.383 -41.719 -12.57 1 93.25 52 TYR B CA 1
ATOM 6166 C C . TYR B 1 52 ? 9.609 -41.25 -11.789 1 93.25 52 TYR B C 1
ATOM 6168 O O . TYR B 1 52 ? 9.5 -40.812 -10.641 1 93.25 52 TYR B O 1
ATOM 6176 N N . ALA B 1 53 ? 10.844 -41.219 -12.328 1 91.81 53 ALA B N 1
ATOM 6177 C CA . ALA B 1 53 ? 12.031 -40.656 -11.68 1 91.81 53 ALA B CA 1
ATOM 6178 C C . ALA B 1 53 ? 13.023 -40.125 -12.711 1 91.81 53 ALA B C 1
ATOM 6180 O O . ALA B 1 53 ? 14.211 -40.469 -12.672 1 91.81 53 ALA B O 1
ATOM 6181 N N . PRO B 1 54 ? 12.516 -39.312 -13.547 1 91.38 54 PRO B N 1
ATOM 6182 C CA . PRO B 1 54 ? 13.422 -38.781 -14.562 1 91.38 54 PRO B CA 1
ATOM 6183 C C . PRO B 1 54 ? 14.492 -37.844 -13.977 1 91.38 54 PRO B C 1
ATOM 6185 O O . PRO B 1 54 ? 15.617 -37.812 -14.469 1 91.38 54 PRO B O 1
ATOM 6188 N N . ARG B 1 55 ? 14.203 -37.125 -12.953 1 91.12 55 ARG B N 1
ATOM 6189 C CA . ARG B 1 55 ? 15.156 -36.25 -12.312 1 91.12 55 ARG B CA 1
ATOM 6190 C C . ARG B 1 55 ? 16.344 -37 -11.742 1 91.12 55 ARG B C 1
ATOM 6192 O O . ARG B 1 55 ? 17.484 -36.594 -11.875 1 91.12 55 ARG B O 1
ATOM 6199 N N . GLN B 1 56 ? 16.031 -38.125 -11.18 1 88.12 56 GLN B N 1
ATOM 6200 C CA . GLN B 1 56 ? 17.078 -38.938 -10.57 1 88.12 56 GLN B CA 1
ATOM 6201 C C . GLN B 1 56 ? 17.984 -39.562 -11.633 1 88.12 56 GLN B C 1
ATOM 6203 O O . GLN B 1 56 ? 19.141 -39.875 -11.359 1 88.12 56 GLN B O 1
ATOM 6208 N N . LEU B 1 57 ? 17.453 -39.594 -12.797 1 87.19 57 LEU B N 1
ATOM 6209 C CA . LEU B 1 57 ? 18.234 -40.156 -13.898 1 87.19 57 LEU B CA 1
ATOM 6210 C C . LEU B 1 57 ? 19.125 -39.094 -14.523 1 87.19 57 LEU B C 1
ATOM 6212 O O . LEU B 1 57 ? 20.219 -39.406 -15.016 1 87.19 57 LEU B O 1
ATOM 6216 N N . LEU B 1 58 ? 18.672 -37.938 -14.5 1 86.62 58 LEU B N 1
ATOM 6217 C CA . LEU B 1 58 ? 19.359 -36.875 -15.211 1 86.62 58 LEU B CA 1
ATOM 6218 C C . LEU B 1 58 ? 20.344 -36.125 -14.297 1 86.62 58 LEU B C 1
ATOM 6220 O O . LEU B 1 58 ? 21.359 -35.625 -14.758 1 86.62 58 LEU B O 1
ATOM 6224 N N . ILE B 1 59 ? 20.016 -36 -13.078 1 84.31 59 ILE B N 1
ATOM 6225 C CA . ILE B 1 59 ? 20.859 -35.281 -12.133 1 84.31 59 ILE B CA 1
ATOM 6226 C C . ILE B 1 59 ? 21.766 -36.281 -11.398 1 84.31 59 ILE B C 1
ATOM 6228 O O . ILE B 1 59 ? 21.281 -37.281 -10.852 1 84.31 59 ILE B O 1
ATOM 6232 N N . ASP B 1 60 ? 22.922 -36.062 -11.273 1 80.62 60 ASP B N 1
ATOM 6233 C CA . ASP B 1 60 ? 23.906 -36.969 -10.711 1 80.62 60 ASP B CA 1
ATOM 6234 C C . ASP B 1 60 ? 23.891 -36.906 -9.188 1 80.62 60 ASP B C 1
ATOM 6236 O O . ASP B 1 60 ? 24.203 -37.906 -8.523 1 80.62 60 ASP B O 1
ATOM 6240 N N . THR B 1 61 ? 23.438 -35.75 -8.68 1 80.06 61 THR B N 1
ATOM 6241 C CA . THR B 1 61 ? 23.422 -35.625 -7.227 1 80.06 61 THR B CA 1
ATOM 6242 C C . THR B 1 61 ? 22.359 -36.531 -6.613 1 80.06 61 THR B C 1
ATOM 6244 O O . THR B 1 61 ? 21.25 -36.656 -7.145 1 80.06 61 THR B O 1
ATOM 6247 N N . LEU B 1 62 ? 22.766 -37.219 -5.652 1 78.5 62 LEU B N 1
ATOM 6248 C CA . LEU B 1 62 ? 21.859 -38.125 -4.977 1 78.5 62 LEU B CA 1
ATOM 6249 C C . LEU B 1 62 ? 20.703 -37.375 -4.336 1 78.5 62 LEU B C 1
ATOM 6251 O O . LEU B 1 62 ? 20.922 -36.375 -3.656 1 78.5 62 LEU B O 1
ATOM 6255 N N . ALA B 1 63 ? 19.547 -37.969 -4.648 1 85.88 63 ALA B N 1
ATOM 6256 C CA . ALA B 1 63 ? 18.359 -37.375 -4.035 1 85.88 63 ALA B CA 1
ATOM 6257 C C . ALA B 1 63 ? 18.359 -37.594 -2.527 1 85.88 63 ALA B C 1
ATOM 6259 O O . ALA B 1 63 ? 18.688 -38.688 -2.057 1 85.88 63 ALA B O 1
ATOM 6260 N N . PRO B 1 64 ? 18.016 -36.594 -1.807 1 85.31 64 PRO B N 1
ATOM 6261 C CA . PRO B 1 64 ? 17.922 -36.781 -0.358 1 85.31 64 PRO B CA 1
ATOM 6262 C C . PRO B 1 64 ? 16.844 -37.781 0.032 1 85.31 64 PRO B C 1
ATOM 6264 O O . PRO B 1 64 ? 15.789 -37.844 -0.603 1 85.31 64 PRO B O 1
ATOM 6267 N N . GLY B 1 65 ? 17.203 -38.688 0.923 1 75.44 65 GLY B N 1
ATOM 6268 C CA . GLY B 1 65 ? 16.25 -39.656 1.451 1 75.44 65 GLY B CA 1
ATOM 6269 C C . GLY B 1 65 ? 16.047 -40.844 0.536 1 75.44 65 GLY B C 1
ATOM 6270 O O . GLY B 1 65 ? 15.047 -41.562 0.66 1 75.44 65 GLY B O 1
ATOM 6271 N N . LYS B 1 66 ? 16.844 -40.938 -0.484 1 78.69 66 LYS B N 1
ATOM 6272 C CA . LYS B 1 66 ? 16.688 -42.031 -1.43 1 78.69 66 LYS B CA 1
ATOM 6273 C C . LYS B 1 66 ? 16.781 -43.375 -0.722 1 78.69 66 LYS B C 1
ATOM 6275 O O . LYS B 1 66 ? 17.672 -43.594 0.093 1 78.69 66 LYS B O 1
ATOM 6280 N N . ARG B 1 67 ? 15.734 -44.125 -0.945 1 74.62 67 ARG B N 1
ATOM 6281 C CA . ARG B 1 67 ? 15.672 -45.469 -0.387 1 74.62 67 ARG B CA 1
ATOM 6282 C C . ARG B 1 67 ? 15.594 -46.531 -1.493 1 74.62 67 ARG B C 1
ATOM 6284 O O . ARG B 1 67 ? 15.328 -46.188 -2.65 1 74.62 67 ARG B O 1
ATOM 6291 N N . PRO B 1 68 ? 15.852 -47.75 -1.032 1 77.25 68 PRO B N 1
ATOM 6292 C CA . PRO B 1 68 ? 15.703 -48.812 -2.033 1 77.25 68 PRO B CA 1
ATOM 6293 C C . PRO B 1 68 ? 14.273 -48.906 -2.557 1 77.25 68 PRO B C 1
ATOM 6295 O O . PRO B 1 68 ? 13.32 -48.625 -1.826 1 77.25 68 PRO B O 1
ATOM 6298 N N . GLN B 1 69 ? 14.172 -49.312 -3.766 1 79.69 69 GLN B N 1
ATOM 6299 C CA . GLN B 1 69 ? 12.883 -49.344 -4.449 1 79.69 69 GLN B CA 1
ATOM 6300 C C . GLN B 1 69 ? 11.961 -50.375 -3.828 1 79.69 69 GLN B C 1
ATOM 6302 O O . GLN B 1 69 ? 12.344 -51.531 -3.664 1 79.69 69 GLN B O 1
ATOM 6307 N N . SER B 1 70 ? 10.945 -49.969 -3.16 1 84.69 70 SER B N 1
ATOM 6308 C CA . SER B 1 70 ? 9.875 -50.812 -2.623 1 84.69 70 SER B CA 1
ATOM 6309 C C . SER B 1 70 ? 8.508 -50.219 -2.941 1 84.69 70 SER B C 1
ATOM 6311 O O . SER B 1 70 ? 8.414 -49.094 -3.479 1 84.69 70 SER B O 1
ATOM 6313 N N . PHE B 1 71 ? 7.5 -50.969 -2.682 1 87.81 71 PHE B N 1
ATOM 6314 C CA . PHE B 1 71 ? 6.133 -50.562 -2.996 1 87.81 71 PHE B CA 1
ATOM 6315 C C . PHE B 1 71 ? 5.758 -49.281 -2.275 1 87.81 71 PHE B C 1
ATOM 6317 O O . PHE B 1 71 ? 5.059 -48.438 -2.836 1 87.81 71 PHE B O 1
ATOM 6324 N N . PHE B 1 72 ? 6.312 -49 -1.088 1 88.31 72 PHE B N 1
ATOM 6325 C CA . PHE B 1 72 ? 5.898 -47.875 -0.29 1 88.31 72 PHE B CA 1
ATOM 6326 C C . PHE B 1 72 ? 7.07 -46.906 -0.055 1 88.31 72 PHE B C 1
ATOM 6328 O O . PHE B 1 72 ? 7.008 -46.031 0.814 1 88.31 72 PHE B O 1
ATOM 6335 N N . SER B 1 73 ? 8.07 -47 -0.786 1 87.94 73 SER B N 1
ATOM 6336 C CA . SER B 1 73 ? 9.281 -46.219 -0.587 1 87.94 73 SER B CA 1
ATOM 6337 C C . SER B 1 73 ? 9.039 -44.719 -0.886 1 87.94 73 SER B C 1
ATOM 6339 O O . SER B 1 73 ? 9.75 -43.875 -0.374 1 87.94 73 SER B O 1
ATOM 6341 N N . TRP B 1 74 ? 8.031 -44.469 -1.696 1 90.25 74 TRP B N 1
ATOM 6342 C CA . TRP B 1 74 ? 7.758 -43.125 -2.113 1 90.25 74 TRP B CA 1
ATOM 6343 C C . TRP B 1 74 ? 7.207 -42.281 -0.955 1 90.25 74 TRP B C 1
ATOM 6345 O O . TRP B 1 74 ? 7.227 -41.062 -0.994 1 90.25 74 TRP B O 1
ATOM 6355 N N . LEU B 1 75 ? 6.812 -42.875 0.13 1 91.25 75 LEU B N 1
ATOM 6356 C CA . LEU B 1 75 ? 6.18 -42.219 1.263 1 91.25 75 LEU B CA 1
ATOM 6357 C C . LEU B 1 75 ? 7.227 -41.688 2.232 1 91.25 75 LEU B C 1
ATOM 6359 O O . LEU B 1 75 ? 6.992 -40.688 2.916 1 91.25 75 LEU B O 1
ATOM 6363 N N . PHE B 1 76 ? 8.383 -42.125 2.242 1 88.38 76 PHE B N 1
ATOM 6364 C CA . PHE B 1 76 ? 9.32 -41.938 3.35 1 88.38 76 PHE B CA 1
ATOM 6365 C C . PHE B 1 76 ? 10.031 -40.594 3.25 1 88.38 76 PHE B C 1
ATOM 6367 O O . PHE B 1 76 ? 10.273 -39.938 4.266 1 88.38 76 PHE B O 1
ATOM 6374 N N . PRO B 1 77 ? 10.32 -40.188 2.102 1 88.69 77 PRO B N 1
ATOM 6375 C CA . PRO B 1 77 ? 11.031 -38.906 2.012 1 88.69 77 PRO B CA 1
ATOM 6376 C C . PRO B 1 77 ? 10.273 -37.75 2.688 1 88.69 77 PRO B C 1
ATOM 6378 O O . PRO B 1 77 ? 10.891 -36.844 3.219 1 88.69 77 PRO B O 1
ATOM 6381 N N . ALA B 1 78 ? 9.023 -37.781 2.666 1 88.19 78 ALA B N 1
ATOM 6382 C CA . ALA B 1 78 ? 8.211 -36.719 3.275 1 88.19 78 ALA B CA 1
ATOM 6383 C C . ALA B 1 78 ? 8.484 -36.625 4.773 1 88.19 78 ALA B C 1
ATOM 6385 O O . ALA B 1 78 ? 8.352 -35.562 5.363 1 88.19 78 ALA B O 1
ATOM 6386 N N . PHE B 1 79 ? 8.945 -37.656 5.375 1 89.31 79 PHE B N 1
ATOM 6387 C CA . PHE B 1 79 ? 9.109 -37.656 6.824 1 89.31 79 PHE B CA 1
ATOM 6388 C C . PHE B 1 79 ? 10.578 -37.531 7.203 1 89.31 79 PHE B C 1
ATOM 6390 O O . PHE B 1 79 ? 10.906 -37.25 8.352 1 89.31 79 PHE B O 1
ATOM 6397 N N . THR B 1 80 ? 11.469 -37.656 6.23 1 90.75 80 THR B N 1
ATOM 6398 C CA . THR B 1 80 ? 12.883 -37.75 6.586 1 90.75 80 THR B CA 1
ATOM 6399 C C . THR B 1 80 ? 13.641 -36.562 6.027 1 90.75 80 THR B C 1
ATOM 6401 O O . THR B 1 80 ? 14.633 -36.094 6.609 1 90.75 80 THR B O 1
ATOM 6404 N N . VAL B 1 81 ? 13.289 -36.062 4.906 1 93.88 81 VAL B N 1
ATOM 6405 C CA . VAL B 1 81 ? 14.031 -35 4.227 1 93.88 81 VAL B CA 1
ATOM 6406 C C . VAL B 1 81 ? 13.766 -33.656 4.902 1 93.88 81 VAL B C 1
ATOM 6408 O O . VAL B 1 81 ? 12.617 -33.281 5.145 1 93.88 81 VAL B O 1
ATOM 6411 N N . LYS B 1 82 ? 14.836 -32.938 5.199 1 94.94 82 LYS B N 1
ATOM 6412 C CA . LYS B 1 82 ? 14.734 -31.641 5.852 1 94.94 82 LYS B CA 1
ATOM 6413 C C . LYS B 1 82 ? 14.625 -30.531 4.82 1 94.94 82 LYS B C 1
ATOM 6415 O O . LYS B 1 82 ? 14.984 -30.703 3.654 1 94.94 82 LYS B O 1
ATOM 6420 N N . ASP B 1 83 ? 14.164 -29.438 5.242 1 95.81 83 ASP B N 1
ATOM 6421 C CA . ASP B 1 83 ? 13.977 -28.281 4.371 1 95.81 83 ASP B CA 1
ATOM 6422 C C . ASP B 1 83 ? 15.297 -27.844 3.738 1 95.81 83 ASP B C 1
ATOM 6424 O O . ASP B 1 83 ? 15.336 -27.484 2.559 1 95.81 83 ASP B O 1
ATOM 6428 N N . ASP B 1 84 ? 16.391 -27.922 4.477 1 95.62 84 ASP B N 1
ATOM 6429 C CA . ASP B 1 84 ? 17.703 -27.5 3.984 1 95.62 84 ASP B CA 1
ATOM 6430 C C . ASP B 1 84 ? 18.156 -28.391 2.828 1 95.62 84 ASP B C 1
ATOM 6432 O O . ASP B 1 84 ? 18.766 -27.906 1.872 1 95.62 84 ASP B O 1
ATOM 6436 N N . GLU B 1 85 ? 17.781 -29.656 2.934 1 95.25 85 GLU B N 1
ATOM 6437 C CA . GLU B 1 85 ? 18.156 -30.578 1.87 1 95.25 85 GLU B CA 1
ATOM 6438 C C . GLU B 1 85 ? 17.344 -30.312 0.601 1 95.25 85 GLU B C 1
ATOM 6440 O O . GLU B 1 85 ? 17.875 -30.406 -0.508 1 95.25 85 GLU B O 1
ATOM 6445 N N . VAL B 1 86 ? 16.109 -30.047 0.798 1 95.5 86 VAL B N 1
ATOM 6446 C CA . VAL B 1 86 ? 15.273 -29.688 -0.347 1 95.5 86 VAL B CA 1
ATOM 6447 C C . VAL B 1 86 ? 15.805 -28.422 -1 1 95.5 86 VAL B C 1
ATOM 6449 O O . VAL B 1 86 ? 15.859 -28.312 -2.229 1 95.5 86 VAL B O 1
ATOM 6452 N N . PHE B 1 87 ? 16.234 -27.484 -0.185 1 95.31 87 PHE B N 1
ATOM 6453 C CA . PHE B 1 87 ? 16.781 -26.203 -0.657 1 95.31 87 PHE B CA 1
ATOM 6454 C C . PHE B 1 87 ? 18 -26.422 -1.537 1 95.31 87 PHE B C 1
ATOM 6456 O O . PHE B 1 87 ? 18.109 -25.844 -2.617 1 95.31 87 PHE B O 1
ATOM 6463 N N . LEU B 1 88 ? 18.812 -27.344 -1.174 1 92.56 88 LEU B N 1
ATOM 6464 C CA . LEU B 1 88 ? 20.062 -27.594 -1.884 1 92.56 88 LEU B CA 1
ATOM 6465 C C . LEU B 1 88 ? 19.828 -28.422 -3.139 1 92.56 88 LEU B C 1
ATOM 6467 O O . LEU B 1 88 ? 20.438 -28.172 -4.184 1 92.56 88 LEU B O 1
ATOM 6471 N N . TYR B 1 89 ? 18.844 -29.328 -3.016 1 93.5 89 TYR B N 1
ATOM 6472 C CA . TYR B 1 89 ? 18.641 -30.281 -4.098 1 93.5 89 TYR B CA 1
ATOM 6473 C C . TYR B 1 89 ? 17.656 -29.75 -5.129 1 93.5 89 TYR B C 1
ATOM 6475 O O . TYR B 1 89 ? 17.859 -29.906 -6.336 1 93.5 89 TYR B O 1
ATOM 6483 N N . ALA B 1 90 ? 16.562 -29.141 -4.668 1 94.06 90 ALA B N 1
ATOM 6484 C CA . ALA B 1 90 ? 15.469 -28.797 -5.574 1 94.06 90 ALA B CA 1
ATOM 6485 C C . ALA B 1 90 ? 15.328 -27.281 -5.711 1 94.06 90 ALA B C 1
ATOM 6487 O O . ALA B 1 90 ? 14.625 -26.797 -6.598 1 94.06 90 ALA B O 1
ATOM 6488 N N . GLY B 1 91 ? 15.953 -26.5 -4.875 1 94.12 91 GLY B N 1
ATOM 6489 C CA . GLY B 1 91 ? 15.938 -25.047 -5.02 1 94.12 91 GLY B CA 1
ATOM 6490 C C . GLY B 1 91 ? 15 -24.359 -4.047 1 94.12 91 GLY B C 1
ATOM 6491 O O . GLY B 1 91 ? 14.25 -25.031 -3.322 1 94.12 91 GLY B O 1
ATOM 6492 N N . ILE B 1 92 ? 14.961 -23.062 -4.043 1 96.5 92 ILE B N 1
ATOM 6493 C CA . ILE B 1 92 ? 14.234 -22.266 -3.053 1 96.5 92 ILE B CA 1
ATOM 6494 C C . ILE B 1 92 ? 12.734 -22.344 -3.34 1 96.5 92 ILE B C 1
ATOM 6496 O O . ILE B 1 92 ? 11.922 -22.344 -2.416 1 96.5 92 ILE B O 1
ATOM 6500 N N . ASP B 1 93 ? 12.336 -22.359 -4.609 1 97.25 93 ASP B N 1
ATOM 6501 C CA . ASP B 1 93 ? 10.914 -22.391 -4.941 1 97.25 93 ASP B CA 1
ATOM 6502 C C . ASP B 1 93 ? 10.266 -23.672 -4.41 1 97.25 93 ASP B C 1
ATOM 6504 O O . ASP B 1 93 ? 9.125 -23.656 -3.945 1 97.25 93 ASP B O 1
ATOM 6508 N N . ALA B 1 94 ? 10.961 -24.797 -4.473 1 97.12 94 ALA B N 1
ATOM 6509 C CA . ALA B 1 94 ? 10.477 -26.062 -3.934 1 97.12 94 ALA B CA 1
ATOM 6510 C C . ALA B 1 94 ? 10.32 -25.984 -2.418 1 97.12 94 ALA B C 1
ATOM 6512 O O . ALA B 1 94 ? 9.328 -26.469 -1.867 1 97.12 94 ALA B O 1
ATOM 6513 N N . VAL B 1 95 ? 11.258 -25.375 -1.771 1 97.06 95 VAL B N 1
ATOM 6514 C CA . VAL B 1 95 ? 11.195 -25.266 -0.319 1 97.06 95 VAL B CA 1
ATOM 6515 C C . VAL B 1 95 ? 9.984 -24.406 0.074 1 97.06 95 VAL B C 1
ATOM 6517 O O . VAL B 1 95 ? 9.266 -24.75 1.02 1 97.06 95 VAL B O 1
ATOM 6520 N N . VAL B 1 96 ? 9.82 -23.312 -0.661 1 97.75 96 VAL B N 1
ATOM 6521 C CA . VAL B 1 96 ? 8.695 -22.438 -0.374 1 97.75 96 VAL B CA 1
ATOM 6522 C C . VAL B 1 96 ? 7.387 -23.219 -0.545 1 97.75 96 VAL B C 1
ATOM 6524 O O . VAL B 1 96 ? 6.48 -23.109 0.284 1 97.75 96 VAL B O 1
ATOM 6527 N N . HIS B 1 97 ? 7.301 -24 -1.552 1 98 97 HIS B N 1
ATOM 6528 C CA . HIS B 1 97 ? 6.105 -24.797 -1.806 1 98 97 HIS B CA 1
ATOM 6529 C C . HIS B 1 97 ? 5.887 -25.828 -0.703 1 98 97 HIS B C 1
ATOM 6531 O O . HIS B 1 97 ? 4.781 -25.953 -0.167 1 98 97 HIS B O 1
ATOM 6537 N N . MET B 1 98 ? 6.906 -26.516 -0.317 1 97.56 98 MET B N 1
ATOM 6538 C CA . MET B 1 98 ? 6.801 -27.562 0.703 1 97.56 98 MET B CA 1
ATOM 6539 C C . MET B 1 98 ? 6.461 -26.953 2.062 1 97.56 98 MET B C 1
ATOM 6541 O O . MET B 1 98 ? 5.621 -27.484 2.789 1 97.56 98 MET B O 1
ATOM 6545 N N . ARG B 1 99 ? 7.047 -25.891 2.34 1 97.75 99 ARG B N 1
ATOM 6546 C CA . ARG B 1 99 ? 6.773 -25.234 3.615 1 97.75 99 ARG B CA 1
ATOM 6547 C C . ARG B 1 99 ? 5.363 -24.672 3.645 1 97.75 99 ARG B C 1
ATOM 6549 O O . ARG B 1 99 ? 4.723 -24.625 4.699 1 97.75 99 ARG B O 1
ATOM 6556 N N . PHE B 1 100 ? 4.988 -24.203 2.51 1 98.06 100 PHE B N 1
ATOM 6557 C CA . PHE B 1 100 ? 3.611 -23.734 2.414 1 98.06 100 PHE B CA 1
ATOM 6558 C C . PHE B 1 100 ? 2.633 -24.859 2.697 1 98.06 100 PHE B C 1
ATOM 6560 O O . PHE B 1 100 ? 1.673 -24.688 3.451 1 98.06 100 PHE B O 1
ATOM 6567 N N . MET B 1 101 ? 2.838 -26.016 2.111 1 98.12 101 MET B N 1
ATOM 6568 C CA . MET B 1 101 ? 1.983 -27.172 2.342 1 98.12 101 MET B CA 1
ATOM 6569 C C . MET B 1 101 ? 1.986 -27.562 3.816 1 98.12 101 MET B C 1
ATOM 6571 O O . MET B 1 101 ? 0.934 -27.859 4.387 1 98.12 101 MET B O 1
ATOM 6575 N N . LYS B 1 102 ? 3.117 -27.531 4.375 1 97.62 102 LYS B N 1
ATOM 6576 C CA . LYS B 1 102 ? 3.236 -27.859 5.797 1 97.62 102 LYS B CA 1
ATOM 6577 C C . LYS B 1 102 ? 2.5 -26.828 6.652 1 97.62 102 LYS B C 1
ATOM 6579 O O . LYS B 1 102 ? 1.849 -27.188 7.637 1 97.62 102 LYS B O 1
ATOM 6584 N N . LEU B 1 103 ? 2.66 -25.594 6.289 1 98.19 103 LEU B N 1
ATOM 6585 C CA . LEU B 1 103 ? 1.998 -24.516 7.016 1 98.19 103 LEU B CA 1
ATOM 6586 C C . LEU B 1 103 ? 0.484 -24.703 6.992 1 98.19 103 LEU B C 1
ATOM 6588 O O . LEU B 1 103 ? -0.169 -24.625 8.039 1 98.19 103 LEU B O 1
ATOM 6592 N N . CYS B 1 104 ? -0.068 -24.938 5.785 1 98.38 104 CYS B N 1
ATOM 6593 C CA . CYS B 1 104 ? -1.51 -25.109 5.656 1 98.38 104 CYS B CA 1
ATOM 6594 C C . CYS B 1 104 ? -1.973 -26.359 6.398 1 98.38 104 CYS B C 1
ATOM 6596 O O . CYS B 1 104 ? -3.064 -26.391 6.969 1 98.38 104 CYS B O 1
ATOM 6598 N N . PHE B 1 105 ? -1.167 -27.406 6.383 1 98 105 PHE B N 1
ATOM 6599 C CA . PHE B 1 105 ? -1.459 -28.609 7.148 1 98 105 PHE B CA 1
ATOM 6600 C C . PHE B 1 105 ? -1.511 -28.312 8.641 1 98 105 PHE B C 1
ATOM 6602 O O . PHE B 1 105 ? -2.439 -28.719 9.336 1 98 105 PHE B O 1
ATOM 6609 N N . LYS B 1 106 ? -0.557 -27.578 9.133 1 97.56 106 LYS B N 1
ATOM 6610 C CA . LYS B 1 106 ? -0.51 -27.188 10.539 1 97.56 106 LYS B CA 1
ATOM 6611 C C . LYS B 1 106 ? -1.735 -26.359 10.914 1 97.56 106 LYS B C 1
ATOM 6613 O O . LYS B 1 106 ? -2.314 -26.547 11.984 1 97.56 106 LYS B O 1
ATOM 6618 N N . ILE B 1 107 ? -2.082 -25.438 10.031 1 97.62 107 ILE B N 1
ATOM 6619 C CA . ILE B 1 107 ? -3.258 -24.609 10.281 1 97.62 107 ILE B CA 1
ATOM 6620 C C . ILE B 1 107 ? -4.492 -25.5 10.43 1 97.62 107 ILE B C 1
ATOM 6622 O O . ILE B 1 107 ? -5.25 -25.359 11.391 1 97.62 107 ILE B O 1
ATOM 6626 N N . ALA B 1 108 ? -4.645 -26.422 9.523 1 97.19 108 ALA B N 1
ATOM 6627 C CA . ALA B 1 108 ? -5.801 -27.312 9.562 1 97.19 108 ALA B CA 1
ATOM 6628 C C . ALA B 1 108 ? -5.785 -28.188 10.812 1 97.19 108 ALA B C 1
ATOM 6630 O O . ALA B 1 108 ? -6.82 -28.391 11.445 1 97.19 108 ALA B O 1
ATOM 6631 N N . LEU B 1 109 ? -4.684 -28.641 11.211 1 96.12 109 LEU B N 1
ATOM 6632 C CA . LEU B 1 109 ? -4.555 -29.516 12.359 1 96.12 109 LEU B CA 1
ATOM 6633 C C . LEU B 1 109 ? -4.871 -28.781 13.656 1 96.12 109 LEU B C 1
ATOM 6635 O O . LEU B 1 109 ? -5.469 -29.344 14.57 1 96.12 109 LEU B O 1
ATOM 6639 N N . VAL B 1 110 ? -4.441 -27.578 13.719 1 94.25 110 VAL B N 1
ATOM 6640 C CA . VAL B 1 110 ? -4.613 -26.797 14.945 1 94.25 110 VAL B CA 1
ATOM 6641 C C . VAL B 1 110 ? -6.066 -26.344 15.07 1 94.25 110 VAL B C 1
ATOM 6643 O O . VAL B 1 110 ? -6.602 -26.25 16.172 1 94.25 110 VAL B O 1
ATOM 6646 N N . LEU B 1 111 ? -6.727 -26.109 13.93 1 94.75 111 LEU B N 1
ATOM 6647 C CA . LEU B 1 111 ? -8.117 -25.656 13.953 1 94.75 111 LEU B CA 1
ATOM 6648 C C . LEU B 1 111 ? -9.062 -26.828 14.18 1 94.75 111 LEU B C 1
ATOM 6650 O O . LEU B 1 111 ? -10.164 -26.656 14.719 1 94.75 111 LEU B O 1
ATOM 6654 N N . MET B 1 112 ? -8.688 -28.016 13.836 1 95.38 112 MET B N 1
ATOM 6655 C CA . MET B 1 112 ? -9.531 -29.219 13.766 1 95.38 112 MET B CA 1
ATOM 6656 C C . MET B 1 112 ? -10.07 -29.578 15.148 1 95.38 112 MET B C 1
ATOM 6658 O O . MET B 1 112 ? -11.266 -29.828 15.305 1 95.38 112 MET B O 1
ATOM 6662 N N . PRO B 1 113 ? -9.312 -29.516 16.234 1 95.25 113 PRO B N 1
ATOM 6663 C CA . PRO B 1 113 ? -9.828 -29.953 17.531 1 95.25 113 PRO B CA 1
ATOM 6664 C C . PRO B 1 113 ? -10.977 -29.078 18.047 1 95.25 113 PRO B C 1
ATOM 6666 O O . PRO B 1 113 ? -11.984 -29.594 18.516 1 95.25 113 PRO B O 1
ATOM 6669 N N . TYR B 1 114 ? -10.875 -27.781 17.938 1 95.81 114 TYR B N 1
ATOM 6670 C CA . TYR B 1 114 ? -11.961 -26.922 18.391 1 95.81 114 TYR B CA 1
ATOM 6671 C C . TYR B 1 114 ? -13.211 -27.141 17.547 1 95.81 114 TYR B C 1
ATOM 6673 O O . TYR B 1 114 ? -14.328 -27.125 18.062 1 95.81 114 TYR B O 1
ATOM 6681 N N . GLY B 1 115 ? -13.016 -27.328 16.266 1 95 115 GLY B N 1
ATOM 6682 C CA . GLY B 1 115 ? -14.141 -27.578 15.375 1 95 115 GLY B CA 1
ATOM 6683 C C . GLY B 1 115 ? -14.859 -28.875 15.672 1 95 115 GLY B C 1
ATOM 6684 O O . GLY B 1 115 ? -16.094 -28.906 15.773 1 95 115 GLY B O 1
ATOM 6685 N N . ILE B 1 116 ? -14.188 -29.953 15.961 1 94.38 116 ILE B N 1
ATOM 6686 C CA . ILE B 1 116 ? -14.766 -31.281 16.109 1 94.38 116 ILE B CA 1
ATOM 6687 C C . ILE B 1 116 ? -15.266 -31.469 17.547 1 94.38 116 ILE B C 1
ATOM 6689 O O . ILE B 1 116 ? -16.359 -31.984 17.766 1 94.38 116 ILE B O 1
ATOM 6693 N N . ILE B 1 117 ? -14.578 -30.891 18.531 1 95.19 117 ILE B N 1
ATOM 6694 C CA . ILE B 1 117 ? -14.875 -31.172 19.938 1 95.19 117 ILE B CA 1
ATOM 6695 C C . ILE B 1 117 ? -15.914 -30.172 20.453 1 95.19 117 ILE B C 1
ATOM 6697 O O . ILE B 1 117 ? -16.781 -30.531 21.25 1 95.19 117 ILE B O 1
ATOM 6701 N N . VAL B 1 118 ? -15.867 -29 19.953 1 96 118 VAL B N 1
ATOM 6702 C CA . VAL B 1 118 ? -16.719 -27.953 20.531 1 96 118 VAL B CA 1
ATOM 6703 C C . VAL B 1 118 ? -17.844 -27.594 19.562 1 96 118 VAL B C 1
ATOM 6705 O O . VAL B 1 118 ? -19.016 -27.719 19.891 1 96 118 VAL B O 1
ATOM 6708 N N . LEU B 1 119 ? -17.531 -27.297 18.344 1 96 119 LEU B N 1
ATOM 6709 C CA . LEU B 1 119 ? -18.516 -26.703 17.422 1 96 119 LEU B CA 1
ATOM 6710 C C . LEU B 1 119 ? -19.5 -27.766 16.953 1 96 119 LEU B C 1
ATOM 6712 O O . LEU B 1 119 ? -20.703 -27.484 16.828 1 96 119 LEU B O 1
ATOM 6716 N N . ILE B 1 120 ? -19.062 -28.969 16.656 1 95 120 ILE B N 1
ATOM 6717 C CA . ILE B 1 120 ? -19.953 -29.984 16.125 1 95 120 ILE B CA 1
ATOM 6718 C C . ILE B 1 120 ? -21.031 -30.328 17.156 1 95 120 ILE B C 1
ATOM 6720 O O . ILE B 1 120 ? -22.234 -30.312 16.844 1 95 120 ILE B O 1
ATOM 6724 N N . PRO B 1 121 ? -20.656 -30.547 18.438 1 95.12 121 PRO B N 1
ATOM 6725 C CA . PRO B 1 121 ? -21.688 -30.781 19.438 1 95.12 121 PRO B CA 1
ATOM 6726 C C . PRO B 1 121 ? -22.594 -29.562 19.641 1 95.12 121 PRO B C 1
ATOM 6728 O O . PRO B 1 121 ? -23.812 -29.719 19.844 1 95.12 121 PRO B O 1
ATOM 6731 N N . VAL B 1 122 ? -22.078 -28.438 19.609 1 95.31 122 VAL B N 1
ATOM 6732 C CA . VAL B 1 122 ? -22.859 -27.219 19.766 1 95.31 122 VAL B CA 1
ATOM 6733 C C . VAL B 1 122 ? -23.875 -27.094 18.641 1 95.31 122 VAL B C 1
ATOM 6735 O O . VAL B 1 122 ? -25.031 -26.734 18.859 1 95.31 122 VAL B O 1
ATOM 6738 N N . ASN B 1 123 ? -23.453 -27.406 17.453 1 93.69 123 ASN B N 1
ATOM 6739 C CA . ASN B 1 123 ? -24.344 -27.391 16.297 1 93.69 123 ASN B CA 1
ATOM 6740 C C . ASN B 1 123 ? -25.406 -28.484 16.391 1 93.69 123 ASN B C 1
ATOM 6742 O O . ASN B 1 123 ? -26.562 -28.25 16.047 1 93.69 123 ASN B O 1
ATOM 6746 N N . TYR B 1 124 ? -25 -29.656 16.812 1 92.88 124 TYR B N 1
ATOM 6747 C CA . TYR B 1 124 ? -25.906 -30.781 16.922 1 92.88 124 TYR B CA 1
ATOM 6748 C C . TYR B 1 124 ? -27.062 -30.453 17.859 1 92.88 124 TYR B C 1
ATOM 6750 O O . TYR B 1 124 ? -28.219 -30.781 17.578 1 92.88 124 TYR B O 1
ATOM 6758 N N . PHE B 1 125 ? -26.797 -29.672 18.812 1 92.5 125 PHE B N 1
ATOM 6759 C CA . PHE B 1 125 ? -27.812 -29.328 19.797 1 92.5 125 PHE B CA 1
ATOM 6760 C C . PHE B 1 125 ? -28.344 -27.922 19.531 1 92.5 125 PHE B C 1
ATOM 6762 O O . PHE B 1 125 ? -28.828 -27.25 20.453 1 92.5 125 PHE B O 1
ATOM 6769 N N . GLY B 1 126 ? -28.203 -27.484 18.375 1 90.44 126 GLY B N 1
ATOM 6770 C CA . GLY B 1 126 ? -28.562 -26.109 18.031 1 90.44 126 GLY B CA 1
ATOM 6771 C C . GLY B 1 126 ? -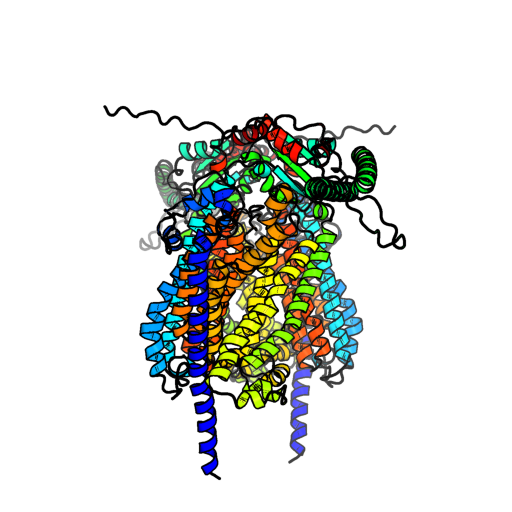30.062 -25.891 17.938 1 90.44 126 GLY B C 1
ATOM 6772 O O . GLY B 1 126 ? -30.516 -24.75 17.859 1 90.44 126 GLY B O 1
ATOM 6773 N N . GLY B 1 127 ? -30.875 -26.922 17.906 1 86.88 127 GLY B N 1
ATOM 6774 C CA . GLY B 1 127 ? -32.344 -26.781 17.984 1 86.88 127 GLY B CA 1
ATOM 6775 C C . GLY B 1 127 ? -33 -26.719 16.609 1 86.88 127 GLY B C 1
ATOM 6776 O O . GLY B 1 127 ? -34.188 -26.531 16.516 1 86.88 127 GLY B O 1
ATOM 6777 N N . GLY B 1 128 ? -32.344 -26.656 15.391 1 83.81 128 GLY B N 1
ATOM 6778 C CA . GLY B 1 128 ? -32.906 -26.469 14.07 1 83.81 128 GLY B CA 1
ATOM 6779 C C . GLY B 1 128 ? -33.531 -27.734 13.5 1 83.81 128 GLY B C 1
ATOM 6780 O O . GLY B 1 128 ? -34.25 -27.688 12.5 1 83.81 128 GLY B O 1
ATOM 6781 N N . ASP B 1 129 ? -33.562 -28.875 14.055 1 83.25 129 ASP B N 1
ATOM 6782 C CA . ASP B 1 129 ? -34.094 -30.172 13.672 1 83.25 129 ASP B CA 1
ATOM 6783 C C . ASP B 1 129 ? -33.625 -30.578 12.273 1 83.25 129 ASP B C 1
ATOM 6785 O O . ASP B 1 129 ? -34.406 -31.109 11.477 1 83.25 129 ASP B O 1
ATOM 6789 N N . LEU B 1 130 ? -32.562 -30.094 11.812 1 82.19 130 LEU B N 1
ATOM 6790 C CA . LEU B 1 130 ? -31.984 -30.547 10.547 1 82.19 130 LEU B CA 1
ATOM 6791 C C . LEU B 1 130 ? -31.375 -31.922 10.68 1 82.19 130 LEU B C 1
ATOM 6793 O O . LEU B 1 130 ? -31.203 -32.438 11.797 1 82.19 130 LEU B O 1
ATOM 6797 N N . SER B 1 131 ? -31.266 -32.594 9.508 1 81.81 131 SER B N 1
ATOM 6798 C CA . SER B 1 131 ? -30.75 -33.969 9.555 1 81.81 131 SER B CA 1
ATOM 6799 C C . SER B 1 131 ? -29.484 -34.094 8.719 1 81.81 131 SER B C 1
ATOM 6801 O O . SER B 1 131 ? -29.156 -33.188 7.93 1 81.81 131 SER B O 1
ATOM 6803 N N . GLY B 1 132 ? -28.672 -35.125 9.047 1 80.94 132 GLY B N 1
ATOM 6804 C CA . GLY B 1 132 ? -27.484 -35.438 8.273 1 80.94 132 GLY B CA 1
ATOM 6805 C C . GLY B 1 132 ? -26.312 -34.5 8.547 1 80.94 132 GLY B C 1
ATOM 6806 O O . GLY B 1 132 ? -26.047 -34.156 9.703 1 80.94 132 GLY B O 1
ATOM 6807 N N . LEU B 1 133 ? -25.672 -34.094 7.484 1 83.06 133 LEU B N 1
ATOM 6808 C CA . LEU B 1 133 ? -24.5 -33.25 7.621 1 83.06 133 LEU B CA 1
ATOM 6809 C C . LEU B 1 133 ? -24.906 -31.844 8.039 1 83.06 133 LEU B C 1
ATOM 6811 O O . LEU B 1 133 ? -24.125 -31.125 8.672 1 83.06 133 LEU B O 1
ATOM 6815 N N . GLU B 1 134 ? -26.062 -31.453 7.754 1 83.62 134 GLU B N 1
ATOM 6816 C CA . GLU B 1 134 ? -26.547 -30.125 8.102 1 83.62 134 GLU B CA 1
ATOM 6817 C C . GLU B 1 134 ? -26.828 -30.016 9.602 1 83.62 134 GLU B C 1
ATOM 6819 O O . GLU B 1 134 ? -26.859 -28.922 10.156 1 83.62 134 GLU B O 1
ATOM 6824 N N . GLN B 1 135 ? -27.031 -31.203 10.219 1 87.25 135 GLN B N 1
ATOM 6825 C CA . GLN B 1 135 ? -27.297 -31.234 11.648 1 87.25 135 GLN B CA 1
ATOM 6826 C C . GLN B 1 135 ? -26.078 -30.828 12.461 1 87.25 135 GLN B C 1
ATOM 6828 O O . GLN B 1 135 ? -26.203 -30.328 13.578 1 87.25 135 GLN B O 1
ATOM 6833 N N . ILE B 1 136 ? -24.969 -31.016 11.859 1 89.12 136 ILE B N 1
ATOM 6834 C CA . ILE B 1 136 ? -23.734 -30.719 12.594 1 89.12 136 ILE B CA 1
ATOM 6835 C C . ILE B 1 136 ? -23.141 -29.406 12.086 1 89.12 136 ILE B C 1
ATOM 6837 O O . ILE B 1 136 ? -22 -29.078 12.414 1 89.12 136 ILE B O 1
ATOM 6841 N N . ALA B 1 137 ? -23.938 -28.719 11.305 1 89.38 137 ALA B N 1
ATOM 6842 C CA . ALA B 1 137 ? -23.5 -27.438 10.773 1 89.38 137 ALA B CA 1
ATOM 6843 C C . ALA B 1 137 ? -24.156 -26.281 11.523 1 89.38 137 ALA B C 1
ATOM 6845 O O . ALA B 1 137 ? -25.094 -26.484 12.297 1 89.38 137 ALA B O 1
ATOM 6846 N N . LEU B 1 138 ? -23.594 -25.109 11.352 1 89.88 138 LEU B N 1
ATOM 6847 C CA . LEU B 1 138 ? -24.078 -23.906 12.023 1 89.88 138 LEU B CA 1
ATOM 6848 C C . LEU B 1 138 ? -25.516 -23.609 11.617 1 89.88 138 LEU B C 1
ATOM 6850 O O . LEU B 1 138 ? -26.25 -22.953 12.367 1 89.88 138 LEU B O 1
ATOM 6854 N N . SER B 1 139 ? -25.938 -24.125 10.508 1 84.38 139 SER B N 1
ATOM 6855 C CA . SER B 1 139 ? -27.297 -23.906 10.023 1 84.38 139 SER B CA 1
ATOM 6856 C C . SER B 1 139 ? -28.328 -24.516 10.969 1 84.38 139 SER B C 1
ATOM 6858 O O . SER B 1 139 ? -29.484 -24.094 10.992 1 84.38 139 SER B O 1
ATOM 6860 N N . ASN B 1 140 ? -27.953 -25.391 11.836 1 88.81 140 ASN B N 1
ATOM 6861 C CA . ASN B 1 140 ? -28.859 -26.094 12.734 1 88.81 140 ASN B CA 1
ATOM 6862 C C . ASN B 1 140 ? -29.109 -25.281 14.008 1 88.81 140 ASN B C 1
ATOM 6864 O O . ASN B 1 140 ? -29.969 -25.641 14.812 1 88.81 140 ASN B O 1
ATOM 6868 N N . ILE B 1 141 ? -28.438 -24.234 14.164 1 91.62 141 ILE B N 1
ATOM 6869 C CA . ILE B 1 141 ? -28.625 -23.391 15.344 1 91.62 141 ILE B CA 1
ATOM 6870 C C . ILE B 1 141 ? -29.766 -22.422 15.094 1 91.62 141 ILE B C 1
ATOM 6872 O O . ILE B 1 141 ? -29.797 -21.719 14.07 1 91.62 141 ILE B O 1
ATOM 6876 N N . VAL B 1 142 ? -30.641 -22.359 15.992 1 91.31 142 VAL B N 1
ATOM 6877 C CA . VAL B 1 142 ? -31.812 -21.5 15.867 1 91.31 142 VAL B CA 1
ATOM 6878 C C . VAL B 1 142 ? -31.406 -20.031 16.047 1 91.31 142 VAL B C 1
ATOM 6880 O O . VAL B 1 142 ? -30.406 -19.734 16.703 1 91.31 142 VAL B O 1
ATOM 6883 N N . PRO B 1 143 ? -32.094 -19.141 15.414 1 89.19 143 PRO B N 1
ATOM 6884 C CA . PRO B 1 143 ? -31.781 -17.703 15.555 1 89.19 143 PRO B CA 1
ATOM 6885 C C . PRO B 1 143 ? -31.828 -17.234 17 1 89.19 143 PRO B C 1
ATOM 6887 O O . PRO B 1 143 ? -32.625 -17.734 17.797 1 89.19 143 PRO B O 1
ATOM 6890 N N . LYS B 1 144 ? -31.047 -16.328 17.453 1 89.69 144 LYS B N 1
ATOM 6891 C CA . LYS B 1 144 ? -30.984 -15.672 18.766 1 89.69 144 LYS B CA 1
ATOM 6892 C C . LYS B 1 144 ? -30.484 -16.641 19.844 1 89.69 144 LYS B C 1
ATOM 6894 O O . LYS B 1 144 ? -30.688 -16.406 21.031 1 89.69 144 LYS B O 1
ATOM 6899 N N . SER B 1 145 ? -29.953 -17.688 19.375 1 92.31 145 SER B N 1
ATOM 6900 C CA . SER B 1 145 ? -29.406 -18.641 20.328 1 92.31 145 SER B CA 1
ATOM 6901 C C . SER B 1 145 ? -28.062 -18.172 20.875 1 92.31 145 SER B C 1
ATOM 6903 O O . SER B 1 145 ? -27.25 -17.609 20.141 1 92.31 145 SER B O 1
ATOM 6905 N N . SER B 1 146 ? -27.766 -18.422 22.109 1 92.75 146 SER B N 1
ATOM 6906 C CA . SER B 1 146 ? -26.5 -18.047 22.734 1 92.75 146 SER B CA 1
ATOM 6907 C C . SER B 1 146 ? -25.375 -18.984 22.328 1 92.75 146 SER B C 1
ATOM 6909 O O . SER B 1 146 ? -24.203 -18.703 22.547 1 92.75 146 SER B O 1
ATOM 6911 N N . LYS B 1 147 ? -25.781 -20.047 21.688 1 94.12 147 LYS B N 1
ATOM 6912 C CA . LYS B 1 147 ? -24.797 -21.047 21.297 1 94.12 147 LYS B CA 1
ATOM 6913 C C . LYS B 1 147 ? -23.875 -20.5 20.203 1 94.12 147 LYS B C 1
ATOM 6915 O O . LYS B 1 147 ? -22.797 -21.031 19.953 1 94.12 147 LYS B O 1
ATOM 6920 N N . VAL B 1 148 ? -24.266 -19.406 19.562 1 93.81 148 VAL B N 1
ATOM 6921 C CA . VAL B 1 148 ? -23.5 -18.828 18.469 1 93.81 148 VAL B CA 1
ATOM 6922 C C . VAL B 1 148 ? -22.203 -18.203 19.016 1 93.81 148 VAL B C 1
ATOM 6924 O O . VAL B 1 148 ? -21.266 -17.953 18.266 1 93.81 148 VAL B O 1
ATOM 6927 N N . TRP B 1 149 ? -22.062 -18.047 20.312 1 94.81 149 TRP B N 1
ATOM 6928 C CA . TRP B 1 149 ? -20.891 -17.469 20.938 1 94.81 149 TRP B CA 1
ATOM 6929 C C . TRP B 1 149 ? -19.672 -18.391 20.781 1 94.81 149 TRP B C 1
ATOM 6931 O O . TRP B 1 149 ? -18.531 -17.922 20.719 1 94.81 149 TRP B O 1
ATOM 6941 N N . ALA B 1 150 ? -19.938 -19.656 20.703 1 95.5 150 ALA B N 1
ATOM 6942 C CA . ALA B 1 150 ? -18.859 -20.609 20.484 1 95.5 150 ALA B CA 1
ATOM 6943 C C . ALA B 1 150 ? -18.188 -20.359 19.141 1 95.5 150 ALA B C 1
ATOM 6945 O O . ALA B 1 150 ? -16.969 -20.484 19 1 95.5 150 ALA B O 1
ATOM 6946 N N . HIS B 1 151 ? -18.984 -20 18.203 1 95.75 151 HIS B N 1
ATOM 6947 C CA . HIS B 1 151 ? -18.453 -19.719 16.859 1 95.75 151 HIS B CA 1
ATOM 6948 C C . HIS B 1 151 ? -17.688 -18.406 16.859 1 95.75 151 HIS B C 1
ATOM 6950 O O . HIS B 1 151 ? -16.688 -18.281 16.125 1 95.75 151 HIS B O 1
ATOM 6956 N N . THR B 1 152 ? -18.109 -17.438 17.641 1 96 152 THR B N 1
ATOM 6957 C CA . THR B 1 152 ? -17.375 -16.172 17.766 1 96 152 THR B CA 1
ATOM 6958 C C . THR B 1 152 ? -16.016 -16.406 18.391 1 96 152 THR B C 1
ATOM 6960 O O . THR B 1 152 ? -15.016 -15.844 17.938 1 96 152 THR B O 1
ATOM 6963 N N . VAL B 1 153 ? -16 -17.219 19.375 1 96.31 153 VAL B N 1
ATOM 6964 C CA . VAL B 1 153 ? -14.742 -17.547 20.016 1 96.31 153 VAL B CA 1
ATOM 6965 C C . VAL B 1 153 ? -13.812 -18.25 19.031 1 96.31 153 VAL B C 1
ATOM 6967 O O . VAL B 1 153 ? -12.617 -17.969 18.984 1 96.31 153 VAL B O 1
ATOM 6970 N N . ALA B 1 154 ? -14.359 -19.109 18.234 1 96.56 154 ALA B N 1
ATOM 6971 C CA . ALA B 1 154 ? -13.578 -19.812 17.219 1 96.56 154 ALA B CA 1
ATOM 6972 C C . ALA B 1 154 ? -12.961 -18.812 16.234 1 96.56 154 ALA B C 1
ATOM 6974 O O . ALA B 1 154 ? -11.789 -18.938 15.875 1 96.56 154 ALA B O 1
ATOM 6975 N N . ALA B 1 155 ? -13.727 -17.828 15.805 1 96.75 155 ALA B N 1
ATOM 6976 C CA . ALA B 1 155 ? -13.234 -16.828 14.859 1 96.75 155 ALA B CA 1
ATOM 6977 C C . ALA B 1 155 ? -12.023 -16.094 15.43 1 96.75 155 ALA B C 1
ATOM 6979 O O . ALA B 1 155 ? -11.039 -15.867 14.727 1 96.75 155 ALA B O 1
ATOM 6980 N N . TRP B 1 156 ? -12.07 -15.734 16.688 1 96.62 156 TRP B N 1
ATOM 6981 C CA . TRP B 1 156 ? -10.984 -15.023 17.344 1 96.62 156 TRP B CA 1
ATOM 6982 C C . TRP B 1 156 ? -9.758 -15.914 17.5 1 96.62 156 TRP B C 1
ATOM 6984 O O . TRP B 1 156 ? -8.648 -15.523 17.109 1 96.62 156 TRP B O 1
ATOM 6994 N N . VAL B 1 157 ? -9.945 -17.109 17.922 1 96.44 157 VAL B N 1
ATOM 6995 C CA . VAL B 1 157 ? -8.844 -18.031 18.188 1 96.44 157 VAL B CA 1
ATOM 6996 C C . VAL B 1 157 ? -8.18 -18.422 16.859 1 96.44 157 VAL B C 1
ATOM 6998 O O . VAL B 1 157 ? -6.953 -18.406 16.75 1 96.44 157 VAL B O 1
ATOM 7001 N N . TYR B 1 158 ? -9 -18.75 15.883 1 97.19 158 TYR B N 1
ATOM 7002 C CA . TYR B 1 158 ? -8.469 -19.141 14.586 1 97.19 158 TYR B CA 1
ATOM 7003 C C . TYR B 1 158 ? -7.648 -18 13.977 1 97.19 158 TYR B C 1
ATOM 7005 O O . TYR B 1 158 ? -6.555 -18.234 13.453 1 97.19 158 TYR B O 1
ATOM 7013 N N . THR B 1 159 ? -8.156 -16.781 14.047 1 97.31 159 THR B N 1
ATOM 7014 C CA . THR B 1 159 ? -7.477 -15.625 13.469 1 97.31 159 THR B CA 1
ATOM 7015 C C . THR B 1 159 ? -6.117 -15.406 14.125 1 97.31 159 THR B C 1
ATOM 7017 O O . THR B 1 159 ? -5.113 -15.211 13.438 1 97.31 159 THR B O 1
ATOM 7020 N N . LEU B 1 160 ? -6.051 -15.508 15.43 1 96.38 160 LEU B N 1
ATOM 7021 C CA . LEU B 1 160 ? -4.809 -15.289 16.156 1 96.38 160 LEU B CA 1
ATOM 7022 C C . LEU B 1 160 ? -3.789 -16.375 15.844 1 96.38 160 LEU B C 1
ATOM 7024 O O . LEU B 1 160 ? -2.602 -16.094 15.68 1 96.38 160 LEU B O 1
ATOM 7028 N N . ILE B 1 161 ? -4.285 -17.547 15.68 1 96.5 161 ILE B N 1
ATOM 7029 C CA . ILE B 1 161 ? -3.402 -18.672 15.359 1 96.5 161 ILE B CA 1
ATOM 7030 C C . ILE B 1 161 ? -2.848 -18.516 13.945 1 96.5 161 ILE B C 1
ATOM 7032 O O . ILE B 1 161 ? -1.651 -18.703 13.719 1 96.5 161 ILE B O 1
ATOM 7036 N N . ILE B 1 162 ? -3.676 -18.156 13.039 1 97.81 162 ILE B N 1
ATOM 7037 C CA . ILE B 1 162 ? -3.26 -17.969 11.648 1 97.81 162 ILE B CA 1
ATOM 7038 C C . ILE B 1 162 ? -2.211 -16.859 11.562 1 97.81 162 ILE B C 1
ATOM 7040 O O . ILE B 1 162 ? -1.18 -17.031 10.906 1 97.81 162 ILE B O 1
ATOM 7044 N N . CYS B 1 163 ? -2.418 -15.742 12.25 1 97.38 163 CYS B N 1
ATOM 7045 C CA . CYS B 1 163 ? -1.46 -14.641 12.242 1 97.38 163 CYS B CA 1
ATOM 7046 C C . CYS B 1 163 ? -0.123 -15.078 12.828 1 97.38 163 CYS B C 1
ATOM 7048 O O . CYS B 1 163 ? 0.935 -14.758 12.281 1 97.38 163 CYS B O 1
ATOM 7050 N N . TYR B 1 164 ? -0.196 -15.836 13.867 1 96.88 164 TYR B N 1
ATOM 7051 C CA . TYR B 1 164 ? 1.025 -16.312 14.508 1 96.88 164 TYR B CA 1
ATOM 7052 C C . TYR B 1 164 ? 1.802 -17.234 13.586 1 96.88 164 TYR B C 1
ATOM 7054 O O . TYR B 1 164 ? 3.018 -17.094 13.43 1 96.88 164 TYR B O 1
ATOM 7062 N N . LEU B 1 165 ? 1.12 -18.156 12.984 1 97.94 165 LEU B N 1
ATOM 7063 C CA . LEU B 1 165 ? 1.775 -19.109 12.102 1 97.94 165 LEU B CA 1
ATOM 7064 C C . LEU B 1 165 ? 2.346 -18.422 10.867 1 97.94 165 LEU B C 1
ATOM 7066 O O . LEU B 1 165 ? 3.428 -18.781 10.398 1 97.94 165 LEU B O 1
ATOM 7070 N N . LEU B 1 166 ? 1.616 -17.438 10.344 1 98.19 166 LEU B N 1
ATOM 7071 C CA . LEU B 1 166 ? 2.109 -16.688 9.203 1 98.19 166 LEU B CA 1
ATOM 7072 C C . LEU B 1 166 ? 3.35 -15.883 9.57 1 98.19 166 LEU B C 1
ATOM 7074 O O . LEU B 1 166 ? 4.281 -15.766 8.773 1 98.19 166 LEU B O 1
ATOM 7078 N N . TYR B 1 167 ? 3.379 -15.359 10.805 1 96.75 167 TYR B N 1
ATOM 7079 C CA . TYR B 1 167 ? 4.531 -14.609 11.297 1 96.75 167 TYR B CA 1
ATOM 7080 C C . TYR B 1 167 ? 5.766 -15.5 11.375 1 96.75 167 TYR B C 1
ATOM 7082 O O . TYR B 1 167 ? 6.844 -15.117 10.906 1 96.75 167 TYR B O 1
ATOM 7090 N N . THR B 1 168 ? 5.598 -16.672 11.844 1 96.62 168 THR B N 1
ATOM 7091 C CA . THR B 1 168 ? 6.707 -17.609 11.984 1 96.62 168 THR B CA 1
ATOM 7092 C C . THR B 1 168 ? 7.211 -18.078 10.625 1 96.62 168 THR B C 1
ATOM 7094 O O . THR B 1 168 ? 8.414 -18.281 10.43 1 96.62 168 THR B O 1
ATOM 7097 N N . GLU B 1 169 ? 6.289 -18.188 9.727 1 97.75 169 GLU B N 1
ATOM 7098 C CA . GLU B 1 169 ? 6.691 -18.609 8.383 1 97.75 169 GLU B CA 1
ATOM 7099 C C . GLU B 1 169 ? 7.484 -17.516 7.676 1 97.75 169 GLU B C 1
ATOM 7101 O O . GLU B 1 169 ? 8.43 -17.812 6.938 1 97.75 169 GLU B O 1
ATOM 7106 N N . TRP B 1 170 ? 7.133 -16.281 7.863 1 97 170 TRP B N 1
ATOM 7107 C CA . TRP B 1 170 ? 7.879 -15.172 7.281 1 97 170 TRP B CA 1
ATOM 7108 C C . TRP B 1 170 ? 9.312 -15.141 7.816 1 97 170 TRP B C 1
ATOM 7110 O O . TRP B 1 170 ? 10.258 -14.891 7.062 1 97 170 TRP B O 1
ATOM 7120 N N . LYS B 1 171 ? 9.484 -15.438 9.102 1 95.5 171 LYS B N 1
ATOM 7121 C CA . LYS B 1 171 ? 10.82 -15.477 9.695 1 95.5 171 LYS B CA 1
ATOM 7122 C C . LYS B 1 171 ? 11.68 -16.547 9.039 1 95.5 171 LYS B C 1
ATOM 7124 O O . LYS B 1 171 ? 12.836 -16.297 8.695 1 95.5 171 LYS B O 1
ATOM 7129 N N . ALA B 1 172 ? 11.078 -17.672 8.836 1 96.31 172 ALA B N 1
ATOM 7130 C CA . ALA B 1 172 ? 11.805 -18.766 8.188 1 96.31 172 ALA B CA 1
ATOM 7131 C C . ALA B 1 172 ? 12.117 -18.438 6.734 1 96.31 172 ALA B C 1
ATOM 7133 O O . ALA B 1 172 ? 13.219 -18.703 6.25 1 96.31 172 ALA B O 1
ATOM 7134 N N . PHE B 1 173 ? 11.195 -17.859 6.07 1 96.88 173 PHE B N 1
ATOM 7135 C CA . PHE B 1 173 ? 11.352 -17.531 4.66 1 96.88 173 PHE B CA 1
ATOM 7136 C C . PHE B 1 173 ? 12.516 -16.562 4.457 1 96.88 173 PHE B C 1
ATOM 7138 O O . PHE B 1 173 ? 13.305 -16.734 3.523 1 96.88 173 PHE B O 1
ATOM 7145 N N . ILE B 1 174 ? 12.617 -15.562 5.316 1 95.19 174 ILE B N 1
ATOM 7146 C CA . ILE B 1 174 ? 13.656 -14.547 5.172 1 95.19 174 ILE B CA 1
ATOM 7147 C C . ILE B 1 174 ? 15.031 -15.195 5.273 1 95.19 174 ILE B C 1
ATOM 7149 O O . ILE B 1 174 ? 15.961 -14.828 4.551 1 95.19 174 ILE B O 1
ATOM 7153 N N . VAL B 1 175 ? 15.188 -16.188 6.082 1 93.88 175 VAL B N 1
ATOM 7154 C CA . VAL B 1 175 ? 16.469 -16.875 6.246 1 93.88 175 VAL B CA 1
ATOM 7155 C C . VAL B 1 175 ? 16.859 -17.562 4.938 1 93.88 175 VAL B C 1
ATOM 7157 O O . VAL B 1 175 ? 17.969 -17.391 4.445 1 93.88 175 VAL B O 1
ATOM 7160 N N . TYR B 1 176 ? 15.922 -18.297 4.32 1 95.62 176 TYR B N 1
ATOM 7161 C CA . TYR B 1 176 ? 16.188 -18.984 3.061 1 95.62 176 TYR B CA 1
ATOM 7162 C C . TYR B 1 176 ? 16.391 -17.984 1.927 1 95.62 176 TYR B C 1
ATOM 7164 O O . TYR B 1 176 ? 17.203 -18.203 1.038 1 95.62 176 TYR B O 1
ATOM 7172 N N . ARG B 1 177 ? 15.625 -16.891 1.992 1 95.5 177 ARG B N 1
ATOM 7173 C CA . ARG B 1 177 ? 15.711 -15.883 0.944 1 95.5 177 ARG B CA 1
ATOM 7174 C C . ARG B 1 177 ? 17.078 -15.203 0.954 1 95.5 177 ARG B C 1
ATOM 7176 O O . ARG B 1 177 ? 17.688 -15.016 -0.1 1 95.5 177 ARG B O 1
ATOM 7183 N N . GLN B 1 178 ? 17.578 -14.867 2.105 1 92.62 178 GLN B N 1
ATOM 7184 C CA . GLN B 1 178 ? 18.875 -14.234 2.221 1 92.62 178 GLN B CA 1
ATOM 7185 C C . GLN B 1 178 ? 19.984 -15.188 1.783 1 92.62 178 GLN B C 1
ATOM 7187 O O . GLN B 1 178 ? 20.953 -14.773 1.138 1 92.62 178 GLN B O 1
ATOM 7192 N N . GLN B 1 179 ? 19.828 -16.469 2.055 1 92.5 179 GLN B N 1
ATOM 7193 C CA . GLN B 1 179 ? 20.797 -17.469 1.605 1 92.5 179 GLN B CA 1
ATOM 7194 C C . GLN B 1 179 ? 20.797 -17.594 0.085 1 92.5 179 GLN B C 1
ATOM 7196 O O . GLN B 1 179 ? 21.844 -17.734 -0.533 1 92.5 179 GLN B O 1
ATOM 7201 N N . TYR B 1 180 ? 19.641 -17.531 -0.471 1 94.5 180 TYR B N 1
ATOM 7202 C CA . TYR B 1 180 ? 19.5 -17.594 -1.922 1 94.5 180 TYR B CA 1
ATOM 7203 C C . TYR B 1 180 ? 20.141 -16.391 -2.594 1 94.5 180 TYR B C 1
ATOM 7205 O O . TYR B 1 180 ? 20.859 -16.547 -3.594 1 94.5 180 TYR B O 1
ATOM 7213 N N . LEU B 1 181 ? 19.938 -15.211 -2.031 1 92.38 181 LEU B N 1
ATOM 7214 C CA . LEU B 1 181 ? 20.453 -13.977 -2.615 1 92.38 181 LEU B CA 1
ATOM 7215 C C . LEU B 1 181 ? 21.969 -13.898 -2.479 1 92.38 181 LEU B C 1
ATOM 7217 O O . LEU B 1 181 ? 22.625 -13.211 -3.26 1 92.38 181 LEU B O 1
ATOM 7221 N N . ASN B 1 182 ? 22.484 -14.648 -1.572 1 89.75 182 ASN B N 1
ATOM 7222 C CA . ASN B 1 182 ? 23.922 -14.625 -1.325 1 89.75 182 ASN B CA 1
ATOM 7223 C C . ASN B 1 182 ? 24.625 -15.773 -2.027 1 89.75 182 ASN B C 1
ATOM 7225 O O . ASN B 1 182 ? 25.797 -16.047 -1.757 1 89.75 182 ASN B O 1
ATOM 7229 N N . LYS B 1 183 ? 24.031 -16.531 -2.893 1 89.44 183 LYS B N 1
ATOM 7230 C CA . LYS B 1 183 ? 24.609 -17.688 -3.553 1 89.44 183 LYS B CA 1
ATOM 7231 C C . LYS B 1 183 ? 25.656 -17.281 -4.582 1 89.44 183 LYS B C 1
ATOM 7233 O O . LYS B 1 183 ? 26.578 -18.047 -4.879 1 89.44 183 LYS B O 1
ATOM 7238 N N . GLY B 1 184 ? 25.484 -16.031 -5.176 1 88.88 184 GLY B N 1
ATOM 7239 C CA . GLY B 1 184 ? 26.453 -15.547 -6.137 1 88.88 184 GLY B CA 1
ATOM 7240 C C . GLY B 1 184 ? 26.25 -16.094 -7.531 1 88.88 184 GLY B C 1
ATOM 7241 O O . GLY B 1 184 ? 27.219 -16.422 -8.227 1 88.88 184 GLY B O 1
ATOM 7242 N N . MET B 1 185 ? 25.016 -16.328 -7.871 1 91.31 185 MET B N 1
ATOM 7243 C CA . MET B 1 185 ? 24.719 -16.734 -9.242 1 91.31 185 MET B CA 1
ATOM 7244 C C . MET B 1 185 ? 24.969 -15.602 -10.219 1 91.31 185 MET B C 1
ATOM 7246 O O . MET B 1 185 ? 24.891 -14.43 -9.844 1 91.31 185 MET B O 1
ATOM 7250 N N . GLY B 1 186 ? 25.266 -15.891 -11.453 1 92.31 186 GLY B N 1
ATOM 7251 C CA . GLY B 1 186 ? 25.672 -14.922 -12.469 1 92.31 186 GLY B CA 1
ATOM 7252 C C . GLY B 1 186 ? 24.703 -13.75 -12.578 1 92.31 186 GLY B C 1
ATOM 7253 O O . GLY B 1 186 ? 25.125 -12.594 -12.516 1 92.31 186 GLY B O 1
ATOM 7254 N N . TYR B 1 187 ? 23.469 -14.031 -12.672 1 93.5 187 TYR B N 1
ATOM 7255 C CA . TYR B 1 187 ? 22.484 -12.984 -12.922 1 93.5 187 TYR B CA 1
ATOM 7256 C C . TYR B 1 187 ? 22.328 -12.062 -11.719 1 93.5 187 TYR B C 1
ATOM 7258 O O . TYR B 1 187 ? 21.812 -10.953 -11.828 1 93.5 187 TYR B O 1
ATOM 7266 N N . GLN B 1 188 ? 22.781 -12.484 -10.484 1 93.75 188 GLN B N 1
ATOM 7267 C CA . GLN B 1 188 ? 22.672 -11.688 -9.273 1 93.75 188 GLN B CA 1
ATOM 7268 C C . GLN B 1 188 ? 23.672 -10.523 -9.273 1 93.75 188 GLN B C 1
ATOM 7270 O O . GLN B 1 188 ? 23.531 -9.586 -8.492 1 93.75 188 GLN B O 1
ATOM 7275 N N . TYR B 1 189 ? 24.672 -10.586 -10.211 1 95.12 189 TYR B N 1
ATOM 7276 C CA . TYR B 1 189 ? 25.641 -9.516 -10.359 1 95.12 189 TYR B CA 1
ATOM 7277 C C . TYR B 1 189 ? 25.188 -8.484 -11.391 1 95.12 189 TYR B C 1
ATOM 7279 O O . TYR B 1 189 ? 25.906 -7.52 -11.672 1 95.12 189 TYR B O 1
ATOM 7287 N N . ALA B 1 190 ? 24.016 -8.727 -11.93 1 96.44 190 ALA B N 1
ATOM 7288 C CA . ALA B 1 190 ? 23.531 -7.863 -13 1 96.44 190 ALA B CA 1
ATOM 7289 C C . ALA B 1 190 ? 22.219 -7.199 -12.617 1 96.44 190 ALA B C 1
ATOM 7291 O O . ALA B 1 190 ? 21.484 -7.703 -11.766 1 96.44 190 ALA B O 1
ATOM 7292 N N . VAL B 1 191 ? 21.969 -6.027 -13.148 1 96.94 191 VAL B N 1
ATOM 7293 C CA . VAL B 1 191 ? 20.703 -5.328 -13 1 96.94 191 VAL B CA 1
ATOM 7294 C C . VAL B 1 191 ? 20.109 -5.023 -14.375 1 96.94 191 VAL B C 1
ATOM 7296 O O . VAL B 1 191 ? 20.844 -4.797 -15.336 1 96.94 191 VAL B O 1
ATOM 7299 N N . LEU B 1 192 ? 18.812 -5.16 -14.492 1 97.56 192 LEU B N 1
ATOM 7300 C CA . LEU B 1 192 ? 18.094 -4.801 -15.703 1 97.56 192 L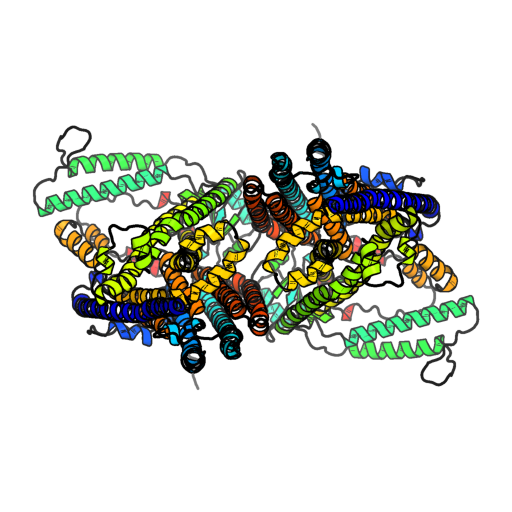EU B CA 1
ATOM 7301 C C . LEU B 1 192 ? 17.594 -3.361 -15.633 1 97.56 192 LEU B C 1
ATOM 7303 O O . LEU B 1 192 ? 16.906 -2.984 -14.688 1 97.56 192 LEU B O 1
ATOM 7307 N N . VAL B 1 193 ? 18.016 -2.543 -16.5 1 96.44 193 VAL B N 1
ATOM 7308 C CA . VAL B 1 193 ? 17.594 -1.149 -16.594 1 96.44 193 VAL B CA 1
ATOM 7309 C C . VAL B 1 193 ? 16.656 -0.967 -17.781 1 96.44 193 VAL B C 1
ATOM 7311 O O . VAL B 1 193 ? 17.047 -1.176 -18.938 1 96.44 193 VAL B O 1
ATOM 7314 N N . ARG B 1 194 ? 15.469 -0.525 -17.516 1 95.38 194 ARG B N 1
ATOM 7315 C CA . ARG B 1 194 ? 14.477 -0.315 -18.578 1 95.38 194 ARG B CA 1
ATOM 7316 C C . ARG B 1 194 ? 14.148 1.167 -18.734 1 95.38 194 ARG B C 1
ATOM 7318 O O . ARG B 1 194 ? 14.445 1.971 -17.844 1 95.38 194 ARG B O 1
ATOM 7325 N N . ASP B 1 195 ? 13.578 1.504 -19.859 1 94.38 195 ASP B N 1
ATOM 7326 C CA . ASP B 1 195 ? 13.133 2.859 -20.172 1 94.38 195 ASP B CA 1
ATOM 7327 C C . ASP B 1 195 ? 14.312 3.828 -20.219 1 94.38 195 ASP B C 1
ATOM 7329 O O . ASP B 1 195 ? 14.273 4.891 -19.594 1 94.38 195 ASP B O 1
ATOM 7333 N N . LEU B 1 196 ? 15.289 3.385 -20.953 1 94 196 LEU B N 1
ATOM 7334 C CA . LEU B 1 196 ? 16.469 4.219 -21.156 1 94 196 LEU B CA 1
ATOM 7335 C C . LEU B 1 196 ? 16.141 5.398 -22.062 1 94 196 LEU B C 1
ATOM 7337 O O . LEU B 1 196 ? 15.555 5.223 -23.141 1 94 196 LEU B O 1
ATOM 7341 N N . PRO B 1 197 ? 16.5 6.543 -21.625 1 91.94 197 PRO B N 1
ATOM 7342 C CA . PRO B 1 197 ? 16.344 7.684 -22.516 1 91.94 197 PRO B CA 1
ATOM 7343 C C . PRO B 1 197 ? 17.188 7.555 -23.781 1 91.94 197 PRO B C 1
ATOM 7345 O O . PRO B 1 197 ? 18.188 6.816 -23.797 1 91.94 197 PRO B O 1
ATOM 7348 N N . GLU B 1 198 ? 16.875 8.281 -24.781 1 91.5 198 GLU B N 1
ATOM 7349 C CA . GLU B 1 198 ? 17.547 8.211 -26.078 1 91.5 198 GLU B CA 1
ATOM 7350 C C . GLU B 1 198 ? 19.016 8.602 -25.953 1 91.5 198 GLU B C 1
ATOM 7352 O O . GLU B 1 198 ? 19.859 8.062 -26.672 1 91.5 198 GLU B O 1
ATOM 7357 N N . LYS B 1 199 ? 19.297 9.383 -24.922 1 90.31 199 LYS B N 1
ATOM 7358 C CA . LYS B 1 199 ? 20.672 9.867 -24.75 1 90.31 199 LYS B CA 1
ATOM 7359 C C . LYS B 1 199 ? 21.578 8.75 -24.25 1 90.31 199 LYS B C 1
ATOM 7361 O O . LYS B 1 199 ? 22.797 8.797 -24.453 1 90.31 199 LYS B O 1
ATOM 7366 N N . PHE B 1 200 ? 21.016 7.746 -23.719 1 91.25 200 PHE B N 1
ATOM 7367 C CA . PHE B 1 200 ? 21.812 6.684 -23.125 1 91.25 200 PHE B CA 1
ATOM 7368 C C . PHE B 1 200 ? 21.75 5.418 -23.969 1 91.25 200 PHE B C 1
ATOM 7370 O O . PHE B 1 200 ? 22.234 4.363 -23.562 1 91.25 200 PHE B O 1
ATOM 7377 N N . LYS B 1 201 ? 21.203 5.531 -25.234 1 91.56 201 LYS B N 1
ATOM 7378 C CA . LYS B 1 201 ? 21.078 4.363 -26.094 1 91.56 201 LYS B CA 1
ATOM 7379 C C . LYS B 1 201 ? 22.359 4.152 -26.922 1 91.56 201 LYS B C 1
ATOM 7381 O O . LYS B 1 201 ? 22.297 3.994 -28.141 1 91.56 201 LYS B O 1
ATOM 7386 N N . ASP B 1 202 ? 23.391 4.301 -26.266 1 93.25 202 ASP B N 1
ATOM 7387 C CA . ASP B 1 202 ? 24.719 4.023 -26.812 1 93.25 202 ASP B CA 1
ATOM 7388 C C . ASP B 1 202 ? 25.641 3.477 -25.734 1 93.25 202 ASP B C 1
ATOM 7390 O O . ASP B 1 202 ? 25.562 3.883 -24.562 1 93.25 202 ASP B O 1
ATOM 7394 N N . TYR B 1 203 ? 26.484 2.539 -26.156 1 93.44 203 TYR B N 1
ATOM 7395 C CA . TYR B 1 203 ? 27.344 1.818 -25.219 1 93.44 203 TYR B CA 1
ATOM 7396 C C . TYR B 1 203 ? 28.219 2.783 -24.422 1 93.44 203 TYR B C 1
ATOM 7398 O O . TYR B 1 203 ? 28.266 2.717 -23.203 1 93.44 203 TYR B O 1
ATOM 7406 N N . GLU B 1 204 ? 28.844 3.725 -25.031 1 94.31 204 GLU B N 1
ATOM 7407 C CA . GLU B 1 204 ? 29.797 4.629 -24.391 1 94.31 204 GLU B CA 1
ATOM 7408 C C . GLU B 1 204 ? 29.078 5.59 -23.438 1 94.31 204 GLU B C 1
ATOM 7410 O O . GLU B 1 204 ? 29.547 5.832 -22.328 1 94.31 204 GLU B O 1
ATOM 7415 N N . SER B 1 205 ? 28 6.059 -23.891 1 94.44 205 SER B N 1
ATOM 7416 C CA . SER B 1 205 ? 27.234 7.008 -23.078 1 94.44 205 SER B CA 1
ATOM 7417 C C . SER B 1 205 ? 26.672 6.336 -21.844 1 94.44 205 SER B C 1
ATOM 7419 O O . SER B 1 205 ? 26.719 6.898 -20.75 1 94.44 205 SER B O 1
ATOM 7421 N N . LEU B 1 206 ? 26.141 5.148 -22.062 1 95.19 206 LEU B N 1
ATOM 7422 C CA . LEU B 1 206 ? 25.547 4.441 -20.922 1 95.19 206 LEU B CA 1
ATOM 7423 C C . LEU B 1 206 ? 26.625 4 -19.938 1 95.19 206 LEU B C 1
ATOM 7425 O O . LEU B 1 206 ? 26.469 4.172 -18.734 1 95.19 206 LEU B O 1
ATOM 7429 N N . LYS B 1 207 ? 27.656 3.396 -20.469 1 96.06 207 LYS B N 1
ATOM 7430 C CA . LYS B 1 207 ? 28.75 2.959 -19.594 1 96.06 207 LYS B CA 1
ATOM 7431 C C . LYS B 1 207 ? 29.344 4.133 -18.828 1 96.06 207 LYS B C 1
ATOM 7433 O O . LYS B 1 207 ? 29.625 4.016 -17.625 1 96.06 207 LYS B O 1
ATOM 7438 N N . GLY B 1 208 ? 29.516 5.254 -19.5 1 94.06 208 GLY B N 1
ATOM 7439 C CA . GLY B 1 208 ? 30.016 6.453 -18.844 1 94.06 208 GLY B CA 1
ATOM 7440 C C . GLY B 1 208 ? 29.094 6.949 -17.734 1 94.06 208 GLY B C 1
ATOM 7441 O O . GLY B 1 208 ? 29.562 7.305 -16.656 1 94.06 208 GLY B O 1
ATOM 7442 N N . HIS B 1 209 ? 27.859 6.961 -18.031 1 92.5 209 HIS B N 1
ATOM 7443 C CA . HIS B 1 209 ? 26.859 7.418 -17.062 1 92.5 209 HIS B CA 1
ATOM 7444 C C . HIS B 1 209 ? 26.844 6.516 -15.836 1 92.5 209 HIS B C 1
ATOM 7446 O O . HIS B 1 209 ? 26.812 7.008 -14.703 1 92.5 209 HIS B O 1
ATOM 7452 N N . VAL B 1 210 ? 26.875 5.188 -16.031 1 94.75 210 VAL B N 1
ATOM 7453 C CA . VAL B 1 210 ? 26.797 4.242 -14.914 1 94.75 210 VAL B CA 1
ATOM 7454 C C . VAL B 1 210 ? 28.078 4.309 -14.094 1 94.75 210 VAL B C 1
ATOM 7456 O O . VAL B 1 210 ? 28.047 4.199 -12.867 1 94.75 210 VAL B O 1
ATOM 7459 N N . GLU B 1 211 ? 29.188 4.492 -14.742 1 93.94 211 GLU B N 1
ATOM 7460 C CA . GLU B 1 211 ? 30.469 4.621 -14.047 1 93.94 211 GLU B CA 1
ATOM 7461 C C . GLU B 1 211 ? 30.516 5.883 -13.188 1 93.94 211 GLU B C 1
ATOM 7463 O O . GLU B 1 211 ? 31.172 5.914 -12.148 1 93.94 211 GLU B O 1
ATOM 7468 N N . GLU B 1 212 ? 29.797 6.863 -13.656 1 90.25 212 GLU B N 1
ATOM 7469 C CA . GLU B 1 212 ? 29.688 8.086 -12.867 1 90.25 212 GLU B CA 1
ATOM 7470 C C . GLU B 1 212 ? 28.891 7.848 -11.594 1 90.25 212 GLU B C 1
ATOM 7472 O O . GLU B 1 212 ? 29.203 8.398 -10.531 1 90.25 212 GLU B O 1
ATOM 7477 N N . LEU B 1 213 ? 27.891 7.09 -11.719 1 90.69 213 LEU B N 1
ATOM 7478 C CA . LEU B 1 213 ? 27.031 6.805 -10.578 1 90.69 213 LEU B CA 1
ATOM 7479 C C . LEU B 1 213 ? 27.688 5.828 -9.617 1 90.69 213 LEU B C 1
ATOM 7481 O O . LEU B 1 213 ? 27.531 5.941 -8.398 1 90.69 213 LEU B O 1
ATOM 7485 N N . PHE B 1 214 ? 28.391 4.812 -10.172 1 91.38 214 PHE B N 1
ATOM 7486 C CA . PHE B 1 214 ? 29.062 3.781 -9.398 1 91.38 214 PHE B CA 1
ATOM 7487 C C . PHE B 1 214 ? 30.516 3.66 -9.82 1 91.38 214 PHE B C 1
ATOM 7489 O O . PHE B 1 214 ? 30.906 2.703 -10.5 1 91.38 214 PHE B O 1
ATOM 7496 N N . PRO B 1 215 ? 31.312 4.473 -9.273 1 88.94 215 PRO B N 1
ATOM 7497 C CA . PRO B 1 215 ? 32.719 4.508 -9.727 1 88.94 215 PRO B CA 1
ATOM 7498 C C . PRO B 1 215 ? 33.469 3.227 -9.398 1 88.94 215 PRO B C 1
ATOM 7500 O O . PRO B 1 215 ? 33.438 2.768 -8.25 1 88.94 215 PRO B O 1
ATOM 7503 N N . ASP B 1 216 ? 34.031 2.621 -10.375 1 88.56 216 ASP B N 1
ATOM 7504 C CA . ASP B 1 216 ? 34.969 1.494 -10.289 1 88.56 216 ASP B CA 1
ATOM 7505 C C . ASP B 1 216 ? 34.25 0.219 -9.867 1 88.56 216 ASP B C 1
ATOM 7507 O O . ASP B 1 216 ? 34.844 -0.706 -9.336 1 88.56 216 ASP B O 1
ATOM 7511 N N . GLU B 1 217 ? 32.969 0.17 -10.023 1 91.88 217 GLU B N 1
ATOM 7512 C CA . GLU B 1 217 ? 32.219 -0.996 -9.586 1 91.88 217 GLU B CA 1
ATOM 7513 C C . GLU B 1 217 ? 31.531 -1.686 -10.773 1 91.88 217 GLU B C 1
ATOM 7515 O O . GLU B 1 217 ? 31.062 -2.818 -10.648 1 91.88 217 GLU B O 1
ATOM 7520 N N . VAL B 1 218 ? 31.594 -1.063 -11.93 1 95.56 218 VAL B N 1
ATOM 7521 C CA . VAL B 1 218 ? 30.875 -1.57 -13.102 1 95.56 218 VAL B CA 1
ATOM 7522 C C . VAL B 1 218 ? 31.828 -2.43 -13.945 1 95.56 218 VAL B C 1
ATOM 7524 O O . VAL B 1 218 ? 32.938 -2.02 -14.242 1 95.56 218 VAL B O 1
ATOM 7527 N N . GLU B 1 219 ? 31.422 -3.645 -14.25 1 95.19 219 GLU B N 1
ATOM 7528 C CA . GLU B 1 219 ? 32.188 -4.5 -15.148 1 95.19 219 GLU B CA 1
ATOM 7529 C C . GLU B 1 219 ? 31.875 -4.184 -16.609 1 95.19 219 GLU B C 1
ATOM 7531 O O . GLU B 1 219 ? 32.781 -3.949 -17.406 1 95.19 219 GLU B O 1
ATOM 7536 N N . ASP B 1 220 ? 30.578 -4.27 -16.906 1 95.81 220 ASP B N 1
ATOM 7537 C CA . ASP B 1 220 ? 30.188 -3.998 -18.297 1 95.81 220 ASP B CA 1
ATOM 7538 C C . ASP B 1 220 ? 28.688 -3.686 -18.391 1 95.81 220 ASP B C 1
ATOM 7540 O O . ASP B 1 220 ? 27.953 -3.867 -17.422 1 95.81 220 ASP B O 1
ATOM 7544 N N . VAL B 1 221 ? 28.344 -3.023 -19.5 1 96.81 221 VAL B N 1
ATOM 7545 C CA . VAL B 1 221 ? 26.953 -2.727 -19.812 1 96.81 221 VAL B CA 1
ATOM 7546 C C . VAL B 1 221 ? 26.578 -3.314 -21.172 1 96.81 221 VAL B C 1
ATOM 7548 O O . VAL B 1 221 ? 27.375 -3.285 -22.109 1 96.81 221 VAL B O 1
ATOM 7551 N N . VAL B 1 222 ? 25.438 -4 -21.25 1 95.88 222 VAL B N 1
ATOM 7552 C CA . VAL B 1 222 ? 24.969 -4.598 -22.5 1 95.88 222 VAL B CA 1
ATOM 7553 C C . VAL B 1 222 ? 23.594 -4.035 -22.859 1 95.88 222 VAL B C 1
ATOM 7555 O O . VAL B 1 222 ? 22.609 -4.332 -22.188 1 95.88 222 VAL B O 1
ATOM 7558 N N . ILE B 1 223 ? 23.547 -3.234 -23.891 1 95.94 223 ILE B N 1
ATOM 7559 C CA . ILE B 1 223 ? 22.266 -2.725 -24.359 1 95.94 223 ILE B CA 1
ATOM 7560 C C . ILE B 1 223 ? 21.594 -3.768 -25.25 1 95.94 223 ILE B C 1
ATOM 7562 O O . ILE B 1 223 ? 22.234 -4.328 -26.141 1 95.94 223 ILE B O 1
ATOM 7566 N N . VAL B 1 224 ? 20.359 -4.051 -25 1 95.19 224 VAL B N 1
ATOM 7567 C CA . VAL B 1 224 ? 19.625 -5.094 -25.703 1 95.19 224 VAL B CA 1
ATOM 7568 C C . VAL B 1 224 ? 19.344 -4.645 -27.141 1 95.19 224 VAL B C 1
ATOM 7570 O O . VAL B 1 224 ? 18.953 -3.5 -27.375 1 95.19 224 VAL B O 1
ATOM 7573 N N . GLU B 1 225 ? 19.594 -5.562 -28.094 1 93.56 225 GLU B N 1
ATOM 7574 C CA . GLU B 1 225 ? 19.328 -5.305 -29.516 1 93.56 225 GLU B CA 1
ATOM 7575 C C . GLU B 1 225 ? 18.016 -5.922 -29.953 1 93.56 225 GLU B C 1
ATOM 7577 O O . GLU B 1 225 ? 17.547 -6.902 -29.375 1 93.56 225 GLU B O 1
ATOM 7582 N N . ASP B 1 226 ? 17.469 -5.254 -30.922 1 93.12 226 ASP B N 1
ATOM 7583 C CA . ASP B 1 226 ? 16.25 -5.828 -31.516 1 93.12 226 ASP B CA 1
ATOM 7584 C C . ASP B 1 226 ? 16.578 -7.016 -32.406 1 93.12 226 ASP B C 1
ATOM 7586 O O . ASP B 1 226 ? 16.859 -6.84 -33.594 1 93.12 226 ASP B O 1
ATOM 7590 N N . LEU B 1 227 ? 16.469 -8.203 -31.859 1 92.19 227 LEU B N 1
ATOM 7591 C CA . LEU B 1 227 ? 16.859 -9.414 -32.562 1 92.19 227 LEU B CA 1
ATOM 7592 C C . LEU B 1 227 ? 15.656 -10.297 -32.844 1 92.19 227 LEU B C 1
ATOM 7594 O O . LEU B 1 227 ? 15.742 -11.523 -32.75 1 92.19 227 LEU B O 1
ATOM 7598 N N . LYS B 1 228 ? 14.57 -9.68 -33.125 1 90.31 228 LYS B N 1
ATOM 7599 C CA . LYS B 1 228 ? 13.367 -10.469 -33.406 1 90.31 228 LYS B CA 1
ATOM 7600 C C . LYS B 1 228 ? 13.539 -11.312 -34.656 1 90.31 228 LYS B C 1
ATOM 7602 O O . LYS B 1 228 ? 13.297 -12.523 -34.625 1 90.31 228 LYS B O 1
ATOM 7607 N N . LYS B 1 229 ? 13.977 -10.672 -35.75 1 91.31 229 LYS B N 1
ATOM 7608 C CA . LYS B 1 229 ? 14.188 -11.375 -37 1 91.31 229 LYS B CA 1
ATOM 7609 C C . LYS B 1 229 ? 15.305 -12.406 -36.875 1 91.31 229 LYS B C 1
ATOM 7611 O O . LYS B 1 229 ? 15.211 -13.5 -37.438 1 91.31 229 LYS B O 1
ATOM 7616 N N . TRP B 1 230 ? 16.344 -12.016 -36.156 1 92.25 230 TRP B N 1
ATOM 7617 C CA . TRP B 1 230 ? 17.453 -12.93 -35.938 1 92.25 230 TRP B CA 1
ATOM 7618 C C . TRP B 1 230 ? 16.969 -14.188 -35.219 1 92.25 230 TRP B C 1
ATOM 7620 O O . TRP B 1 230 ? 17.328 -15.305 -35.594 1 92.25 230 TRP B O 1
ATOM 7630 N N . GLN B 1 231 ? 16.172 -14.031 -34.25 1 90.5 231 GLN B N 1
ATOM 7631 C CA . GLN B 1 231 ? 15.672 -15.156 -33.469 1 90.5 231 GLN B CA 1
ATOM 7632 C C . GLN B 1 231 ? 14.773 -16.047 -34.312 1 90.5 231 GLN B C 1
ATOM 7634 O O . GLN B 1 231 ? 14.789 -17.281 -34.188 1 90.5 231 GLN B O 1
ATOM 7639 N N . GLU B 1 232 ? 14.016 -15.461 -35.156 1 92.19 232 GLU B N 1
ATOM 7640 C CA . GLU B 1 232 ? 13.172 -16.234 -36.062 1 92.19 232 GLU B CA 1
ATOM 7641 C C . GLU B 1 232 ? 14.008 -17.109 -37 1 92.19 232 GLU B C 1
ATOM 7643 O O . GLU B 1 232 ? 13.656 -18.266 -37.25 1 92.19 232 GLU B O 1
ATOM 7648 N N . LEU B 1 233 ? 15.039 -16.547 -37.438 1 92.81 233 LEU B N 1
ATOM 7649 C CA . LEU B 1 233 ? 15.93 -17.281 -38.344 1 92.81 233 LEU B CA 1
ATOM 7650 C C . LEU B 1 233 ? 16.641 -18.391 -37.594 1 92.81 233 LEU B C 1
ATOM 7652 O O . LEU B 1 233 ? 16.875 -19.469 -38.156 1 92.81 233 LEU B O 1
ATOM 7656 N N . VAL B 1 234 ? 16.969 -18.062 -36.375 1 90.81 234 VAL B N 1
ATOM 7657 C CA . VAL B 1 234 ? 17.578 -19.094 -35.531 1 90.81 234 VAL B CA 1
ATOM 7658 C C . VAL B 1 234 ? 16.609 -20.266 -35.344 1 90.81 234 VAL B C 1
ATOM 7660 O O . VAL B 1 234 ? 16.984 -21.422 -35.469 1 90.81 234 VAL B O 1
ATOM 7663 N N . ASN B 1 235 ? 15.414 -19.938 -35.062 1 91.31 235 ASN B N 1
ATOM 7664 C CA . ASN B 1 235 ? 14.398 -20.969 -34.875 1 91.31 235 ASN B CA 1
ATOM 7665 C C . ASN B 1 235 ? 14.172 -21.781 -36.156 1 91.31 235 ASN B C 1
ATOM 7667 O O . ASN B 1 235 ? 14 -23 -36.094 1 91.31 235 ASN B O 1
ATOM 7671 N N . GLU B 1 236 ? 14.156 -21.094 -37.219 1 92.75 236 GLU B N 1
ATOM 7672 C CA . GLU B 1 236 ? 13.992 -21.75 -38.5 1 92.75 236 GLU B CA 1
ATOM 7673 C C . GLU B 1 236 ? 15.156 -22.688 -38.781 1 92.75 236 GLU B C 1
ATOM 7675 O O . GLU B 1 236 ? 14.953 -23.828 -39.219 1 92.75 236 GLU B O 1
ATOM 7680 N N . ARG B 1 237 ? 16.297 -22.203 -38.594 1 93.12 237 ARG B N 1
ATOM 7681 C CA . ARG B 1 237 ? 17.484 -23 -38.812 1 93.12 237 ARG B CA 1
ATOM 7682 C C . ARG B 1 237 ? 17.469 -24.25 -37.906 1 93.12 237 ARG B C 1
ATOM 7684 O O . ARG B 1 237 ? 17.734 -25.359 -38.406 1 93.12 237 ARG B O 1
ATOM 7691 N N . ASP B 1 238 ? 17.156 -24.047 -36.688 1 91.12 238 ASP B N 1
ATOM 7692 C CA . ASP B 1 238 ? 17.141 -25.156 -35.75 1 91.12 238 ASP B CA 1
ATOM 7693 C C . ASP B 1 238 ? 16.062 -26.172 -36.125 1 91.12 238 ASP B C 1
ATOM 7695 O O . ASP B 1 238 ? 16.266 -27.375 -36 1 91.12 238 ASP B O 1
ATOM 7699 N N . ALA B 1 239 ? 14.945 -25.672 -36.531 1 92.88 239 ALA B N 1
ATOM 7700 C CA . ALA B 1 239 ? 13.867 -26.562 -36.969 1 92.88 239 ALA B CA 1
ATOM 7701 C C . ALA B 1 239 ? 14.297 -27.422 -38.156 1 92.88 239 ALA B C 1
ATOM 7703 O O . ALA B 1 239 ? 14.008 -28.625 -38.188 1 92.88 239 ALA B O 1
ATOM 7704 N N . LEU B 1 240 ? 14.961 -26.875 -39.062 1 92.75 240 LEU B N 1
ATOM 7705 C CA . LEU B 1 240 ? 15.438 -27.578 -40.25 1 92.75 240 LEU B CA 1
ATOM 7706 C C . LEU B 1 240 ? 16.531 -28.578 -39.875 1 92.75 240 LEU B C 1
ATOM 7708 O O . LEU B 1 240 ? 16.609 -29.672 -40.438 1 92.75 240 LEU B O 1
ATOM 7712 N N . LYS B 1 241 ? 17.312 -28.109 -38.969 1 92.5 241 LYS B N 1
ATOM 7713 C CA . LYS B 1 241 ? 18.359 -29 -38.469 1 92.5 241 LYS B CA 1
ATOM 7714 C C . LYS B 1 241 ? 17.766 -30.266 -37.875 1 92.5 241 LYS B C 1
ATOM 7716 O O . LYS B 1 241 ? 18.25 -31.375 -38.125 1 92.5 241 LYS B O 1
ATOM 7721 N N . TRP B 1 242 ? 16.781 -30.109 -37.219 1 90.88 242 TRP B N 1
ATOM 7722 C CA . TRP B 1 242 ? 16.141 -31.25 -36.562 1 90.88 242 TRP B CA 1
ATOM 7723 C C . TRP B 1 242 ? 15.406 -32.125 -37.562 1 90.88 242 TRP B C 1
ATOM 7725 O O . TRP B 1 242 ? 15.422 -33.344 -37.438 1 90.88 242 TRP B O 1
ATOM 7735 N N . LYS B 1 243 ? 14.789 -31.516 -38.5 1 91.12 243 LYS B N 1
ATOM 7736 C CA . LYS B 1 243 ? 14.125 -32.281 -39.562 1 91.12 243 LYS B CA 1
ATOM 7737 C C . LYS B 1 243 ? 15.125 -33.094 -40.375 1 91.12 243 LYS B C 1
ATOM 7739 O O . LYS B 1 243 ? 14.852 -34.25 -40.75 1 91.12 243 LYS B O 1
ATOM 7744 N N . LEU B 1 244 ? 16.234 -32.531 -40.594 1 92.88 244 LEU B N 1
ATOM 7745 C CA . LEU B 1 244 ? 17.281 -33.219 -41.344 1 92.88 244 LEU B CA 1
ATOM 7746 C C . LEU B 1 244 ? 17.828 -34.375 -40.531 1 92.88 244 LEU B C 1
ATOM 7748 O O . LEU B 1 244 ? 18.062 -35.469 -41.062 1 92.88 244 LEU B O 1
ATOM 7752 N N . GLU B 1 245 ? 18.047 -34.062 -39.25 1 92.38 245 GLU B N 1
ATOM 7753 C CA . GLU B 1 245 ? 18.516 -35.125 -38.375 1 92.38 245 GLU B CA 1
ATOM 7754 C C . GLU B 1 245 ? 17.531 -36.312 -38.312 1 92.38 245 GLU B C 1
ATOM 7756 O O . GLU B 1 245 ? 17.938 -37.469 -38.344 1 92.38 245 GLU B O 1
ATOM 7761 N N . HIS B 1 246 ? 16.328 -36 -38.312 1 92.12 246 HIS B N 1
ATOM 7762 C CA . HIS B 1 246 ? 15.281 -37 -38.281 1 92.12 246 HIS B CA 1
ATOM 7763 C C . HIS B 1 246 ? 15.266 -37.812 -39.594 1 92.12 246 HIS B C 1
ATOM 7765 O O . HIS B 1 246 ? 15.148 -39.031 -39.594 1 92.12 246 HIS B O 1
ATOM 7771 N N . ALA B 1 247 ? 15.375 -37.188 -40.719 1 91.88 247 ALA B N 1
ATOM 7772 C CA . ALA B 1 247 ? 15.367 -37.812 -42.031 1 91.88 247 ALA B CA 1
ATOM 7773 C C . ALA B 1 247 ? 16.562 -38.75 -42.188 1 91.88 247 ALA B C 1
ATOM 7775 O O . ALA B 1 247 ? 16.438 -39.812 -42.75 1 91.88 247 ALA B O 1
ATOM 7776 N N . LYS B 1 248 ? 17.641 -38.281 -41.719 1 93.31 248 LYS B N 1
ATOM 7777 C CA . LYS B 1 248 ? 18.844 -39.094 -41.781 1 93.31 248 LYS B CA 1
ATOM 7778 C C . LYS B 1 248 ? 18.703 -40.344 -40.906 1 93.31 248 LYS B C 1
ATOM 7780 O O . LYS B 1 248 ? 19.172 -41.438 -41.281 1 93.31 248 LYS B O 1
ATOM 7785 N N . ALA B 1 249 ? 18.078 -40.156 -39.812 1 92.94 249 ALA B N 1
ATOM 7786 C CA . ALA B 1 249 ? 17.875 -41.312 -38.906 1 92.94 249 ALA B CA 1
ATOM 7787 C C . ALA B 1 249 ? 16.906 -42.312 -39.5 1 92.94 249 ALA B C 1
ATOM 7789 O O . ALA B 1 249 ? 17.109 -43.531 -39.375 1 92.94 249 ALA B O 1
ATOM 7790 N N . VAL B 1 250 ? 15.867 -41.844 -40.156 1 91.81 250 VAL B N 1
ATOM 7791 C CA . VAL B 1 250 ? 14.906 -42.719 -40.812 1 91.81 250 VAL B CA 1
ATOM 7792 C C . VAL B 1 250 ? 15.594 -43.5 -41.938 1 91.81 250 VAL B C 1
ATOM 7794 O O . VAL B 1 250 ? 15.328 -44.688 -42.125 1 91.81 250 VAL B O 1
ATOM 7797 N N . PHE B 1 251 ? 16.438 -42.812 -42.656 1 92.44 251 PHE B N 1
ATOM 7798 C CA . PHE B 1 251 ? 17.188 -43.438 -43.75 1 92.44 251 PHE B CA 1
ATOM 7799 C C . PHE B 1 251 ? 18.094 -44.531 -43.219 1 92.44 251 PHE B C 1
ATOM 7801 O O . PHE B 1 251 ? 18.188 -45.625 -43.812 1 92.44 251 PHE B O 1
ATOM 7808 N N . GLU B 1 252 ? 18.672 -44.25 -42.125 1 91.75 252 GLU B N 1
ATOM 7809 C CA . GLU B 1 252 ? 19.594 -45.219 -41.531 1 91.75 252 GLU B CA 1
ATOM 7810 C C . GLU B 1 252 ? 18.859 -46.469 -41.031 1 91.75 252 GLU B C 1
ATOM 7812 O O . GLU B 1 252 ? 19.375 -47.594 -41.125 1 91.75 252 GLU B O 1
ATOM 7817 N N . GLN B 1 253 ? 17.719 -46.312 -40.594 1 89.31 253 GLN B N 1
ATOM 7818 C CA . GLN B 1 253 ? 16.953 -47.406 -40.031 1 89.31 253 GLN B CA 1
ATOM 7819 C C . GLN B 1 253 ? 16.234 -48.188 -41.125 1 89.31 253 GLN B C 1
ATOM 7821 O O . GLN B 1 253 ? 16.172 -49.438 -41.062 1 89.31 253 GLN B O 1
ATOM 7826 N N . SER B 1 254 ? 15.648 -47.469 -42.031 1 88.88 254 SER B N 1
ATOM 7827 C CA . SER B 1 254 ? 14.82 -48.156 -43.031 1 88.88 254 SER B CA 1
ATOM 7828 C C . SER B 1 254 ? 15.625 -48.469 -44.312 1 88.88 254 SER B C 1
ATOM 7830 O O . SER B 1 254 ? 15.25 -49.344 -45.062 1 88.88 254 SER B O 1
ATOM 7832 N N . GLY B 1 255 ? 16.719 -47.688 -44.594 1 88.25 255 GLY B N 1
ATOM 7833 C CA . GLY B 1 255 ? 17.516 -47.875 -45.812 1 88.25 255 GLY B CA 1
ATOM 7834 C C . GLY B 1 255 ? 16.953 -47.156 -47 1 88.25 255 GLY B C 1
ATOM 7835 O O . GLY B 1 255 ? 17.609 -47.031 -48.062 1 88.25 255 GLY B O 1
ATOM 7836 N N . GLU B 1 256 ? 15.719 -46.656 -46.875 1 90.44 256 GLU B N 1
ATOM 7837 C CA . GLU B 1 256 ? 15.086 -45.906 -47.938 1 90.44 256 GLU B CA 1
ATOM 7838 C C . GLU B 1 256 ? 15.094 -44.438 -47.656 1 90.44 256 GLU B C 1
ATOM 7840 O O . GLU B 1 256 ? 14.844 -44 -46.531 1 90.44 256 GLU B O 1
ATOM 7845 N N . ARG B 1 257 ? 15.492 -43.688 -48.625 1 89.81 257 ARG B N 1
ATOM 7846 C CA . ARG B 1 257 ? 15.523 -42.25 -48.469 1 89.81 257 ARG B CA 1
ATOM 7847 C C . ARG B 1 257 ? 14.117 -41.688 -48.281 1 89.81 257 ARG B C 1
ATOM 7849 O O . ARG B 1 257 ? 13.25 -41.844 -49.125 1 89.81 257 ARG B O 1
ATOM 7856 N N . PRO B 1 258 ? 13.859 -41.062 -47.156 1 90.88 258 PRO B N 1
ATOM 7857 C CA . PRO B 1 258 ? 12.516 -40.531 -46.875 1 90.88 258 PRO B CA 1
ATOM 7858 C C . PRO B 1 258 ? 12.117 -39.406 -47.812 1 90.88 258 PRO B C 1
ATOM 7860 O O . PRO B 1 258 ? 12.977 -38.656 -48.25 1 90.88 258 PRO B O 1
ATOM 7863 N N . THR B 1 259 ? 10.828 -39.281 -48.156 1 88.12 259 THR B N 1
ATOM 7864 C CA . THR B 1 259 ? 10.297 -38.25 -49.031 1 88.12 259 THR B CA 1
ATOM 7865 C C . THR B 1 259 ? 9.172 -37.469 -48.312 1 88.12 259 THR B C 1
ATOM 7867 O O . THR B 1 259 ? 8.586 -38 -47.344 1 88.12 259 THR B O 1
ATOM 7870 N N . HIS B 1 260 ? 9.023 -36.188 -48.469 1 85.44 260 HIS B N 1
ATOM 7871 C CA . HIS B 1 260 ? 7.906 -35.406 -47.906 1 85.44 260 HIS B CA 1
ATOM 7872 C C . HIS B 1 260 ? 7.23 -34.594 -49 1 85.44 260 HIS B C 1
ATOM 7874 O O . HIS B 1 260 ? 7.824 -34.344 -50.062 1 85.44 260 HIS B O 1
ATOM 7880 N N . LYS B 1 261 ? 5.949 -34.438 -48.844 1 80.38 261 LYS B N 1
ATOM 7881 C CA . LYS B 1 261 ? 5.188 -33.656 -49.812 1 80.38 261 LYS B CA 1
ATOM 7882 C C . LYS B 1 261 ? 5 -32.219 -49.344 1 80.38 261 LYS B C 1
ATOM 7884 O O . LYS B 1 261 ? 4.77 -31.969 -48.156 1 80.38 261 LYS B O 1
ATOM 7889 N N . LYS B 1 262 ? 5.402 -31.266 -50.094 1 72.94 262 LYS B N 1
ATOM 7890 C CA . LYS B 1 262 ? 5.121 -29.875 -49.75 1 72.94 262 LYS B CA 1
ATOM 7891 C C . LYS B 1 262 ? 3.697 -29.484 -50.156 1 72.94 262 LYS B C 1
ATOM 7893 O O . LYS B 1 262 ? 3.205 -29.906 -51.188 1 72.94 262 LYS B O 1
ATOM 7898 N N . PHE B 1 263 ? 2.918 -29.016 -49.156 1 64.31 263 PHE B N 1
ATOM 7899 C CA . PHE B 1 263 ? 1.512 -28.703 -49.375 1 64.31 263 PHE B CA 1
ATOM 7900 C C . PHE B 1 263 ? 1.336 -27.859 -50.656 1 64.31 263 PHE B C 1
ATOM 7902 O O . PHE B 1 263 ? 0.369 -28.031 -51.375 1 64.31 263 PHE B O 1
ATOM 7909 N N . ILE B 1 264 ? 2.119 -26.859 -50.844 1 57.62 264 ILE B N 1
ATOM 7910 C CA . ILE B 1 264 ? 1.871 -25.922 -51.938 1 57.62 264 ILE B CA 1
ATOM 7911 C C . ILE B 1 264 ? 2.127 -26.609 -53.281 1 57.62 264 ILE B C 1
ATOM 7913 O O . ILE B 1 264 ? 1.509 -26.266 -54.281 1 57.62 264 ILE B O 1
ATOM 7917 N N . CYS B 1 265 ? 3.232 -27.266 -53.5 1 54.31 265 CYS B N 1
ATOM 7918 C CA . CYS B 1 265 ? 3.629 -27.672 -54.844 1 54.31 265 CYS B CA 1
ATOM 7919 C C . CYS B 1 265 ? 2.98 -29 -55.219 1 54.31 265 CYS B C 1
ATOM 7921 O O . CYS B 1 265 ? 3.586 -29.812 -55.938 1 54.31 265 CYS B O 1
ATOM 7923 N N . CYS B 1 266 ? 1.708 -29.125 -55.156 1 55.06 266 CYS B N 1
ATOM 7924 C CA . CYS B 1 266 ? 0.822 -30.047 -55.844 1 55.06 266 CYS B CA 1
ATOM 7925 C C . CYS B 1 266 ? 1.389 -31.453 -55.844 1 55.06 266 CYS B C 1
ATOM 7927 O O . CYS B 1 266 ? 1.503 -32.094 -56.906 1 55.06 266 CYS B O 1
ATOM 7929 N N . GLY B 1 267 ? 1.902 -31.969 -54.719 1 63.91 267 GLY B N 1
ATOM 7930 C CA . GLY B 1 267 ? 2.031 -33.406 -54.719 1 63.91 267 GLY B CA 1
ATOM 7931 C C . GLY B 1 267 ? 3.447 -33.875 -55 1 63.91 267 GLY B C 1
ATOM 7932 O O . GLY B 1 267 ? 3.693 -35.094 -55.125 1 63.91 267 GLY B O 1
ATOM 7933 N N . THR B 1 268 ? 4.281 -32.969 -55.406 1 72.19 268 THR B N 1
ATOM 7934 C CA . THR B 1 268 ? 5.605 -33.438 -55.812 1 72.19 268 THR B CA 1
ATOM 7935 C C . THR B 1 268 ? 6.387 -33.906 -54.594 1 72.19 268 THR B C 1
ATOM 7937 O O . THR B 1 268 ? 6.402 -33.219 -53.562 1 72.19 268 THR B O 1
ATOM 7940 N N . LYS B 1 269 ? 6.801 -35.094 -54.625 1 82.25 269 LYS B N 1
ATOM 7941 C CA . LYS B 1 269 ? 7.594 -35.719 -53.594 1 82.25 269 LYS B CA 1
ATOM 7942 C C . LYS B 1 269 ? 9.055 -35.312 -53.656 1 82.25 269 LYS B C 1
ATOM 7944 O O . LYS B 1 269 ? 9.656 -35.344 -54.75 1 82.25 269 LYS B O 1
ATOM 7949 N N . PHE B 1 270 ? 9.508 -34.688 -52.688 1 86.5 270 PHE B N 1
ATOM 7950 C CA . PHE B 1 270 ? 10.914 -34.312 -52.625 1 86.5 270 PHE B CA 1
ATOM 7951 C C . PHE B 1 270 ? 11.68 -35.219 -51.656 1 86.5 270 PHE B C 1
ATOM 7953 O O . PHE B 1 270 ? 11.109 -35.75 -50.688 1 86.5 270 PHE B O 1
ATOM 7960 N N . ASP B 1 271 ? 12.961 -35.469 -52.062 1 90.5 271 ASP B N 1
ATOM 7961 C CA . ASP B 1 271 ? 13.852 -36.156 -51.156 1 90.5 271 ASP B CA 1
ATOM 7962 C C . ASP B 1 271 ? 14.109 -35.312 -49.906 1 90.5 271 ASP B C 1
ATOM 7964 O O . ASP B 1 271 ? 14.688 -34.219 -50 1 90.5 271 ASP B O 1
ATOM 7968 N N . SER B 1 272 ? 13.758 -35.781 -48.781 1 92.25 272 SER B N 1
ATOM 7969 C CA . SER B 1 272 ? 13.797 -35 -47.531 1 92.25 272 SER B CA 1
ATOM 7970 C C . SER B 1 272 ? 15.219 -34.625 -47.156 1 92.25 272 SER B C 1
ATOM 7972 O O . SER B 1 272 ? 15.469 -33.5 -46.688 1 92.25 272 SER B O 1
ATOM 7974 N N . ILE B 1 273 ? 16.188 -35.406 -47.281 1 93.25 273 ILE B N 1
ATOM 7975 C CA . ILE B 1 273 ? 17.562 -35.156 -46.875 1 93.25 273 ILE B CA 1
ATOM 7976 C C . ILE B 1 273 ? 18.172 -34.062 -47.75 1 93.25 273 ILE B C 1
ATOM 7978 O O . ILE B 1 273 ? 18.766 -33.125 -47.25 1 93.25 273 ILE B O 1
ATOM 7982 N N . THR B 1 274 ? 17.984 -34.219 -49.062 1 91.88 274 THR B N 1
ATOM 7983 C CA . THR B 1 274 ? 18.547 -33.219 -49.969 1 91.88 274 THR B CA 1
ATOM 7984 C C . THR B 1 274 ? 17.828 -31.891 -49.844 1 91.88 274 THR B C 1
ATOM 7986 O O . THR B 1 274 ? 18.469 -30.828 -49.844 1 91.88 274 THR B O 1
ATOM 7989 N N . GLN B 1 275 ? 16.562 -31.984 -49.719 1 91.5 275 GLN B N 1
ATOM 7990 C CA . GLN B 1 275 ? 15.789 -30.75 -49.656 1 91.5 275 GLN B CA 1
ATOM 7991 C C . GLN B 1 275 ? 16.047 -30 -48.344 1 91.5 275 GLN B C 1
ATOM 7993 O O . GLN B 1 275 ? 16.266 -28.797 -48.344 1 91.5 275 GLN B O 1
ATOM 7998 N N . TYR B 1 276 ? 15.992 -30.703 -47.219 1 93.69 276 TYR B N 1
ATOM 7999 C CA . TYR B 1 276 ? 16.25 -30.062 -45.938 1 93.69 276 TYR B CA 1
ATOM 8000 C C . TYR B 1 276 ? 17.688 -29.578 -45.844 1 93.69 276 TYR B C 1
ATOM 8002 O O . TYR B 1 276 ? 17.953 -28.547 -45.219 1 93.69 276 TYR B O 1
ATOM 8010 N N . GLY B 1 277 ? 18.562 -30.281 -46.344 1 93.12 277 GLY B N 1
ATOM 8011 C CA . GLY B 1 277 ? 19.953 -29.828 -46.406 1 93.12 277 GLY B CA 1
ATOM 8012 C C . GLY B 1 277 ? 20.109 -28.516 -47.156 1 93.12 277 GLY B C 1
ATOM 8013 O O . GLY B 1 277 ? 20.828 -27.625 -46.719 1 93.12 277 GLY B O 1
ATOM 8014 N N . ALA B 1 278 ? 19.484 -28.453 -48.281 1 92.62 278 ALA B N 1
ATOM 8015 C CA . ALA B 1 278 ? 19.547 -27.234 -49.094 1 92.62 278 ALA B CA 1
ATOM 8016 C C . ALA B 1 278 ? 18.891 -26.062 -48.344 1 92.62 278 ALA B C 1
ATOM 8018 O O . ALA B 1 278 ? 19.422 -24.953 -48.375 1 92.62 278 ALA B O 1
ATOM 8019 N N . GLU B 1 279 ? 17.766 -26.328 -47.812 1 93.5 279 GLU B N 1
ATOM 8020 C CA . GLU B 1 279 ? 17.047 -25.281 -47.062 1 93.5 279 GLU B CA 1
ATOM 8021 C C . GLU B 1 279 ? 17.859 -24.828 -45.844 1 93.5 279 GLU B C 1
ATOM 8023 O O . GLU B 1 279 ? 17.828 -23.641 -45.5 1 93.5 279 GLU B O 1
ATOM 8028 N N . LEU B 1 280 ? 18.516 -25.734 -45.156 1 95.12 280 LEU B N 1
ATOM 8029 C CA . LEU B 1 280 ? 19.359 -25.406 -44 1 95.12 280 LEU B CA 1
ATOM 8030 C C . LEU B 1 280 ? 20.5 -24.5 -44.406 1 95.12 280 LEU B C 1
ATOM 8032 O O . LEU B 1 280 ? 20.844 -23.562 -43.688 1 95.12 280 LEU B O 1
ATOM 8036 N N . GLU B 1 281 ? 21.094 -24.797 -45.531 1 93.75 281 GLU B N 1
ATOM 8037 C CA . GLU B 1 281 ? 22.172 -23.953 -46.031 1 93.75 281 GLU B CA 1
ATOM 8038 C C . GLU B 1 281 ? 21.688 -22.547 -46.344 1 93.75 281 GLU B C 1
ATOM 8040 O O . GLU B 1 281 ? 22.375 -21.562 -46.062 1 93.75 281 GLU B O 1
ATOM 8045 N N . THR B 1 282 ? 20.547 -22.484 -46.906 1 95.06 282 THR B N 1
ATOM 8046 C CA . THR B 1 282 ? 19.953 -21.188 -47.188 1 95.06 282 THR B CA 1
ATOM 8047 C C . THR B 1 282 ? 19.641 -20.422 -45.906 1 95.06 282 THR B C 1
ATOM 8049 O O . THR B 1 282 ? 19.891 -19.219 -45.812 1 95.06 282 THR B O 1
ATOM 8052 N N . ALA B 1 283 ? 19.016 -21.125 -44.969 1 95.06 283 ALA B N 1
ATOM 8053 C CA . ALA B 1 283 ? 18.672 -20.516 -43.688 1 95.06 283 ALA B CA 1
ATOM 8054 C C . ALA B 1 283 ? 19.922 -20.047 -42.938 1 95.06 283 ALA B C 1
ATOM 8056 O O . ALA B 1 283 ? 19.906 -18.984 -42.312 1 95.06 283 ALA B O 1
ATOM 8057 N N . GLN B 1 284 ? 20.938 -20.766 -43.031 1 93.56 284 GLN B N 1
ATOM 8058 C CA . GLN B 1 284 ? 22.188 -20.406 -42.375 1 93.56 284 GLN B CA 1
ATOM 8059 C C . GLN B 1 284 ? 22.797 -19.156 -43.031 1 93.56 284 GLN B C 1
ATOM 8061 O O . GLN B 1 284 ? 23.344 -18.297 -42.344 1 93.56 284 GLN B O 1
ATOM 8066 N N . ALA B 1 285 ? 22.719 -19.109 -44.281 1 93.94 285 ALA B N 1
ATOM 8067 C CA . ALA B 1 285 ? 23.219 -17.938 -45 1 93.94 285 ALA B CA 1
ATOM 8068 C C . ALA B 1 285 ? 22.453 -16.672 -44.594 1 93.94 285 ALA B C 1
ATOM 8070 O O . ALA B 1 285 ? 23.047 -15.617 -44.406 1 93.94 285 ALA B O 1
ATOM 8071 N N . LYS B 1 286 ? 21.203 -16.828 -44.531 1 94.69 286 LYS B N 1
ATOM 8072 C CA . LYS B 1 286 ? 20.375 -15.703 -44.094 1 94.69 286 LYS B CA 1
ATOM 8073 C C . LYS B 1 286 ? 20.703 -15.297 -42.656 1 94.69 286 LYS B C 1
ATOM 8075 O O . LYS B 1 286 ? 20.719 -14.109 -42.344 1 94.69 286 LYS B O 1
ATOM 8080 N N . LEU B 1 287 ? 20.875 -16.25 -41.812 1 93.94 287 LEU B N 1
ATOM 8081 C CA . LEU B 1 287 ? 21.203 -16 -40.406 1 93.94 287 LEU B CA 1
ATOM 8082 C C . LEU B 1 287 ? 22.547 -15.289 -40.281 1 93.94 287 LEU B C 1
ATOM 8084 O O . LEU B 1 287 ? 22.688 -14.367 -39.469 1 93.94 287 LEU B O 1
ATOM 8088 N N . ASP B 1 288 ? 23.516 -15.711 -41 1 92.06 288 ASP B N 1
ATOM 8089 C CA . ASP B 1 288 ? 24.828 -15.07 -40.969 1 92.06 288 ASP B CA 1
ATOM 8090 C C . ASP B 1 288 ? 24.75 -13.625 -41.438 1 92.06 288 ASP B C 1
ATOM 8092 O O . ASP B 1 288 ? 25.391 -12.742 -40.875 1 92.06 288 ASP B O 1
ATOM 8096 N N . ALA B 1 289 ? 23.984 -13.383 -42.406 1 93.19 289 ALA B N 1
ATOM 8097 C CA . ALA B 1 289 ? 23.797 -12.023 -42.906 1 93.19 289 ALA B CA 1
ATOM 8098 C C . ALA B 1 289 ? 23.109 -11.141 -41.875 1 93.19 289 ALA B C 1
ATOM 8100 O O . ALA B 1 289 ? 23.469 -9.977 -41.688 1 93.19 289 ALA B O 1
ATOM 8101 N N . GLU B 1 290 ? 22.141 -11.758 -41.25 1 92.56 290 GLU B N 1
ATOM 8102 C CA . GLU B 1 290 ? 21.391 -11.016 -40.219 1 92.56 290 GLU B CA 1
ATOM 8103 C C . GLU B 1 290 ? 22.25 -10.742 -39 1 92.56 290 GLU B C 1
ATOM 8105 O O . GLU B 1 290 ? 22.094 -9.719 -38.344 1 92.56 290 GLU B O 1
ATOM 8110 N N . THR B 1 291 ? 23.094 -11.656 -38.625 1 90.94 291 THR B N 1
ATOM 8111 C CA . THR B 1 291 ? 23.969 -11.523 -37.469 1 90.94 291 THR B CA 1
ATOM 8112 C C . THR B 1 291 ? 24.969 -10.391 -37.688 1 90.94 291 THR B C 1
ATOM 8114 O O . THR B 1 291 ? 25.344 -9.703 -36.719 1 90.94 291 THR B O 1
ATOM 8117 N N . GLU B 1 292 ? 25.328 -10.094 -38.875 1 88.56 292 GLU B N 1
ATOM 8118 C CA . GLU B 1 292 ? 26.328 -9.07 -39.188 1 88.56 292 GLU B CA 1
ATOM 8119 C C . GLU B 1 292 ? 25.688 -7.695 -39.344 1 88.56 292 GLU B C 1
ATOM 8121 O O . GLU B 1 292 ? 26.359 -6.676 -39.25 1 88.56 292 GLU B O 1
ATOM 8126 N N . LYS B 1 293 ? 24.438 -7.715 -39.438 1 90.5 293 LYS B N 1
ATOM 8127 C CA . LYS B 1 293 ? 23.719 -6.453 -39.562 1 90.5 293 LYS B CA 1
ATOM 8128 C C . LYS B 1 293 ? 23.656 -5.695 -38.25 1 90.5 293 LYS B C 1
ATOM 8130 O O . LYS B 1 293 ? 23.641 -6.309 -37.188 1 90.5 293 LYS B O 1
ATOM 8135 N N . LYS B 1 294 ? 23.766 -4.379 -38.344 1 88.88 294 LYS B N 1
ATOM 8136 C CA . LYS B 1 294 ? 23.594 -3.551 -37.156 1 88.88 294 LYS B CA 1
ATOM 8137 C C . LYS B 1 294 ? 22.125 -3.469 -36.75 1 88.88 294 LYS B C 1
ATOM 8139 O O . LYS B 1 294 ? 21.266 -3.123 -37.594 1 88.88 294 LYS B O 1
ATOM 8144 N N . HIS B 1 295 ? 21.844 -3.854 -35.625 1 92.19 295 HIS B N 1
ATOM 8145 C CA . HIS B 1 295 ? 20.469 -3.881 -35.125 1 92.19 295 HIS B CA 1
ATOM 8146 C C . HIS B 1 295 ? 20.156 -2.648 -34.281 1 92.19 295 HIS B C 1
ATOM 8148 O O . HIS B 1 295 ? 21.062 -2.055 -33.688 1 92.19 295 HIS B O 1
ATOM 8154 N N . THR B 1 296 ? 18.906 -2.271 -34.281 1 92.25 296 THR B N 1
ATOM 8155 C CA . THR B 1 296 ? 18.469 -1.146 -33.469 1 92.25 296 THR B CA 1
ATOM 8156 C C . THR B 1 296 ? 18.547 -1.489 -32 1 92.25 296 THR B C 1
ATOM 8158 O O . THR B 1 296 ? 18.219 -2.609 -31.594 1 92.25 296 THR B O 1
ATOM 8161 N N . LEU B 1 297 ? 18.953 -0.527 -31.234 1 93.75 297 LEU B N 1
ATOM 8162 C CA . LEU B 1 297 ? 19.078 -0.712 -29.797 1 93.75 297 LEU B CA 1
ATOM 8163 C C . LEU B 1 297 ? 17.75 -0.456 -29.094 1 93.75 297 LEU B C 1
ATOM 8165 O O . LEU B 1 297 ? 17.062 0.512 -29.406 1 93.75 297 LEU B O 1
ATOM 8169 N N . LEU B 1 298 ? 17.375 -1.35 -28.297 1 94.5 298 LEU B N 1
ATOM 8170 C CA . LEU B 1 298 ? 16.141 -1.247 -27.531 1 94.5 298 LEU B CA 1
ATOM 8171 C C . LEU B 1 298 ? 16.359 -0.42 -26.266 1 94.5 298 LEU B C 1
ATOM 8173 O O . LEU B 1 298 ? 17.5 -0.18 -25.875 1 94.5 298 LEU B O 1
ATOM 8177 N N . PRO B 1 299 ? 15.273 0.094 -25.594 1 94.62 299 PRO B N 1
ATOM 8178 C CA . PRO B 1 299 ? 15.422 0.922 -24.391 1 94.62 299 PRO B CA 1
ATOM 8179 C C . PRO B 1 299 ? 15.625 0.096 -23.125 1 94.62 299 PRO B C 1
ATOM 8181 O O . PRO B 1 299 ? 15.031 0.394 -22.094 1 94.62 299 PRO B O 1
ATOM 8184 N N . SER B 1 300 ? 16.297 -0.985 -23.156 1 96.5 300 SER B N 1
ATOM 8185 C CA . SER B 1 300 ? 16.625 -1.843 -22.031 1 96.5 300 SER B CA 1
ATOM 8186 C C . SER B 1 300 ? 18.078 -2.266 -22.062 1 96.5 300 SER B C 1
ATOM 8188 O O . SER B 1 300 ? 18.672 -2.426 -23.141 1 96.5 300 SER B O 1
ATOM 8190 N N . SER B 1 301 ? 18.656 -2.357 -20.922 1 97.06 301 SER B N 1
ATOM 8191 C CA . SER B 1 301 ? 20.062 -2.746 -20.828 1 97.06 301 SER B CA 1
ATOM 8192 C C . SER B 1 301 ? 20.328 -3.584 -19.578 1 97.06 301 SER B C 1
ATOM 8194 O O . SER B 1 301 ? 19.547 -3.555 -18.625 1 97.06 301 SER B O 1
ATOM 8196 N N . PHE B 1 302 ? 21.312 -4.434 -19.672 1 97.69 302 PHE B N 1
ATOM 8197 C CA . PHE B 1 302 ? 21.828 -5.168 -18.531 1 97.69 302 PHE B CA 1
ATOM 8198 C C . PHE B 1 302 ? 23.156 -4.582 -18.062 1 97.69 302 PHE B C 1
ATOM 8200 O O . PHE B 1 302 ? 24.078 -4.402 -18.875 1 97.69 302 PHE B O 1
ATOM 8207 N N . VAL B 1 303 ? 23.188 -4.215 -16.828 1 97.81 303 VAL B N 1
ATOM 8208 C CA . VAL B 1 303 ? 24.422 -3.699 -16.234 1 97.81 303 VAL B CA 1
ATOM 8209 C C . VAL B 1 303 ? 25 -4.734 -15.281 1 97.81 303 VAL B C 1
ATOM 8211 O O . VAL B 1 303 ? 24.344 -5.172 -14.344 1 97.81 303 VAL B O 1
ATOM 8214 N N . VAL B 1 304 ? 26.234 -5.109 -15.547 1 97.5 304 VAL B N 1
ATOM 8215 C CA . VAL B 1 304 ? 26.891 -6.125 -14.734 1 97.5 304 VAL B CA 1
ATOM 8216 C C . VAL B 1 304 ? 27.922 -5.465 -13.812 1 97.5 304 VAL B C 1
ATOM 8218 O O . VAL B 1 304 ? 28.75 -4.676 -14.266 1 97.5 304 VAL B O 1
ATOM 8221 N N . PHE B 1 305 ? 27.859 -5.77 -12.602 1 95.94 305 PHE B N 1
ATOM 8222 C CA . PHE B 1 305 ? 28.75 -5.195 -11.594 1 95.94 305 PHE B CA 1
ATOM 8223 C C . PHE B 1 305 ? 29.812 -6.195 -11.172 1 95.94 305 PHE B C 1
ATOM 8225 O O . PHE B 1 305 ? 29.688 -7.395 -11.422 1 95.94 305 PHE B O 1
ATOM 8232 N N . ARG B 1 306 ? 30.812 -5.715 -10.453 1 93.06 306 ARG B N 1
ATOM 8233 C CA . ARG B 1 306 ? 31.969 -6.527 -10.086 1 93.06 306 ARG B CA 1
ATOM 8234 C C . ARG B 1 306 ? 31.734 -7.254 -8.766 1 93.06 306 ARG B C 1
ATOM 8236 O O . ARG B 1 306 ? 32.375 -8.258 -8.477 1 93.06 306 ARG B O 1
ATOM 8243 N N . SER B 1 307 ? 30.844 -6.746 -7.984 1 91.44 307 SER B N 1
ATOM 8244 C CA . SER B 1 307 ? 30.547 -7.352 -6.691 1 91.44 307 SER B CA 1
ATOM 8245 C C . SER B 1 307 ? 29.047 -7.422 -6.441 1 91.44 307 SER B C 1
ATOM 8247 O O . SER B 1 307 ? 28.281 -6.66 -7.031 1 91.44 307 SER B O 1
ATOM 8249 N N . LEU B 1 308 ? 28.734 -8.391 -5.57 1 91.62 308 LEU B N 1
ATOM 8250 C CA . LEU B 1 308 ? 27.328 -8.531 -5.195 1 91.62 308 LEU B CA 1
ATOM 8251 C C . LEU B 1 308 ? 26.844 -7.316 -4.406 1 91.62 308 LEU B C 1
ATOM 8253 O O . LEU B 1 308 ? 25.688 -6.91 -4.531 1 91.62 308 LEU B O 1
ATOM 8257 N N . ARG B 1 309 ? 27.688 -6.707 -3.668 1 89.81 309 ARG B N 1
ATOM 8258 C CA . ARG B 1 309 ? 27.375 -5.512 -2.891 1 89.81 309 ARG B CA 1
ATOM 8259 C C . ARG B 1 309 ? 26.984 -4.352 -3.801 1 89.81 309 ARG B C 1
ATOM 8261 O O . ARG B 1 309 ? 25.969 -3.689 -3.572 1 89.81 309 ARG B O 1
ATOM 8268 N N . SER B 1 310 ? 27.75 -4.188 -4.824 1 91.38 310 SER B N 1
ATOM 8269 C CA . SER B 1 310 ? 27.5 -3.084 -5.75 1 91.38 310 SER B CA 1
ATOM 8270 C C . SER B 1 310 ? 26.203 -3.287 -6.516 1 91.38 310 SER B C 1
ATOM 8272 O O . SER B 1 310 ? 25.453 -2.334 -6.746 1 91.38 310 SER B O 1
ATOM 8274 N N . SER B 1 311 ? 26.016 -4.531 -6.938 1 93.44 311 SER B N 1
ATOM 8275 C CA . SER B 1 311 ? 24.766 -4.82 -7.652 1 93.44 311 SER B CA 1
ATOM 8276 C C . SER B 1 311 ? 23.547 -4.59 -6.758 1 93.44 311 SER B C 1
ATOM 8278 O O . SER B 1 311 ? 22.531 -4.059 -7.211 1 93.44 311 SER B O 1
ATOM 8280 N N . THR B 1 312 ? 23.656 -5.008 -5.496 1 91.94 312 THR B N 1
ATOM 8281 C CA . THR B 1 312 ? 22.562 -4.836 -4.547 1 91.94 312 THR B CA 1
ATOM 8282 C C . THR B 1 312 ? 22.297 -3.357 -4.285 1 91.94 312 THR B C 1
ATOM 8284 O O . THR B 1 312 ? 21.141 -2.928 -4.211 1 91.94 312 THR B O 1
ATOM 8287 N N . LEU B 1 313 ? 23.328 -2.564 -4.152 1 91.75 313 LEU B N 1
ATOM 8288 C CA . LEU B 1 313 ? 23.188 -1.127 -3.945 1 91.75 313 LEU B CA 1
ATOM 8289 C C . LEU B 1 313 ? 22.562 -0.454 -5.164 1 91.75 313 LEU B C 1
ATOM 8291 O O . LEU B 1 313 ? 21.719 0.431 -5.027 1 91.75 313 LEU B O 1
ATOM 8295 N N . ALA B 1 314 ? 23 -0.89 -6.293 1 93.31 314 ALA B N 1
ATOM 8296 C CA . ALA B 1 314 ? 22.469 -0.322 -7.531 1 93.31 314 ALA B CA 1
ATOM 8297 C C . ALA B 1 314 ? 20.984 -0.597 -7.676 1 93.31 314 ALA B C 1
ATOM 8299 O O . ALA B 1 314 ? 20.234 0.241 -8.188 1 93.31 314 ALA B O 1
ATOM 8300 N N . ASN B 1 315 ? 20.578 -1.743 -7.223 1 92.75 315 ASN B N 1
ATOM 8301 C CA . ASN B 1 315 ? 19.172 -2.129 -7.305 1 92.75 315 ASN B CA 1
ATOM 8302 C C . ASN B 1 315 ? 18.312 -1.291 -6.363 1 92.75 315 ASN B C 1
ATOM 8304 O O . ASN B 1 315 ? 17.125 -1.051 -6.645 1 92.75 315 ASN B O 1
ATOM 8308 N N . GLN B 1 316 ? 18.828 -0.87 -5.301 1 90.94 316 GLN B N 1
ATOM 8309 C CA . GLN B 1 316 ? 18.047 -0.192 -4.27 1 90.94 316 GLN B CA 1
ATOM 8310 C C . GLN B 1 316 ? 18.094 1.322 -4.449 1 90.94 316 GLN B C 1
ATOM 8312 O O . GLN B 1 316 ? 17.234 2.041 -3.947 1 90.94 316 GLN B O 1
ATOM 8317 N N . ALA B 1 317 ? 19.062 1.815 -5.188 1 90.81 317 ALA B N 1
ATOM 8318 C CA . ALA B 1 317 ? 19.297 3.252 -5.32 1 90.81 317 ALA B CA 1
ATOM 8319 C C . ALA B 1 317 ? 18.453 3.83 -6.461 1 90.81 317 ALA B C 1
ATOM 8321 O O . ALA B 1 317 ? 18.156 3.133 -7.43 1 90.81 317 ALA B O 1
ATOM 8322 N N . ASP B 1 318 ? 18.109 5.082 -6.273 1 90.06 318 ASP B N 1
ATOM 8323 C CA . ASP B 1 318 ? 17.5 5.832 -7.367 1 90.06 318 ASP B CA 1
ATOM 8324 C C . ASP B 1 318 ? 18.562 6.465 -8.266 1 90.06 318 ASP B C 1
ATOM 8326 O O . ASP B 1 318 ? 19.328 7.316 -7.816 1 90.06 318 ASP B O 1
ATOM 8330 N N . TRP B 1 319 ? 18.562 6.039 -9.5 1 89.94 319 TRP B N 1
ATOM 8331 C CA . TRP B 1 319 ? 19.641 6.438 -10.391 1 89.94 319 TRP B CA 1
ATOM 8332 C C . TRP B 1 319 ? 19.422 7.852 -10.914 1 89.94 319 TRP B C 1
ATOM 8334 O O . TRP B 1 319 ? 20.328 8.688 -10.883 1 89.94 319 TRP B O 1
ATOM 8344 N N . ASP B 1 320 ? 18.172 8.078 -11.422 1 85.88 320 ASP B N 1
ATOM 8345 C CA . ASP B 1 320 ? 17.906 9.297 -12.18 1 85.88 320 ASP B CA 1
ATOM 8346 C C . ASP B 1 320 ? 16.859 10.164 -11.469 1 85.88 320 ASP B C 1
ATOM 8348 O O . ASP B 1 320 ? 16.078 9.656 -10.664 1 85.88 320 ASP B O 1
ATOM 8352 N N . ASN B 1 321 ? 16.922 11.453 -11.836 1 81.5 321 ASN B N 1
ATOM 8353 C CA . ASN B 1 321 ? 16.016 12.43 -11.25 1 81.5 321 ASN B CA 1
ATOM 8354 C C . ASN B 1 321 ? 14.625 12.336 -11.859 1 81.5 321 ASN B C 1
ATOM 8356 O O . ASN B 1 321 ? 13.641 12.742 -11.234 1 81.5 321 ASN B O 1
ATOM 8360 N N . SER B 1 322 ? 14.602 11.828 -12.977 1 83.38 322 SER B N 1
ATOM 8361 C CA . SER B 1 322 ? 13.305 11.727 -13.633 1 83.38 322 SER B CA 1
ATOM 8362 C C . SER B 1 322 ? 12.531 10.5 -13.164 1 83.38 322 SER B C 1
ATOM 8364 O O . SER B 1 322 ? 13.023 9.375 -13.258 1 83.38 322 SER B O 1
ATOM 8366 N N . PRO B 1 323 ? 11.328 10.688 -12.719 1 84.94 323 PRO B N 1
ATOM 8367 C CA . PRO B 1 323 ? 10.555 9.586 -12.156 1 84.94 323 PRO B CA 1
ATOM 8368 C C . PRO B 1 323 ? 10.141 8.555 -13.203 1 84.94 323 PRO B C 1
ATOM 8370 O O . PRO B 1 323 ? 9.852 7.406 -12.867 1 84.94 323 PRO B O 1
ATOM 8373 N N . LEU B 1 324 ? 10.109 8.914 -14.492 1 87.19 324 LEU B N 1
ATOM 8374 C CA . LEU B 1 324 ? 9.562 8.008 -15.5 1 87.19 324 LEU B CA 1
ATOM 8375 C C . LEU B 1 324 ? 10.672 7.426 -16.359 1 87.19 324 LEU B C 1
ATOM 8377 O O . LEU B 1 324 ? 10.406 6.742 -17.359 1 87.19 324 LEU B O 1
ATOM 8381 N N . ALA B 1 325 ? 11.875 7.727 -15.875 1 86 325 ALA B N 1
ATOM 8382 C CA . ALA B 1 325 ? 12.992 7.207 -16.656 1 86 325 ALA B CA 1
ATOM 8383 C C . ALA B 1 325 ? 13.891 6.316 -15.805 1 86 325 ALA B C 1
ATOM 8385 O O . ALA B 1 325 ? 13.938 6.457 -14.586 1 86 325 ALA B O 1
ATOM 8386 N N . VAL B 1 326 ? 14.406 5.344 -16.453 1 89.19 326 VAL B N 1
ATOM 8387 C CA . VAL B 1 326 ? 15.438 4.477 -15.875 1 89.19 326 VAL B CA 1
ATOM 8388 C C . VAL B 1 326 ? 14.836 3.635 -14.75 1 89.19 326 VAL B C 1
ATOM 8390 O O . VAL B 1 326 ? 15 3.949 -13.57 1 89.19 326 VAL B O 1
ATOM 8393 N N . ASP B 1 327 ? 14.141 2.744 -15.078 1 91.12 327 ASP B N 1
ATOM 8394 C CA . ASP B 1 327 ? 13.586 1.771 -14.141 1 91.12 327 ASP B CA 1
ATOM 8395 C C . ASP B 1 327 ? 14.562 0.63 -13.891 1 91.12 327 ASP B C 1
ATOM 8397 O O . ASP B 1 327 ? 14.844 -0.168 -14.781 1 91.12 327 ASP B O 1
ATOM 8401 N N . VAL B 1 328 ? 15.109 0.568 -12.656 1 93.94 328 VAL B N 1
ATOM 8402 C CA . VAL B 1 328 ? 16.156 -0.396 -12.32 1 93.94 328 VAL B CA 1
ATOM 8403 C C . VAL B 1 328 ? 15.555 -1.537 -11.5 1 93.94 328 VAL B C 1
ATOM 8405 O O . VAL B 1 328 ? 14.805 -1.301 -10.555 1 93.94 328 VAL B O 1
ATOM 8408 N N . MET B 1 329 ? 15.805 -2.75 -11.906 1 94.06 329 MET B N 1
ATOM 8409 C CA . MET B 1 329 ? 15.383 -3.939 -11.18 1 94.06 329 MET B CA 1
ATOM 8410 C C . MET B 1 329 ? 16.453 -5.027 -11.234 1 94.06 329 MET B C 1
ATOM 8412 O O . MET B 1 329 ? 17.359 -4.973 -12.078 1 94.06 329 MET B O 1
ATOM 8416 N N . PRO B 1 330 ? 16.422 -5.961 -10.32 1 94.56 330 PRO B N 1
ATOM 8417 C CA . PRO B 1 330 ? 17.375 -7.07 -10.43 1 94.56 330 PRO B CA 1
ATOM 8418 C C . PRO B 1 330 ? 17.203 -7.867 -11.727 1 94.56 330 PRO B C 1
ATOM 8420 O O . PRO B 1 330 ? 16.078 -8.086 -12.172 1 94.56 330 PRO B O 1
ATOM 8423 N N . ALA B 1 331 ? 18.297 -8.219 -12.336 1 96.12 331 ALA B N 1
ATOM 8424 C CA . ALA B 1 331 ? 18.219 -9.023 -13.555 1 96.12 331 ALA B CA 1
ATOM 8425 C C . ALA B 1 331 ? 17.641 -10.398 -13.273 1 96.12 331 ALA B C 1
ATOM 8427 O O . ALA B 1 331 ? 18.031 -11.062 -12.305 1 96.12 331 ALA B O 1
ATOM 8428 N N . PRO B 1 332 ? 16.672 -10.789 -14.047 1 94.62 332 PRO B N 1
ATOM 8429 C CA . PRO B 1 332 ? 16.188 -12.164 -13.914 1 94.62 332 PRO B CA 1
ATOM 8430 C C . PRO B 1 332 ? 17.172 -13.203 -14.43 1 94.62 332 PRO B C 1
ATOM 8432 O O . PRO B 1 332 ? 18.172 -12.844 -15.062 1 94.62 332 PRO B O 1
ATOM 8435 N N . GLU B 1 333 ? 16.922 -14.43 -14.062 1 94.31 333 GLU B N 1
ATOM 8436 C CA . GLU B 1 333 ? 17.719 -15.5 -14.648 1 94.31 333 GLU B CA 1
ATOM 8437 C C . GLU B 1 333 ? 17.672 -15.445 -16.172 1 94.31 333 GLU B C 1
ATOM 8439 O O . GLU B 1 333 ? 16.625 -15.172 -16.766 1 94.31 333 GLU B O 1
ATOM 8444 N N . LEU B 1 334 ? 18.734 -15.711 -16.766 1 93.44 334 LEU B N 1
ATOM 8445 C CA . LEU B 1 334 ? 18.875 -15.57 -18.219 1 93.44 334 LEU B CA 1
ATOM 8446 C C . LEU B 1 334 ? 17.812 -16.375 -18.953 1 93.44 334 LEU B C 1
ATOM 8448 O O . LEU B 1 334 ? 17.234 -15.891 -19.922 1 93.44 334 LEU B O 1
ATOM 8452 N N . THR B 1 335 ? 17.484 -17.547 -18.375 1 92.25 335 THR B N 1
ATOM 8453 C CA . THR B 1 335 ? 16.516 -18.438 -19.031 1 92.25 335 THR B CA 1
ATOM 8454 C C . THR B 1 335 ? 15.094 -17.906 -18.844 1 92.25 335 THR B C 1
ATOM 8456 O O . THR B 1 335 ? 14.18 -18.312 -19.562 1 92.25 335 THR B O 1
ATOM 8459 N N . SER B 1 336 ? 14.953 -17.016 -17.906 1 94.56 336 SER B N 1
ATOM 8460 C CA . SER B 1 336 ? 13.625 -16.5 -17.594 1 94.56 336 SER B CA 1
ATOM 8461 C C . SER B 1 336 ? 13.352 -15.188 -18.328 1 94.56 336 SER B C 1
ATOM 8463 O O . SER B 1 336 ? 12.227 -14.688 -18.328 1 94.56 336 SER B O 1
ATOM 8465 N N . VAL B 1 337 ? 14.328 -14.609 -19.031 1 95.5 337 VAL B N 1
ATOM 8466 C CA . VAL B 1 337 ? 14.203 -13.297 -19.656 1 95.5 337 VAL B CA 1
ATOM 8467 C C . VAL B 1 337 ? 13.312 -13.406 -20.891 1 95.5 337 VAL B C 1
ATOM 8469 O O . VAL B 1 337 ? 13.477 -14.305 -21.719 1 95.5 337 VAL B O 1
ATOM 8472 N N . LEU B 1 338 ? 12.297 -12.57 -20.984 1 95.62 338 LEU B N 1
ATOM 8473 C CA . LEU B 1 338 ? 11.477 -12.422 -22.188 1 95.62 338 LEU B CA 1
ATOM 8474 C C . LEU B 1 338 ? 11.977 -11.273 -23.047 1 95.62 338 LEU B C 1
ATOM 8476 O O . LEU B 1 338 ? 11.508 -10.141 -22.922 1 95.62 338 LEU B O 1
ATOM 8480 N N . TRP B 1 339 ? 12.812 -11.625 -23.938 1 93.94 339 TRP B N 1
ATOM 8481 C CA . TRP B 1 339 ? 13.57 -10.664 -24.734 1 93.94 339 TRP B CA 1
ATOM 8482 C C . TRP B 1 339 ? 12.633 -9.789 -25.562 1 93.94 339 TRP B C 1
ATOM 8484 O O . TRP B 1 339 ? 12.875 -8.594 -25.734 1 93.94 339 TRP B O 1
ATOM 8494 N N . THR B 1 340 ? 11.531 -10.312 -26.016 1 92.06 340 THR B N 1
ATOM 8495 C CA . THR B 1 340 ? 10.602 -9.562 -26.859 1 92.06 340 THR B CA 1
ATOM 8496 C C . THR B 1 340 ? 9.922 -8.453 -26.062 1 92.06 340 THR B C 1
ATOM 8498 O O . THR B 1 340 ? 9.562 -7.414 -26.625 1 92.06 340 THR B O 1
ATOM 8501 N N . ASN B 1 341 ? 9.758 -8.648 -24.797 1 95.19 341 ASN B N 1
ATOM 8502 C CA . ASN B 1 341 ? 9.062 -7.688 -23.953 1 95.19 341 ASN B CA 1
ATOM 8503 C C . ASN B 1 341 ? 9.969 -6.535 -23.547 1 95.19 341 ASN B C 1
ATOM 8505 O O . ASN B 1 341 ? 9.5 -5.52 -23.031 1 95.19 341 ASN B O 1
ATOM 8509 N N . LEU B 1 342 ? 11.289 -6.629 -23.797 1 95.69 342 LEU B N 1
ATOM 8510 C CA . LEU B 1 342 ? 12.242 -5.594 -23.406 1 95.69 342 LEU B CA 1
ATOM 8511 C C . LEU B 1 342 ? 12.18 -4.41 -24.359 1 95.69 342 LEU B C 1
ATOM 8513 O O . LEU B 1 342 ? 12.742 -3.35 -24.078 1 95.69 342 LEU B O 1
ATOM 8517 N N . SER B 1 343 ? 11.422 -4.613 -25.5 1 94.31 343 SER B N 1
ATOM 8518 C CA . SER B 1 343 ? 11.273 -3.539 -26.484 1 94.31 343 SER B CA 1
ATOM 8519 C C . SER B 1 343 ? 10.117 -2.613 -26.125 1 94.31 343 SER B C 1
ATOM 8521 O O . SER B 1 343 ? 10.016 -1.506 -26.656 1 94.31 343 SER B O 1
ATOM 8523 N N . ILE B 1 344 ? 9.32 -2.959 -25.203 1 94.69 344 ILE B N 1
ATOM 8524 C CA . ILE B 1 344 ? 8.094 -2.232 -24.906 1 94.69 344 ILE B CA 1
ATOM 8525 C C . ILE B 1 344 ? 8.391 -1.089 -23.938 1 94.69 344 ILE B C 1
ATOM 8527 O O . ILE B 1 344 ? 8.977 -1.301 -22.875 1 94.69 344 ILE B O 1
ATOM 8531 N N . GLY B 1 345 ? 7.961 0.049 -24.297 1 93 345 GLY B N 1
ATOM 8532 C CA . GLY B 1 345 ? 8.188 1.232 -23.484 1 93 345 GLY B CA 1
ATOM 8533 C C . GLY B 1 345 ? 7.238 1.335 -22.297 1 93 345 GLY B C 1
ATOM 8534 O O . GLY B 1 345 ? 6.312 0.53 -22.172 1 93 345 GLY B O 1
ATOM 8535 N N . LEU B 1 346 ? 7.469 2.307 -21.453 1 92.88 346 LEU B N 1
ATOM 8536 C CA . LEU B 1 346 ? 6.742 2.465 -20.188 1 92.88 346 LEU B CA 1
ATOM 8537 C C . LEU B 1 346 ? 5.258 2.705 -20.453 1 92.88 346 LEU B C 1
ATOM 8539 O O . LEU B 1 346 ? 4.406 2.002 -19.906 1 92.88 346 LEU B O 1
ATOM 8543 N N . TRP B 1 347 ? 4.867 3.67 -21.266 1 91.62 347 TRP B N 1
ATOM 8544 C CA . TRP B 1 347 ? 3.475 4.047 -21.484 1 91.62 347 TRP B CA 1
ATOM 8545 C C . TRP B 1 347 ? 2.703 2.914 -22.156 1 91.62 347 TRP B C 1
ATOM 8547 O O . TRP B 1 347 ? 1.534 2.682 -21.844 1 91.62 347 TRP B O 1
ATOM 8557 N N . GLU B 1 348 ? 3.369 2.285 -23.078 1 94.06 348 GLU B N 1
ATOM 8558 C CA . GLU B 1 348 ? 2.73 1.138 -23.719 1 94.06 348 GLU B CA 1
ATOM 8559 C C . GLU B 1 348 ? 2.482 0.016 -22.703 1 94.06 348 GLU B C 1
ATOM 8561 O O . GLU B 1 348 ? 1.443 -0.646 -22.75 1 94.06 348 GLU B O 1
ATOM 8566 N N . ARG B 1 349 ? 3.408 -0.237 -21.859 1 94.25 349 ARG B N 1
ATOM 8567 C CA . ARG B 1 349 ? 3.25 -1.264 -20.844 1 94.25 349 ARG B CA 1
ATOM 8568 C C . ARG B 1 349 ? 2.076 -0.942 -19.922 1 94.25 349 ARG B C 1
ATOM 8570 O O . ARG B 1 349 ? 1.283 -1.825 -19.578 1 94.25 349 ARG B O 1
ATOM 8577 N N . LYS B 1 350 ? 1.962 0.289 -19.516 1 91.56 350 LYS B N 1
ATOM 8578 C CA . LYS B 1 350 ? 0.874 0.691 -18.625 1 91.56 350 LYS B CA 1
ATOM 8579 C C . LYS B 1 350 ? -0.479 0.555 -19.328 1 91.56 350 LYS B C 1
ATOM 8581 O O . LYS B 1 350 ? -1.451 0.103 -18.719 1 91.56 350 LYS B O 1
ATOM 8586 N N . LEU B 1 351 ? -0.539 0.98 -20.562 1 92.69 351 LEU B N 1
ATOM 8587 C CA . LEU B 1 351 ? -1.771 0.82 -21.328 1 92.69 351 LEU B CA 1
ATOM 8588 C C . LEU B 1 351 ? -2.141 -0.654 -21.453 1 92.69 351 LEU B C 1
ATOM 8590 O O . LEU B 1 351 ? -3.307 -1.021 -21.297 1 92.69 351 LEU B O 1
ATOM 8594 N N . ARG B 1 352 ? -1.141 -1.474 -21.766 1 95.31 352 ARG B N 1
ATOM 8595 C CA . ARG B 1 352 ? -1.371 -2.91 -21.875 1 95.31 352 ARG B CA 1
ATOM 8596 C C . ARG B 1 352 ? -1.876 -3.486 -20.562 1 95.31 352 ARG B C 1
ATOM 8598 O O . ARG B 1 352 ? -2.766 -4.34 -20.547 1 95.31 352 ARG B O 1
ATOM 8605 N N . THR B 1 353 ? -1.277 -3.041 -19.484 1 93.19 353 THR B N 1
ATOM 8606 C CA . THR B 1 353 ? -1.707 -3.516 -18.172 1 93.19 353 THR B CA 1
ATOM 8607 C C . THR B 1 353 ? -3.178 -3.184 -17.938 1 93.19 353 THR B C 1
ATOM 8609 O O . THR B 1 353 ? -3.947 -4.035 -17.484 1 93.19 353 THR B O 1
ATOM 8612 N N . VAL B 1 354 ? -3.615 -1.966 -18.266 1 90.5 354 VAL B N 1
ATOM 8613 C CA . VAL B 1 354 ? -5 -1.549 -18.078 1 90.5 354 VAL B CA 1
ATOM 8614 C C . VAL B 1 354 ? -5.918 -2.381 -18.969 1 90.5 354 VAL B C 1
ATOM 8616 O O . VAL B 1 354 ? -6.969 -2.852 -18.531 1 90.5 354 VAL B O 1
ATOM 8619 N N . LEU B 1 355 ? -5.496 -2.561 -20.156 1 93.69 355 LEU B N 1
ATOM 8620 C CA . LEU B 1 355 ? -6.293 -3.332 -21.094 1 93.69 355 LEU B CA 1
ATOM 8621 C C . LEU B 1 355 ? -6.438 -4.777 -20.641 1 93.69 355 LEU B C 1
ATOM 8623 O O . LEU B 1 355 ? -7.531 -5.344 -20.688 1 93.69 355 LEU B O 1
ATOM 8627 N N . ILE B 1 356 ? -5.34 -5.34 -20.203 1 95.38 356 ILE B N 1
ATOM 8628 C CA . ILE B 1 356 ? -5.355 -6.738 -19.781 1 95.38 356 ILE B CA 1
ATOM 8629 C C . ILE B 1 356 ? -6.234 -6.898 -18.547 1 95.38 356 ILE B C 1
ATOM 8631 O O . ILE B 1 356 ? -7.02 -7.84 -18.453 1 95.38 356 ILE B O 1
ATOM 8635 N N . TYR B 1 357 ? -6.16 -6.027 -17.625 1 91.25 357 TYR B N 1
ATOM 8636 C CA . TYR B 1 357 ? -6.984 -6.152 -16.438 1 91.25 357 TYR B CA 1
ATOM 8637 C C . TYR B 1 357 ? -8.453 -5.918 -16.75 1 91.25 357 TYR B C 1
ATOM 8639 O O . TYR B 1 357 ? -9.336 -6.48 -16.109 1 91.25 357 TYR B O 1
ATOM 8647 N N . THR B 1 358 ? -8.703 -5.07 -17.703 1 91.06 358 THR B N 1
ATOM 8648 C CA . THR B 1 358 ? -10.07 -4.938 -18.188 1 91.06 358 THR B CA 1
ATOM 8649 C C . THR B 1 358 ? -10.562 -6.25 -18.797 1 91.06 358 THR B C 1
ATOM 8651 O O . THR B 1 358 ? -11.688 -6.68 -18.531 1 91.06 358 THR B O 1
ATOM 8654 N N . LEU B 1 359 ? -9.688 -6.848 -19.516 1 94.94 359 LEU B N 1
ATOM 8655 C CA . LEU B 1 359 ? -10.031 -8.133 -20.109 1 94.94 359 LEU B CA 1
ATOM 8656 C C . LEU B 1 359 ? -10.234 -9.195 -19.031 1 94.94 359 LEU B C 1
ATOM 8658 O O . LEU B 1 359 ? -11.133 -10.031 -19.141 1 94.94 359 LEU B O 1
ATOM 8662 N N . VAL B 1 360 ? -9.352 -9.195 -18.047 1 95.19 360 VAL B N 1
ATOM 8663 C CA . VAL B 1 360 ? -9.5 -10.133 -16.938 1 95.19 360 VAL B CA 1
ATOM 8664 C C . VAL B 1 360 ? -10.828 -9.891 -16.234 1 95.19 360 VAL B C 1
ATOM 8666 O O . VAL B 1 360 ? -11.539 -10.844 -15.891 1 95.19 360 VAL B O 1
ATOM 8669 N N . PHE B 1 361 ? -11.203 -8.656 -16.031 1 92.25 361 PHE B N 1
ATOM 8670 C CA . PHE B 1 361 ? -12.477 -8.328 -15.406 1 92.25 361 PHE B CA 1
ATOM 8671 C C . PHE B 1 361 ? -13.641 -8.875 -16.234 1 92.25 361 PHE B C 1
ATOM 8673 O O . PHE B 1 361 ? -14.57 -9.477 -15.68 1 92.25 361 PHE B O 1
ATOM 8680 N N . LEU B 1 362 ? -13.516 -8.695 -17.5 1 92.94 362 LEU B N 1
ATOM 8681 C CA . LEU B 1 362 ? -14.555 -9.203 -18.391 1 92.94 362 LEU B CA 1
ATOM 8682 C C . LEU B 1 362 ? -14.594 -10.727 -18.375 1 92.94 362 LEU B C 1
ATOM 8684 O O . LEU B 1 362 ? -15.672 -11.32 -18.375 1 92.94 362 LEU B O 1
ATOM 8688 N N . LEU B 1 363 ? -13.445 -11.273 -18.344 1 94.94 363 LEU B N 1
ATOM 8689 C CA . LEU B 1 363 ? -13.375 -12.727 -18.297 1 94.94 363 LEU B CA 1
ATOM 8690 C C . LEU B 1 363 ? -13.984 -13.266 -17.016 1 94.94 363 LEU B C 1
ATOM 8692 O O . LEU B 1 363 ? -14.68 -14.289 -17.031 1 94.94 363 LEU B O 1
ATOM 8696 N N . VAL B 1 364 ? -13.727 -12.641 -15.898 1 93.94 364 VAL B N 1
ATOM 8697 C CA . VAL B 1 364 ? -14.305 -13.039 -14.617 1 93.94 364 VAL B CA 1
ATOM 8698 C C . VAL B 1 364 ? -15.828 -12.93 -14.68 1 93.94 364 VAL B C 1
ATOM 8700 O O . VAL B 1 364 ? -16.547 -13.82 -14.219 1 93.94 364 VAL B O 1
ATOM 8703 N N . PHE B 1 365 ? -16.281 -11.891 -15.289 1 90.44 365 PHE B N 1
ATOM 8704 C CA . PHE B 1 365 ? -17.719 -11.648 -15.398 1 90.44 365 PHE B CA 1
ATOM 8705 C C . PHE B 1 365 ? -18.375 -12.695 -16.281 1 90.44 365 PHE B C 1
ATOM 8707 O O . PHE B 1 365 ? -19.391 -13.289 -15.906 1 90.44 365 PHE B O 1
ATOM 8714 N N . PHE B 1 366 ? -17.766 -12.984 -17.375 1 91.38 366 PHE B N 1
ATOM 8715 C CA . PHE B 1 366 ? -18.359 -13.922 -18.312 1 91.38 366 PHE B CA 1
ATOM 8716 C C . PHE B 1 366 ? -18.156 -15.359 -17.844 1 91.38 366 PHE B C 1
ATOM 8718 O O . PHE B 1 366 ? -18.906 -16.25 -18.25 1 91.38 366 PHE B O 1
ATOM 8725 N N . TRP B 1 367 ? -17.172 -15.602 -17.047 1 92.12 367 TRP B N 1
ATOM 8726 C CA . TRP B 1 367 ? -16.906 -16.953 -16.562 1 92.12 367 TRP B CA 1
ATOM 8727 C C . TRP B 1 367 ? -17.969 -17.375 -15.562 1 92.12 367 TRP B C 1
ATOM 8729 O O . TRP B 1 367 ? -17.984 -18.531 -15.109 1 92.12 367 TRP B O 1
ATOM 8739 N N . THR B 1 368 ? -18.844 -16.484 -15.18 1 88.88 368 THR B N 1
ATOM 8740 C CA . THR B 1 368 ? -19.953 -16.828 -14.312 1 88.88 368 THR B CA 1
ATOM 8741 C C . THR B 1 368 ? -20.938 -17.75 -15.031 1 88.88 368 THR B C 1
ATOM 8743 O O . THR B 1 368 ? -21.672 -18.5 -14.383 1 88.88 368 THR B O 1
ATOM 8746 N N . VAL B 1 369 ? -20.859 -17.75 -16.312 1 86.25 369 VAL B N 1
ATOM 8747 C CA . VAL B 1 369 ? -21.781 -18.562 -17.109 1 86.25 369 VAL B CA 1
ATOM 8748 C C . VAL B 1 369 ? -21.438 -20.047 -16.953 1 86.25 369 VAL B C 1
ATOM 8750 O O . VAL B 1 369 ? -22.266 -20.844 -16.5 1 86.25 369 VAL B O 1
ATOM 8753 N N . PRO B 1 370 ? -20.234 -20.422 -17.234 1 87.12 370 PRO B N 1
ATOM 8754 C CA . PRO B 1 370 ? -19.922 -21.828 -17.016 1 87.12 370 PRO B CA 1
ATOM 8755 C C . PRO B 1 370 ? -20.078 -22.25 -15.555 1 87.12 370 PRO B C 1
ATOM 8757 O O . PRO B 1 370 ? -20.453 -23.391 -15.266 1 87.12 370 PRO B O 1
ATOM 8760 N N . VAL B 1 371 ? -19.75 -21.422 -14.688 1 86.5 371 VAL B N 1
ATOM 8761 C CA . VAL B 1 371 ? -19.859 -21.75 -13.266 1 86.5 371 VAL B CA 1
ATOM 8762 C C . VAL B 1 371 ? -21.328 -21.938 -12.898 1 86.5 371 VAL B C 1
ATOM 8764 O O . VAL B 1 371 ? -21.656 -22.828 -12.094 1 86.5 371 VAL B O 1
ATOM 8767 N N . ALA B 1 372 ? -22.172 -21.109 -13.398 1 82.62 372 ALA B N 1
ATOM 8768 C CA . ALA B 1 372 ? -23.609 -21.297 -13.18 1 82.62 372 ALA B CA 1
ATOM 8769 C C . ALA B 1 372 ? -24.062 -22.672 -13.688 1 82.62 372 ALA B C 1
ATOM 8771 O O . ALA B 1 372 ? -24.906 -23.312 -13.055 1 82.62 372 ALA B O 1
ATOM 8772 N N . PHE B 1 373 ? -23.5 -23.062 -14.805 1 82.12 373 PHE B N 1
ATOM 8773 C CA . PHE B 1 373 ? -23.812 -24.391 -15.328 1 82.12 373 PHE B CA 1
ATOM 8774 C C . PHE B 1 373 ? -23.406 -25.469 -14.336 1 82.12 373 PHE B C 1
ATOM 8776 O O . PHE B 1 373 ? -24.188 -26.406 -14.086 1 82.12 373 PHE B O 1
ATOM 8783 N N . VAL B 1 374 ? -22.234 -25.375 -13.797 1 82.12 374 VAL B N 1
ATOM 8784 C CA . VAL B 1 374 ? -21.75 -26.344 -12.812 1 82.12 374 VAL B CA 1
ATOM 8785 C C . VAL B 1 374 ? -22.672 -26.344 -11.594 1 82.12 374 VAL B C 1
ATOM 8787 O O . VAL B 1 374 ? -22.938 -27.406 -11.016 1 82.12 374 VAL B O 1
ATOM 8790 N N . SER B 1 375 ? -23.047 -25.172 -11.234 1 80.94 375 SER B N 1
ATOM 8791 C CA . SER B 1 375 ? -23.922 -25.047 -10.062 1 80.94 375 SER B CA 1
ATOM 8792 C C . SER B 1 375 ? -25.203 -25.844 -10.25 1 80.94 375 SER B C 1
ATOM 8794 O O . SER B 1 375 ? -25.781 -26.344 -9.289 1 80.94 375 SER B O 1
ATOM 8796 N N . THR B 1 376 ? -25.672 -25.953 -11.445 1 78.88 376 THR B N 1
ATOM 8797 C CA . THR B 1 376 ? -26.875 -26.734 -11.711 1 78.88 376 THR B CA 1
ATOM 8798 C C . THR B 1 376 ? -26.609 -28.219 -11.531 1 78.88 376 THR B C 1
ATOM 8800 O O . THR B 1 376 ? -27.516 -28.984 -11.203 1 78.88 376 THR B O 1
ATOM 8803 N N . LEU B 1 377 ? -25.391 -28.609 -11.742 1 77.44 377 LEU B N 1
ATOM 8804 C CA . LEU B 1 377 ? -25.016 -30 -11.531 1 77.44 377 LEU B CA 1
ATOM 8805 C C . LEU B 1 377 ? -24.953 -30.328 -10.039 1 77.44 377 LEU B C 1
ATOM 8807 O O . LEU B 1 377 ? -25.125 -31.484 -9.648 1 77.44 377 LEU B O 1
ATOM 8811 N N . VAL B 1 378 ? -24.688 -29.328 -9.266 1 75.06 378 VAL B N 1
ATOM 8812 C CA . VAL B 1 378 ? -24.594 -29.5 -7.82 1 75.06 378 VAL B CA 1
ATOM 8813 C C . VAL B 1 378 ? -25.984 -29.812 -7.242 1 75.06 378 VAL B C 1
ATOM 8815 O O . VAL B 1 378 ? -26.109 -30.656 -6.348 1 75.06 378 VAL B O 1
ATOM 8818 N N . GLU B 1 379 ? -26.875 -29.094 -7.766 1 75.94 379 GLU B N 1
ATOM 8819 C CA . GLU B 1 379 ? -28.266 -29.328 -7.406 1 75.94 379 GLU B CA 1
ATOM 8820 C C . GLU B 1 379 ? -29.109 -29.672 -8.633 1 75.94 379 GLU B C 1
ATOM 8822 O O . GLU B 1 379 ? -29.609 -28.781 -9.312 1 75.94 379 GLU B O 1
ATOM 8827 N N . LEU B 1 380 ? -29.266 -30.969 -8.758 1 73.88 380 LEU B N 1
ATOM 8828 C CA . LEU B 1 380 ? -29.891 -31.469 -9.969 1 73.88 380 LEU B CA 1
ATOM 8829 C C . LEU B 1 380 ? -31.328 -30.953 -10.086 1 73.88 380 LEU B C 1
ATOM 8831 O O . LEU B 1 380 ? -31.875 -30.859 -11.188 1 73.88 380 LEU B O 1
ATOM 8835 N N . GLN B 1 381 ? -31.875 -30.641 -8.883 1 69.69 381 GLN B N 1
ATOM 8836 C CA . GLN B 1 381 ? -33.219 -30.109 -8.93 1 69.69 381 GLN B CA 1
ATOM 8837 C C . GLN B 1 381 ? -33.281 -28.812 -9.734 1 69.69 381 GLN B C 1
ATOM 8839 O O . GLN B 1 381 ? -34.25 -28.562 -10.438 1 69.69 381 GLN B O 1
ATOM 8844 N N . ASN B 1 382 ? -32.188 -28.188 -9.68 1 67.5 382 ASN B N 1
ATOM 8845 C CA . ASN B 1 382 ? -32.156 -26.922 -10.406 1 67.5 382 ASN B CA 1
ATOM 8846 C C . ASN B 1 382 ? -31.906 -27.141 -11.898 1 67.5 382 ASN B C 1
ATOM 8848 O O . ASN B 1 382 ? -32.312 -26.328 -12.727 1 67.5 382 ASN B O 1
ATOM 8852 N N . LEU B 1 383 ? -31.219 -28.219 -12.258 1 65.12 383 LEU B N 1
ATOM 8853 C CA . LEU B 1 383 ? -30.906 -28.547 -13.641 1 65.12 383 LEU B CA 1
ATOM 8854 C C . LEU B 1 383 ? -32.188 -28.797 -14.445 1 65.12 383 LEU B C 1
ATOM 8856 O O . LEU B 1 383 ? -32.281 -28.375 -15.602 1 65.12 383 LEU B O 1
ATOM 8860 N N . THR B 1 384 ? -33.125 -29.406 -13.758 1 66.88 384 THR B N 1
ATOM 8861 C CA . THR B 1 384 ? -34.344 -29.75 -14.461 1 66.88 384 THR B CA 1
ATOM 8862 C C . THR B 1 384 ? -35.219 -28.516 -14.711 1 66.88 384 THR B C 1
ATOM 8864 O O . THR B 1 384 ? -36.031 -28.5 -15.625 1 66.88 384 THR B O 1
ATOM 8867 N N . LYS B 1 385 ? -34.875 -27.547 -13.883 1 66.25 385 LYS B N 1
ATOM 8868 C CA . LYS B 1 385 ? -35.594 -26.297 -14.109 1 66.25 385 LYS B CA 1
ATOM 8869 C C . LYS B 1 385 ? -35.062 -25.578 -15.359 1 66.25 385 LYS B C 1
ATOM 8871 O O . LYS B 1 385 ? -35.844 -24.984 -16.094 1 66.25 385 LYS B O 1
ATOM 8876 N N . ILE B 1 386 ? -33.844 -25.734 -15.562 1 63.78 386 ILE B N 1
ATOM 8877 C CA . ILE B 1 386 ? -33.219 -25.031 -16.688 1 63.78 386 ILE B CA 1
ATOM 8878 C C . ILE B 1 386 ? -33.281 -25.922 -17.922 1 63.78 386 ILE B C 1
ATOM 8880 O O . ILE B 1 386 ? -33.469 -25.453 -19.047 1 63.78 386 ILE B O 1
ATOM 8884 N N . ALA B 1 387 ? -32.969 -27.281 -17.719 1 66.06 387 ALA B N 1
ATOM 8885 C CA . ALA B 1 387 ? -32.969 -28.234 -18.828 1 66.06 387 ALA B CA 1
ATOM 8886 C C . ALA B 1 387 ? -33.906 -29.406 -18.531 1 66.06 387 ALA B C 1
ATOM 8888 O O . ALA B 1 387 ? -33.5 -30.453 -18.047 1 66.06 387 ALA B O 1
ATOM 8889 N N . PRO B 1 388 ? -35.156 -29.281 -18.828 1 68.19 388 PRO B N 1
ATOM 8890 C CA . PRO B 1 388 ? -36.188 -30.297 -18.516 1 68.19 388 PRO B CA 1
ATOM 8891 C C . PRO B 1 388 ? -35.875 -31.641 -19.172 1 68.19 388 PRO B C 1
ATOM 8893 O O . PRO B 1 388 ? -36.375 -32.688 -18.703 1 68.19 388 PRO B O 1
ATOM 8896 N N . PHE B 1 389 ? -35.031 -31.547 -20.219 1 67.06 389 PHE B N 1
ATOM 8897 C CA . PHE B 1 389 ? -34.75 -32.812 -20.906 1 67.06 389 PHE B CA 1
ATOM 8898 C C . PHE B 1 389 ? -33.906 -33.719 -20.016 1 67.06 389 PHE B C 1
ATOM 8900 O O . PHE B 1 389 ? -33.844 -34.938 -20.266 1 67.06 389 PHE B O 1
ATOM 8907 N N . LEU B 1 390 ? -33.406 -33.25 -18.859 1 69.69 390 LEU B N 1
ATOM 8908 C CA . LEU B 1 390 ? -32.594 -34.062 -17.969 1 69.69 390 LEU B CA 1
ATOM 8909 C C . LEU B 1 390 ? -33.406 -34.562 -16.781 1 69.69 390 LEU B C 1
ATOM 8911 O O . LEU B 1 390 ? -32.844 -35.031 -15.797 1 69.69 390 LEU B O 1
ATOM 8915 N N . LYS B 1 391 ? -34.656 -34.438 -16.859 1 73.88 391 LYS B N 1
ATOM 8916 C CA . LYS B 1 391 ? -35.562 -34.906 -15.828 1 73.88 391 LYS B CA 1
ATOM 8917 C C . LYS B 1 391 ? -35.375 -36.375 -15.539 1 73.88 391 LYS B C 1
ATOM 8919 O O . LYS B 1 391 ? -35.5 -36.812 -14.391 1 73.88 391 LYS B O 1
ATOM 8924 N N . PRO B 1 392 ? -35.031 -37.125 -16.562 1 74.81 392 PRO B N 1
ATOM 8925 C CA . PRO B 1 392 ? -34.844 -38.531 -16.266 1 74.81 392 PRO B CA 1
ATOM 8926 C C . PRO B 1 392 ? -33.688 -38.781 -15.305 1 74.81 392 PRO B C 1
ATOM 8928 O O . PRO B 1 392 ? -33.656 -39.844 -14.648 1 74.81 392 PRO B O 1
ATOM 8931 N N . VAL B 1 393 ? -32.875 -37.906 -15.211 1 75.88 393 VAL B N 1
ATOM 8932 C CA . VAL B 1 393 ? -31.719 -38.094 -14.32 1 75.88 393 VAL B CA 1
ATOM 8933 C C . VAL B 1 393 ? -32.188 -38.094 -12.875 1 75.88 393 VAL B C 1
ATOM 8935 O O . VAL B 1 393 ? -31.547 -38.719 -12.016 1 75.88 393 VAL B O 1
ATOM 8938 N N . LEU B 1 394 ? -33.344 -37.438 -12.602 1 74.81 394 LEU B N 1
ATOM 8939 C CA . LEU B 1 394 ? -33.875 -37.406 -11.242 1 74.81 394 LEU B CA 1
ATOM 8940 C C . LEU B 1 394 ? -34.469 -38.75 -10.828 1 74.81 394 LEU B C 1
ATOM 8942 O O . LEU B 1 394 ? -34.656 -39 -9.641 1 74.81 394 LEU B O 1
ATOM 8946 N N . GLU B 1 395 ? -34.625 -39.562 -11.852 1 75.69 395 GLU B N 1
ATOM 8947 C CA . GLU B 1 395 ? -35.219 -40.875 -11.562 1 75.69 395 GLU B CA 1
ATOM 8948 C C . GLU B 1 395 ? -34.156 -41.938 -11.375 1 75.69 395 GLU B C 1
ATOM 8950 O O . GLU B 1 395 ? -34.469 -43.094 -11.047 1 75.69 395 GLU B O 1
ATOM 8955 N N . LEU B 1 396 ? -33.031 -41.5 -11.422 1 78.88 396 LEU B N 1
ATOM 8956 C CA . LEU B 1 396 ? -31.938 -42.469 -11.242 1 78.88 396 LEU B CA 1
ATOM 8957 C C . LEU B 1 396 ? -31.781 -42.844 -9.773 1 78.88 396 LEU B C 1
ATOM 8959 O O . LEU B 1 396 ? -32.406 -42.219 -8.898 1 78.88 396 LEU B O 1
ATOM 8963 N N . SER B 1 397 ? -31.047 -43.875 -9.562 1 78.12 397 SER B N 1
ATOM 8964 C CA . SER B 1 397 ? -30.797 -44.312 -8.195 1 78.12 397 SER B CA 1
ATOM 8965 C C . SER B 1 397 ? -30.109 -43.25 -7.371 1 78.12 397 SER B C 1
ATOM 8967 O O . SER B 1 397 ? -29.469 -42.344 -7.922 1 78.12 397 SER B O 1
ATOM 8969 N N . SER B 1 398 ? -30.297 -43.344 -6.117 1 79 398 SER B N 1
ATOM 8970 C CA . SER B 1 398 ? -29.75 -42.375 -5.191 1 79 398 SER B CA 1
ATOM 8971 C C . SER B 1 398 ? -28.219 -42.312 -5.297 1 79 398 SER B C 1
ATOM 8973 O O . SER B 1 398 ? -27.625 -41.25 -5.16 1 79 398 SER B O 1
ATOM 8975 N N . PHE B 1 399 ? -27.703 -43.375 -5.582 1 81.25 399 PHE B N 1
ATOM 8976 C CA . PHE B 1 399 ? -26.25 -43.438 -5.711 1 81.25 399 PHE B CA 1
ATOM 8977 C C . PHE B 1 399 ? -25.781 -42.688 -6.949 1 81.25 399 PHE B C 1
ATOM 8979 O O . PHE B 1 399 ? -24.828 -41.906 -6.891 1 81.25 399 PHE B O 1
ATOM 8986 N N . VAL B 1 400 ? -26.422 -42.906 -8.047 1 82.06 400 VAL B N 1
ATOM 8987 C CA . VAL B 1 400 ? -26.031 -42.281 -9.305 1 82.06 400 VAL B CA 1
ATOM 8988 C C . VAL B 1 400 ? -26.266 -40.75 -9.219 1 82.06 400 VAL B C 1
ATOM 8990 O O . VAL B 1 400 ? -25.438 -39.969 -9.672 1 82.06 400 VAL B O 1
ATOM 8993 N N . LYS B 1 401 ? -27.281 -40.375 -8.641 1 80.88 401 LYS B N 1
ATOM 8994 C CA . LYS B 1 401 ? -27.547 -38.969 -8.438 1 80.88 401 LYS B CA 1
ATOM 8995 C C . LYS B 1 401 ? -26.484 -38.312 -7.539 1 80.88 401 LYS B C 1
ATOM 8997 O O . LYS B 1 401 ? -26 -37.219 -7.832 1 80.88 401 LYS B O 1
ATOM 9002 N N . GLY B 1 402 ? -26.266 -39.094 -6.586 1 78.62 402 GLY B N 1
ATOM 9003 C CA . GLY B 1 402 ? -25.219 -38.625 -5.68 1 78.62 402 GLY B CA 1
ATOM 9004 C C . GLY B 1 402 ? -23.859 -38.5 -6.34 1 78.62 402 GLY B C 1
ATOM 9005 O O . GLY B 1 402 ? -23.109 -37.562 -6.062 1 78.62 402 GLY B O 1
ATOM 9006 N N . ALA B 1 403 ? -23.672 -39.406 -7.137 1 82.25 403 ALA B N 1
ATOM 9007 C CA . ALA B 1 403 ? -22.406 -39.406 -7.871 1 82.25 403 ALA B CA 1
ATOM 9008 C C . ALA B 1 403 ? -22.328 -38.219 -8.812 1 82.25 403 ALA B C 1
ATOM 9010 O O . ALA B 1 403 ? -21.266 -37.594 -8.945 1 82.25 403 ALA B O 1
ATOM 9011 N N . ILE B 1 404 ? -23.344 -37.938 -9.398 1 78.25 404 ILE B N 1
ATOM 9012 C CA . ILE B 1 404 ? -23.375 -36.812 -10.312 1 78.25 404 ILE B CA 1
ATOM 9013 C C . ILE B 1 404 ? -23.219 -35.5 -9.523 1 78.25 404 ILE B C 1
ATOM 9015 O O . ILE B 1 404 ? -22.375 -34.688 -9.852 1 78.25 404 ILE B O 1
ATOM 9019 N N . GLU B 1 405 ? -23.906 -35.406 -8.484 1 78.56 405 GLU B N 1
ATOM 9020 C CA . GLU B 1 405 ? -23.922 -34.156 -7.688 1 78.56 405 GLU B CA 1
ATOM 9021 C C . GLU B 1 405 ? -22.625 -34 -6.91 1 78.56 405 GLU B C 1
ATOM 9023 O O . GLU B 1 405 ? -22.141 -32.875 -6.719 1 78.56 405 GLU B O 1
ATOM 9028 N N . GLY B 1 406 ? -22.094 -35.094 -6.59 1 76.69 406 GLY B N 1
ATOM 9029 C CA . GLY B 1 406 ? -20.922 -35.031 -5.723 1 76.69 406 GLY B CA 1
ATOM 9030 C C . GLY B 1 406 ? -19.609 -35.125 -6.477 1 76.69 406 GLY B C 1
ATOM 9031 O O . GLY B 1 406 ? -18.641 -34.438 -6.137 1 76.69 406 GLY B O 1
ATOM 9032 N N . PHE B 1 407 ? -19.656 -35.906 -7.426 1 84.06 407 PHE B N 1
ATOM 9033 C CA . PHE B 1 407 ? -18.406 -36.188 -8.125 1 84.06 407 PHE B CA 1
ATOM 9034 C C . PHE B 1 407 ? -18.344 -35.438 -9.453 1 84.06 407 PHE B C 1
ATOM 9036 O O . PHE B 1 407 ? -17.406 -34.688 -9.695 1 84.06 407 PHE B O 1
ATOM 9043 N N . LEU B 1 408 ? -19.375 -35.531 -10.227 1 80.25 408 LEU B N 1
ATOM 9044 C CA . LEU B 1 408 ? -19.359 -34.938 -11.57 1 80.25 408 LEU B CA 1
ATOM 9045 C C . LEU B 1 408 ? -19.359 -33.406 -11.5 1 80.25 408 LEU B C 1
ATOM 9047 O O . LEU B 1 408 ? -18.75 -32.75 -12.352 1 80.25 408 LEU B O 1
ATOM 9051 N N . SER B 1 409 ? -20.031 -32.906 -10.531 1 83.81 409 SER B N 1
ATOM 9052 C CA . SER B 1 409 ? -20.047 -31.453 -10.383 1 83.81 409 SER B CA 1
ATOM 9053 C C . SER B 1 409 ? -18.656 -30.906 -10.07 1 83.81 409 SER B C 1
ATOM 9055 O O . SER B 1 409 ? -18.219 -29.906 -10.641 1 83.81 409 SER B O 1
ATOM 9057 N N . GLY B 1 410 ? -17.953 -31.609 -9.234 1 87 410 GLY B N 1
ATOM 9058 C CA . GLY B 1 410 ? -16.594 -31.219 -8.938 1 87 410 GLY B CA 1
ATOM 9059 C C . GLY B 1 410 ? -15.656 -31.359 -10.125 1 87 410 GLY B C 1
ATOM 9060 O O . GLY B 1 410 ? -14.836 -30.469 -10.383 1 87 410 GLY B O 1
ATOM 9061 N N . LEU B 1 411 ? -15.852 -32.406 -10.836 1 87.19 411 LEU B N 1
ATOM 9062 C CA . LEU B 1 411 ? -15.031 -32.656 -12.016 1 87.19 411 LEU B CA 1
ATOM 9063 C C . LEU B 1 411 ? -15.289 -31.594 -13.086 1 87.19 411 LEU B C 1
ATOM 9065 O O . LEU B 1 411 ? -14.352 -31.125 -13.734 1 87.19 411 LEU B O 1
ATOM 9069 N N . ALA B 1 412 ? -16.547 -31.266 -13.203 1 86.94 412 ALA B N 1
ATOM 9070 C CA . ALA B 1 412 ? -16.891 -30.219 -14.156 1 86.94 412 ALA B CA 1
ATOM 9071 C C . ALA B 1 412 ? -16.203 -28.906 -13.812 1 86.94 412 ALA B C 1
ATOM 9073 O O . ALA B 1 412 ? -15.703 -28.203 -14.695 1 86.94 412 ALA B O 1
ATOM 9074 N N . LEU B 1 413 ? -16.203 -28.688 -12.57 1 87.94 413 LEU B N 1
ATOM 9075 C CA . LEU B 1 413 ? -15.547 -27.469 -12.117 1 87.94 413 LEU B CA 1
ATOM 9076 C C . LEU B 1 413 ? -14.062 -27.484 -12.461 1 87.94 413 LEU B C 1
ATOM 9078 O O . LEU B 1 413 ? -13.516 -26.484 -12.953 1 87.94 413 LEU B O 1
ATOM 9082 N N . ILE B 1 414 ? -13.422 -28.562 -12.25 1 88.94 414 ILE B N 1
ATOM 9083 C CA . ILE B 1 414 ? -12 -28.703 -12.523 1 88.94 414 ILE B CA 1
ATOM 9084 C C . ILE B 1 414 ? -11.742 -28.547 -14.016 1 88.94 414 ILE B C 1
ATOM 9086 O O . ILE B 1 414 ? -10.82 -27.828 -14.422 1 88.94 414 ILE B O 1
ATOM 9090 N N . ILE B 1 415 ? -12.531 -29.062 -14.867 1 87.44 415 ILE B N 1
ATOM 9091 C CA . ILE B 1 415 ? -12.359 -29.062 -16.312 1 87.44 415 ILE B CA 1
ATOM 9092 C C . ILE B 1 415 ? -12.523 -27.641 -16.844 1 87.44 415 ILE B C 1
ATOM 9094 O O . ILE B 1 415 ? -11.711 -27.172 -17.656 1 87.44 415 ILE B O 1
ATOM 9098 N N . PHE B 1 416 ? -13.539 -26.938 -16.359 1 87.94 416 PHE B N 1
ATOM 9099 C CA . PHE B 1 416 ? -13.812 -25.578 -16.844 1 87.94 416 PHE B CA 1
ATOM 9100 C C . PHE B 1 416 ? -12.68 -24.641 -16.453 1 87.94 416 PHE B C 1
ATOM 9102 O O . PHE B 1 416 ? -12.375 -23.688 -17.172 1 87.94 416 PHE B O 1
ATOM 9109 N N . PHE B 1 417 ? -12.078 -24.922 -15.352 1 90.81 417 PHE B N 1
ATOM 9110 C CA . PHE B 1 417 ? -11.055 -24.016 -14.859 1 90.81 417 PHE B CA 1
ATOM 9111 C C . PHE B 1 417 ? -9.68 -24.422 -15.375 1 90.81 417 PHE B C 1
ATOM 9113 O O . PHE B 1 417 ? -8.703 -23.688 -15.195 1 90.81 417 PHE B O 1
ATOM 9120 N N . ALA B 1 418 ? -9.562 -25.5 -16.156 1 90.56 418 ALA B N 1
ATOM 9121 C CA . ALA B 1 418 ? -8.281 -26.047 -16.594 1 90.56 418 ALA B CA 1
ATOM 9122 C C . ALA B 1 418 ? -7.637 -25.156 -17.641 1 90.56 418 ALA B C 1
ATOM 9124 O O . ALA B 1 418 ? -6.41 -25.094 -17.75 1 90.56 418 ALA B O 1
ATOM 9125 N N . ILE B 1 419 ? -8.422 -24.406 -18.391 1 92.12 419 ILE B N 1
ATOM 9126 C CA . ILE B 1 419 ? -7.914 -23.625 -19.516 1 92.12 419 ILE B CA 1
ATOM 9127 C C . ILE B 1 419 ? -7.492 -22.234 -19.031 1 92.12 419 ILE B C 1
ATOM 9129 O O . ILE B 1 419 ? -6.715 -21.547 -19.703 1 92.12 419 ILE B O 1
ATOM 9133 N N . LEU B 1 420 ? -7.973 -21.844 -17.906 1 93.56 420 LEU B N 1
ATOM 9134 C CA . LEU B 1 420 ? -7.828 -20.469 -17.453 1 93.56 420 LEU B CA 1
ATOM 9135 C C . LEU B 1 420 ? -6.359 -20.109 -17.25 1 93.56 420 LEU B C 1
ATOM 9137 O O . LEU B 1 420 ? -5.918 -19.031 -17.656 1 93.56 420 LEU B O 1
ATOM 9141 N N . PRO B 1 421 ? -5.523 -21.031 -16.688 1 94.75 421 PRO B N 1
ATOM 9142 C CA . PRO B 1 421 ? -4.121 -20.656 -16.484 1 94.75 421 PRO B CA 1
ATOM 9143 C C . PRO B 1 421 ? -3.391 -20.375 -17.797 1 94.75 421 PRO B C 1
ATOM 9145 O O . PRO B 1 421 ? -2.533 -19.484 -17.844 1 94.75 421 PRO B O 1
ATOM 9148 N N . LEU B 1 422 ? -3.727 -21.062 -18.844 1 94.94 422 LEU B N 1
ATOM 9149 C CA . LEU B 1 422 ? -3.1 -20.844 -20.141 1 94.94 422 LEU B CA 1
ATOM 9150 C C . LEU B 1 422 ? -3.449 -19.453 -20.688 1 94.94 422 LEU B C 1
ATOM 9152 O O . LEU B 1 422 ? -2.572 -18.734 -21.172 1 94.94 422 LEU B O 1
ATOM 9156 N N . VAL B 1 423 ? -4.664 -19.141 -20.562 1 96.25 423 VAL B N 1
ATOM 9157 C CA . VAL B 1 423 ? -5.133 -17.844 -21.047 1 96.25 423 VAL B CA 1
ATOM 9158 C C . VAL B 1 423 ? -4.512 -16.719 -20.219 1 96.25 423 VAL B C 1
ATOM 9160 O O . VAL B 1 423 ? -4.039 -15.727 -20.766 1 96.25 423 VAL B O 1
ATOM 9163 N N . LEU B 1 424 ? -4.508 -16.891 -18.953 1 97.12 424 LEU B N 1
ATOM 9164 C CA . LEU B 1 424 ? -4.02 -15.844 -18.062 1 97.12 424 LEU B CA 1
ATOM 9165 C C . LEU B 1 424 ? -2.502 -15.711 -18.172 1 97.12 424 LEU B C 1
ATOM 9167 O O . LEU B 1 424 ? -1.96 -14.617 -17.969 1 97.12 424 LEU B O 1
ATOM 9171 N N . GLN B 1 425 ? -1.813 -16.797 -18.484 1 97 425 GLN B N 1
ATOM 9172 C CA . GLN B 1 425 ? -0.384 -16.703 -18.766 1 97 425 GLN B CA 1
ATOM 9173 C C . GLN B 1 425 ? -0.117 -15.844 -20 1 97 425 GLN B C 1
ATOM 9175 O O . GLN B 1 425 ? 0.814 -15.039 -20.016 1 97 425 GLN B O 1
ATOM 9180 N N . LEU B 1 426 ? -0.922 -16.062 -20.969 1 96.69 426 LEU B N 1
ATOM 9181 C CA . LEU B 1 426 ? -0.795 -15.258 -22.188 1 96.69 426 LEU B CA 1
ATOM 9182 C C . LEU B 1 426 ? -1.068 -13.789 -21.891 1 96.69 426 LEU B C 1
ATOM 9184 O O . LEU B 1 426 ? -0.342 -12.906 -22.375 1 96.69 426 LEU B O 1
ATOM 9188 N N . PHE B 1 427 ? -2.107 -13.531 -21.062 1 96.94 427 PHE B N 1
ATOM 9189 C CA . PHE B 1 427 ? -2.432 -12.164 -20.688 1 96.94 427 PHE B CA 1
ATOM 9190 C C . PHE B 1 427 ? -1.262 -11.516 -19.953 1 96.94 427 PHE B C 1
ATOM 9192 O O . PHE B 1 427 ? -0.909 -10.367 -20.234 1 96.94 427 PHE B O 1
ATOM 9199 N N . SER B 1 428 ? -0.627 -12.25 -19.109 1 96.75 428 SER B N 1
ATOM 9200 C CA . SER B 1 428 ? 0.484 -11.711 -18.328 1 96.75 428 SER B CA 1
ATOM 9201 C C . SER B 1 428 ? 1.693 -11.438 -19.219 1 96.75 428 SER B C 1
ATOM 9203 O O . SER B 1 428 ? 2.402 -10.445 -19.016 1 96.75 428 SER B O 1
ATOM 9205 N N . LYS B 1 429 ? 1.908 -12.273 -20.188 1 96.56 429 LYS B N 1
ATOM 9206 C CA . LYS B 1 429 ? 3.004 -12.047 -21.141 1 96.56 429 LYS B CA 1
ATOM 9207 C C . LYS B 1 429 ? 2.752 -10.812 -21.984 1 96.56 429 LYS B C 1
ATOM 9209 O O . LYS B 1 429 ? 3.678 -10.047 -22.266 1 96.56 429 LYS B O 1
ATOM 9214 N N . LEU B 1 430 ? 1.528 -10.562 -22.297 1 96.62 430 LEU B N 1
ATOM 9215 C CA . LEU B 1 430 ? 1.162 -9.453 -23.172 1 96.62 430 LEU B CA 1
ATOM 9216 C C . LEU B 1 430 ? 1.268 -8.125 -22.422 1 96.62 430 LEU B C 1
ATOM 9218 O O . LEU B 1 430 ? 1.281 -7.059 -23.047 1 96.62 430 LEU B O 1
ATOM 9222 N N . GLU B 1 431 ? 1.33 -8.102 -21.172 1 95.75 431 GLU B N 1
ATOM 9223 C CA . GLU B 1 431 ? 1.442 -6.891 -20.359 1 95.75 431 GLU B CA 1
ATOM 9224 C C . GLU B 1 431 ? 2.814 -6.246 -20.531 1 95.75 431 GLU B C 1
ATOM 9226 O O . GLU B 1 431 ? 3 -5.074 -20.188 1 95.75 431 GLU B O 1
ATOM 9231 N N . GLY B 1 432 ? 3.809 -7.074 -20.984 1 95.12 432 GLY B N 1
ATOM 9232 C CA . GLY B 1 432 ? 5.148 -6.535 -21.156 1 95.12 432 GLY B CA 1
ATOM 9233 C C . GLY B 1 432 ? 6.062 -6.816 -19.984 1 95.12 432 GLY B C 1
ATOM 9234 O O . GLY B 1 432 ? 7.008 -6.066 -19.734 1 95.12 432 GLY B O 1
ATOM 9235 N N . ILE B 1 433 ? 5.785 -7.836 -19.234 1 95.62 433 ILE B N 1
ATOM 9236 C CA . ILE B 1 433 ? 6.625 -8.266 -18.125 1 95.62 433 ILE B CA 1
ATOM 9237 C C . ILE B 1 433 ? 7.941 -8.828 -18.656 1 95.62 433 ILE B C 1
ATOM 9239 O O . ILE B 1 433 ? 7.953 -9.586 -19.625 1 95.62 433 ILE B O 1
ATOM 9243 N N . PRO B 1 434 ? 9 -8.469 -18.078 1 95.69 434 PRO B N 1
ATOM 9244 C CA . PRO B 1 434 ? 10.297 -8.75 -18.688 1 95.69 434 PRO B CA 1
ATOM 9245 C C . PRO B 1 434 ? 10.781 -10.172 -18.422 1 95.69 434 PRO B C 1
ATOM 9247 O O . PRO B 1 434 ? 11.727 -10.641 -19.062 1 95.69 434 PRO B O 1
ATOM 9250 N N . SER B 1 435 ? 10.227 -10.891 -17.469 1 96.44 435 SER B N 1
ATOM 9251 C CA . SER B 1 435 ? 10.703 -12.227 -17.141 1 96.44 435 SER B CA 1
ATOM 9252 C C . SER B 1 435 ? 9.547 -13.203 -16.953 1 96.44 435 SER B C 1
ATOM 9254 O O . SER B 1 435 ? 8.445 -12.797 -16.562 1 96.44 435 SER B O 1
ATOM 9256 N N . GLN B 1 436 ? 9.805 -14.469 -17.234 1 96.38 436 GLN B N 1
ATOM 9257 C CA . GLN B 1 436 ? 8.797 -15.516 -17.078 1 96.38 436 GLN B CA 1
ATOM 9258 C C . GLN B 1 436 ? 8.445 -15.734 -15.609 1 96.38 436 GLN B C 1
ATOM 9260 O O . GLN B 1 436 ? 7.297 -16.031 -15.281 1 96.38 436 GLN B O 1
ATOM 9265 N N . SER B 1 437 ? 9.445 -15.602 -14.734 1 95.25 437 SER B N 1
ATOM 9266 C CA . SER B 1 437 ? 9.195 -15.742 -13.305 1 95.25 437 SER B CA 1
ATOM 9267 C C . SER B 1 437 ? 8.18 -14.719 -12.82 1 95.25 437 SER B C 1
ATOM 9269 O O . SER B 1 437 ? 7.285 -15.047 -12.039 1 95.25 437 SER B O 1
ATOM 9271 N N . GLU B 1 438 ? 8.281 -13.523 -13.32 1 95.69 438 GLU B N 1
ATOM 9272 C CA . GLU B 1 438 ? 7.328 -12.492 -12.938 1 95.69 438 GLU B CA 1
ATOM 9273 C C . GLU B 1 438 ? 5.965 -12.734 -13.578 1 95.69 438 GLU B C 1
ATOM 9275 O O . GLU B 1 438 ? 4.93 -12.406 -12.992 1 95.69 438 GLU B O 1
ATOM 9280 N N . VAL B 1 439 ? 5.957 -13.266 -14.766 1 96.94 439 VAL B N 1
ATOM 9281 C CA . VAL B 1 439 ? 4.711 -13.633 -15.43 1 96.94 439 VAL B CA 1
ATOM 9282 C C . VAL B 1 439 ? 3.955 -14.664 -14.594 1 96.94 439 VAL B C 1
ATOM 9284 O O . VAL B 1 439 ? 2.744 -14.547 -14.398 1 96.94 439 VAL B O 1
ATOM 9287 N N . ASP B 1 440 ? 4.688 -15.633 -14.078 1 96.44 440 ASP B N 1
ATOM 9288 C CA . ASP B 1 440 ? 4.082 -16.656 -13.234 1 96.44 440 ASP B CA 1
ATOM 9289 C C . ASP B 1 440 ? 3.455 -16.031 -11.984 1 96.44 440 ASP B C 1
ATOM 9291 O O . ASP B 1 440 ? 2.352 -16.422 -11.586 1 96.44 440 ASP B O 1
ATOM 9295 N N . ARG B 1 441 ? 4.184 -15.117 -11.406 1 95.75 441 ARG B N 1
ATOM 9296 C CA . ARG B 1 441 ? 3.67 -14.461 -10.211 1 95.75 441 ARG B CA 1
ATOM 9297 C C . ARG B 1 441 ? 2.404 -13.672 -10.523 1 95.75 441 ARG B C 1
ATOM 9299 O O . ARG B 1 441 ? 1.438 -13.711 -9.758 1 95.75 441 ARG B O 1
ATOM 9306 N N . SER B 1 442 ? 2.455 -12.945 -11.625 1 96.38 442 SER B N 1
ATOM 9307 C CA . SER B 1 442 ? 1.287 -12.18 -12.047 1 96.38 442 SER B CA 1
ATOM 9308 C C . SER B 1 442 ? 0.105 -13.094 -12.344 1 96.38 442 SER B C 1
ATOM 9310 O O . SER B 1 442 ? -1.036 -12.781 -12.008 1 96.38 442 SER B O 1
ATOM 9312 N N . THR B 1 443 ? 0.364 -14.172 -12.938 1 97.19 443 THR B N 1
ATOM 9313 C CA . THR B 1 443 ? -0.674 -15.141 -13.281 1 97.19 443 THR B CA 1
ATOM 9314 C C . THR B 1 443 ? -1.327 -15.703 -12.023 1 97.19 443 THR B C 1
ATOM 9316 O O . THR B 1 443 ? -2.549 -15.875 -11.977 1 97.19 443 THR B O 1
ATOM 9319 N N . LEU B 1 444 ? -0.514 -16.031 -11.023 1 97.19 444 LEU B N 1
ATOM 9320 C CA . LEU B 1 444 ? -1.057 -16.516 -9.766 1 97.19 444 LEU B CA 1
ATOM 9321 C C . LEU B 1 444 ? -2.074 -15.523 -9.195 1 97.19 444 LEU B C 1
ATOM 9323 O O . LEU B 1 444 ? -3.156 -15.922 -8.758 1 97.19 444 LEU B O 1
ATOM 9327 N N . GLY B 1 445 ? -1.703 -14.289 -9.281 1 95.75 445 GLY B N 1
ATOM 9328 C CA . GLY B 1 445 ? -2.619 -13.273 -8.781 1 95.75 445 GLY B CA 1
ATOM 9329 C C . GLY B 1 445 ? -3.941 -13.242 -9.523 1 95.75 445 GLY B C 1
ATOM 9330 O O . GLY B 1 445 ? -5.004 -13.172 -8.898 1 95.75 445 GLY B O 1
ATOM 9331 N N . LYS B 1 446 ? -3.908 -13.32 -10.75 1 96.38 446 LYS B N 1
ATOM 9332 C CA . LYS B 1 446 ? -5.109 -13.281 -11.578 1 96.38 446 LYS B CA 1
ATOM 9333 C C . LYS B 1 446 ? -5.941 -14.547 -11.391 1 96.38 446 LYS B C 1
ATOM 9335 O O . LYS B 1 446 ? -7.172 -14.484 -11.328 1 96.38 446 LYS B O 1
ATOM 9340 N N . LEU B 1 447 ? -5.238 -15.617 -11.297 1 96.69 447 LEU B N 1
ATOM 9341 C CA . LEU B 1 447 ? -5.926 -16.891 -11.102 1 96.69 447 LEU B CA 1
ATOM 9342 C C . LEU B 1 447 ? -6.695 -16.891 -9.789 1 96.69 447 LEU B C 1
ATOM 9344 O O . LEU B 1 447 ? -7.816 -17.406 -9.719 1 96.69 447 LEU B O 1
ATOM 9348 N N . TYR B 1 448 ? -6.098 -16.375 -8.789 1 96.19 448 TYR B N 1
ATOM 9349 C CA . TYR B 1 448 ? -6.734 -16.391 -7.473 1 96.19 448 TYR B CA 1
ATOM 9350 C C . TYR B 1 448 ? -8.023 -15.578 -7.484 1 96.19 448 TYR B C 1
ATOM 9352 O O . TYR B 1 448 ? -8.977 -15.898 -6.766 1 96.19 448 TYR B O 1
ATOM 9360 N N . ILE B 1 449 ? -8.102 -14.562 -8.281 1 94.94 449 ILE B N 1
ATOM 9361 C CA . ILE B 1 449 ? -9.336 -13.805 -8.414 1 94.94 449 ILE B CA 1
ATOM 9362 C C . ILE B 1 449 ? -10.453 -14.719 -8.906 1 94.94 449 ILE B C 1
ATOM 9364 O O . ILE B 1 449 ? -11.578 -14.672 -8.391 1 94.94 449 ILE B O 1
ATOM 9368 N N . PHE B 1 450 ? -10.156 -15.508 -9.836 1 94.69 450 PHE B N 1
ATOM 9369 C CA . PHE B 1 450 ? -11.125 -16.453 -10.359 1 94.69 450 PHE B CA 1
ATOM 9370 C C . PHE B 1 450 ? -11.516 -17.469 -9.297 1 94.69 450 PHE B C 1
ATOM 9372 O O . PHE B 1 450 ? -12.688 -17.844 -9.188 1 94.69 450 PHE B O 1
ATOM 9379 N N . MET B 1 451 ? -10.523 -17.906 -8.508 1 94.69 451 MET B N 1
ATOM 9380 C CA . MET B 1 451 ? -10.797 -18.859 -7.441 1 94.69 451 MET B CA 1
ATOM 9381 C C . MET B 1 451 ? -11.734 -18.266 -6.402 1 94.69 451 MET B C 1
ATOM 9383 O O . MET B 1 451 ? -12.672 -18.922 -5.949 1 94.69 451 MET B O 1
ATOM 9387 N N . LEU B 1 452 ? -11.508 -17.078 -6.086 1 94.69 452 LEU B N 1
ATOM 9388 C CA . LEU B 1 452 ? -12.266 -16.406 -5.027 1 94.69 452 LEU B CA 1
ATOM 9389 C C . LEU B 1 452 ? -13.648 -16 -5.523 1 94.69 452 LEU B C 1
ATOM 9391 O O . LEU B 1 452 ? -14.656 -16.375 -4.93 1 94.69 452 LEU B O 1
ATOM 9395 N N . VAL B 1 453 ? -13.703 -15.391 -6.656 1 93.06 453 VAL B N 1
ATOM 9396 C CA . VAL B 1 453 ? -14.945 -14.758 -7.109 1 93.06 453 VAL B CA 1
ATOM 9397 C C . VAL B 1 453 ? -15.828 -15.797 -7.793 1 93.06 453 VAL B C 1
ATOM 9399 O O . VAL B 1 453 ? -17 -15.945 -7.441 1 93.06 453 VAL B O 1
ATOM 9402 N N . ASN B 1 454 ? -15.266 -16.516 -8.727 1 93.38 454 ASN B N 1
ATOM 9403 C CA . ASN B 1 454 ? -16.062 -17.438 -9.531 1 93.38 454 ASN B CA 1
ATOM 9404 C C . ASN B 1 454 ? -16.219 -18.797 -8.844 1 93.38 454 ASN B C 1
ATOM 9406 O O . ASN B 1 454 ? -17.344 -19.25 -8.617 1 93.38 454 ASN B O 1
ATOM 9410 N N . LYS B 1 455 ? -15.148 -19.312 -8.484 1 92.06 455 LYS B N 1
ATOM 9411 C CA . LYS B 1 455 ? -15.164 -20.688 -7.996 1 92.06 455 LYS B CA 1
ATOM 9412 C C . LYS B 1 455 ? -15.758 -20.766 -6.59 1 92.06 455 LYS B C 1
ATOM 9414 O O . LYS B 1 455 ? -16.422 -21.75 -6.246 1 92.06 455 LYS B O 1
ATOM 9419 N N . PHE B 1 456 ? -15.562 -19.812 -5.738 1 92.5 456 PHE B N 1
ATOM 9420 C CA . PHE B 1 456 ? -15.992 -19.875 -4.348 1 92.5 456 PHE B CA 1
ATOM 9421 C C . PHE B 1 456 ? -17.266 -19.062 -4.141 1 92.5 456 PHE B C 1
ATOM 9423 O O . PHE B 1 456 ? -18.344 -19.641 -3.951 1 92.5 456 PHE B O 1
ATOM 9430 N N . LEU B 1 457 ? -17.25 -17.766 -4.367 1 88.12 457 LEU B N 1
ATOM 9431 C CA . LEU B 1 457 ? -18.359 -16.906 -3.986 1 88.12 457 LEU B CA 1
ATOM 9432 C C . LEU B 1 457 ? -19.531 -17.062 -4.941 1 88.12 457 LEU B C 1
ATOM 9434 O O . LEU B 1 457 ? -20.656 -17.281 -4.512 1 88.12 457 LEU B O 1
ATOM 9438 N N . PHE B 1 458 ? -19.25 -17.031 -6.191 1 86.44 458 PHE B N 1
ATOM 9439 C CA . PHE B 1 458 ? -20.344 -17.094 -7.148 1 86.44 458 PHE B CA 1
ATOM 9440 C C . PHE B 1 458 ? -20.984 -18.484 -7.156 1 86.44 458 PHE B C 1
ATOM 9442 O O . PHE B 1 458 ? -22.203 -18.609 -7.262 1 86.44 458 PHE B O 1
ATOM 9449 N N . LEU B 1 459 ? -20.172 -19.406 -7.105 1 85.38 459 LEU B N 1
ATOM 9450 C CA . LEU B 1 459 ? -20.734 -20.75 -7.082 1 85.38 459 LEU B CA 1
ATOM 9451 C C . LEU B 1 459 ? -21.625 -20.953 -5.867 1 85.38 459 LEU B C 1
ATOM 9453 O O . LEU B 1 459 ? -22.688 -21.578 -5.965 1 85.38 459 LEU B O 1
ATOM 9457 N N . THR B 1 460 ? -21.156 -20.484 -4.785 1 81.12 460 THR B N 1
ATOM 9458 C CA . THR B 1 460 ? -21.953 -20.562 -3.564 1 81.12 460 THR B CA 1
ATOM 9459 C C . THR B 1 460 ? -23.297 -19.844 -3.746 1 81.12 460 THR B C 1
ATOM 9461 O O . THR B 1 460 ? -24.344 -20.359 -3.344 1 81.12 460 THR B O 1
ATOM 9464 N N . PHE B 1 461 ? -23.203 -18.812 -4.336 1 78.81 461 PHE B N 1
ATOM 9465 C CA . PHE B 1 461 ? -24.391 -18.016 -4.574 1 78.81 461 PHE B CA 1
ATOM 9466 C C . PHE B 1 461 ? -25.312 -18.703 -5.582 1 78.81 461 PHE B C 1
ATOM 9468 O O . PHE B 1 461 ? -26.516 -18.812 -5.355 1 78.81 461 PHE B O 1
ATOM 9475 N N . ALA B 1 462 ? -24.781 -19.125 -6.691 1 74.25 462 ALA B N 1
ATOM 9476 C CA . ALA B 1 462 ? -25.531 -19.719 -7.785 1 74.25 462 ALA B CA 1
ATOM 9477 C C . ALA B 1 462 ? -26.156 -21.047 -7.359 1 74.25 462 ALA B C 1
ATOM 9479 O O . ALA B 1 462 ? -27.234 -21.406 -7.824 1 74.25 462 ALA B O 1
ATOM 9480 N N . GLY B 1 463 ? -25.5 -21.75 -6.602 1 70.31 463 GLY B N 1
ATOM 9481 C CA . GLY B 1 463 ? -25.984 -23.047 -6.148 1 70.31 463 GLY B CA 1
ATOM 9482 C C . GLY B 1 463 ? -27.219 -22.938 -5.254 1 70.31 463 GLY B C 1
ATOM 9483 O O . GLY B 1 463 ? -28.047 -23.844 -5.234 1 70.31 463 GLY B O 1
ATOM 9484 N N . SER B 1 464 ? -27.281 -21.844 -4.465 1 66.69 464 SER B N 1
ATOM 9485 C CA . SER B 1 464 ? -28.391 -21.719 -3.514 1 66.69 464 SER B CA 1
ATOM 9486 C C . SER B 1 464 ? -29.625 -21.109 -4.172 1 66.69 464 SER B C 1
ATOM 9488 O O . SER B 1 464 ? -30.75 -21.422 -3.797 1 66.69 464 SER B O 1
ATOM 9490 N N . ALA B 1 465 ? -29.422 -20.109 -4.918 1 62.94 465 ALA B N 1
ATOM 9491 C CA . ALA B 1 465 ? -30.688 -19.5 -5.332 1 62.94 465 ALA B CA 1
ATOM 9492 C C . ALA B 1 465 ? -30.547 -18.812 -6.691 1 62.94 465 ALA B C 1
ATOM 9494 O O . ALA B 1 465 ? -30.5 -17.578 -6.773 1 62.94 465 ALA B O 1
ATOM 9495 N N . LEU B 1 466 ? -30.422 -19.703 -7.688 1 61.06 466 LEU B N 1
ATOM 9496 C CA . LEU B 1 466 ? -30.406 -19.094 -9.008 1 61.06 466 LEU B CA 1
ATOM 9497 C C . LEU B 1 466 ? -31.609 -18.188 -9.203 1 61.06 466 LEU B C 1
ATOM 9499 O O . LEU B 1 466 ? -31.531 -17.156 -9.883 1 61.06 466 LEU B O 1
ATOM 9503 N N . ASN B 1 467 ? -32.656 -18.531 -8.5 1 60.09 467 ASN B N 1
ATOM 9504 C CA . ASN B 1 467 ? -33.906 -17.766 -8.617 1 60.09 467 ASN B CA 1
ATOM 9505 C C . ASN B 1 467 ? -33.781 -16.406 -7.922 1 60.09 467 ASN B C 1
ATOM 9507 O O . ASN B 1 467 ? -34.469 -15.453 -8.297 1 60.09 467 ASN B O 1
ATOM 9511 N N . LYS B 1 468 ? -32.875 -16.406 -7.023 1 63.94 468 LYS B N 1
ATOM 9512 C CA . LYS B 1 468 ? -32.75 -15.156 -6.285 1 63.94 468 LYS B CA 1
ATOM 9513 C C . LYS B 1 468 ? -31.797 -14.203 -6.988 1 63.94 468 LYS B C 1
ATOM 9515 O O . LYS B 1 468 ? -31.641 -13.055 -6.562 1 63.94 468 LYS B O 1
ATOM 9520 N N . LEU B 1 469 ? -31.188 -14.734 -8 1 64.44 469 LEU B N 1
ATOM 9521 C CA . LEU B 1 469 ? -30.297 -13.867 -8.766 1 64.44 469 LEU B CA 1
ATOM 9522 C C . LEU B 1 469 ? -31.062 -12.672 -9.328 1 64.44 469 LEU B C 1
ATOM 9524 O O . LEU B 1 469 ? -30.547 -11.555 -9.344 1 64.44 469 LEU B O 1
ATOM 9528 N N . LYS B 1 470 ? -32.281 -12.938 -9.773 1 63.34 470 LYS B N 1
ATOM 9529 C CA . LYS B 1 470 ? -33.094 -11.867 -10.344 1 63.34 470 LYS B CA 1
ATOM 9530 C C . LYS B 1 470 ? -33.5 -10.852 -9.273 1 63.34 470 LYS B C 1
ATOM 9532 O O . LYS B 1 470 ? -33.5 -9.648 -9.523 1 63.34 470 LYS B O 1
ATOM 9537 N N . GLU B 1 471 ? -33.781 -11.414 -8.172 1 64.69 471 GLU B N 1
ATOM 9538 C CA . GLU B 1 471 ? -34.156 -10.531 -7.074 1 64.69 471 GLU B CA 1
ATOM 9539 C C . GLU B 1 471 ? -33 -9.672 -6.605 1 64.69 471 GLU B C 1
ATOM 9541 O O . GLU B 1 471 ? -33.188 -8.523 -6.215 1 64.69 471 GLU B O 1
ATOM 9546 N N . MET B 1 472 ? -31.875 -10.148 -6.727 1 64.31 472 MET B N 1
ATOM 9547 C CA . MET B 1 472 ? -30.672 -9.453 -6.301 1 64.31 472 MET B CA 1
ATOM 9548 C C . MET B 1 472 ? -30.359 -8.297 -7.242 1 64.31 472 MET B C 1
ATOM 9550 O O . MET B 1 472 ? -29.844 -7.258 -6.812 1 64.31 472 MET B O 1
ATOM 9554 N N . ALA B 1 473 ? -30.641 -8.625 -8.469 1 62.53 473 ALA B N 1
ATOM 9555 C CA . ALA B 1 473 ? -30.422 -7.555 -9.445 1 62.53 473 ALA B CA 1
ATOM 9556 C C . ALA B 1 473 ? -31.281 -6.336 -9.125 1 62.53 473 ALA B C 1
ATOM 9558 O O . ALA B 1 473 ? -30.859 -5.199 -9.359 1 62.53 473 ALA B O 1
ATOM 9559 N N . ASP B 1 474 ? -32.406 -6.629 -8.375 1 60.78 474 ASP B N 1
ATOM 9560 C CA . ASP B 1 474 ? -33.344 -5.547 -8.07 1 60.78 474 ASP B CA 1
ATOM 9561 C C . ASP B 1 474 ? -32.969 -4.871 -6.75 1 60.78 474 ASP B C 1
ATOM 9563 O O . ASP B 1 474 ? -33.219 -3.678 -6.566 1 60.78 474 ASP B O 1
ATOM 9567 N N . LYS B 1 475 ? -32.406 -5.793 -5.863 1 65.25 475 LYS B N 1
ATOM 9568 C CA . LYS B 1 475 ? -32.031 -5.23 -4.57 1 65.25 475 LYS B CA 1
ATOM 9569 C C . LYS B 1 475 ? -30.594 -5.59 -4.211 1 65.25 475 LYS B C 1
ATOM 9571 O O . LYS B 1 475 ? -30.359 -6.398 -3.309 1 65.25 475 LYS B O 1
ATOM 9576 N N . PRO B 1 476 ? -29.609 -4.852 -4.809 1 64.19 476 PRO B N 1
ATOM 9577 C CA . PRO B 1 476 ? -28.203 -5.195 -4.621 1 64.19 476 PRO B CA 1
ATOM 9578 C C . PRO B 1 476 ? -27.75 -5.094 -3.164 1 64.19 476 PRO B C 1
ATOM 9580 O O . PRO B 1 476 ? -26.797 -5.762 -2.756 1 64.19 476 PRO B O 1
ATOM 9583 N N . SER B 1 477 ? -28.453 -4.273 -2.381 1 62.84 477 SER B N 1
ATOM 9584 C CA . SER B 1 477 ? -28.078 -4.09 -0.982 1 62.84 477 SER B CA 1
ATOM 9585 C C . SER B 1 477 ? -28.281 -5.371 -0.181 1 62.84 477 SER B C 1
ATOM 9587 O O . SER B 1 477 ? -27.719 -5.527 0.907 1 62.84 477 SER B O 1
ATOM 9589 N N . GLN B 1 478 ? -28.984 -6.375 -0.78 1 67.25 478 GLN B N 1
ATOM 9590 C CA . GLN B 1 478 ? -29.297 -7.598 -0.052 1 67.25 478 GLN B CA 1
ATOM 9591 C C . GLN B 1 478 ? -28.328 -8.719 -0.391 1 67.25 478 GLN B C 1
ATOM 9593 O O . GLN B 1 478 ? -28.391 -9.812 0.175 1 67.25 478 GLN B O 1
ATOM 9598 N N . ILE B 1 479 ? -27.375 -8.477 -1.188 1 68.81 479 ILE B N 1
ATOM 9599 C CA . ILE B 1 479 ? -26.453 -9.484 -1.69 1 68.81 479 ILE B CA 1
ATOM 9600 C C . ILE B 1 479 ? -25.672 -10.094 -0.527 1 68.81 479 ILE B C 1
ATOM 9602 O O . ILE B 1 479 ? -25.578 -11.32 -0.411 1 68.81 479 ILE B O 1
ATOM 9606 N N . PRO B 1 480 ? -25.141 -9.281 0.35 1 65.69 480 PRO B N 1
ATOM 9607 C CA . PRO B 1 480 ? -24.391 -9.891 1.449 1 65.69 480 PRO B CA 1
ATOM 9608 C C . PRO B 1 480 ? -25.25 -10.797 2.328 1 65.69 480 PRO B C 1
ATOM 9610 O O . PRO B 1 480 ? -24.781 -11.844 2.783 1 65.69 480 PRO B O 1
ATOM 9613 N N . SER B 1 481 ? -26.5 -10.406 2.486 1 69.38 481 SER B N 1
ATOM 9614 C CA . SER B 1 481 ? -27.422 -11.219 3.287 1 69.38 481 SER B CA 1
ATOM 9615 C C . SER B 1 481 ? -27.75 -12.531 2.586 1 69.38 481 SER B C 1
ATOM 9617 O O . SER B 1 481 ? -27.828 -13.578 3.227 1 69.38 481 SER B O 1
ATOM 9619 N N . PHE B 1 482 ? -27.859 -12.438 1.323 1 72.62 482 PHE B N 1
ATOM 9620 C CA . PHE B 1 482 ? -28.141 -13.641 0.551 1 72.62 482 PHE B CA 1
ATOM 9621 C C . PHE B 1 482 ? -26.969 -14.602 0.577 1 72.62 482 PHE B C 1
ATOM 9623 O O . PHE B 1 482 ? -27.141 -15.812 0.703 1 72.62 482 PHE B O 1
ATOM 9630 N N . LEU B 1 483 ? -25.766 -14.047 0.489 1 70.62 483 LEU B N 1
ATOM 9631 C CA . LEU B 1 483 ? -24.562 -14.867 0.518 1 70.62 483 LEU B CA 1
ATOM 9632 C C . LEU B 1 483 ? -24.406 -15.57 1.86 1 70.62 483 LEU B C 1
ATOM 9634 O O . LEU B 1 483 ? -24.078 -16.75 1.909 1 70.62 483 LEU B O 1
ATOM 9638 N N . ALA B 1 484 ? -24.688 -14.836 2.852 1 69.69 484 ALA B N 1
ATOM 9639 C CA . ALA B 1 484 ? -24.594 -15.406 4.191 1 69.69 484 ALA B CA 1
ATOM 9640 C C . ALA B 1 484 ? -25.594 -16.531 4.391 1 69.69 484 ALA B C 1
ATOM 9642 O O . ALA B 1 484 ? -25.312 -17.5 5.094 1 69.69 484 ALA B O 1
ATOM 9643 N N . GLU B 1 485 ? -26.688 -16.453 3.709 1 73.31 485 GLU B N 1
ATOM 9644 C CA . GLU B 1 485 ? -27.734 -17.453 3.816 1 73.31 485 GLU B CA 1
ATOM 9645 C C . GLU B 1 485 ? -27.391 -18.688 2.98 1 73.31 485 GLU B C 1
ATOM 9647 O O . GLU B 1 485 ? -27.75 -19.812 3.346 1 73.31 485 GLU B O 1
ATOM 9652 N N . ALA B 1 486 ? -26.703 -18.438 1.94 1 75.5 486 ALA B N 1
ATOM 9653 C CA . ALA B 1 486 ? -26.438 -19.5 0.964 1 75.5 486 ALA B CA 1
ATOM 9654 C C . ALA B 1 486 ? -25.219 -20.312 1.359 1 75.5 486 ALA B C 1
ATOM 9656 O O . ALA B 1 486 ? -25.125 -21.5 1.012 1 75.5 486 ALA B O 1
ATOM 9657 N N . LEU B 1 487 ? -24.344 -19.828 2.072 1 79.19 487 LEU B N 1
ATOM 9658 C CA . LEU B 1 487 ? -23.016 -20.375 2.314 1 79.19 487 LEU B CA 1
ATOM 9659 C C . LEU B 1 487 ? -23.109 -21.719 3.033 1 79.19 487 LEU B C 1
ATOM 9661 O O . LEU B 1 487 ? -22.5 -22.703 2.604 1 79.19 487 LEU B O 1
ATOM 9665 N N . PRO B 1 488 ? -23.953 -21.75 4 1 76 488 PRO B N 1
ATOM 9666 C CA . PRO B 1 488 ? -23.953 -23.016 4.754 1 76 488 PRO B CA 1
ATOM 9667 C C . PRO B 1 488 ? -24.5 -24.188 3.945 1 76 488 PRO B C 1
ATOM 9669 O O . PRO B 1 488 ? -24.078 -25.328 4.141 1 76 488 PRO B O 1
ATOM 9672 N N . SER B 1 489 ? -25.359 -23.906 3.008 1 77.06 489 SER B N 1
ATOM 9673 C CA . SER B 1 489 ? -26.016 -24.969 2.254 1 77.06 489 SER B CA 1
ATOM 9674 C C . SER B 1 489 ? -25.078 -25.594 1.233 1 77.06 489 SER B C 1
ATOM 9676 O O . SER B 1 489 ? -25.328 -26.688 0.738 1 77.06 489 SER B O 1
ATOM 9678 N N . GLN B 1 490 ? -23.969 -25.016 0.959 1 83.44 490 GLN B N 1
ATOM 9679 C CA . GLN B 1 490 ? -23.062 -25.516 -0.071 1 83.44 490 GLN B CA 1
ATOM 9680 C C . GLN B 1 490 ? -21.875 -26.25 0.548 1 83.44 490 GLN B C 1
ATOM 9682 O O . GLN B 1 490 ? -20.922 -26.625 -0.156 1 83.44 490 GLN B O 1
ATOM 9687 N N . SER B 1 491 ? -21.875 -26.469 1.803 1 87.19 491 SER B N 1
ATOM 9688 C CA . SER B 1 491 ? -20.75 -27.094 2.504 1 87.19 491 SER B CA 1
ATOM 9689 C C . SER B 1 491 ? -20.469 -28.5 1.979 1 87.19 491 SER B C 1
ATOM 9691 O O . SER B 1 491 ? -19.312 -28.875 1.796 1 87.19 491 SER B O 1
ATOM 9693 N N . THR B 1 492 ? -21.547 -29.219 1.657 1 87.25 492 THR B N 1
ATOM 9694 C CA . THR B 1 492 ? -21.391 -30.609 1.197 1 87.25 492 THR B CA 1
ATOM 9695 C C . THR B 1 492 ? -20.672 -30.641 -0.15 1 87.25 492 THR B C 1
ATOM 9697 O O . THR B 1 492 ? -19.812 -31.5 -0.38 1 87.25 492 THR B O 1
ATOM 9700 N N . PHE B 1 493 ? -21.016 -29.766 -0.987 1 87.44 493 PHE B N 1
ATOM 9701 C CA . PHE B 1 493 ? -20.344 -29.703 -2.285 1 87.44 493 PHE B CA 1
ATOM 9702 C C . PHE B 1 493 ? -18.844 -29.5 -2.121 1 87.44 493 PHE B C 1
ATOM 9704 O O . PHE B 1 493 ? -18.047 -30.188 -2.768 1 87.44 493 PHE B O 1
ATOM 9711 N N . PHE B 1 494 ? -18.484 -28.578 -1.319 1 92.44 494 PHE B N 1
ATOM 9712 C CA . PHE B 1 494 ? -17.062 -28.25 -1.176 1 92.44 494 PHE B CA 1
ATOM 9713 C C . PHE B 1 494 ? -16.312 -29.391 -0.489 1 92.44 494 PHE B C 1
ATOM 9715 O O . PHE B 1 494 ? -15.148 -29.625 -0.785 1 92.44 494 PHE B O 1
ATOM 9722 N N . ILE B 1 495 ? -16.969 -30.047 0.403 1 92.38 495 ILE B N 1
ATOM 9723 C CA . ILE B 1 495 ? -16.344 -31.219 1.02 1 92.38 495 ILE B CA 1
ATOM 9724 C C . ILE B 1 495 ? -16.078 -32.281 -0.042 1 92.38 495 ILE B C 1
ATOM 9726 O O . ILE B 1 495 ? -14.992 -32.844 -0.097 1 92.38 495 ILE B O 1
ATOM 9730 N N . CYS B 1 496 ? -17.062 -32.469 -0.893 1 92.44 496 CYS B N 1
ATOM 9731 C CA . CYS B 1 496 ? -16.922 -33.438 -1.976 1 92.44 496 CYS B CA 1
ATOM 9732 C C . CYS B 1 496 ? -15.812 -33 -2.941 1 92.44 496 CYS B C 1
ATOM 9734 O O . CYS B 1 496 ? -15.047 -33.844 -3.424 1 92.44 496 CYS B O 1
ATOM 9736 N N . PHE B 1 497 ? -15.789 -31.766 -3.152 1 93.62 497 PHE B N 1
ATOM 9737 C CA . PHE B 1 497 ? -14.766 -31.25 -4.051 1 93.62 497 PHE B CA 1
ATOM 9738 C C . PHE B 1 497 ? -13.375 -31.5 -3.484 1 93.62 497 PHE B C 1
ATOM 9740 O O . PHE B 1 497 ? -12.469 -31.938 -4.207 1 93.62 497 PHE B O 1
ATOM 9747 N N . ILE B 1 498 ? -13.172 -31.203 -2.213 1 95.94 498 ILE B N 1
ATOM 9748 C CA . ILE B 1 498 ? -11.875 -31.391 -1.562 1 95.94 498 ILE B CA 1
ATOM 9749 C C . ILE B 1 498 ? -11.508 -32.875 -1.564 1 95.94 498 ILE B C 1
ATOM 9751 O O . ILE B 1 498 ? -10.344 -33.219 -1.776 1 95.94 498 ILE B O 1
ATOM 9755 N N . MET B 1 499 ? -12.461 -33.688 -1.379 1 94.31 499 MET B N 1
ATOM 9756 C CA . MET B 1 499 ? -12.227 -35.125 -1.422 1 94.31 499 MET B CA 1
ATOM 9757 C C . MET B 1 499 ? -11.773 -35.562 -2.811 1 94.31 499 MET B C 1
ATOM 9759 O O . MET B 1 499 ? -10.852 -36.375 -2.941 1 94.31 499 MET B O 1
ATOM 9763 N N . LEU B 1 500 ? -12.453 -35.031 -3.752 1 94.62 500 LEU B N 1
ATOM 9764 C CA . LEU B 1 500 ? -12.086 -35.312 -5.133 1 94.62 500 LEU B CA 1
ATOM 9765 C C . LEU B 1 500 ? -10.648 -34.844 -5.41 1 94.62 500 LEU B C 1
ATOM 9767 O O . LEU B 1 500 ? -9.852 -35.625 -5.969 1 94.62 500 LEU B O 1
ATOM 9771 N N . ALA B 1 501 ? -10.328 -33.688 -5.035 1 95.38 501 ALA B N 1
ATOM 9772 C CA . ALA B 1 501 ? -9 -33.125 -5.258 1 95.38 501 ALA B CA 1
ATOM 9773 C C . ALA B 1 501 ? -7.938 -33.906 -4.484 1 95.38 501 ALA B C 1
ATOM 9775 O O . ALA B 1 501 ? -6.797 -34.031 -4.941 1 95.38 501 ALA B O 1
ATOM 9776 N N . THR B 1 502 ? -8.25 -34.438 -3.344 1 96.5 502 THR B N 1
ATOM 9777 C CA . THR B 1 502 ? -7.305 -35.125 -2.461 1 96.5 502 THR B CA 1
ATOM 9778 C C . THR B 1 502 ? -7.07 -36.562 -2.912 1 96.5 502 THR B C 1
ATOM 9780 O O . THR B 1 502 ? -5.934 -36.938 -3.193 1 96.5 502 THR B O 1
ATOM 9783 N N . LEU B 1 503 ? -8.156 -37.312 -3.01 1 95.19 503 LEU B N 1
ATOM 9784 C CA . LEU B 1 503 ? -8.016 -38.719 -3.271 1 95.19 503 LEU B CA 1
ATOM 9785 C C . LEU B 1 503 ? -7.777 -39 -4.754 1 95.19 503 LEU B C 1
ATOM 9787 O O . LEU B 1 503 ? -6.699 -39.438 -5.141 1 95.19 503 LEU B O 1
ATOM 9791 N N . THR B 1 504 ? -8.664 -38.531 -5.535 1 93.75 504 THR B N 1
ATOM 9792 C CA . THR B 1 504 ? -8.523 -38.781 -6.973 1 93.75 504 THR B CA 1
ATOM 9793 C C . THR B 1 504 ? -7.453 -37.844 -7.559 1 93.75 504 THR B C 1
ATOM 9795 O O . THR B 1 504 ? -6.625 -38.312 -8.359 1 93.75 504 THR B O 1
ATOM 9798 N N . GLY B 1 505 ? -7.426 -36.656 -7.184 1 94.88 505 GLY B N 1
ATOM 9799 C CA . GLY B 1 505 ? -6.492 -35.688 -7.742 1 94.88 505 GLY B CA 1
ATOM 9800 C C . GLY B 1 505 ? -5.043 -36.062 -7.5 1 94.88 505 GLY B C 1
ATOM 9801 O O . GLY B 1 505 ? -4.25 -36.125 -8.445 1 94.88 505 GLY B O 1
ATOM 9802 N N . TYR B 1 506 ? -4.602 -36.312 -6.273 1 96.94 506 TYR B N 1
ATOM 9803 C CA . TYR B 1 506 ? -3.217 -36.625 -5.945 1 96.94 506 TYR B CA 1
ATOM 9804 C C . TYR B 1 506 ? -2.834 -38 -6.457 1 96.94 506 TYR B C 1
ATOM 9806 O O . TYR B 1 506 ? -1.685 -38.219 -6.836 1 96.94 506 TYR B O 1
ATOM 9814 N N . ALA B 1 507 ? -3.818 -38.906 -6.488 1 96.25 507 ALA B N 1
ATOM 9815 C CA . ALA B 1 507 ? -3.537 -40.219 -7.043 1 96.25 507 ALA B CA 1
ATOM 9816 C C . ALA B 1 507 ? -3.199 -40.125 -8.531 1 96.25 507 ALA B C 1
ATOM 9818 O O . ALA B 1 507 ? -2.275 -40.812 -9.008 1 96.25 507 ALA B O 1
ATOM 9819 N N . LEU B 1 508 ? -3.934 -39.312 -9.172 1 94.38 508 LEU B N 1
ATOM 9820 C CA . LEU B 1 508 ? -3.672 -39.094 -10.594 1 94.38 508 LEU B CA 1
ATOM 9821 C C . LEU B 1 508 ? -2.352 -38.375 -10.805 1 94.38 508 LEU B C 1
ATOM 9823 O O . LEU B 1 508 ? -1.65 -38.625 -11.789 1 94.38 508 LEU B O 1
ATOM 9827 N N . GLN B 1 509 ? -2.037 -37.5 -9.906 1 94.62 509 GLN B N 1
ATOM 9828 C CA . GLN B 1 509 ? -0.763 -36.781 -9.969 1 94.62 509 GLN B CA 1
ATOM 9829 C C . GLN B 1 509 ? 0.411 -37.75 -9.859 1 94.62 509 GLN B C 1
ATOM 9831 O O . GLN B 1 509 ? 1.432 -37.562 -10.523 1 94.62 509 GLN B O 1
ATOM 9836 N N . LEU B 1 510 ? 0.28 -38.719 -9.055 1 95.38 510 LEU B N 1
ATOM 9837 C CA . LEU B 1 510 ? 1.318 -39.75 -8.891 1 95.38 510 LEU B CA 1
ATOM 9838 C C . LEU B 1 510 ? 1.37 -40.688 -10.094 1 95.38 510 LEU B C 1
ATOM 9840 O O . LEU B 1 510 ? 2.451 -40.969 -10.609 1 95.38 510 LEU B O 1
ATOM 9844 N N . LEU B 1 511 ? 0.238 -41.062 -10.547 1 95.19 511 LEU B N 1
ATOM 9845 C CA . LEU B 1 511 ? 0.161 -42.062 -11.625 1 95.19 511 LEU B CA 1
ATOM 9846 C C . LEU B 1 511 ? 0.679 -41.469 -12.93 1 95.19 511 LEU B C 1
ATOM 9848 O O . LEU B 1 511 ? 1.27 -42.188 -13.742 1 95.19 511 LEU B O 1
ATOM 9852 N N . ARG B 1 512 ? 0.498 -40.188 -13.172 1 94.75 512 ARG B N 1
ATOM 9853 C CA . ARG B 1 512 ? 0.934 -39.5 -14.391 1 94.75 512 ARG B CA 1
ATOM 9854 C C . ARG B 1 512 ? 0.563 -40.312 -15.625 1 94.75 512 ARG B C 1
ATOM 9856 O O . ARG B 1 512 ? 1.414 -40.594 -16.469 1 94.75 512 ARG B O 1
ATOM 9863 N N . ILE B 1 513 ? -0.683 -40.562 -15.789 1 91.44 513 ILE B N 1
ATOM 9864 C CA . ILE B 1 513 ? -1.16 -41.469 -16.828 1 91.44 513 ILE B CA 1
ATOM 9865 C C . ILE B 1 513 ? -0.945 -40.844 -18.203 1 91.44 513 ILE B C 1
ATOM 9867 O O . ILE B 1 513 ? -0.626 -41.562 -19.156 1 91.44 513 ILE B O 1
ATOM 9871 N N . VAL B 1 514 ? -1.081 -39.594 -18.281 1 89.31 514 VAL B N 1
ATOM 9872 C CA . VAL B 1 514 ? -0.985 -38.938 -19.578 1 89.31 514 VAL B CA 1
ATOM 9873 C C . VAL B 1 514 ? 0.458 -39 -20.078 1 89.31 514 VAL B C 1
ATOM 9875 O O . VAL B 1 514 ? 0.725 -39.469 -21.172 1 89.31 514 VAL B O 1
ATOM 9878 N N . PRO B 1 515 ? 1.407 -38.531 -19.281 1 91.19 515 PRO B N 1
ATOM 9879 C CA . PRO B 1 515 ? 2.793 -38.656 -19.734 1 91.19 515 PRO B CA 1
ATOM 9880 C C . PRO B 1 515 ? 3.197 -40.094 -20 1 91.19 515 PRO B C 1
ATOM 9882 O O . PRO B 1 515 ? 3.99 -40.375 -20.906 1 91.19 515 PRO B O 1
ATOM 9885 N N . LEU B 1 516 ? 2.691 -41.031 -19.219 1 92.06 516 LEU B N 1
ATOM 9886 C CA . LEU B 1 516 ? 3.008 -42.438 -19.438 1 92.06 516 LEU B CA 1
ATOM 9887 C C . LEU B 1 516 ? 2.576 -42.875 -20.828 1 92.06 516 LEU B C 1
ATOM 9889 O O . LEU B 1 516 ? 3.354 -43.531 -21.547 1 92.06 516 LEU B O 1
ATOM 9893 N N . ILE B 1 517 ? 1.368 -42.5 -21.172 1 92.25 517 ILE B N 1
ATOM 9894 C CA . ILE B 1 517 ? 0.827 -42.906 -22.469 1 92.25 517 ILE B CA 1
ATOM 9895 C C . ILE B 1 517 ? 1.541 -42.156 -23.594 1 92.25 517 ILE B C 1
ATOM 9897 O O . ILE B 1 517 ? 1.953 -42.75 -24.578 1 92.25 517 ILE B O 1
ATOM 9901 N N . LEU B 1 518 ? 1.783 -40.938 -23.438 1 91.38 518 LEU B N 1
ATOM 9902 C CA . LEU B 1 518 ? 2.357 -40.125 -24.5 1 91.38 518 LEU B CA 1
ATOM 9903 C C . LEU B 1 518 ? 3.816 -40.469 -24.734 1 91.38 518 LEU B C 1
ATOM 9905 O O . LEU B 1 518 ? 4.25 -40.594 -25.891 1 91.38 518 LEU B O 1
ATOM 9909 N N . VAL B 1 519 ? 4.613 -40.625 -23.703 1 91.62 519 VAL B N 1
ATOM 9910 C CA . VAL B 1 519 ? 6.023 -40.969 -23.844 1 91.62 519 VAL B CA 1
ATOM 9911 C C . VAL B 1 519 ? 6.16 -42.344 -24.469 1 91.62 519 VAL B C 1
ATOM 9913 O O . VAL B 1 519 ? 7.016 -42.562 -25.328 1 91.62 519 VAL B O 1
ATOM 9916 N N . SER B 1 520 ? 5.262 -43.281 -24.047 1 90.81 520 SER B N 1
ATOM 9917 C CA . SER B 1 520 ? 5.305 -44.625 -24.594 1 90.81 520 SER B CA 1
ATOM 9918 C C . SER B 1 520 ? 4.973 -44.656 -26.078 1 90.81 520 SER B C 1
ATOM 9920 O O . SER B 1 520 ? 5.633 -45.344 -26.859 1 90.81 520 SER B O 1
ATOM 9922 N N . ILE B 1 521 ? 4.043 -43.844 -26.469 1 92.75 521 ILE B N 1
ATOM 9923 C CA . ILE B 1 521 ? 3.645 -43.781 -27.859 1 92.75 521 ILE B CA 1
ATOM 9924 C C . ILE B 1 521 ? 4.742 -43.094 -28.688 1 92.75 521 ILE B C 1
ATOM 9926 O O . ILE B 1 521 ? 5.09 -43.562 -29.766 1 92.75 521 ILE B O 1
ATOM 9930 N N . LYS B 1 522 ? 5.324 -42.062 -28.188 1 92.12 522 LYS B N 1
ATOM 9931 C CA . LYS B 1 522 ? 6.367 -41.344 -28.906 1 92.12 522 LYS B CA 1
ATOM 9932 C C . LYS B 1 522 ? 7.625 -42.188 -29.062 1 92.12 522 LYS B C 1
ATOM 9934 O O . LYS B 1 522 ? 8.219 -42.219 -30.141 1 92.12 522 LYS B O 1
ATOM 9939 N N . ARG B 1 523 ? 7.992 -42.844 -28.031 1 90.44 523 ARG B N 1
ATOM 9940 C CA . ARG B 1 523 ? 9.219 -43.656 -28.062 1 90.44 523 ARG B CA 1
ATOM 9941 C C . ARG B 1 523 ? 9.062 -44.875 -28.969 1 90.44 523 ARG B C 1
ATOM 9943 O O . ARG B 1 523 ? 10.023 -45.312 -29.594 1 90.44 523 ARG B O 1
ATOM 9950 N N . LYS B 1 524 ? 7.852 -45.344 -29.062 1 89.31 524 LYS B N 1
ATOM 9951 C CA . LYS B 1 524 ? 7.621 -46.531 -29.875 1 89.31 524 LYS B CA 1
ATOM 9952 C C . LYS B 1 524 ? 7.457 -46.188 -31.344 1 89.31 524 LYS B C 1
ATOM 9954 O O . LYS B 1 524 ? 8 -46.875 -32.219 1 89.31 524 LYS B O 1
ATOM 9959 N N . TRP B 1 525 ? 6.848 -45.031 -31.625 1 88.56 525 TRP B N 1
ATOM 9960 C CA . TRP B 1 525 ? 6.441 -44.844 -33 1 88.56 525 TRP B CA 1
ATOM 9961 C C . TRP B 1 525 ? 7.094 -43.594 -33.594 1 88.56 525 TRP B C 1
ATOM 9963 O O . TRP B 1 525 ? 7.199 -43.438 -34.812 1 88.56 525 TRP B O 1
ATOM 9973 N N . LEU B 1 526 ? 7.566 -42.656 -32.812 1 88.06 526 LEU B N 1
ATOM 9974 C CA . LEU B 1 526 ? 7.926 -41.375 -33.375 1 88.06 526 LEU B CA 1
ATOM 9975 C C . LEU B 1 526 ? 9.414 -41.094 -33.188 1 88.06 526 LEU B C 1
ATOM 9977 O O . LEU B 1 526 ? 10.055 -40.5 -34.062 1 88.06 526 LEU B O 1
ATOM 9981 N N . VAL B 1 527 ? 10 -41.5 -32.125 1 90.12 527 VAL B N 1
ATOM 9982 C CA . VAL B 1 527 ? 11.391 -41.219 -31.781 1 90.12 527 VAL B CA 1
ATOM 9983 C C . VAL B 1 527 ? 12.32 -42.031 -32.688 1 90.12 527 VAL B C 1
ATOM 9985 O O . VAL B 1 527 ? 12.203 -43.25 -32.781 1 90.12 527 VAL B O 1
ATOM 9988 N N . LYS B 1 528 ? 13.258 -41.25 -33.344 1 88.62 528 LYS B N 1
ATOM 9989 C CA . LYS B 1 528 ? 14.203 -41.906 -34.25 1 88.62 528 LYS B CA 1
ATOM 9990 C C . LYS B 1 528 ? 15.641 -41.531 -33.906 1 88.62 528 LYS B C 1
ATOM 9992 O O . LYS B 1 528 ? 16.578 -42.25 -34.281 1 88.62 528 LYS B O 1
ATOM 9997 N N . THR B 1 529 ? 15.781 -40.406 -33.219 1 89.88 529 THR B N 1
ATOM 9998 C CA . THR B 1 529 ? 17.109 -39.906 -32.875 1 89.88 529 THR B CA 1
ATOM 9999 C C . THR B 1 529 ? 17.281 -39.875 -31.344 1 89.88 529 THR B C 1
ATOM 10001 O O . THR B 1 529 ? 16.297 -39.844 -30.609 1 89.88 529 THR B O 1
ATOM 10004 N N . PRO B 1 530 ? 18.516 -39.938 -30.875 1 87.12 530 PRO B N 1
ATOM 10005 C CA . PRO B 1 530 ? 18.766 -39.812 -29.438 1 87.12 530 PRO B CA 1
ATOM 10006 C C . PRO B 1 530 ? 18.281 -38.469 -28.859 1 87.12 530 PRO B C 1
ATOM 10008 O O . PRO B 1 530 ? 17.812 -38.406 -27.719 1 87.12 530 PRO B O 1
ATOM 10011 N N . ARG B 1 531 ? 18.375 -37.531 -29.531 1 88.06 531 ARG B N 1
ATOM 10012 C CA . ARG B 1 531 ? 17.906 -36.219 -29.094 1 88.06 531 ARG B CA 1
ATOM 10013 C C . ARG B 1 531 ? 16.391 -36.219 -28.906 1 88.06 531 ARG B C 1
ATOM 10015 O O . ARG B 1 531 ? 15.875 -35.688 -27.922 1 88.06 531 ARG B O 1
ATOM 10022 N N . GLU B 1 532 ? 15.711 -36.812 -29.875 1 89.5 532 GLU B N 1
ATOM 10023 C CA . GLU B 1 532 ? 14.258 -36.906 -29.781 1 89.5 532 GLU B CA 1
ATOM 10024 C C . GLU B 1 532 ? 13.828 -37.719 -28.578 1 89.5 532 GLU B C 1
ATOM 10026 O O . GLU B 1 532 ? 12.797 -37.469 -27.969 1 89.5 532 GLU B O 1
ATOM 10031 N N . ASP B 1 533 ? 14.602 -38.719 -28.344 1 89.88 533 ASP B N 1
ATOM 10032 C CA . ASP B 1 533 ? 14.297 -39.562 -27.188 1 89.88 533 ASP B CA 1
ATOM 10033 C C . ASP B 1 533 ? 14.43 -38.781 -25.891 1 89.88 533 ASP B C 1
ATOM 10035 O O . ASP B 1 533 ? 13.555 -38.844 -25.016 1 89.88 533 ASP B O 1
ATOM 10039 N N . GLU B 1 534 ? 15.477 -38.031 -25.797 1 86.94 534 GLU B N 1
ATOM 10040 C CA . GLU B 1 534 ? 15.688 -37.188 -24.609 1 86.94 534 GLU B CA 1
ATOM 10041 C C . GLU B 1 534 ? 14.578 -36.156 -24.453 1 86.94 534 GLU B C 1
ATOM 10043 O O . GLU B 1 534 ? 14.133 -35.875 -23.344 1 86.94 534 GLU B O 1
ATOM 10048 N N . LEU B 1 535 ? 14.188 -35.719 -25.5 1 87 535 LEU B N 1
ATOM 10049 C CA . LEU B 1 535 ? 13.141 -34.688 -25.469 1 87 535 LEU B CA 1
ATOM 10050 C C . LEU B 1 535 ? 11.797 -35.312 -25.125 1 87 535 LEU B C 1
ATOM 10052 O O . LEU B 1 535 ? 10.953 -34.656 -24.5 1 87 535 LEU B O 1
ATOM 10056 N N . ALA B 1 536 ? 11.656 -36.5 -25.531 1 88.38 536 ALA B N 1
ATOM 10057 C CA . ALA B 1 536 ? 10.383 -37.188 -25.328 1 88.38 536 ALA B CA 1
ATOM 10058 C C . ALA B 1 536 ? 10.109 -37.375 -23.828 1 88.38 536 ALA B C 1
ATOM 10060 O O . ALA B 1 536 ? 8.961 -37.281 -23.391 1 88.38 536 ALA B O 1
ATOM 10061 N N . TRP B 1 537 ? 11.102 -37.656 -23.094 1 88.62 537 TRP B N 1
ATOM 10062 C CA . TRP B 1 537 ? 10.852 -37.875 -21.688 1 88.62 537 TRP B CA 1
ATOM 10063 C C . TRP B 1 537 ? 11.492 -36.812 -20.812 1 88.62 537 TRP B C 1
ATOM 10065 O O . TRP B 1 537 ? 11.828 -37.031 -19.656 1 88.62 537 TRP B O 1
ATOM 10075 N N . LYS B 1 538 ? 11.75 -35.625 -21.375 1 87.69 538 LYS B N 1
ATOM 10076 C CA . LYS B 1 538 ? 12.242 -34.5 -20.594 1 87.69 538 LYS B CA 1
ATOM 10077 C C . LYS B 1 538 ? 11.273 -34.125 -19.484 1 87.69 538 LYS B C 1
ATOM 10079 O O . LYS B 1 538 ? 10.078 -33.969 -19.719 1 87.69 538 LYS B O 1
ATOM 10084 N N . PRO B 1 539 ? 11.766 -34.125 -18.281 1 88.5 539 PRO B N 1
ATOM 10085 C CA . PRO B 1 539 ? 10.891 -33.812 -17.156 1 88.5 539 PRO B CA 1
ATOM 10086 C C . PRO B 1 539 ? 10.312 -32.375 -17.234 1 88.5 539 PRO B C 1
ATOM 10088 O O . PRO B 1 539 ? 11.039 -31.453 -17.578 1 88.5 539 PRO B O 1
ATOM 10091 N N . PRO B 1 540 ? 9.055 -32.219 -17.047 1 88.69 540 PRO B N 1
ATOM 10092 C CA . PRO B 1 540 ? 8.445 -30.875 -17.047 1 88.69 540 PRO B CA 1
ATOM 10093 C C . PRO B 1 540 ? 8.695 -30.109 -15.758 1 88.69 540 PRO B C 1
ATOM 10095 O O . PRO B 1 540 ? 9.039 -30.703 -14.742 1 88.69 540 PRO B O 1
ATOM 10098 N N . PRO B 1 541 ? 8.664 -28.812 -15.781 1 93.19 541 PRO B N 1
ATOM 10099 C CA . PRO B 1 541 ? 8.758 -28.016 -14.555 1 93.19 541 PRO B CA 1
ATOM 10100 C C . PRO B 1 541 ? 7.438 -27.969 -13.789 1 93.19 541 PRO B C 1
ATOM 10102 O O . PRO B 1 541 ? 6.379 -28.25 -14.352 1 93.19 541 PRO B O 1
ATOM 10105 N N . ILE B 1 542 ? 7.543 -27.734 -12.555 1 94.81 542 ILE B N 1
ATOM 10106 C CA . ILE B 1 542 ? 6.336 -27.5 -11.766 1 94.81 542 ILE B CA 1
ATOM 10107 C C . ILE B 1 542 ? 5.773 -26.109 -12.078 1 94.81 542 ILE B C 1
ATOM 10109 O O . ILE B 1 542 ? 6.504 -25.125 -12.047 1 94.81 542 ILE B O 1
ATOM 10113 N N . LEU B 1 543 ? 4.562 -26.094 -12.445 1 94.75 543 LEU B N 1
ATOM 10114 C CA . LEU B 1 543 ? 3.893 -24.828 -12.68 1 94.75 543 LEU B CA 1
ATOM 10115 C C . LEU B 1 543 ? 3.328 -24.25 -11.383 1 94.75 543 LEU B C 1
ATOM 10117 O O . LEU B 1 543 ? 2.137 -24.406 -11.102 1 94.75 543 LEU B O 1
ATOM 10121 N N . TYR B 1 544 ? 4.141 -23.547 -10.688 1 95.44 544 TYR B N 1
ATOM 10122 C CA . TYR B 1 544 ? 3.838 -23.125 -9.32 1 95.44 544 TYR B CA 1
ATOM 10123 C C . TYR B 1 544 ? 2.662 -22.156 -9.305 1 95.44 544 TYR B C 1
ATOM 10125 O O . TYR B 1 544 ? 1.953 -22.047 -8.305 1 95.44 544 TYR B O 1
ATOM 10133 N N . ASP B 1 545 ? 2.439 -21.359 -10.391 1 95.12 545 ASP B N 1
ATOM 10134 C CA . ASP B 1 545 ? 1.3 -20.438 -10.43 1 95.12 545 ASP B CA 1
ATOM 10135 C C . ASP B 1 545 ? -0.017 -21.203 -10.289 1 95.12 545 ASP B C 1
ATOM 10137 O O . ASP B 1 545 ? -0.87 -20.828 -9.477 1 95.12 545 ASP B O 1
ATOM 10141 N N . ARG B 1 546 ? -0.104 -22.344 -10.969 1 94.81 546 ARG B N 1
ATOM 10142 C CA . ARG B 1 546 ? -1.319 -23.156 -10.945 1 94.81 546 ARG B CA 1
ATOM 10143 C C . ARG B 1 546 ? -1.435 -23.922 -9.633 1 94.81 546 ARG B C 1
ATOM 10145 O O . ARG B 1 546 ? -2.51 -23.984 -9.031 1 94.81 546 ARG B O 1
ATOM 10152 N N . VAL B 1 547 ? -0.346 -24.453 -9.227 1 96.19 547 VAL B N 1
ATOM 10153 C CA . VAL B 1 547 ? -0.333 -25.312 -8.039 1 96.19 547 VAL B CA 1
ATOM 10154 C C . VAL B 1 547 ? -0.718 -24.484 -6.812 1 96.19 547 VAL B C 1
ATOM 10156 O O . VAL B 1 547 ? -1.597 -24.875 -6.043 1 96.19 547 VAL B O 1
ATOM 10159 N N . PHE B 1 548 ? -0.157 -23.281 -6.656 1 97.75 548 PHE B N 1
ATOM 10160 C CA . PHE B 1 548 ? -0.469 -22.438 -5.516 1 97.75 548 PHE B CA 1
ATOM 10161 C C . PHE B 1 548 ? -1.917 -21.969 -5.574 1 97.75 548 PHE B C 1
ATOM 10163 O O . PHE B 1 548 ? -2.59 -21.875 -4.547 1 97.75 548 PHE B O 1
ATOM 10170 N N . ALA B 1 549 ? -2.33 -21.594 -6.793 1 96.88 549 ALA B N 1
ATOM 10171 C CA . ALA B 1 549 ? -3.707 -21.125 -6.926 1 96.88 549 ALA B CA 1
ATOM 10172 C C . ALA B 1 549 ? -4.695 -22.188 -6.438 1 96.88 549 ALA B C 1
ATOM 10174 O O . ALA B 1 549 ? -5.652 -21.875 -5.727 1 96.88 549 ALA B O 1
ATOM 10175 N N . ASN B 1 550 ? -4.48 -23.438 -6.793 1 96.25 550 ASN B N 1
ATOM 10176 C CA . ASN B 1 550 ? -5.352 -24.531 -6.375 1 96.25 550 ASN B CA 1
ATOM 10177 C C . ASN B 1 550 ? -5.297 -24.75 -4.867 1 96.25 550 ASN B C 1
ATOM 10179 O O . ASN B 1 550 ? -6.332 -24.938 -4.227 1 96.25 550 ASN B O 1
ATOM 10183 N N . HIS B 1 551 ? -4.066 -24.719 -4.328 1 98.06 551 HIS B N 1
ATOM 10184 C CA . HIS B 1 551 ? -3.918 -24.875 -2.887 1 98.06 551 HIS B CA 1
ATOM 10185 C C . HIS B 1 551 ? -4.609 -23.75 -2.131 1 98.06 551 HIS B C 1
ATOM 10187 O O . HIS B 1 551 ? -5.254 -23.984 -1.108 1 98.06 551 HIS B O 1
ATOM 10193 N N . LEU B 1 552 ? -4.414 -22.547 -2.652 1 98.19 552 LEU B N 1
ATOM 10194 C CA . LEU B 1 552 ? -5.008 -21.375 -2.002 1 98.19 552 LEU B CA 1
ATOM 10195 C C . LEU B 1 552 ? -6.527 -21.438 -2.041 1 98.19 552 LEU B C 1
ATOM 10197 O O . LEU B 1 552 ? -7.199 -20.984 -1.111 1 98.19 552 LEU B O 1
ATOM 10201 N N . PHE B 1 553 ? -7.066 -22 -3.102 1 97.19 553 PHE B N 1
ATOM 10202 C CA . PHE B 1 553 ? -8.508 -22.188 -3.189 1 97.19 553 PHE B CA 1
ATOM 10203 C C . PHE B 1 553 ? -9 -23.125 -2.088 1 97.19 553 PHE B C 1
ATOM 10205 O O . PHE B 1 553 ? -9.984 -22.828 -1.409 1 97.19 553 PHE B O 1
ATOM 10212 N N . ILE B 1 554 ? -8.305 -24.219 -1.897 1 97.88 554 ILE B N 1
ATOM 10213 C CA . ILE B 1 554 ? -8.688 -25.172 -0.866 1 97.88 554 ILE B CA 1
ATOM 10214 C C . ILE B 1 554 ? -8.586 -24.516 0.51 1 97.88 554 ILE B C 1
ATOM 10216 O O . ILE B 1 554 ? -9.438 -24.734 1.373 1 97.88 554 ILE B O 1
ATOM 10220 N N . LEU B 1 555 ? -7.609 -23.688 0.66 1 97.88 555 LEU B N 1
ATOM 10221 C CA . LEU B 1 555 ? -7.414 -23.016 1.938 1 97.88 555 LEU B CA 1
ATOM 10222 C C . LEU B 1 555 ? -8.562 -22.047 2.229 1 97.88 555 LEU B C 1
ATOM 10224 O O . LEU B 1 555 ? -9.094 -22.031 3.342 1 97.88 555 LEU B O 1
ATOM 10228 N N . ILE B 1 556 ? -8.922 -21.25 1.286 1 97 556 ILE B N 1
ATOM 10229 C CA . ILE B 1 556 ? -9.969 -20.266 1.526 1 97 556 ILE B CA 1
ATOM 10230 C C . ILE B 1 556 ? -11.289 -20.969 1.819 1 97 556 ILE B C 1
ATOM 10232 O O . ILE B 1 556 ? -12.055 -20.531 2.688 1 97 556 ILE B O 1
ATOM 10236 N N . VAL B 1 557 ? -11.562 -22.047 1.119 1 96.12 557 VAL B N 1
ATOM 10237 C CA . VAL B 1 557 ? -12.773 -22.828 1.374 1 96.12 557 VAL B CA 1
ATOM 10238 C C . VAL B 1 557 ? -12.703 -23.453 2.77 1 96.12 557 VAL B C 1
ATOM 10240 O O . VAL B 1 557 ? -13.656 -23.359 3.545 1 96.12 557 VAL B O 1
ATOM 10243 N N . GLY B 1 558 ? -11.594 -24.047 3.035 1 96.56 558 GLY B N 1
ATOM 10244 C CA . GLY B 1 558 ? -11.398 -24.672 4.332 1 96.56 558 GLY B CA 1
ATOM 10245 C C . GLY B 1 558 ? -11.555 -23.703 5.492 1 96.56 558 GLY B C 1
ATOM 10246 O O . GLY B 1 558 ? -12.211 -24.031 6.484 1 96.56 558 GLY B O 1
ATOM 10247 N N . LEU B 1 559 ? -11.016 -22.531 5.371 1 96 559 LEU B N 1
ATOM 10248 C CA . LEU B 1 559 ? -11.102 -21.531 6.426 1 96 559 LEU B CA 1
ATOM 10249 C C . LEU B 1 559 ? -12.523 -21.016 6.566 1 96 559 LEU B C 1
ATOM 10251 O O . LEU B 1 559 ? -13.039 -20.875 7.68 1 96 559 LEU B O 1
ATOM 10255 N N . SER B 1 560 ? -13.117 -20.766 5.473 1 93.5 560 SER B N 1
ATOM 10256 C CA . SER B 1 560 ? -14.461 -20.188 5.477 1 93.5 560 SER B CA 1
ATOM 10257 C C . SER B 1 560 ? -15.469 -21.141 6.094 1 93.5 560 SER B C 1
ATOM 10259 O O . SER B 1 560 ? -16.375 -20.719 6.809 1 93.5 560 SER B O 1
ATOM 10261 N N . TYR B 1 561 ? -15.312 -22.438 5.895 1 94.12 561 TYR B N 1
ATOM 10262 C CA . TYR B 1 561 ? -16.312 -23.406 6.352 1 94.12 561 TYR B CA 1
ATOM 10263 C C . TYR B 1 561 ? -15.859 -24.078 7.645 1 94.12 561 TYR B C 1
ATOM 10265 O O . TYR B 1 561 ? -16.594 -24.891 8.219 1 94.12 561 TYR B O 1
ATOM 10273 N N . SER B 1 562 ? -14.672 -23.734 8.117 1 94.88 562 SER B N 1
ATOM 10274 C CA . SER B 1 562 ? -14.148 -24.359 9.328 1 94.88 562 SER B CA 1
ATOM 10275 C C . SER B 1 562 ? -15.07 -24.125 10.516 1 94.88 562 SER B C 1
ATOM 10277 O O . SER B 1 562 ? -15.195 -24.984 11.398 1 94.88 562 SER B O 1
ATOM 10279 N N . THR B 1 563 ? -15.758 -22.984 10.531 1 93.88 563 THR B N 1
ATOM 10280 C CA . THR B 1 563 ? -16.672 -22.672 11.633 1 93.88 563 THR B CA 1
ATOM 10281 C C . THR B 1 563 ? -18.109 -22.938 11.227 1 93.88 563 THR B C 1
ATOM 10283 O O . THR B 1 563 ? -18.953 -23.234 12.078 1 93.88 563 THR B O 1
ATOM 10286 N N . LEU B 1 564 ? -18.422 -22.891 9.93 1 91.88 564 LEU B N 1
ATOM 10287 C CA . LEU B 1 564 ? -19.766 -23.109 9.43 1 91.88 564 LEU B CA 1
ATOM 10288 C C . LEU B 1 564 ? -20.109 -24.594 9.391 1 91.88 564 LEU B C 1
ATOM 10290 O O . LEU B 1 564 ? -21.203 -25 9.773 1 91.88 564 LEU B O 1
ATOM 10294 N N . ALA B 1 565 ? -19.234 -25.344 8.875 1 93.25 565 ALA B N 1
ATOM 10295 C CA . ALA B 1 565 ? -19.312 -26.797 8.805 1 93.25 565 ALA B CA 1
ATOM 10296 C C . ALA B 1 565 ? -17.984 -27.438 9.203 1 93.25 565 ALA B C 1
ATOM 10298 O O . ALA B 1 565 ? -17.234 -27.906 8.344 1 93.25 565 ALA B O 1
ATOM 10299 N N . PRO B 1 566 ? -17.75 -27.562 10.516 1 94.25 566 PRO B N 1
ATOM 10300 C CA . PRO B 1 566 ? -16.438 -27.953 11.039 1 94.25 566 PRO B CA 1
ATOM 10301 C C . PRO B 1 566 ? -15.977 -29.312 10.516 1 94.25 566 PRO B C 1
ATOM 10303 O O . PRO B 1 566 ? -14.781 -29.609 10.562 1 94.25 566 PRO B O 1
ATOM 10306 N N . ILE B 1 567 ? -16.844 -30.141 9.977 1 93.25 567 ILE B N 1
ATOM 10307 C CA . ILE B 1 567 ? -16.5 -31.469 9.492 1 93.25 567 ILE B CA 1
ATOM 10308 C C . ILE B 1 567 ? -15.586 -31.344 8.273 1 93.25 567 ILE B C 1
ATOM 10310 O O . ILE B 1 567 ? -14.938 -32.312 7.875 1 93.25 567 ILE B O 1
ATOM 10314 N N . ILE B 1 568 ? -15.469 -30.219 7.688 1 94.62 568 ILE B N 1
ATOM 10315 C CA . ILE B 1 568 ? -14.664 -30 6.488 1 94.62 568 ILE B CA 1
ATOM 10316 C C . ILE B 1 568 ? -13.18 -30 6.855 1 94.62 568 ILE B C 1
ATOM 10318 O O . ILE B 1 568 ? -12.328 -30.297 6.02 1 94.62 568 ILE B O 1
ATOM 10322 N N . THR B 1 569 ? -12.742 -29.672 8.109 1 96.19 569 THR B N 1
ATOM 10323 C CA . THR B 1 569 ? -11.375 -29.406 8.531 1 96.19 569 THR B CA 1
ATOM 10324 C C . THR B 1 569 ? -10.523 -30.672 8.414 1 96.19 569 THR B C 1
ATOM 10326 O O . THR B 1 569 ? -9.375 -30.609 7.977 1 96.19 569 THR B O 1
ATOM 10329 N N . PRO B 1 570 ? -11.07 -31.844 8.742 1 95.44 570 PRO B N 1
ATOM 10330 C CA . PRO B 1 570 ? -10.258 -33.062 8.547 1 95.44 570 PRO B CA 1
ATOM 10331 C C . PRO B 1 570 ? -9.938 -33.312 7.074 1 95.44 570 PRO B C 1
ATOM 10333 O O . PRO B 1 570 ? -8.867 -33.812 6.754 1 95.44 570 PRO B O 1
ATOM 10336 N N . PHE B 1 571 ? -10.82 -33.062 6.207 1 95.88 571 PHE B N 1
ATOM 10337 C CA . PHE B 1 571 ? -10.586 -33.25 4.785 1 95.88 571 PHE B CA 1
ATOM 10338 C C . PHE B 1 571 ? -9.562 -32.25 4.262 1 95.88 571 PHE B C 1
ATOM 10340 O O . PHE B 1 571 ? -8.75 -32.594 3.393 1 95.88 571 PHE B O 1
ATOM 10347 N N . VAL B 1 572 ? -9.617 -31.016 4.781 1 97.75 572 VAL B N 1
ATOM 10348 C CA . VAL B 1 572 ? -8.609 -30.031 4.418 1 97.75 572 VAL B CA 1
ATOM 10349 C C . VAL B 1 572 ? -7.238 -30.484 4.918 1 97.75 572 VAL B C 1
ATOM 10351 O O . VAL B 1 572 ? -6.238 -30.359 4.207 1 97.75 572 VAL B O 1
ATOM 10354 N N . ALA B 1 573 ? -7.188 -30.984 6.137 1 97.88 573 ALA B N 1
ATOM 10355 C CA . ALA B 1 573 ? -5.945 -31.516 6.691 1 97.88 573 ALA B CA 1
ATOM 10356 C C . ALA B 1 573 ? -5.418 -32.656 5.848 1 97.88 573 ALA B C 1
ATOM 10358 O O . ALA B 1 573 ? -4.215 -32.781 5.602 1 97.88 573 ALA B O 1
ATOM 10359 N N . LEU B 1 574 ? -6.32 -33.5 5.395 1 97.31 574 LEU B N 1
ATOM 10360 C CA . LEU B 1 574 ? -5.93 -34.625 4.547 1 97.31 574 LEU B CA 1
ATOM 10361 C C . LEU B 1 574 ? -5.383 -34.125 3.211 1 97.31 574 LEU B C 1
ATOM 10363 O O . LEU B 1 574 ? -4.406 -34.656 2.693 1 97.31 574 LEU B O 1
ATOM 10367 N N . TYR B 1 575 ? -5.992 -33.125 2.686 1 98.25 575 TYR B N 1
ATOM 10368 C CA . TYR B 1 575 ? -5.543 -32.562 1.416 1 98.25 575 TYR B CA 1
ATOM 10369 C C . TYR B 1 575 ? -4.105 -32.062 1.52 1 98.25 575 TYR B C 1
ATOM 10371 O O . TYR B 1 575 ? -3.26 -32.406 0.691 1 98.25 575 TYR B O 1
ATOM 10379 N N . PHE B 1 576 ? -3.807 -31.281 2.52 1 98.5 576 PHE B N 1
ATOM 10380 C CA . PHE B 1 576 ? -2.479 -30.703 2.645 1 98.5 576 PHE B CA 1
ATOM 10381 C C . PHE B 1 576 ? -1.479 -31.719 3.17 1 98.5 576 PHE B C 1
ATOM 10383 O O . PHE B 1 576 ? -0.308 -31.703 2.789 1 98.5 576 PHE B O 1
ATOM 10390 N N . GLY B 1 577 ? -1.904 -32.594 4.055 1 97.56 577 GLY B N 1
ATOM 10391 C CA . GLY B 1 577 ? -1.016 -33.625 4.562 1 97.56 577 GLY B CA 1
ATOM 10392 C C . GLY B 1 577 ? -0.607 -34.656 3.508 1 97.56 577 GLY B C 1
ATOM 10393 O O . GLY B 1 577 ? 0.584 -34.875 3.275 1 97.56 577 GLY B O 1
ATOM 10394 N N . PHE B 1 578 ? -1.606 -35.281 2.877 1 97.31 578 PHE B N 1
ATOM 10395 C CA . PHE B 1 578 ? -1.331 -36.219 1.803 1 97.31 578 PHE B CA 1
ATOM 10396 C C . PHE B 1 578 ? -0.659 -35.531 0.625 1 97.31 578 PHE B C 1
ATOM 10398 O O . PHE B 1 578 ? 0.234 -36.094 -0.01 1 97.31 578 PHE B O 1
ATOM 10405 N N . GLY B 1 579 ? -1.1 -34.344 0.361 1 97.88 579 GLY B N 1
ATOM 10406 C CA . GLY B 1 579 ? -0.479 -33.562 -0.695 1 97.88 579 GLY B CA 1
ATOM 10407 C C . GLY B 1 579 ? 0.998 -33.281 -0.458 1 97.88 579 GLY B C 1
ATOM 10408 O O . GLY B 1 579 ? 1.795 -33.312 -1.398 1 97.88 579 GLY B O 1
ATOM 10409 N N . TYR B 1 580 ? 1.324 -33.031 0.79 1 97.81 580 TYR B N 1
ATOM 10410 C CA . TYR B 1 580 ? 2.723 -32.812 1.146 1 97.81 580 TYR B CA 1
ATOM 10411 C C . TYR B 1 580 ? 3.564 -34.031 0.794 1 97.81 580 TYR B C 1
ATOM 10413 O O . TYR B 1 580 ? 4.66 -33.906 0.245 1 97.81 580 TYR B O 1
ATOM 10421 N N . ILE B 1 581 ? 3.076 -35.188 1.011 1 96.94 581 ILE B N 1
ATOM 10422 C CA . ILE B 1 581 ? 3.781 -36.438 0.73 1 96.94 581 ILE B CA 1
ATOM 10423 C C . ILE B 1 581 ? 3.934 -36.625 -0.779 1 96.94 581 ILE B C 1
ATOM 10425 O O . ILE B 1 581 ? 5.023 -36.938 -1.267 1 96.94 581 ILE B O 1
ATOM 10429 N N . VAL B 1 582 ? 2.893 -36.406 -1.469 1 97 582 VAL B N 1
ATOM 10430 C CA . VAL B 1 582 ? 2.879 -36.562 -2.916 1 97 582 VAL B CA 1
ATOM 10431 C C . VAL B 1 582 ? 3.836 -35.562 -3.57 1 97 582 VAL B C 1
ATOM 10433 O O . VAL B 1 582 ? 4.672 -35.969 -4.391 1 97 582 VAL B O 1
ATOM 10436 N N . TRP B 1 583 ? 3.768 -34.344 -3.195 1 96.94 583 TRP B N 1
ATOM 10437 C CA . TRP B 1 583 ? 4.578 -33.312 -3.828 1 96.94 583 TRP B CA 1
ATOM 10438 C C . TRP B 1 583 ? 6.051 -33.469 -3.451 1 96.94 583 TRP B C 1
ATOM 10440 O O . TRP B 1 583 ? 6.938 -33.125 -4.238 1 96.94 583 TRP B O 1
ATOM 10450 N N . MET B 1 584 ? 6.277 -33.906 -2.273 1 96 584 MET B N 1
ATOM 10451 C CA . MET B 1 584 ? 7.66 -34.219 -1.908 1 96 584 MET B CA 1
ATOM 10452 C C . MET B 1 584 ? 8.266 -35.25 -2.846 1 96 584 MET B C 1
ATOM 10454 O O . MET B 1 584 ? 9.367 -35.062 -3.359 1 96 584 MET B O 1
ATOM 10458 N N . HIS B 1 585 ? 7.531 -36.25 -3.082 1 94.44 585 HIS B N 1
ATOM 10459 C CA . HIS B 1 585 ? 8 -37.281 -4 1 94.44 585 HIS B CA 1
ATOM 10460 C C . HIS B 1 585 ? 8.18 -36.719 -5.41 1 94.44 585 HIS B C 1
ATOM 10462 O O . HIS B 1 585 ? 9.211 -36.969 -6.043 1 94.44 585 HIS B O 1
ATOM 10468 N N . GLN B 1 586 ? 7.207 -36.031 -5.879 1 95.44 586 GLN B N 1
ATOM 10469 C CA . GLN B 1 586 ? 7.238 -35.5 -7.238 1 95.44 586 GLN B CA 1
ATOM 10470 C C . GLN B 1 586 ? 8.383 -34.5 -7.414 1 95.44 586 GLN B C 1
ATOM 10472 O O . GLN B 1 586 ? 9.039 -34.469 -8.453 1 95.44 586 GLN B O 1
ATOM 10477 N N . THR B 1 587 ? 8.641 -33.688 -6.43 1 95 587 THR B N 1
ATOM 10478 C CA . THR B 1 587 ? 9.68 -32.656 -6.488 1 95 587 THR B CA 1
ATOM 10479 C C . THR B 1 587 ? 11.062 -33.281 -6.488 1 95 587 THR B C 1
ATOM 10481 O O . THR B 1 587 ? 11.961 -32.844 -7.199 1 95 587 THR B O 1
ATOM 10484 N N . LEU B 1 588 ? 11.242 -34.375 -5.785 1 93.44 588 LEU B N 1
ATOM 10485 C CA . LEU B 1 588 ? 12.547 -35 -5.645 1 93.44 588 LEU B CA 1
ATOM 10486 C C . LEU B 1 588 ? 12.812 -35.969 -6.789 1 93.44 588 LEU B C 1
ATOM 10488 O O . LEU B 1 588 ? 13.961 -36.219 -7.141 1 93.44 588 LEU B O 1
ATOM 10492 N N . SER B 1 589 ? 11.719 -36.438 -7.438 1 92.69 589 SER B N 1
ATOM 10493 C CA . SER B 1 589 ? 11.945 -37.562 -8.352 1 92.69 589 SER B CA 1
ATOM 10494 C C . SER B 1 589 ? 11.57 -37.188 -9.781 1 92.69 589 SER B C 1
ATOM 10496 O O . SER B 1 589 ? 12.109 -37.75 -10.742 1 92.69 589 SER B O 1
ATOM 10498 N N . VAL B 1 590 ? 10.742 -36.281 -9.953 1 94.06 590 VAL B N 1
ATOM 10499 C CA . VAL B 1 590 ? 10.156 -36.156 -11.289 1 94.06 590 VAL B CA 1
ATOM 10500 C C . VAL B 1 590 ? 10.469 -34.781 -11.883 1 94.06 590 VAL B C 1
ATOM 10502 O O . VAL B 1 590 ? 11.094 -34.688 -12.938 1 94.06 590 VAL B O 1
ATOM 10505 N N . TYR B 1 591 ? 10.156 -33.656 -11.266 1 94.62 591 TYR B N 1
ATOM 10506 C CA . TYR B 1 591 ? 10.117 -32.344 -11.875 1 94.62 591 TYR B CA 1
ATOM 10507 C C . TYR B 1 591 ? 11.477 -31.656 -11.766 1 94.62 591 TYR B C 1
ATOM 10509 O O . TYR B 1 591 ? 12.156 -31.766 -10.742 1 94.62 591 TYR B O 1
ATOM 10517 N N . ILE B 1 592 ? 11.852 -30.969 -12.82 1 93.12 592 ILE B N 1
ATOM 10518 C CA . ILE B 1 592 ? 13.062 -30.156 -12.867 1 93.12 592 ILE B CA 1
ATOM 10519 C C . ILE B 1 592 ? 12.711 -28.75 -13.328 1 93.12 592 ILE B C 1
ATOM 10521 O O . ILE B 1 592 ? 12.125 -28.562 -14.398 1 93.12 592 ILE B O 1
ATOM 10525 N N . PRO B 1 593 ? 13.023 -27.75 -12.531 1 91.75 593 PRO B N 1
ATOM 10526 C CA . PRO B 1 593 ? 12.688 -26.375 -12.922 1 91.75 593 PRO B CA 1
ATOM 10527 C C . PRO B 1 593 ? 13.547 -25.859 -14.078 1 91.75 593 PRO B C 1
ATOM 10529 O O . PRO B 1 593 ? 14.727 -26.188 -14.164 1 91.75 593 PRO B O 1
ATOM 10532 N N . VAL B 1 594 ? 12.977 -25.078 -14.938 1 91 594 VAL B N 1
ATOM 10533 C CA . VAL B 1 594 ? 13.688 -24.438 -16.047 1 91 594 VAL B CA 1
ATOM 10534 C C . VAL B 1 594 ? 14.305 -23.125 -15.57 1 91 594 VAL B C 1
ATOM 10536 O O . VAL B 1 594 ? 15.398 -22.75 -16 1 91 594 VAL B O 1
ATOM 10539 N N . TYR B 1 595 ? 13.609 -22.438 -14.75 1 92.19 595 TYR B N 1
ATOM 10540 C CA . TYR B 1 595 ? 14.062 -21.219 -14.109 1 92.19 595 TYR B CA 1
ATOM 10541 C C . TYR B 1 595 ? 13.547 -21.125 -12.68 1 92.19 595 TYR B C 1
ATOM 10543 O O . TYR B 1 595 ? 12.648 -21.875 -12.289 1 92.19 595 TYR B O 1
ATOM 10551 N N . SER B 1 596 ? 14.219 -20.344 -11.938 1 92 596 SER B N 1
ATOM 10552 C CA . SER B 1 596 ? 13.805 -20.141 -10.555 1 92 596 SER B CA 1
ATOM 10553 C C . SER B 1 596 ? 13.07 -18.812 -10.383 1 92 596 SER B C 1
ATOM 10555 O O . SER B 1 596 ? 13.398 -17.828 -11.047 1 92 596 SER B O 1
ATOM 10557 N N . CYS B 1 597 ? 12.094 -18.781 -9.57 1 93.06 597 CYS B N 1
ATOM 10558 C CA . CYS B 1 597 ? 11.383 -17.562 -9.219 1 93.06 597 CYS B CA 1
ATOM 10559 C C . CYS B 1 597 ? 12.008 -16.891 -7.992 1 93.06 597 CYS B C 1
ATOM 10561 O O . CYS B 1 597 ? 11.531 -15.859 -7.527 1 93.06 597 CYS B O 1
ATOM 10563 N N . GLY B 1 598 ? 13.023 -17.484 -7.508 1 93.69 598 GLY B N 1
ATOM 10564 C CA . GLY B 1 598 ? 13.75 -16.938 -6.371 1 93.69 598 GLY B CA 1
ATOM 10565 C C . GLY B 1 598 ? 12.938 -16.953 -5.086 1 93.69 598 GLY B C 1
ATOM 10566 O O . GLY B 1 598 ? 13.172 -16.141 -4.188 1 93.69 598 GLY B O 1
ATOM 10567 N N . GLY B 1 599 ? 11.953 -17.75 -4.973 1 95.75 599 GLY B N 1
ATOM 10568 C CA . GLY B 1 599 ? 11.117 -17.828 -3.781 1 95.75 599 GLY B CA 1
ATOM 10569 C C . GLY B 1 599 ? 10.117 -16.703 -3.676 1 95.75 599 GLY B C 1
ATOM 10570 O O . GLY B 1 599 ? 9.352 -16.625 -2.711 1 95.75 599 GLY B O 1
ATOM 10571 N N . MET B 1 600 ? 10.039 -15.867 -4.637 1 95.06 600 MET B N 1
ATOM 10572 C CA . MET B 1 600 ? 9.266 -14.633 -4.551 1 95.06 600 MET B CA 1
ATOM 10573 C C . MET B 1 600 ? 7.781 -14.906 -4.789 1 95.06 600 MET B C 1
ATOM 10575 O O . MET B 1 600 ? 6.969 -13.977 -4.766 1 95.06 600 MET B O 1
ATOM 10579 N N . MET B 1 601 ? 7.406 -16.156 -4.91 1 96.69 601 MET B N 1
ATOM 10580 C CA . MET B 1 601 ? 5.992 -16.516 -4.914 1 96.69 601 MET B CA 1
ATOM 10581 C C . MET B 1 601 ? 5.387 -16.359 -3.525 1 96.69 601 MET B C 1
ATOM 10583 O O . MET B 1 601 ? 4.191 -16.094 -3.393 1 96.69 601 MET B O 1
ATOM 10587 N N . TRP B 1 602 ? 6.219 -16.406 -2.537 1 97.44 602 TRP B N 1
ATOM 10588 C CA . TRP B 1 602 ? 5.75 -16.438 -1.155 1 97.44 602 TRP 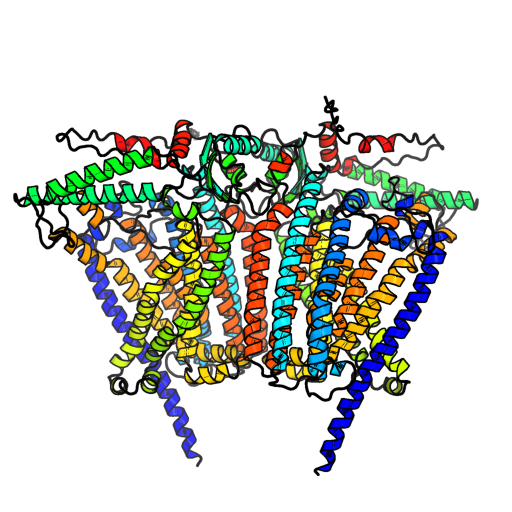B CA 1
ATOM 10589 C C . TRP B 1 602 ? 5.027 -15.133 -0.8 1 97.44 602 TRP B C 1
ATOM 10591 O O . TRP B 1 602 ? 3.906 -15.164 -0.285 1 97.44 602 TRP B O 1
ATOM 10601 N N . PRO B 1 603 ? 5.594 -13.969 -1.075 1 96.81 603 PRO B N 1
ATOM 10602 C CA . PRO B 1 603 ? 4.867 -12.75 -0.727 1 96.81 603 PRO B CA 1
ATOM 10603 C C . PRO B 1 603 ? 3.49 -12.672 -1.381 1 96.81 603 PRO B C 1
ATOM 10605 O O . PRO B 1 603 ? 2.531 -12.211 -0.758 1 96.81 603 PRO B O 1
ATOM 10608 N N . ARG B 1 604 ? 3.389 -13.141 -2.576 1 96.69 604 ARG B N 1
ATOM 10609 C CA . ARG B 1 604 ? 2.1 -13.125 -3.26 1 96.69 604 ARG B CA 1
ATOM 10610 C C . ARG B 1 604 ? 1.134 -14.125 -2.631 1 96.69 604 ARG B C 1
ATOM 10612 O O . ARG B 1 604 ? -0.057 -13.836 -2.492 1 96.69 604 ARG B O 1
ATOM 10619 N N . VAL B 1 605 ? 1.642 -15.281 -2.295 1 98.06 605 VAL B N 1
ATOM 10620 C CA . VAL B 1 605 ? 0.837 -16.312 -1.643 1 98.06 605 VAL B CA 1
ATOM 10621 C C . VAL B 1 605 ? 0.358 -15.805 -0.283 1 98.06 605 VAL B C 1
ATOM 10623 O O . VAL B 1 605 ? -0.812 -15.969 0.069 1 98.06 605 VAL B O 1
ATOM 10626 N N . PHE B 1 606 ? 1.233 -15.109 0.465 1 97.75 606 PHE B N 1
ATOM 10627 C CA . PHE B 1 606 ? 0.902 -14.531 1.763 1 97.75 606 PHE B CA 1
ATOM 10628 C C . PHE B 1 606 ? -0.252 -13.547 1.638 1 97.75 606 PHE B C 1
ATOM 10630 O O . PHE B 1 606 ? -1.195 -13.586 2.43 1 97.75 606 PHE B O 1
ATOM 10637 N N . ASN B 1 607 ? -0.135 -12.688 0.64 1 97.56 607 ASN B N 1
ATOM 10638 C CA . ASN B 1 607 ? -1.204 -11.719 0.421 1 97.56 607 ASN B CA 1
ATOM 10639 C C . ASN B 1 607 ? -2.553 -12.406 0.233 1 97.56 607 ASN B C 1
ATOM 10641 O O . ASN B 1 607 ? -3.564 -11.961 0.774 1 97.56 607 ASN B O 1
ATOM 10645 N N . ARG B 1 608 ? -2.557 -13.461 -0.451 1 97.5 608 ARG B N 1
ATOM 10646 C CA . ARG B 1 608 ? -3.801 -14.172 -0.74 1 97.5 608 ARG B CA 1
ATOM 10647 C C . ARG B 1 608 ? -4.293 -14.938 0.484 1 97.5 608 ARG B C 1
ATOM 10649 O O . ARG B 1 608 ? -5.5 -15.078 0.689 1 97.5 608 ARG B O 1
ATOM 10656 N N . MET B 1 609 ? -3.4 -15.414 1.298 1 98 609 MET B N 1
ATOM 10657 C CA . MET B 1 609 ? -3.807 -16.047 2.547 1 98 609 MET B CA 1
ATOM 10658 C C . MET B 1 609 ? -4.477 -15.047 3.479 1 98 609 MET B C 1
ATOM 10660 O O . MET B 1 609 ? -5.43 -15.391 4.18 1 98 609 MET B O 1
ATOM 10664 N N . ILE B 1 610 ? -3.977 -13.836 3.479 1 98.06 610 ILE B N 1
ATOM 10665 C CA . ILE B 1 610 ? -4.578 -12.773 4.277 1 98.06 610 ILE B CA 1
ATOM 10666 C C . ILE B 1 610 ? -5.988 -12.484 3.77 1 98.06 610 ILE B C 1
ATOM 10668 O O . ILE B 1 610 ? -6.922 -12.344 4.562 1 98.06 610 ILE B O 1
ATOM 10672 N N . ILE B 1 611 ? -6.121 -12.43 2.477 1 97.06 611 ILE B N 1
ATOM 10673 C CA . ILE B 1 611 ? -7.441 -12.211 1.894 1 97.06 611 ILE B CA 1
ATOM 10674 C C . ILE B 1 611 ? -8.383 -13.336 2.314 1 97.06 611 ILE B C 1
ATOM 10676 O O . ILE B 1 611 ? -9.539 -13.086 2.664 1 97.06 611 ILE B O 1
ATOM 10680 N N . ALA B 1 612 ? -7.891 -14.539 2.279 1 97.19 612 ALA B N 1
ATOM 10681 C CA . ALA B 1 612 ? -8.695 -15.688 2.697 1 97.19 612 ALA B CA 1
ATOM 10682 C C . ALA B 1 612 ? -9.156 -15.531 4.145 1 97.19 612 ALA B C 1
ATOM 10684 O O . ALA B 1 612 ? -10.305 -15.82 4.473 1 97.19 612 ALA B O 1
ATOM 10685 N N . THR B 1 613 ? -8.297 -15.047 4.969 1 97.81 613 THR B N 1
ATOM 10686 C CA . THR B 1 613 ? -8.617 -14.859 6.379 1 97.81 613 THR B CA 1
ATOM 10687 C C . THR B 1 613 ? -9.648 -13.75 6.562 1 97.81 613 THR B C 1
ATOM 10689 O O . THR B 1 613 ? -10.586 -13.891 7.344 1 97.81 613 THR B O 1
ATOM 10692 N N . VAL B 1 614 ? -9.492 -12.703 5.809 1 97.19 614 VAL B N 1
ATOM 10693 C CA . VAL B 1 614 ? -10.422 -11.586 5.906 1 97.19 614 VAL B CA 1
ATOM 10694 C C . VAL B 1 614 ? -11.805 -12.023 5.414 1 97.19 614 VAL B C 1
ATOM 10696 O O . VAL B 1 614 ? -12.82 -11.672 6.012 1 97.19 614 VAL B O 1
ATOM 10699 N N . VAL B 1 615 ? -11.812 -12.766 4.332 1 93.62 615 VAL B N 1
ATOM 10700 C CA . VAL B 1 615 ? -13.078 -13.266 3.803 1 93.62 615 VAL B CA 1
ATOM 10701 C C . VAL B 1 615 ? -13.758 -14.156 4.84 1 93.62 615 VAL B C 1
ATOM 10703 O O . VAL B 1 615 ? -14.961 -14.047 5.062 1 93.62 615 VAL B O 1
ATOM 10706 N N . PHE B 1 616 ? -13.039 -15.016 5.484 1 95.31 616 PHE B N 1
ATOM 10707 C CA . PHE B 1 616 ? -13.539 -15.859 6.566 1 95.31 616 PHE B CA 1
ATOM 10708 C C . PHE B 1 616 ? -14.18 -15.016 7.656 1 95.31 616 PHE B C 1
ATOM 10710 O O . PHE B 1 616 ? -15.305 -15.297 8.094 1 95.31 616 PHE B O 1
ATOM 10717 N N . GLN B 1 617 ? -13.609 -13.938 8.047 1 96.38 617 GLN B N 1
ATOM 10718 C CA . GLN B 1 617 ? -14.086 -13.078 9.117 1 96.38 617 GLN B CA 1
ATOM 10719 C C . GLN B 1 617 ? -15.352 -12.336 8.703 1 96.38 617 GLN B C 1
ATOM 10721 O O . GLN B 1 617 ? -16.297 -12.227 9.484 1 96.38 617 GLN B O 1
ATOM 10726 N N . LEU B 1 618 ? -15.312 -11.844 7.453 1 91.38 618 LEU B N 1
ATOM 10727 C CA . LEU B 1 618 ? -16.484 -11.117 6.961 1 91.38 618 LEU B CA 1
ATOM 10728 C C . LEU B 1 618 ? -17.688 -12.047 6.816 1 91.38 618 LEU B C 1
ATOM 10730 O O . LEU B 1 618 ? -18.812 -11.656 7.098 1 91.38 618 LEU B O 1
ATOM 10734 N N . LEU B 1 619 ? -17.422 -13.234 6.387 1 89.31 619 LEU B N 1
ATOM 10735 C CA . LEU B 1 619 ? -18.5 -14.211 6.273 1 89.31 619 LEU B CA 1
ATOM 10736 C C . LEU B 1 619 ? -19.047 -14.57 7.645 1 89.31 619 LEU B C 1
ATOM 10738 O O . LEU B 1 619 ? -20.266 -14.688 7.812 1 89.31 619 LEU B O 1
ATOM 10742 N N . MET B 1 620 ? -18.203 -14.742 8.609 1 92.69 620 MET B N 1
ATOM 10743 C CA . MET B 1 620 ? -18.656 -15.039 9.969 1 92.69 620 MET B CA 1
ATOM 10744 C C . MET B 1 620 ? -19.469 -13.891 10.547 1 92.69 620 MET B C 1
ATOM 10746 O O . MET B 1 620 ? -20.484 -14.109 11.211 1 92.69 620 MET B O 1
ATOM 10750 N N . PHE B 1 621 ? -19.031 -12.664 10.305 1 91.81 621 PHE B N 1
ATOM 10751 C CA . PHE B 1 621 ? -19.781 -11.484 10.719 1 91.81 621 PHE B CA 1
ATOM 10752 C C . PHE B 1 621 ? -21.188 -11.492 10.133 1 91.81 621 PHE B C 1
ATOM 10754 O O . PHE B 1 621 ? -22.172 -11.25 10.844 1 91.81 621 PHE B O 1
ATOM 10761 N N . GLY B 1 622 ? -21.281 -11.812 8.82 1 86.62 622 GLY B N 1
ATOM 10762 C CA . GLY B 1 622 ? -22.562 -11.844 8.125 1 86.62 622 GLY B CA 1
ATOM 10763 C C . GLY B 1 622 ? -23.469 -12.953 8.602 1 86.62 622 GLY B C 1
ATOM 10764 O O . GLY B 1 622 ? -24.656 -12.719 8.859 1 86.62 622 GLY B O 1
ATOM 10765 N N . VAL B 1 623 ? -23.016 -14.164 8.773 1 88.88 623 VAL B N 1
ATOM 10766 C CA . VAL B 1 623 ? -23.828 -15.328 9.125 1 88.88 623 VAL B CA 1
ATOM 10767 C C . VAL B 1 623 ? -24.328 -15.188 10.555 1 88.88 623 VAL B C 1
ATOM 10769 O O . VAL B 1 623 ? -25.5 -15.453 10.836 1 88.88 623 VAL B O 1
ATOM 10772 N N . ILE B 1 624 ? -23.469 -14.766 11.461 1 90.56 624 ILE B N 1
ATOM 10773 C CA . ILE B 1 624 ? -23.875 -14.594 12.852 1 90.56 624 ILE B CA 1
ATOM 10774 C C . ILE B 1 624 ? -24.875 -13.445 12.953 1 90.56 624 ILE B C 1
ATOM 10776 O O . ILE B 1 624 ? -25.812 -13.5 13.75 1 90.56 624 ILE B O 1
ATOM 10780 N N . GLY B 1 625 ? -24.688 -12.43 12.164 1 86.81 625 GLY B N 1
ATOM 10781 C CA . GLY B 1 625 ? -25.656 -11.344 12.109 1 86.81 625 GLY B CA 1
ATOM 10782 C C . GLY B 1 625 ? -27.031 -11.797 11.656 1 86.81 625 GLY B C 1
ATOM 10783 O O . GLY B 1 625 ? -28.047 -11.336 12.18 1 86.81 625 GLY B O 1
ATOM 10784 N N . LEU B 1 626 ? -27.094 -12.703 10.781 1 83.06 626 LEU B N 1
ATOM 10785 C CA . LEU B 1 626 ? -28.359 -13.227 10.266 1 83.06 626 LEU B CA 1
ATOM 10786 C C . LEU B 1 626 ? -29.062 -14.094 11.305 1 83.06 626 LEU B C 1
ATOM 10788 O O . LEU B 1 626 ? -30.281 -14.234 11.273 1 83.06 626 LEU B O 1
ATOM 10792 N N . LYS B 1 627 ? -28.25 -14.664 12.164 1 87.31 627 LYS B N 1
ATOM 10793 C CA . LYS B 1 627 ? -28.812 -15.445 13.266 1 87.31 627 LYS B CA 1
ATOM 10794 C C . LYS B 1 627 ? -29.344 -14.531 14.367 1 87.31 627 LYS B C 1
ATOM 10796 O O . LYS B 1 627 ? -29.703 -15 15.453 1 87.31 627 LYS B O 1
ATOM 10801 N N . GLN B 1 628 ? -29.312 -13.242 14.086 1 83.75 628 GLN B N 1
ATOM 10802 C CA . GLN B 1 628 ? -29.875 -12.211 14.945 1 83.75 628 GLN B CA 1
ATOM 10803 C C . GLN B 1 628 ? -29.125 -12.117 16.266 1 83.75 628 GLN B C 1
ATOM 10805 O O . GLN B 1 628 ? -29.734 -11.844 17.312 1 83.75 628 GLN B O 1
ATOM 10810 N N . SER B 1 629 ? -28.016 -12.578 16.328 1 88.19 629 SER B N 1
ATOM 10811 C CA . SER B 1 629 ? -27.109 -12.336 17.453 1 88.19 629 SER B CA 1
ATOM 10812 C C . SER B 1 629 ? -26.172 -11.172 17.172 1 88.19 629 SER B C 1
ATOM 10814 O O . SER B 1 629 ? -25 -11.383 16.828 1 88.19 629 SER B O 1
ATOM 10816 N N . TYR B 1 630 ? -26.578 -10.031 17.406 1 85.62 630 TYR B N 1
ATOM 10817 C CA . TYR B 1 630 ? -25.906 -8.828 16.938 1 85.62 630 TYR B CA 1
ATOM 10818 C C . TYR B 1 630 ? -24.672 -8.539 17.797 1 85.62 630 TYR B C 1
ATOM 10820 O O . TYR B 1 630 ? -23.641 -8.094 17.281 1 85.62 630 TYR B O 1
ATOM 10828 N N . ALA B 1 631 ? -24.75 -8.797 19.078 1 88.75 631 ALA B N 1
ATOM 10829 C CA . ALA B 1 631 ? -23.609 -8.562 19.953 1 88.75 631 ALA B CA 1
ATOM 10830 C C . ALA B 1 631 ? -22.422 -9.43 19.531 1 88.75 631 ALA B C 1
ATOM 10832 O O . ALA B 1 631 ? -21.281 -8.945 19.438 1 88.75 631 ALA B O 1
ATOM 10833 N N . ALA B 1 632 ? -22.75 -10.695 19.25 1 92.06 632 ALA B N 1
ATOM 10834 C CA . ALA B 1 632 ? -21.703 -11.617 18.812 1 92.06 632 ALA B CA 1
ATOM 10835 C C . ALA B 1 632 ? -21.156 -11.227 17.453 1 92.06 632 ALA B C 1
ATOM 10837 O O . ALA B 1 632 ? -19.953 -11.352 17.203 1 92.06 632 ALA B O 1
ATOM 10838 N N . SER B 1 633 ? -22 -10.719 16.625 1 90.69 633 SER B N 1
ATOM 10839 C CA . SER B 1 633 ? -21.594 -10.312 15.289 1 90.69 633 SER B CA 1
ATOM 10840 C C . SER B 1 633 ? -20.688 -9.086 15.328 1 90.69 633 SER B C 1
ATOM 10842 O O . SER B 1 633 ? -19.641 -9.055 14.68 1 90.69 633 SER B O 1
ATOM 10844 N N . VAL B 1 634 ? -20.969 -8.109 16.156 1 89.06 634 VAL B N 1
ATOM 10845 C CA . VAL B 1 634 ? -20.203 -6.867 16.25 1 89.06 634 VAL B CA 1
ATOM 10846 C C . VAL B 1 634 ? -18.828 -7.152 16.828 1 89.06 634 VAL B C 1
ATOM 10848 O O . VAL B 1 634 ? -17.844 -6.5 16.469 1 89.06 634 VAL B O 1
ATOM 10851 N N . LEU B 1 635 ? -18.75 -8.125 17.625 1 92.88 635 LEU B N 1
ATOM 10852 C CA . LEU B 1 635 ? -17.484 -8.477 18.25 1 92.88 635 LEU B CA 1
ATOM 10853 C C . LEU B 1 635 ? -16.516 -9.078 17.234 1 92.88 635 LEU B C 1
ATOM 10855 O O . LEU B 1 635 ? -15.32 -9.195 17.5 1 92.88 635 LEU B O 1
ATOM 10859 N N . ILE B 1 636 ? -17.016 -9.43 16.047 1 94.94 636 ILE B N 1
ATOM 10860 C CA . ILE B 1 636 ? -16.172 -10.016 15.008 1 94.94 636 ILE B CA 1
ATOM 10861 C C . ILE B 1 636 ? -15.57 -8.906 14.148 1 94.94 636 ILE B C 1
ATOM 10863 O O . ILE B 1 636 ? -14.539 -9.109 13.5 1 94.94 636 ILE B O 1
ATOM 10867 N N . LEU B 1 637 ? -16.047 -7.723 14.203 1 90.25 637 LEU B N 1
ATOM 10868 C CA . LEU B 1 637 ? -15.688 -6.621 13.312 1 90.25 637 LEU B CA 1
ATOM 10869 C C . LEU B 1 637 ? -14.242 -6.191 13.539 1 90.25 637 LEU B C 1
ATOM 10871 O O . LEU B 1 637 ? -13.547 -5.816 12.602 1 90.25 637 LEU B O 1
ATOM 10875 N N . PRO B 1 638 ? -13.656 -6.289 14.75 1 91.06 638 PRO B N 1
ATOM 10876 C CA . PRO B 1 638 ? -12.258 -5.895 14.945 1 91.06 638 PRO B CA 1
ATOM 10877 C C . PRO B 1 638 ? -11.273 -6.863 14.289 1 91.06 638 PRO B C 1
ATOM 10879 O O . PRO B 1 638 ? -10.109 -6.512 14.07 1 91.06 638 PRO B O 1
ATOM 10882 N N . LEU B 1 639 ? -11.742 -8.016 14 1 95.62 639 LEU B N 1
ATOM 10883 C CA . LEU B 1 639 ? -10.828 -9.047 13.516 1 95.62 639 LEU B CA 1
ATOM 10884 C C . LEU B 1 639 ? -10.281 -8.688 12.141 1 95.62 639 LEU B C 1
ATOM 10886 O O . LEU B 1 639 ? -9.07 -8.781 11.898 1 95.62 639 LEU B O 1
ATOM 10890 N N . PRO B 1 640 ? -11.164 -8.258 11.203 1 95.5 640 PRO B N 1
ATOM 10891 C CA . PRO B 1 640 ? -10.578 -7.832 9.93 1 95.5 640 PRO B CA 1
ATOM 10892 C C . PRO B 1 640 ? -9.594 -6.68 10.086 1 95.5 640 PRO B C 1
ATOM 10894 O O . PRO B 1 640 ? -8.586 -6.621 9.367 1 95.5 640 PRO B O 1
ATOM 10897 N N . VAL B 1 641 ? -9.789 -5.824 11 1 90.19 641 VAL B N 1
ATOM 10898 C CA . VAL B 1 641 ? -8.898 -4.695 11.25 1 90.19 641 VAL B CA 1
ATOM 10899 C C . VAL B 1 641 ? -7.562 -5.203 11.789 1 90.19 641 VAL B C 1
ATOM 10901 O O . VAL B 1 641 ? -6.5 -4.785 11.32 1 90.19 641 VAL B O 1
ATOM 10904 N N . ILE B 1 642 ? -7.684 -6.082 12.672 1 92.38 642 ILE B N 1
ATOM 10905 C CA . ILE B 1 642 ? -6.48 -6.66 13.258 1 92.38 642 ILE B CA 1
ATOM 10906 C C . ILE B 1 642 ? -5.68 -7.391 12.18 1 92.38 642 ILE B C 1
ATOM 10908 O O . ILE B 1 642 ? -4.453 -7.273 12.125 1 92.38 642 ILE B O 1
ATOM 10912 N N . THR B 1 643 ? -6.379 -8.094 11.336 1 96.56 643 THR B N 1
ATOM 10913 C CA . THR B 1 643 ? -5.723 -8.844 10.266 1 96.56 643 THR B CA 1
ATOM 10914 C C . THR B 1 643 ? -5.062 -7.891 9.273 1 96.56 643 THR B C 1
ATOM 10916 O O . THR B 1 643 ? -3.936 -8.133 8.828 1 96.56 643 THR B O 1
ATOM 10919 N N . VAL B 1 644 ? -5.695 -6.84 8.992 1 93.5 644 VAL B N 1
ATOM 10920 C CA . VAL B 1 644 ? -5.145 -5.859 8.062 1 93.5 644 VAL B CA 1
ATOM 10921 C C . VAL B 1 644 ? -3.943 -5.164 8.703 1 93.5 644 VAL B C 1
ATOM 10923 O O . VAL B 1 644 ? -2.941 -4.906 8.031 1 93.5 644 VAL B O 1
ATOM 10926 N N . LEU B 1 645 ? -3.992 -4.852 9.977 1 91.12 645 LEU B N 1
ATOM 10927 C CA . LEU B 1 645 ? -2.857 -4.266 10.68 1 91.12 645 LEU B CA 1
ATOM 10928 C C . LEU B 1 645 ? -1.669 -5.223 10.68 1 91.12 645 LEU B C 1
ATOM 1093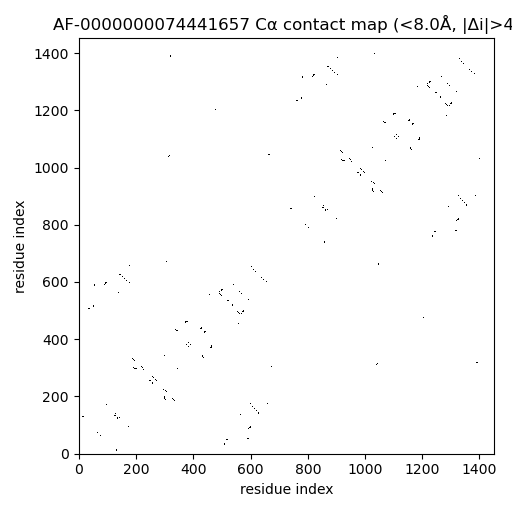0 O O . LEU B 1 645 ? -0.524 -4.797 10.508 1 91.12 645 LEU B O 1
ATOM 10934 N N . PHE B 1 646 ? -1.995 -6.445 10.867 1 95 646 PHE B N 1
ATOM 10935 C CA . PHE B 1 646 ? -0.952 -7.461 10.812 1 95 646 PHE B CA 1
ATOM 10936 C C . PHE B 1 646 ? -0.324 -7.516 9.422 1 95 646 PHE B C 1
ATOM 10938 O O . PHE B 1 646 ? 0.897 -7.613 9.289 1 95 646 PHE B O 1
ATOM 10945 N N . TYR B 1 647 ? -1.139 -7.473 8.43 1 95.44 647 TYR B N 1
ATOM 10946 C CA . TYR B 1 647 ? -0.682 -7.48 7.047 1 95.44 647 TYR B CA 1
ATOM 10947 C C . TYR B 1 647 ? 0.285 -6.332 6.785 1 95.44 647 TYR B C 1
ATOM 10949 O O . TYR B 1 647 ? 1.371 -6.539 6.238 1 95.44 647 TYR B O 1
ATOM 10957 N N . PHE B 1 648 ? -0.024 -5.191 7.238 1 91.38 648 PHE B N 1
ATOM 10958 C CA . PHE B 1 648 ? 0.81 -4.023 6.996 1 91.38 648 PHE B CA 1
ATOM 10959 C C . PHE B 1 648 ? 2.086 -4.086 7.828 1 91.38 648 PHE B C 1
ATOM 10961 O O . PHE B 1 648 ? 3.139 -3.615 7.395 1 91.38 648 PHE B O 1
ATOM 10968 N N . PHE B 1 649 ? 1.945 -4.617 8.961 1 92.06 649 PHE B N 1
ATOM 10969 C CA . PHE B 1 649 ? 3.133 -4.824 9.789 1 92.06 649 PHE B CA 1
ATOM 10970 C C . PHE B 1 649 ? 4.152 -5.691 9.055 1 92.06 649 PHE B C 1
ATOM 10972 O O . PHE B 1 649 ? 5.34 -5.363 9.023 1 92.06 649 PHE B O 1
ATOM 10979 N N . ILE B 1 650 ? 3.662 -6.727 8.469 1 94.19 650 ILE B N 1
ATOM 10980 C CA . ILE B 1 650 ? 4.547 -7.637 7.75 1 94.19 650 ILE B CA 1
ATOM 10981 C C . ILE B 1 650 ? 5.109 -6.941 6.512 1 94.19 650 ILE B C 1
ATOM 10983 O O . ILE B 1 650 ? 6.305 -7.039 6.223 1 94.19 650 ILE B O 1
ATOM 10987 N N . LEU B 1 651 ? 4.305 -6.23 5.785 1 93.19 651 LEU B N 1
ATOM 10988 C CA . LEU B 1 651 ? 4.746 -5.531 4.582 1 93.19 651 LEU B CA 1
ATOM 10989 C C . LEU B 1 651 ? 5.836 -4.516 4.914 1 93.19 651 LEU B C 1
ATOM 10991 O O . LEU B 1 651 ? 6.805 -4.375 4.168 1 93.19 651 LEU B O 1
ATOM 10995 N N . GLN B 1 652 ? 5.68 -3.908 6.027 1 89.12 652 GLN B N 1
ATOM 10996 C CA . GLN B 1 652 ? 6.594 -2.832 6.402 1 89.12 652 GLN B CA 1
ATOM 10997 C C . GLN B 1 652 ? 7.961 -3.383 6.789 1 89.12 652 GLN B C 1
ATOM 10999 O O . GLN B 1 652 ? 8.992 -2.775 6.484 1 89.12 652 GLN B O 1
ATOM 11004 N N . HIS B 1 653 ? 8.008 -4.566 7.332 1 90.5 653 HIS B N 1
ATOM 11005 C CA . HIS B 1 653 ? 9.266 -4.984 7.941 1 90.5 653 HIS B CA 1
ATOM 11006 C C . HIS B 1 653 ? 9.883 -6.156 7.184 1 90.5 653 HIS B C 1
ATOM 11008 O O . HIS B 1 653 ? 11.094 -6.355 7.223 1 90.5 653 HIS B O 1
ATOM 11014 N N . TYR B 1 654 ? 9.062 -6.871 6.465 1 93.69 654 TYR B N 1
ATOM 11015 C CA . TYR B 1 654 ? 9.602 -8.117 5.945 1 93.69 654 TYR B CA 1
ATOM 11016 C C . TYR B 1 654 ? 9.711 -8.078 4.426 1 93.69 654 TYR B C 1
ATOM 11018 O O . TYR B 1 654 ? 10.43 -8.883 3.824 1 93.69 654 TYR B O 1
ATOM 11026 N N . ILE B 1 655 ? 9.094 -7.184 3.725 1 92.12 655 ILE B N 1
ATOM 11027 C CA . ILE B 1 655 ? 9.094 -7.176 2.266 1 92.12 655 ILE B CA 1
ATOM 11028 C C . ILE B 1 655 ? 10.445 -6.691 1.754 1 92.12 655 ILE B C 1
ATOM 11030 O O . ILE B 1 655 ? 11 -7.262 0.812 1 92.12 655 ILE B O 1
ATOM 11034 N N . ARG B 1 656 ? 11.008 -5.727 2.361 1 89.62 656 ARG B N 1
ATOM 11035 C CA . ARG B 1 656 ? 12.266 -5.156 1.896 1 89.62 656 ARG B CA 1
ATOM 11036 C C . ARG B 1 656 ? 13.398 -6.168 2.01 1 89.62 656 ARG B C 1
ATOM 11038 O O . ARG B 1 656 ? 14.133 -6.402 1.043 1 89.62 656 ARG B O 1
ATOM 11045 N N . PRO B 1 657 ? 13.516 -6.789 3.18 1 90.44 657 PRO B N 1
ATOM 11046 C CA . PRO B 1 657 ? 14.562 -7.805 3.277 1 90.44 657 PRO B CA 1
ATOM 11047 C C . PRO B 1 657 ? 14.32 -8.992 2.344 1 90.44 657 PRO B C 1
ATOM 11049 O O . PRO B 1 657 ? 15.258 -9.727 2.02 1 90.44 657 PRO B O 1
ATOM 11052 N N . ALA B 1 658 ? 13.125 -9.188 1.977 1 93.12 658 ALA B N 1
ATOM 11053 C CA . ALA B 1 658 ? 12.82 -10.273 1.044 1 93.12 658 ALA B CA 1
ATOM 11054 C C . ALA B 1 658 ? 13.234 -9.906 -0.378 1 93.12 658 ALA B C 1
ATOM 11056 O O . ALA B 1 658 ? 13.602 -10.773 -1.171 1 93.12 658 ALA B O 1
ATOM 11057 N N . GLU B 1 659 ? 13.234 -8.648 -0.67 1 91.31 659 GLU B N 1
ATOM 11058 C CA . GLU B 1 659 ? 13.484 -8.195 -2.037 1 91.31 659 GLU B CA 1
ATOM 11059 C C . GLU B 1 659 ? 14.969 -7.906 -2.262 1 91.31 659 GLU B C 1
ATOM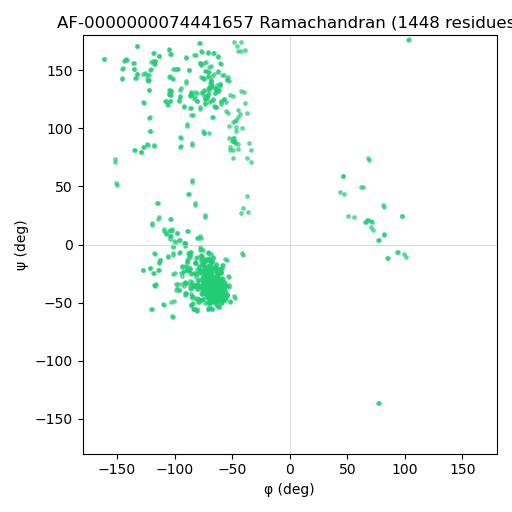 11061 O O . GLU B 1 659 ? 15.453 -7.969 -3.393 1 91.31 659 GLU B O 1
ATOM 11066 N N . ASN B 1 660 ? 15.633 -7.641 -1.14 1 90.31 660 ASN B N 1
ATOM 11067 C CA . ASN B 1 660 ? 17.016 -7.18 -1.305 1 90.31 660 ASN B CA 1
ATOM 11068 C C . ASN B 1 660 ? 17.969 -7.922 -0.372 1 90.31 660 ASN B C 1
ATOM 11070 O O . ASN B 1 660 ? 17.578 -8.305 0.735 1 90.31 660 ASN B O 1
ATOM 11074 N N . LEU B 1 661 ? 19.141 -8.094 -0.888 1 91.31 661 LEU B N 1
ATOM 11075 C CA . LEU B 1 661 ? 20.219 -8.617 -0.052 1 91.31 661 LEU B CA 1
ATOM 11076 C C . LEU B 1 661 ? 20.719 -7.551 0.913 1 91.31 661 LEU B C 1
ATOM 11078 O O . LEU B 1 661 ? 20.891 -6.391 0.528 1 91.31 661 LEU B O 1
ATOM 11082 N N . SER B 1 662 ? 20.859 -7.898 2.164 1 89.94 662 SER B N 1
ATOM 11083 C CA . SER B 1 662 ? 21.391 -6.969 3.154 1 89.94 662 SER B CA 1
ATOM 11084 C C . SER B 1 662 ? 22.891 -6.734 2.936 1 89.94 662 SER B C 1
ATOM 11086 O O . SER B 1 662 ? 23.594 -7.609 2.428 1 89.94 662 SER B O 1
ATOM 11088 N N . LEU B 1 663 ? 23.312 -5.57 3.258 1 90.12 663 LEU B N 1
ATOM 11089 C CA . LEU B 1 663 ? 24.719 -5.23 3.088 1 90.12 663 LEU B CA 1
ATOM 11090 C C . LEU B 1 663 ? 25.594 -6.078 4.004 1 90.12 663 LEU B C 1
ATOM 11092 O O . LEU B 1 663 ? 26.719 -6.434 3.641 1 90.12 663 LEU B O 1
ATOM 11096 N N . SER B 1 664 ? 25.094 -6.395 5.129 1 87.88 664 SER B N 1
ATOM 11097 C CA . SER B 1 664 ? 25.844 -7.238 6.055 1 87.88 664 SER B CA 1
ATOM 11098 C C . SER B 1 664 ? 26.078 -8.625 5.465 1 87.88 664 SER B C 1
ATOM 11100 O O . SER B 1 664 ? 27.156 -9.211 5.645 1 87.88 664 SER B O 1
ATOM 11102 N N . ALA B 1 665 ? 25.125 -9.109 4.777 1 85.75 665 ALA B N 1
ATOM 11103 C CA . ALA B 1 665 ? 25.25 -10.422 4.148 1 85.75 665 ALA B CA 1
ATOM 11104 C C . ALA B 1 665 ? 26.172 -10.367 2.932 1 85.75 665 ALA B C 1
ATOM 11106 O O . ALA B 1 665 ? 26.844 -11.344 2.611 1 85.75 665 ALA B O 1
ATOM 11107 N N . ALA B 1 666 ? 26.234 -9.219 2.309 1 84.62 666 ALA B N 1
ATOM 11108 C CA . ALA B 1 666 ? 27.047 -9.055 1.11 1 84.62 666 ALA B CA 1
ATOM 11109 C C . ALA B 1 666 ? 28.516 -8.859 1.472 1 84.62 666 ALA B C 1
ATOM 11111 O O . ALA B 1 666 ? 29.406 -9.164 0.674 1 84.62 666 ALA B O 1
ATOM 11112 N N . HIS B 1 667 ? 28.891 -8.148 2.529 1 78.94 667 HIS B N 1
ATOM 11113 C CA . HIS B 1 667 ? 30.25 -7.781 2.91 1 78.94 667 HIS B CA 1
ATOM 11114 C C . HIS B 1 667 ? 31.125 -9.016 3.105 1 78.94 667 HIS B C 1
ATOM 11116 O O . HIS B 1 667 ? 32.312 -9 2.758 1 78.94 667 HIS B O 1
ATOM 11122 N N . GLY B 1 668 ? 30.562 -10.102 3.5 1 69.56 668 GLY B N 1
ATOM 11123 C CA . GLY B 1 668 ? 31.391 -11.258 3.789 1 69.56 668 GLY B CA 1
ATOM 11124 C C . GLY B 1 668 ? 31.641 -12.133 2.574 1 69.56 668 GLY B C 1
ATOM 11125 O O . GLY B 1 668 ? 32.438 -13.07 2.631 1 69.56 668 GLY B O 1
ATOM 11126 N N . LEU B 1 669 ? 31.266 -11.562 1.44 1 78.5 669 LEU B N 1
ATOM 11127 C CA . LEU B 1 669 ? 31.375 -12.43 0.271 1 78.5 669 LEU B CA 1
ATOM 11128 C C . LEU B 1 669 ? 32.594 -12.047 -0.572 1 78.5 669 LEU B C 1
ATOM 11130 O O . LEU B 1 669 ? 32.906 -10.867 -0.708 1 78.5 669 LEU B O 1
ATOM 11134 N N . GLU B 1 670 ? 33.312 -13.016 -0.934 1 78 670 GLU B N 1
ATOM 11135 C CA . GLU B 1 670 ? 34.469 -12.805 -1.797 1 78 670 GLU B CA 1
ATOM 11136 C C . GLU B 1 670 ? 34.062 -12.398 -3.205 1 78 670 GLU B C 1
ATOM 11138 O O . GLU B 1 670 ? 33 -12.82 -3.689 1 78 670 GLU B O 1
ATOM 11143 N N . ASN B 1 671 ? 34.781 -11.461 -3.752 1 82.56 671 ASN B N 1
ATOM 11144 C CA . ASN B 1 671 ? 34.531 -11.078 -5.137 1 82.56 671 ASN B CA 1
ATOM 11145 C C . ASN B 1 671 ? 34.75 -12.25 -6.09 1 82.56 671 ASN B C 1
ATOM 11147 O O . ASN B 1 671 ? 35.656 -13.047 -5.898 1 82.56 671 ASN B O 1
ATOM 11151 N N . PRO B 1 672 ? 33.875 -12.367 -6.98 1 87.06 672 PRO B N 1
ATOM 11152 C CA . PRO B 1 672 ? 34.031 -13.461 -7.938 1 87.06 672 PRO B CA 1
ATOM 11153 C C . PRO B 1 672 ? 35.25 -13.305 -8.836 1 87.06 672 PRO B C 1
ATOM 11155 O O . PRO B 1 672 ? 35.812 -12.203 -8.922 1 87.06 672 PRO B O 1
ATOM 11158 N N . ALA B 1 673 ? 35.625 -14.406 -9.5 1 88.12 673 ALA B N 1
ATOM 11159 C CA . ALA B 1 673 ? 36.719 -14.367 -10.453 1 88.12 673 ALA B CA 1
ATOM 11160 C C . ALA B 1 673 ? 36.375 -13.469 -11.641 1 88.12 673 ALA B C 1
ATOM 11162 O O . ALA B 1 673 ? 35.25 -13.453 -12.125 1 88.12 673 ALA B O 1
ATOM 11163 N N . PRO B 1 674 ? 37.312 -12.664 -12 1 89.31 674 PRO B N 1
ATOM 11164 C CA . PRO B 1 674 ? 37.094 -11.734 -13.102 1 89.31 674 PRO B CA 1
ATOM 11165 C C . PRO B 1 674 ? 36.594 -12.43 -14.367 1 89.31 674 PRO B C 1
ATOM 11167 O O . PRO B 1 674 ? 35.75 -11.883 -15.078 1 89.31 674 PRO B O 1
ATOM 11170 N N . ASN B 1 675 ? 37.031 -13.562 -14.594 1 90.25 675 ASN B N 1
ATOM 11171 C CA . ASN B 1 675 ? 36.594 -14.289 -15.781 1 90.25 675 ASN B CA 1
ATOM 11172 C C . ASN B 1 675 ? 35.125 -14.664 -15.695 1 90.25 675 ASN B C 1
ATOM 11174 O O . ASN B 1 675 ? 34.406 -14.656 -16.703 1 90.25 675 ASN B O 1
ATOM 11178 N N . PHE B 1 676 ? 34.812 -14.922 -14.523 1 91.12 676 PHE B N 1
ATOM 11179 C CA . PHE B 1 676 ? 33.406 -15.297 -14.305 1 91.12 676 PHE B CA 1
ATOM 11180 C C . PHE B 1 676 ? 32.469 -14.133 -14.609 1 91.12 676 PHE B C 1
ATOM 11182 O O . PHE B 1 676 ? 31.484 -14.297 -15.305 1 91.12 676 PHE B O 1
ATOM 11189 N N . ILE B 1 677 ? 32.844 -13.039 -14.141 1 92.56 677 ILE B N 1
ATOM 11190 C CA . ILE B 1 677 ? 31.984 -11.859 -14.305 1 92.56 677 ILE B CA 1
ATOM 11191 C C . ILE B 1 677 ? 31.969 -11.43 -15.766 1 92.56 677 ILE B C 1
ATOM 11193 O O . ILE B 1 677 ? 30.953 -10.945 -16.266 1 92.56 677 ILE B O 1
ATOM 11197 N N . GLN B 1 678 ? 33.062 -11.602 -16.438 1 92.25 678 GLN B N 1
ATOM 11198 C CA . GLN B 1 678 ? 33.125 -11.281 -17.859 1 92.25 678 GLN B CA 1
ATOM 11199 C C . GLN B 1 678 ? 32.219 -12.203 -18.672 1 92.25 678 GLN B C 1
ATOM 11201 O O . GLN B 1 678 ? 31.562 -11.766 -19.625 1 92.25 678 GLN B O 1
ATOM 11206 N N . ASP B 1 679 ? 32.219 -13.406 -18.266 1 91.38 679 ASP B N 1
ATOM 11207 C CA . ASP B 1 679 ? 31.359 -14.375 -18.938 1 91.38 679 ASP B CA 1
ATOM 11208 C C . ASP B 1 679 ? 29.875 -14.039 -18.734 1 91.38 679 ASP B C 1
ATOM 11210 O O . ASP B 1 679 ? 29.062 -14.258 -19.625 1 91.38 679 ASP B O 1
ATOM 11214 N N . VAL B 1 680 ? 29.625 -13.578 -17.578 1 92.69 680 VAL B N 1
ATOM 11215 C CA . VAL B 1 680 ? 28.25 -13.18 -17.281 1 92.69 680 VAL B CA 1
ATOM 11216 C C . VAL B 1 680 ? 27.844 -12.031 -18.203 1 92.69 680 VAL B C 1
ATOM 11218 O O . VAL B 1 680 ? 26.75 -12.055 -18.781 1 92.69 680 VAL B O 1
ATOM 11221 N N . ALA B 1 681 ? 28.641 -11.141 -18.375 1 93.12 681 ALA B N 1
ATOM 11222 C CA . ALA B 1 681 ? 28.344 -10 -19.25 1 93.12 681 ALA B CA 1
ATOM 11223 C C . ALA B 1 681 ? 28.156 -10.445 -20.703 1 93.12 681 ALA B C 1
ATOM 11225 O O . ALA B 1 681 ? 27.234 -9.992 -21.375 1 93.12 681 ALA B O 1
ATOM 11226 N N . LYS B 1 682 ? 28.938 -11.375 -21.078 1 91.56 682 LYS B N 1
ATOM 11227 C CA . LYS B 1 682 ? 28.875 -11.867 -22.453 1 91.56 682 LYS B CA 1
ATOM 11228 C C . LYS B 1 682 ? 27.609 -12.672 -22.688 1 91.56 682 LYS B C 1
ATOM 11230 O O . LYS B 1 682 ? 27.109 -12.742 -23.812 1 91.56 682 LYS B O 1
ATOM 11235 N N . SER B 1 683 ? 27.172 -13.234 -21.641 1 91.62 683 SER B N 1
ATOM 11236 C CA . SER B 1 683 ? 26 -14.078 -21.766 1 91.62 683 SER B CA 1
ATOM 11237 C C . SER B 1 683 ? 24.766 -13.266 -22.156 1 91.62 683 SER B C 1
ATOM 11239 O O . SER B 1 683 ? 23.812 -13.805 -22.703 1 91.62 683 SER B O 1
ATOM 11241 N N . TYR B 1 684 ? 24.781 -12 -21.953 1 92.25 684 TYR B N 1
ATOM 11242 C CA . TYR B 1 684 ? 23.641 -11.156 -22.266 1 92.25 684 TYR B CA 1
ATOM 11243 C C . TYR B 1 684 ? 23.688 -10.695 -23.719 1 92.25 684 TYR B C 1
ATOM 11245 O O . TYR B 1 684 ? 22.719 -10.141 -24.234 1 92.25 684 TYR B O 1
ATOM 11253 N N . THR B 1 685 ? 24.828 -10.984 -24.359 1 88.69 685 THR B N 1
ATOM 11254 C CA . THR B 1 685 ? 24.938 -10.727 -25.781 1 88.69 685 THR B CA 1
ATOM 11255 C C . THR B 1 685 ? 24.469 -11.93 -26.594 1 88.69 685 THR B C 1
ATOM 11257 O O . THR B 1 685 ? 25.219 -12.898 -26.766 1 88.69 685 THR B O 1
ATOM 11260 N N . ARG B 1 686 ? 23.375 -11.945 -27.125 1 82.25 686 ARG B N 1
ATOM 11261 C CA . ARG B 1 686 ? 22.703 -13.102 -27.703 1 82.25 686 ARG B CA 1
ATOM 11262 C C . ARG B 1 686 ? 23.344 -13.508 -29.016 1 82.25 686 ARG B C 1
ATOM 11264 O O . ARG B 1 686 ? 23.312 -14.688 -29.391 1 82.25 686 ARG B O 1
ATOM 11271 N N . THR B 1 687 ? 23.938 -12.656 -29.812 1 75.25 687 THR B N 1
ATOM 11272 C CA . THR B 1 687 ? 24.453 -12.977 -31.125 1 75.25 687 THR B CA 1
ATOM 11273 C C . THR B 1 687 ? 25.797 -13.703 -31.031 1 75.25 687 THR B C 1
ATOM 11275 O O . THR B 1 687 ? 26.219 -14.383 -31.969 1 75.25 687 THR B O 1
ATOM 11278 N N . GLN B 1 688 ? 26.422 -13.602 -29.938 1 64.19 688 GLN B N 1
ATOM 11279 C CA . GLN B 1 688 ? 27.734 -14.234 -29.828 1 64.19 688 GLN B CA 1
ATOM 11280 C C . GLN B 1 688 ? 27.609 -15.719 -29.5 1 64.19 688 GLN B C 1
ATOM 11282 O O . GLN B 1 688 ? 28.516 -16.5 -29.781 1 64.19 688 GLN B O 1
ATOM 11287 N N . GLY B 1 689 ? 26.562 -16.297 -29.078 1 54.56 689 GLY B N 1
ATOM 11288 C CA . GLY B 1 689 ? 26.5 -17.672 -28.594 1 54.56 689 GLY B CA 1
ATOM 11289 C C . GLY B 1 689 ? 25.875 -18.625 -29.609 1 54.56 689 GLY B C 1
ATOM 11290 O O . GLY B 1 689 ? 25.406 -19.703 -29.234 1 54.56 689 GLY B O 1
ATOM 11291 N N . VAL B 1 690 ? 25.562 -18.234 -30.75 1 48.38 690 VAL B N 1
ATOM 11292 C CA . VAL B 1 690 ? 24.953 -19.234 -31.625 1 48.38 690 VAL B CA 1
ATOM 11293 C C . VAL B 1 690 ? 26 -20.266 -32.031 1 48.38 690 VAL B C 1
ATOM 11295 O O . VAL B 1 690 ? 27.031 -19.922 -32.625 1 48.38 690 VAL B O 1
ATOM 11298 N N . PRO B 1 691 ? 26.062 -21.328 -31.375 1 45.22 691 PRO B N 1
ATOM 11299 C CA . PRO B 1 691 ? 27 -22.359 -31.859 1 45.22 691 PRO B CA 1
ATOM 11300 C C . PRO B 1 691 ? 26.938 -22.531 -33.375 1 45.22 691 PRO B C 1
ATOM 11302 O O . PRO B 1 691 ? 25.844 -22.5 -33.969 1 45.22 691 PRO B O 1
ATOM 11305 N N . ALA B 1 692 ? 27.922 -22.203 -34.125 1 37.03 692 ALA B N 1
ATOM 11306 C CA . ALA B 1 692 ? 28.016 -22.547 -35.531 1 37.03 692 ALA B CA 1
ATOM 11307 C C . ALA B 1 692 ? 27.516 -23.953 -35.781 1 37.03 692 ALA B C 1
ATOM 11309 O O . ALA B 1 692 ? 27.625 -24.828 -34.938 1 37.03 692 ALA B O 1
ATOM 11310 N N . PRO B 1 693 ? 26.656 -24.156 -36.75 1 35.47 693 PRO B N 1
ATOM 11311 C CA . PRO B 1 693 ? 26.312 -25.547 -37.094 1 35.47 693 PRO B CA 1
ATOM 11312 C C . PRO B 1 693 ? 27.531 -26.438 -37.219 1 35.47 693 PRO B C 1
ATOM 11314 O O . PRO B 1 693 ? 28.516 -26.078 -37.875 1 35.47 693 PRO B O 1
ATOM 11317 N N . VAL B 1 694 ? 27.922 -27.234 -36.156 1 34.44 694 VAL B N 1
ATOM 11318 C CA . VAL B 1 694 ? 28.906 -28.281 -36.469 1 34.44 694 VAL B CA 1
ATOM 11319 C C . VAL B 1 694 ? 28.469 -29.031 -37.719 1 34.44 694 VAL B C 1
ATOM 11321 O O . VAL B 1 694 ? 27.422 -29.672 -37.75 1 34.44 694 VAL B O 1
ATOM 11324 N N . LEU B 1 695 ? 28.75 -28.688 -38.906 1 30.38 695 LEU B N 1
ATOM 11325 C CA . LEU B 1 695 ? 28.656 -29.656 -40 1 30.38 695 LEU B CA 1
ATOM 11326 C C . LEU B 1 695 ? 29.109 -31.031 -39.5 1 30.38 695 LEU B C 1
ATOM 11328 O O . LEU B 1 695 ? 30.109 -31.156 -38.812 1 30.38 695 LEU B O 1
ATOM 11332 N N . GLU B 1 696 ? 28.219 -32.062 -39.406 1 29.23 696 GLU B N 1
ATOM 11333 C CA . GLU B 1 696 ? 28.484 -33.469 -39.125 1 29.23 696 GLU B CA 1
ATOM 11334 C C . GLU B 1 696 ? 29.781 -33.938 -39.781 1 29.23 696 GLU B C 1
ATOM 11336 O O . GLU B 1 696 ? 29.797 -34.375 -40.938 1 29.23 696 GLU B O 1
ATOM 11341 N N . THR B 1 697 ? 30.938 -33.406 -39.906 1 30.36 697 THR B N 1
ATOM 11342 C CA . THR B 1 697 ? 31.891 -34.438 -40.281 1 30.36 697 THR B CA 1
ATOM 11343 C C . THR B 1 697 ? 31.719 -35.688 -39.438 1 30.36 697 THR B C 1
ATOM 11345 O O . THR B 1 697 ? 31.094 -35.656 -38.375 1 30.36 697 THR B O 1
ATOM 11348 N N . ALA B 1 698 ? 32.5 -37.062 -39.781 1 28.84 698 ALA B N 1
ATOM 11349 C CA . ALA B 1 698 ? 32.469 -38.375 -39.188 1 28.84 698 ALA B CA 1
ATOM 11350 C C . ALA B 1 698 ? 32.375 -38.312 -37.656 1 28.84 698 ALA B C 1
ATOM 11352 O O . ALA B 1 698 ? 32.719 -37.281 -37.062 1 28.84 698 ALA B O 1
ATOM 11353 N N . PRO B 1 699 ? 32.062 -39.531 -36.906 1 28.05 699 PRO B N 1
ATOM 11354 C CA . PRO B 1 699 ? 32 -39.844 -35.5 1 28.05 699 PRO B CA 1
ATOM 11355 C C . PRO B 1 699 ? 33.125 -39.25 -34.688 1 28.05 699 PRO B C 1
ATOM 11357 O O . PRO B 1 699 ? 33.719 -39.906 -33.812 1 28.05 699 PRO B O 1
ATOM 11360 N N . ALA B 1 700 ? 33.781 -38.156 -35 1 26.75 700 ALA B N 1
ATOM 11361 C CA . ALA B 1 700 ? 34.906 -37.969 -34.094 1 26.75 700 ALA B CA 1
ATOM 11362 C C . ALA B 1 700 ? 34.438 -38 -32.625 1 26.75 700 ALA B C 1
ATOM 11364 O O . ALA B 1 700 ? 33.281 -37.719 -32.344 1 26.75 700 ALA B O 1
ATOM 11365 N N . GLU B 1 701 ? 35.281 -38.594 -31.578 1 25.09 701 GLU B N 1
ATOM 11366 C CA . GLU B 1 701 ? 35.281 -38.812 -30.141 1 25.09 701 GLU B CA 1
ATOM 11367 C C . GLU B 1 701 ? 34.844 -37.531 -29.391 1 25.09 701 GLU B C 1
ATOM 11369 O O . GLU B 1 701 ? 35.438 -36.469 -29.594 1 25.09 701 GLU B O 1
ATOM 11374 N N . VAL B 1 702 ? 33.594 -37.375 -29.234 1 26.95 702 VAL B N 1
ATOM 11375 C CA . VAL B 1 702 ? 33.031 -36.375 -28.344 1 26.95 702 VAL B CA 1
ATOM 11376 C C . VAL B 1 702 ? 33.906 -36.25 -27.094 1 26.95 702 VAL B C 1
ATOM 11378 O O . VAL B 1 702 ? 34.031 -37.188 -26.297 1 26.95 702 VAL B O 1
ATOM 11381 N N . ASP B 1 703 ? 35.062 -35.625 -27.172 1 22.48 703 ASP B N 1
ATOM 11382 C CA . ASP B 1 703 ? 35.781 -35.25 -25.953 1 22.48 703 ASP B CA 1
ATOM 11383 C C . ASP B 1 703 ? 34.844 -34.562 -24.938 1 22.48 703 ASP B C 1
ATOM 11385 O O . ASP B 1 703 ? 34.094 -33.656 -25.312 1 22.48 703 ASP B O 1
ATOM 11389 N N . GLN B 1 704 ? 34.438 -35.281 -23.781 1 23.05 704 GLN B N 1
ATOM 11390 C CA . GLN B 1 704 ? 33.688 -35.125 -22.531 1 23.05 704 GLN B CA 1
ATOM 11391 C C . GLN B 1 704 ? 34 -33.781 -21.875 1 23.05 704 GLN B C 1
ATOM 11393 O O . GLN B 1 704 ? 33.531 -33.5 -20.781 1 23.05 704 GLN B O 1
ATOM 11398 N N . THR B 1 705 ? 34.969 -32.969 -22.344 1 24.61 705 THR B N 1
ATOM 11399 C CA . THR B 1 705 ? 35.5 -31.984 -21.406 1 24.61 705 THR B CA 1
ATOM 11400 C C . THR B 1 705 ? 34.531 -30.812 -21.234 1 24.61 705 THR B C 1
ATOM 11402 O O . THR B 1 705 ? 34.812 -29.875 -20.5 1 24.61 705 THR B O 1
ATOM 11405 N N . VAL B 1 706 ? 33.594 -30.656 -22.047 1 27.39 706 VAL B N 1
ATOM 11406 C CA . VAL B 1 706 ? 33 -29.328 -21.906 1 27.39 706 VAL B CA 1
ATOM 11407 C C . VAL B 1 706 ? 32.156 -29.297 -20.641 1 27.39 706 VAL B C 1
ATOM 11409 O O . VAL B 1 706 ? 31.531 -28.266 -20.328 1 27.39 706 VAL B O 1
ATOM 11412 N N . GLY B 1 707 ? 31.734 -30.5 -20.078 1 24.39 707 GLY B N 1
ATOM 11413 C CA . GLY B 1 707 ? 30.906 -30.422 -18.891 1 24.39 707 GLY B CA 1
ATOM 11414 C C . GLY B 1 707 ? 31.547 -29.641 -17.766 1 24.39 707 GLY B C 1
ATOM 11415 O O . GLY B 1 707 ? 30.859 -29.141 -16.875 1 24.39 707 GLY B O 1
ATOM 11416 N N . THR B 1 708 ? 32.875 -29.891 -17.5 1 25.84 708 THR B N 1
ATOM 11417 C CA . THR B 1 708 ? 33.531 -29.594 -16.219 1 25.84 708 THR B CA 1
ATOM 11418 C C . THR B 1 708 ? 33.719 -28.094 -16.047 1 25.84 708 THR B C 1
ATOM 11420 O O . THR B 1 708 ? 34.031 -27.609 -14.953 1 25.84 708 THR B O 1
ATOM 11423 N N . GLU B 1 709 ? 33.781 -27.328 -17.125 1 26.23 709 GLU B N 1
ATOM 11424 C CA . GLU B 1 709 ? 34.375 -26.031 -16.797 1 26.23 709 GLU B CA 1
ATOM 11425 C C . GLU B 1 709 ? 33.406 -25.172 -15.992 1 26.23 709 GLU B C 1
ATOM 11427 O O . GLU B 1 709 ? 33.812 -24.406 -15.133 1 26.23 709 GLU B O 1
ATOM 11432 N N . LEU B 1 710 ? 32.125 -25.172 -16.391 1 26.2 710 LEU B N 1
ATOM 11433 C CA . LEU B 1 710 ? 31.469 -24.094 -15.664 1 26.2 710 LEU B CA 1
ATOM 11434 C C . LEU B 1 710 ? 31.203 -24.484 -14.219 1 26.2 710 LEU B C 1
ATOM 11436 O O . LEU B 1 710 ? 30.812 -23.641 -13.398 1 26.2 710 LEU B O 1
ATOM 11440 N N . GLU B 1 711 ? 31.141 -25.844 -13.914 1 25.28 711 GLU B N 1
ATOM 11441 C CA . GLU B 1 711 ? 30.844 -26.188 -12.523 1 25.28 711 GLU B CA 1
ATOM 11442 C C . GLU B 1 711 ? 32.031 -25.844 -11.617 1 25.28 711 GLU B C 1
ATOM 11444 O O . GLU B 1 711 ? 31.875 -25.766 -10.398 1 25.28 711 GLU B O 1
ATOM 11449 N N . SER B 1 712 ? 33.281 -26.047 -12.117 1 26.12 712 SER B N 1
ATOM 11450 C CA . SER B 1 712 ? 34.375 -26.078 -11.164 1 26.12 712 SER B CA 1
ATOM 11451 C C . SER B 1 712 ? 34.469 -24.766 -10.383 1 26.12 712 SER B C 1
ATOM 11453 O O . SER B 1 712 ? 35.156 -24.688 -9.367 1 26.12 712 SER B O 1
ATOM 11455 N N . SER B 1 713 ? 34.281 -23.672 -11.039 1 24.06 713 SER B N 1
ATOM 11456 C CA . SER B 1 713 ? 34.875 -22.562 -10.273 1 24.06 713 SER B CA 1
ATOM 11457 C C . SER B 1 713 ? 34.031 -22.234 -9.055 1 24.06 713 SER B C 1
ATOM 11459 O O . SER B 1 713 ? 33.375 -21.188 -9.023 1 24.06 713 SER B O 1
ATOM 11461 N N . LEU B 1 714 ? 33.25 -23.234 -8.594 1 25.36 714 LEU B N 1
ATOM 11462 C CA . LEU B 1 714 ? 32.656 -22.906 -7.297 1 25.36 714 LEU B CA 1
ATOM 11463 C C . LEU B 1 714 ? 33.75 -22.547 -6.293 1 25.36 714 LEU B C 1
ATOM 11465 O O . LEU B 1 714 ? 34.781 -23.219 -6.215 1 25.36 714 LEU B O 1
ATOM 11469 N N . PRO B 1 715 ? 33.812 -21.312 -5.805 1 25.52 715 PRO B N 1
ATOM 11470 C CA . PRO B 1 715 ? 34.875 -20.859 -4.887 1 25.52 715 PRO B CA 1
ATOM 11471 C C . PRO B 1 715 ? 35.156 -21.859 -3.777 1 25.52 715 PRO B C 1
ATOM 11473 O O . PRO B 1 715 ? 34.344 -22.75 -3.52 1 25.52 715 PRO B O 1
ATOM 11476 N N . LEU B 1 716 ? 36.406 -21.719 -2.934 1 22.14 716 LEU B N 1
ATOM 11477 C CA . LEU B 1 716 ? 37.281 -22.312 -1.925 1 22.14 716 LEU B CA 1
ATOM 11478 C C . LEU B 1 716 ? 36.5 -22.672 -0.672 1 22.14 716 LEU B C 1
ATOM 11480 O O . LEU B 1 716 ? 35.531 -21.969 -0.303 1 22.14 716 LEU B O 1
ATOM 11484 N N . THR B 1 717 ? 36.562 -23.984 -0.285 1 21.53 717 THR B N 1
ATOM 11485 C CA . THR B 1 717 ? 36.312 -24.734 0.947 1 21.53 717 THR B CA 1
ATOM 11486 C C . THR B 1 717 ? 36.938 -24.031 2.139 1 21.53 717 THR B C 1
ATOM 11488 O O . THR B 1 717 ? 38.125 -23.656 2.084 1 21.53 717 THR B O 1
ATOM 11491 N N . ALA B 1 718 ? 36.156 -23.422 3.094 1 24.88 718 ALA B N 1
ATOM 11492 C CA . ALA B 1 718 ? 36.719 -22.984 4.379 1 24.88 718 ALA B CA 1
ATOM 11493 C C . ALA B 1 718 ? 37.469 -24.125 5.062 1 24.88 718 ALA B C 1
ATOM 11495 O O . ALA B 1 718 ? 36.938 -25.234 5.203 1 24.88 718 ALA B O 1
ATOM 11496 N N . THR B 1 719 ? 38.875 -24.234 5.07 1 21.5 719 THR B N 1
ATOM 11497 C CA . THR B 1 719 ? 39.719 -25.141 5.848 1 21.5 719 THR B CA 1
ATOM 11498 C C . THR B 1 719 ? 39.312 -25.109 7.32 1 21.5 719 THR B C 1
ATOM 11500 O O . THR B 1 719 ? 39.312 -24.047 7.949 1 21.5 719 THR B O 1
ATOM 11503 N N . THR B 1 720 ? 38.438 -25.922 7.816 1 23.58 720 THR B N 1
ATOM 11504 C CA . THR B 1 720 ? 38.25 -26.172 9.234 1 23.58 720 THR B CA 1
ATOM 11505 C C . THR B 1 720 ? 39.594 -26.531 9.906 1 23.58 720 THR B C 1
ATOM 11507 O O . THR B 1 720 ? 40.219 -27.516 9.555 1 23.58 720 THR B O 1
ATOM 11510 N N . GLU B 1 721 ? 40.438 -25.547 10.32 1 20.91 721 GLU B N 1
ATOM 11511 C CA . GLU B 1 721 ? 41.531 -25.828 11.242 1 20.91 721 GLU B CA 1
ATOM 11512 C C . GLU B 1 721 ? 41.031 -26.562 12.484 1 20.91 721 GLU B C 1
ATOM 11514 O O . GLU B 1 721 ? 39.938 -26.312 12.961 1 20.91 721 GLU B O 1
ATOM 11519 N N . LYS B 1 722 ? 41.625 -27.688 12.875 1 23.89 722 LYS B N 1
ATOM 11520 C CA . LYS B 1 722 ? 41.656 -28.578 14.031 1 23.89 722 LYS B CA 1
ATOM 11521 C C . LYS B 1 722 ? 41.938 -27.797 15.312 1 23.89 722 LYS B C 1
ATOM 11523 O O . LYS B 1 722 ? 42.969 -27.156 15.445 1 23.89 722 LYS B O 1
ATOM 11528 N N . LYS B 1 723 ? 41 -27.125 16 1 24.86 723 LYS B N 1
ATOM 11529 C CA . LYS B 1 723 ? 41.344 -26.953 17.406 1 24.86 723 LYS B CA 1
ATOM 11530 C C . LYS B 1 723 ? 41.781 -28.281 18.031 1 24.86 723 LYS B C 1
ATOM 11532 O O . LYS B 1 723 ? 41.062 -29.281 17.938 1 24.86 723 LYS B O 1
ATOM 11537 N N . GLU B 1 724 ? 43.156 -28.609 17.953 1 20.2 724 GLU B N 1
ATOM 11538 C CA . GLU B 1 724 ? 43.906 -29.453 18.875 1 20.2 724 GLU B CA 1
ATOM 11539 C C . GLU B 1 724 ? 43.406 -29.281 20.312 1 20.2 724 GLU B C 1
ATOM 11541 O O . GLU B 1 724 ? 43.344 -28.156 20.812 1 20.2 724 GLU B O 1
ATOM 11546 N N . ASP B 1 725 ? 42.406 -30.047 20.656 1 20.98 725 ASP B N 1
ATOM 11547 C CA . ASP B 1 725 ? 42.219 -30.344 22.062 1 20.98 725 ASP B CA 1
ATOM 11548 C C . ASP B 1 725 ? 43.531 -30.703 22.734 1 20.98 725 ASP B C 1
ATOM 11550 O O . ASP B 1 725 ? 44.188 -31.672 22.344 1 20.98 725 ASP B O 1
ATOM 11554 N N . VAL B 1 726 ? 44.25 -29.594 23.094 1 19.09 726 VAL B N 1
ATOM 11555 C CA . VAL B 1 726 ? 44.875 -29.766 24.406 1 19.09 726 VAL B CA 1
ATOM 11556 C C . VAL B 1 726 ? 43.844 -29.656 25.516 1 19.09 726 VAL B C 1
ATOM 11558 O O . VAL B 1 726 ? 42.938 -28.797 25.453 1 19.09 726 VAL B O 1
#

Radius of gyration: 38.19 Å; Cα contacts (8 Å, |Δi|>4): 1941; chains: 2; bounding box: 106×103×111 Å

Sequence (1452 aa):
MANDSASGNDTVNDVVADGTSKFISALILNLIIALICLILFCILRQKHKIIYAPRQLLIDTLAPGKRPQSFFSWLFPAFTVKDDEVFLYAGIDAVVHMRFMKLCFKIALVLMPYGIIVLIPVNYFGGGDLSGLEQIALSNIVPKSSKVWAHTVAAWVYTLIICYLLYTEWKAFIVYRQQYLNKGMGYQYAVLVRDLPEKFKDYESLKGHVEELFPDEVEDVVIVEDLKKWQELVNERDALKWKLEHAKAVFEQSGERPTHKKFICCGTKFDSITQYGAELETAQAKLDAETEKKHTLLPSSFVVFRSLRSSTLANQADWDNSPLAVDVMPAPELTSVLWTNLSIGLWERKLRTVLIYTLVFLLVFFWTVPVAFVSTLVELQNLTKIAPFLKPVLELSSFVKGAIEGFLSGLALIIFFAILPLVLQLFSKLEGIPSQSEVDRSTLGKLYIFMLVNKFLFLTFAGSALNKLKEMADKPSQIPSFLAEALPSQSTFFICFIMLATLTGYALQLLRIVPLILVSIKRKWLVKTPREDELAWKPPPILYDRVFANHLFILIVGLSYSTLAPIITPFVALYFGFGYIVWMHQTLSVYIPVYSCGGMMWPRVFNRMIIATVVFQLLMFGVIGLKQSYAASVLILPLPVITVLFYFFILQHYIRPAENLSLSAAHGLENPAPNFIQDVAKSYTRTQGVPAPVLETAPAEVDQTVGTELESSLPLTATTEKKEDVMANDSASGNDTVNDVVADGTSKFISALILNLIIALICLILFCILRQKHKIIYAPRQLLIDTLAPGKRPQSFFSWLFPAFTVKDDEVFLYAGIDAVVHMRFMKLCFKIALVLMPYGIIVLIPVNYFGGGDLSGLEQIALSNIVPKSSKVWAHTVAAWVYTLIICYLLYTEWKAFIVYRQQYLNKGMGYQYAVLVRDLPEKFKDYESLKGHVEELFPDEVEDVVIVEDLKKWQELVNERDALKWKLEHAKAVFEQSGERPTHKKFICCGTKFDSITQYGAELETAQAKLDAETEKKHTLLPSSFVVFRSLRSSTLANQADWDNSPLAVDVMPAPELTSVLWTNLSIGLWERKLRTVLIYTLVFLLVFFWTVPVAFVSTLVELQNLTKIAPFLKPVLELSSFVKGAIEGFLSGLALIIFFAILPLVLQLFSKLEGIPSQSEVDRSTLGKLYIFMLVNKFLFLTFAGSALNKLKEMADKPSQIPSFLAEALPSQSTFFICFIMLATLTGYALQLLRIVPLILVSIKRKWLVKTPREDELAWKPPPILYDRVFANHLFILIVGLSYSTLAPIITPFVALYFGFGYIVWMHQTLSVYIPVYSCGGMMWPRVFNRMIIATVVFQLLMFGVIGLKQSYAASVLILPLPVITVLFYFFILQHYIRPAENLSLSAAHGLENPAPNFIQDVAKSYTRTQGVPAPVLETAPAEVDQTVGTELESSLPLTATTEKKEDV

Organism: Stylophora pistillata (NCBI:txid50429)

InterPro domains:
  IPR003864 CSC1/OSCA1-like, 7TM region [PF02714] (352-623)
  IPR027815 CSC1/OSCA1-like, cytosolic domain [PF14703] (188-341)
  IPR032880 CSC1/OSCA1-like, N-terminal transmembrane domain [PF13967] (23-169)
  IPR045122 Calcium permeable stress-gated cation channel 1-like [PTHR13018] (21-667)

Nearest PDB structures (foldseek):
  8xs4-assembly1_A  TM=8.823E-01  e=6.671E-35  Arabidopsis thaliana
  6mgv-assembly1_A  TM=8.748E-01  e=1.821E-32  Arabidopsis thaliana
  8grn-assembly1_B  TM=8.845E-01  e=4.704E-32  Arabidopsis thaliana
  6ijz-assembly1_A  TM=8.807E-01  e=3.140E-31  Arabidopsis thaliana
  8xaj-assembly1_A  TM=8.335E-01  e=1.215E-31  Arabidopsis thaliana

Solvent-accessible surface area (backbone atoms only — not comparable to full-atom values): 75974 Å² total; per-residue (Å²): 132,77,72,66,65,64,64,63,57,57,58,55,52,56,57,31,62,44,48,43,44,17,44,51,34,24,51,52,52,27,51,51,52,18,51,53,33,46,52,50,28,42,54,46,46,75,72,38,44,62,72,57,27,27,34,58,70,72,40,84,67,77,57,79,62,72,66,74,92,53,76,66,46,64,56,50,35,54,78,67,52,50,64,68,54,39,33,72,74,60,29,52,48,50,34,51,51,54,49,48,31,49,50,54,20,51,52,27,56,66,50,31,56,56,19,60,69,48,46,28,55,51,13,56,68,23,74,48,82,49,48,65,65,47,17,38,11,49,76,6,38,42,68,61,45,76,71,57,50,59,51,47,50,46,53,55,52,51,51,54,50,52,52,51,52,53,53,53,46,52,58,54,47,45,55,55,40,47,53,60,66,63,66,71,54,66,38,60,22,24,32,32,36,30,44,47,55,81,81,44,70,39,70,69,50,35,46,51,52,50,36,62,67,39,70,92,39,62,68,47,66,44,71,39,59,59,48,64,68,53,49,51,35,49,51,49,31,51,51,33,51,50,52,29,52,46,36,50,34,47,21,69,73,69,70,50,81,46,64,46,66,48,84,83,65,77,67,49,71,39,55,37,51,64,50,32,49,52,50,34,54,50,34,46,53,52,39,55,55,51,66,70,48,88,60,57,72,35,40,23,30,40,39,27,28,57,31,57,51,55,26,44,47,55,45,51,47,49,58,49,81,48,57,87,37,54,49,62,36,73,32,57,50,77,81,24,50,34,72,79,27,44,62,58,48,66,69,58,28,52,52,32,42,52,52,42,52,51,48,50,51,50,48,53,61,59,48,44,54,63,39,45,55,35,21,24,38,51,37,56,75,53,31,33,72,77,40,58,88,51,44,67,57,73,69,45,55,67,54,58,44,10,29,39,27,19,39,47,21,40,50,48,47,52,59,69,53,61,57,48,61,62,52,40,43,53,47,31,52,65,28,40,48,49,28,49,46,56,24,37,48,52,25,25,56,56,49,39,50,43,39,50,48,41,64,44,51,42,31,33,40,41,50,59,36,61,77,45,51,62,55,33,73,75,39,62,78,46,43,63,61,50,43,38,66,21,47,63,77,43,46,58,53,53,44,30,31,46,44,40,52,37,37,36,43,49,23,47,63,67,42,37,61,63,62,51,52,50,36,54,49,37,59,72,72,64,44,68,43,72,66,49,47,52,59,56,51,53,54,55,52,74,61,60,35,59,54,49,34,54,52,50,42,53,48,34,53,38,57,45,31,29,71,38,34,25,79,41,21,60,53,46,23,46,33,28,47,54,44,40,30,51,48,44,38,41,50,62,20,25,40,43,71,82,60,75,56,73,39,59,57,48,66,59,52,50,54,52,52,50,49,31,52,39,52,28,41,52,46,50,30,42,37,38,38,72,31,58,30,54,72,57,18,58,68,40,59,58,48,46,52,51,52,50,52,49,51,50,52,46,52,71,35,47,46,59,56,60,75,41,62,21,41,59,68,36,65,77,52,77,69,65,59,68,66,56,51,52,49,43,50,51,64,74,44,71,82,77,66,63,74,68,80,77,72,80,67,80,91,66,81,77,74,76,67,76,70,58,60,81,66,58,75,59,80,85,79,82,78,76,74,76,79,72,79,123,132,78,73,64,64,63,62,63,55,54,58,54,52,55,59,32,62,44,47,42,44,17,43,51,36,25,50,52,53,26,49,51,52,19,51,54,33,46,52,49,28,43,56,45,46,76,73,39,43,60,70,56,27,29,33,59,69,72,40,83,68,78,57,76,60,73,66,73,92,54,75,66,47,66,58,48,36,54,79,65,51,48,66,69,55,39,33,74,73,62,28,51,49,51,35,51,52,52,48,48,29,50,49,56,20,49,53,27,58,67,51,32,56,56,20,59,68,47,46,28,55,52,13,55,67,24,75,48,82,49,48,64,65,47,17,38,10,51,76,7,37,43,68,62,46,74,70,57,50,60,53,48,52,46,53,55,52,52,51,54,50,50,53,50,53,52,52,54,48,51,58,54,48,42,56,56,41,47,53,60,65,63,66,72,52,66,39,61,22,23,32,31,36,32,43,46,53,82,81,44,72,38,71,67,49,34,45,51,52,50,36,62,68,38,70,90,38,63,68,46,68,46,69,38,60,60,50,64,67,52,48,50,36,50,51,50,31,51,51,32,48,49,53,30,52,46,35,50,36,48,21,69,73,69,71,50,81,48,65,46,65,48,84,82,64,77,69,49,71,38,54,36,51,64,50,32,49,52,50,33,52,52,37,47,53,52,40,54,55,52,70,71,46,88,60,58,73,35,40,23,31,40,39,27,28,57,32,59,49,55,27,45,46,55,46,52,47,49,58,50,80,49,56,86,38,55,48,61,35,71,33,59,51,76,80,26,50,34,70,78,28,44,61,60,46,66,69,58,27,54,52,32,41,54,51,43,51,50,48,49,52,49,47,53,60,59,48,45,53,63,40,45,55,34,22,23,38,51,35,56,75,52,30,33,73,77,41,57,88,52,46,65,57,75,70,45,54,67,55,58,43,10,30,40,28,18,39,48,22,38,50,48,48,52,60,70,54,62,57,49,60,61,54,41,42,51,48,31,51,65,28,40,46,50,27,52,47,57,25,37,50,52,25,24,55,56,48,37,47,44,38,49,49,41,64,45,52,43,29,33,40,40,51,61,34,60,77,47,50,63,52,30,73,75,38,62,78,45,45,64,60,50,44,36,64,22,47,64,76,43,47,58,52,53,46,28,33,46,45,39,52,35,37,36,41,48,23,48,63,67,43,37,60,64,63,52,52,50,37,53,50,36,61,72,74,65,45,71,42,74,66,48,47,52,60,56,50,52,52,56,52,75,59,58,36,59,53,49,34,55,50,50,42,51,47,34,52,36,56,47,30,31,72,40,34,25,79,43,21,61,54,47,22,46,32,28,47,55,43,40,31,51,49,44,40,40,52,60,20,25,40,44,71,83,60,75,56,74,38,59,56,49,66,59,51,50,54,50,51,51,50,32,51,40,51,30,42,52,47,49,29,43,38,37,37,72,31,57,31,53,70,57,18,58,67,40,59,58,51,46,52,50,51,51,53,49,50,50,53,46,54,71,34,47,46,58,56,62,75,40,63,22,40,58,67,35,64,78,52,77,68,65,57,68,67,56,53,52,49,45,52,49,64,73,43,70,82,77,66,63,74,68,79,76,72,80,66,79,86,70,78,78,73,75,64,76,70,57,61,81,65,58,76,61,81,86,77,82,78,80,76,75,80,72,84,122

Foldseek 3Di:
DVPCVVVVVVVQQVLQVQLQLLQVLLLVVLQVLLVVLLQLLLVVCVVCQLFQFVVVVPDVDDFPQDDPRDSCSLQPCLPPPDLVSCCVQQNLQLSLVLVVLVLLLVLLVVLQCLLVPPQQVLQLVQCQPGDDLNSSFVVSHFFPDPSLLSLLVSLVVSLVVNLVSLVVVLVVSLVSLLVLLLQPDLLLQKKKKFFADPQCLDQVRVVVLVCVVPPPWFDGKFFAFDCPVLVVLVVVLVVLVVQLVQQVLCCVVVVDQDWDDDPPPPGDTDRSNVVSVVVNVVSVVVNVVSLPDDTGTARMMMIGTQFSLSSQCVQVDDRDPDPQHINIHRGFDPLFFDSVLSRDGDVRLVVLVVVLVVVLVVCLVVLLVLLLVLLCQLPVVNVCVVVVVCVVVVVDDSSSSSCSNQPVSLVSLCVSLVCLLVVQLVSLVRSSDGTSLVSLLSSLLSLLCSLPRRVQQSSLLSNQPVPCVVVCVVPVVCSLLSSLVSNLVCLSNLLSNLSCCQSVVLSCVSSVVVLVVQLVCCVVPPDRDPVSNCVSSPFAADSVSVVLSVLLSLSLSCLQCCSRSVVSSVSNSSRSVSVSSSSSSCSSGGHHDSGDSSSVSNLSSSVSSLVSSLVSLSSSLSNSVSSVPNVSSVSSVCSNVVSVVSNVVCCVPSVVSSRGHDSVSRVPDDGADSVSNVVSSVSSVPSVPDPDPPDPDDPDPPPPPVVPPPPPPPDDDPPPDPPPDD/DVVCVVVVVVVQQVLQVQLQLLQVLLLVVLQVLLVVLLQLLLVVCVVCQLFQFVVVVPDVDDFPQDDPRDSCSLQPCLPPPDLVSCCVQQNLQLSLVLVVLVLLLVLLVVLQCLLVPPQQVLQLPQCQPGDDLNSSFVVSHFFPDPSLLSLLVSLVVSLVVNLVSLVVVLVVSLVSLLVLLLQPDLLLQKKKKFFADPQCLDQVNVVVLVCVVPPPWFDGKFFAFDCPVLVVLVVVLVVLVVQLVQQVLCCVVVVDQDWDDDPPPPGDTDRSNVVSVVVNVVSVVVNVVSLPDDTGTARMMMIGTQFSLSSQCVQVDDRDPDPQHIHIHRGFDPLFFDSVLRRDGDVRLVVLVVVLVVVLVVCLVVLLVLLLVLLCQLPVVVVCVVVVVCVVVVVDDSSSSSCSNQPVSLVSVCVSLVCLLVVQLVSLVRSSDGTSLVSLLSSLLSLLCSLPRRVQQSSLLSNQPVPCVVVCVVPVVCSLLSSLVSNLVCLSNLLSNLSCCQSNVLSCVSSVVVLVVQLVVCVVPPDRDPVSNCVSSPFAADSVSVVLSVLLSLSLSCLQCCSRSVVSSVSNSSRSVSVSSSSSSCSSRGHHDSGDSSSVSNLSSSVSNLVSSLVSLSSSLSNSVSSVPNVSSVSSVCSNVVSVVSNVVCVVPSVVSSRGHDSVSRVPDDGDDSVSNVVSSVSSVPSVPPPDPPPPDDPDDPPPPVVPPVPPVPDDDPPPDDPPDD